Protein AF-A0A0C3PM93-F1 (afdb_monomer)

Sequence (799 aa):
MSTSVNEPFLLSTYTVPKRFTRPGFPVANVYATHQYASTSSADGFVTVAAQGDGVNILDLSTLHPVVSHTLGPSTVFSCLPVSRIDKARACTTYAVLEAAQGVRPEDRGKTARMWRDSLAGETNTTTAQVTVKTEAFSHRITQLAVPDELPTNVLLFGPNGEITVADDDLTVQYSHTFEDASEVQKFFIFDRSQATFVPRRSSLKDGAVIVSLVKIAGSSVLRIVGIDANGIKTLADLPIAGSLAVLDATCSSTGFISILELSGNWHSLQIESPDYSTFVLTAPSSPFGLRNLTFVSTSGAESSSPFAHEAAVLSLGSSHVLLAGVTSPPSSEVVLLLWDLQYSVLLASRTLPIPATISRSKKQGLWLQLSGSSRSQQALLVLSSIPASMLLNGDLGSHAASDDSTQRSAVFVVPMTVPPSSSVANALGRASAGEKWLASAASAGTQASAVDFGLNASQTKLLKQMKTAMEQKRPEAADDVFFAWVSQHEGNRSKSRLNAKLPFGYQLAKQVLEILFRIPKNAATDIPYSPKVVRYLMKQRCVSASMVDGGLFAALRLRNDWESLLLSLKTVMDIPEADVIGLLHTSISAPRQKQADDNAMQVDATTPDTFVPSLQTVLALCVTYTMSAPALRLAIRQHLPDAAELTVVLQALHEMVNAWCDEDVLLLPDRTKKDPHGALVPVIEEKQKGALPPLDKVLVFLQTLLDSSFLTFLTYLPSHAILRDILSHLEPELSFTDDVELLRGPLEPFVRAHTKTVHEAAHGAQKPDLKVDWRRRRKEAHEQAGMAVGVYQIEELLL

Structure (mmCIF, N/CA/C/O backbone):
data_AF-A0A0C3PM93-F1
#
_entry.id   AF-A0A0C3PM93-F1
#
loop_
_atom_site.group_PDB
_atom_site.id
_atom_site.type_symbol
_atom_site.label_atom_id
_atom_site.label_alt_id
_atom_site.label_comp_id
_atom_site.label_asym_id
_atom_site.label_entity_id
_atom_site.label_seq_id
_atom_site.pdbx_PDB_ins_code
_atom_site.Cartn_x
_atom_site.Cartn_y
_atom_site.Cartn_z
_atom_site.occupancy
_atom_site.B_iso_or_equiv
_atom_site.auth_seq_id
_atom_site.auth_comp_id
_atom_site.auth_asym_id
_atom_site.auth_atom_id
_atom_site.pdbx_PDB_model_num
ATOM 1 N N . MET A 1 1 ? -5.266 -15.588 4.041 1.00 54.84 1 MET A N 1
ATOM 2 C CA . MET A 1 1 ? -3.847 -15.775 3.663 1.00 54.84 1 MET A CA 1
ATOM 3 C C . MET A 1 1 ? -3.074 -14.601 4.235 1.00 54.84 1 MET A C 1
ATOM 5 O O . MET A 1 1 ? -3.576 -13.490 4.142 1.00 54.84 1 MET A O 1
ATOM 9 N N . SER A 1 2 ? -1.936 -14.822 4.891 1.00 73.94 2 SER A N 1
ATOM 10 C CA . SER A 1 2 ? -1.165 -13.739 5.515 1.00 73.94 2 SER A CA 1
ATOM 11 C C . SER A 1 2 ? -0.395 -12.936 4.467 1.00 73.94 2 SER A C 1
ATOM 13 O O . SER A 1 2 ? 0.339 -13.514 3.671 1.00 73.94 2 SER A O 1
ATOM 15 N N . THR A 1 3 ? -0.543 -11.614 4.489 1.00 84.19 3 THR A N 1
ATOM 16 C CA . THR A 1 3 ? 0.297 -10.675 3.735 1.00 84.19 3 THR A CA 1
ATOM 17 C C . THR A 1 3 ? 1.582 -10.412 4.509 1.00 84.19 3 THR A C 1
ATOM 19 O O . THR A 1 3 ? 1.515 -10.029 5.681 1.00 84.19 3 THR A O 1
ATOM 22 N N . SER A 1 4 ? 2.744 -10.586 3.884 1.00 89.50 4 SER A N 1
ATOM 23 C CA . SER A 1 4 ? 4.030 -10.299 4.525 1.00 89.50 4 SER A CA 1
ATOM 24 C C . SER A 1 4 ? 5.041 -9.713 3.547 1.00 89.50 4 SER A C 1
ATOM 26 O O . SER A 1 4 ? 5.061 -10.042 2.361 1.00 89.50 4 SER A O 1
ATOM 28 N N . VAL A 1 5 ? 5.897 -8.840 4.076 1.00 90.12 5 VAL A N 1
ATOM 29 C CA . VAL A 1 5 ? 7.125 -8.377 3.425 1.00 90.12 5 VAL A CA 1
ATOM 30 C C . VAL A 1 5 ? 8.272 -8.994 4.218 1.00 90.12 5 VAL A C 1
ATOM 32 O O . VAL A 1 5 ? 8.427 -8.696 5.406 1.00 90.12 5 VAL A O 1
ATOM 35 N N . ASN A 1 6 ? 9.013 -9.906 3.592 1.00 90.50 6 ASN A N 1
ATOM 36 C CA . ASN A 1 6 ? 10.117 -10.616 4.233 1.00 90.50 6 ASN A CA 1
ATOM 37 C C . ASN A 1 6 ? 11.380 -9.750 4.242 1.00 90.50 6 ASN A 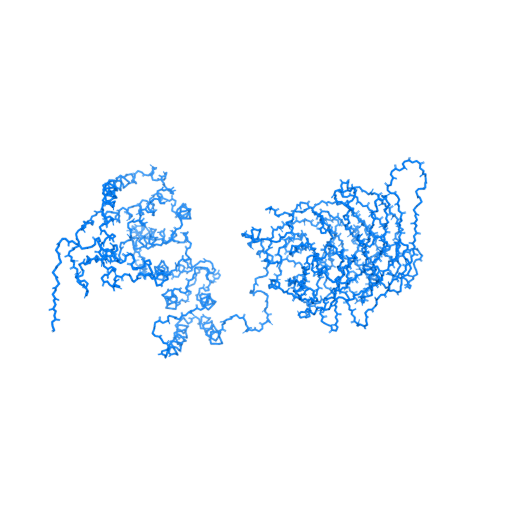C 1
ATOM 39 O O . ASN A 1 6 ? 11.388 -8.634 3.724 1.00 90.50 6 ASN A O 1
ATOM 43 N N . GLU A 1 7 ? 12.442 -10.255 4.869 1.00 89.12 7 GLU A N 1
ATOM 44 C CA . GLU A 1 7 ? 13.717 -9.550 4.949 1.00 89.12 7 GLU A CA 1
ATOM 45 C C . GLU A 1 7 ? 14.371 -9.418 3.566 1.00 89.12 7 GLU A C 1
ATOM 47 O O . GLU A 1 7 ? 14.640 -10.431 2.917 1.00 89.12 7 GLU A O 1
ATOM 52 N N . PRO A 1 8 ? 14.620 -8.182 3.105 1.00 90.44 8 PRO A N 1
ATOM 53 C CA . PRO A 1 8 ? 15.339 -7.939 1.867 1.00 90.44 8 PRO A CA 1
ATOM 54 C C . PRO A 1 8 ? 16.790 -8.394 1.969 1.00 90.44 8 PRO A C 1
ATOM 56 O O . PRO A 1 8 ? 17.459 -8.114 2.962 1.00 90.44 8 PRO A O 1
ATOM 59 N N . PHE A 1 9 ? 17.295 -9.038 0.922 1.00 90.69 9 PHE A N 1
ATOM 60 C CA . PHE A 1 9 ? 18.688 -9.468 0.846 1.00 90.69 9 PHE A CA 1
ATOM 61 C C . PHE A 1 9 ? 19.420 -8.761 -0.295 1.00 90.69 9 PHE A C 1
ATOM 63 O O . PHE A 1 9 ? 18.824 -8.336 -1.287 1.00 90.69 9 PHE A O 1
ATOM 70 N N . LEU A 1 10 ? 20.728 -8.586 -0.125 1.00 90.81 10 LEU A N 1
ATOM 71 C CA . LEU A 1 10 ? 21.581 -7.890 -1.081 1.00 90.81 10 LEU A CA 1
ATOM 72 C C . LEU A 1 10 ? 21.916 -8.813 -2.258 1.00 90.81 10 LEU A C 1
ATOM 74 O O . LEU A 1 10 ? 22.499 -9.873 -2.051 1.00 90.81 10 LEU A O 1
ATOM 78 N N . LEU A 1 11 ? 21.591 -8.385 -3.477 1.00 88.75 11 LEU A N 1
ATOM 79 C CA . LEU A 1 11 ? 21.910 -9.118 -4.703 1.00 88.75 11 LEU A CA 1
ATOM 80 C C . LEU A 1 11 ? 23.291 -8.733 -5.241 1.00 88.75 11 LEU A C 1
ATOM 82 O O . LEU A 1 11 ? 24.116 -9.589 -5.540 1.00 88.75 11 LEU A O 1
ATOM 86 N N . SER A 1 12 ? 23.554 -7.431 -5.362 1.00 89.38 12 SER A N 1
ATOM 87 C CA . SER A 1 12 ? 24.791 -6.920 -5.961 1.00 89.38 12 SER A CA 1
ATOM 88 C C . SER A 1 12 ? 25.084 -5.490 -5.516 1.00 89.38 12 SER A C 1
ATOM 90 O O . SER A 1 12 ? 24.163 -4.712 -5.250 1.00 89.38 12 SER A O 1
ATOM 92 N N . THR A 1 13 ? 26.367 -5.120 -5.486 1.00 89.69 13 THR A N 1
ATOM 93 C CA . THR A 1 13 ? 26.816 -3.747 -5.203 1.00 89.69 13 THR A CA 1
ATOM 94 C C . THR A 1 13 ? 27.760 -3.252 -6.277 1.00 89.69 13 THR A C 1
ATOM 96 O O . THR A 1 13 ? 28.651 -3.991 -6.687 1.00 89.69 13 THR A O 1
ATOM 99 N N . TYR A 1 14 ? 27.616 -1.984 -6.651 1.00 88.06 14 TYR A N 1
ATOM 100 C CA . TYR A 1 14 ? 28.411 -1.341 -7.692 1.00 88.06 14 TYR A CA 1
ATOM 101 C C . TYR A 1 14 ? 29.060 -0.073 -7.152 1.00 88.06 14 TYR A C 1
ATOM 103 O O . TYR A 1 14 ? 28.433 0.702 -6.424 1.00 88.06 14 TYR A O 1
ATOM 111 N N . THR A 1 15 ? 30.328 0.137 -7.488 1.00 84.12 15 THR A N 1
ATOM 112 C CA . THR A 1 15 ? 31.053 1.369 -7.173 1.00 84.12 15 THR A CA 1
ATOM 113 C C . THR A 1 15 ? 30.736 2.429 -8.215 1.00 84.12 15 THR A C 1
ATOM 115 O O . THR A 1 15 ? 30.691 2.142 -9.405 1.00 84.12 15 THR A O 1
ATOM 118 N N . VAL A 1 16 ? 30.524 3.668 -7.773 1.00 74.44 16 VAL A N 1
ATOM 119 C CA . VAL A 1 16 ? 30.207 4.785 -8.667 1.00 74.44 16 VAL A CA 1
ATOM 120 C C . VAL A 1 16 ? 31.494 5.529 -9.030 1.00 74.44 16 VAL A C 1
ATOM 122 O O . VAL A 1 16 ? 32.161 6.069 -8.139 1.00 74.44 16 VAL A O 1
ATOM 125 N N . PRO A 1 17 ? 31.879 5.601 -10.317 1.00 71.62 17 PRO A N 1
ATOM 126 C CA . PRO A 1 17 ? 33.049 6.372 -10.719 1.00 71.62 17 PRO A CA 1
ATOM 127 C C . PRO A 1 17 ? 32.876 7.876 -10.456 1.00 71.62 17 PRO A C 1
ATOM 129 O O . PRO A 1 17 ? 31.881 8.482 -10.853 1.00 71.62 17 PRO A O 1
ATOM 132 N N . LYS A 1 18 ? 33.908 8.520 -9.884 1.00 67.69 18 LYS A N 1
ATOM 133 C CA . LYS A 1 18 ? 33.933 9.966 -9.547 1.00 67.69 18 LYS A CA 1
ATOM 134 C C . LYS A 1 18 ? 33.636 10.897 -10.743 1.00 67.69 18 LYS A C 1
ATOM 136 O O . LYS A 1 18 ? 33.377 12.079 -10.549 1.00 67.69 18 LYS A O 1
ATOM 141 N N . ARG A 1 19 ? 33.695 10.401 -11.987 1.00 65.81 19 ARG A N 1
ATOM 142 C CA . ARG A 1 19 ? 33.457 11.183 -13.215 1.00 65.81 19 ARG A CA 1
ATOM 143 C C . ARG A 1 19 ? 31.976 11.500 -13.457 1.00 65.81 19 ARG A C 1
ATOM 145 O O . ARG A 1 19 ? 31.694 12.487 -14.132 1.00 65.81 19 ARG A O 1
ATOM 152 N N . PHE A 1 20 ? 31.063 10.701 -12.903 1.00 61.06 20 PHE A N 1
ATOM 153 C CA . PHE A 1 20 ? 29.620 10.805 -13.155 1.00 61.06 20 PHE A CA 1
ATOM 154 C C . PHE A 1 20 ? 28.876 11.726 -12.180 1.00 61.06 20 PHE A C 1
ATOM 156 O O . PHE A 1 20 ? 27.672 11.900 -12.289 1.00 61.06 20 PHE A O 1
ATOM 163 N N . THR A 1 21 ? 29.594 12.400 -11.279 1.00 58.34 21 THR A N 1
ATOM 164 C CA . THR A 1 21 ? 29.037 13.396 -10.348 1.00 58.34 21 THR A CA 1
ATOM 165 C C . THR A 1 21 ? 28.945 14.808 -10.949 1.00 58.34 21 THR A C 1
ATOM 167 O O . THR A 1 21 ? 28.715 15.780 -10.229 1.00 58.34 21 THR A O 1
ATOM 170 N N . ARG A 1 22 ? 29.153 14.964 -12.263 1.00 59.72 22 ARG A N 1
ATOM 171 C CA . ARG A 1 22 ? 29.100 16.262 -12.959 1.00 59.72 22 ARG A CA 1
ATOM 172 C C . ARG A 1 22 ? 27.675 16.580 -13.445 1.00 59.72 22 ARG A C 1
ATOM 174 O O . ARG A 1 22 ? 26.955 15.653 -13.809 1.00 59.72 22 ARG A O 1
ATOM 181 N N . PRO A 1 23 ? 27.279 17.864 -13.505 1.00 53.69 23 PRO A N 1
ATOM 182 C CA . PRO A 1 23 ? 25.993 18.263 -14.079 1.00 53.69 23 PRO A CA 1
ATOM 183 C C . PRO A 1 23 ? 25.893 17.833 -15.554 1.00 53.69 23 PRO A C 1
ATOM 185 O O . PRO A 1 23 ? 26.861 17.965 -16.307 1.00 53.69 23 PRO A O 1
ATOM 188 N N . GLY A 1 24 ? 24.733 17.295 -15.949 1.00 55.41 24 GLY A N 1
ATOM 189 C CA . GLY A 1 24 ? 24.456 16.801 -17.308 1.00 55.41 24 GLY A CA 1
ATOM 190 C C . GLY A 1 24 ? 24.474 15.275 -17.489 1.00 55.41 24 GLY A C 1
ATOM 191 O O . GLY A 1 24 ? 24.330 14.812 -18.616 1.00 55.41 24 GLY A O 1
ATOM 192 N N . PHE A 1 25 ? 24.643 14.501 -16.413 1.00 60.91 25 PHE A N 1
ATOM 193 C CA . PHE A 1 25 ? 24.546 13.035 -16.411 1.00 60.91 25 PHE A CA 1
ATOM 194 C C . PHE A 1 25 ? 23.249 12.552 -15.725 1.00 60.91 25 PHE A C 1
ATOM 196 O O . PHE A 1 25 ? 22.659 13.319 -14.961 1.00 60.91 25 PHE A O 1
ATOM 203 N N . PRO A 1 26 ? 22.781 11.315 -15.996 1.00 63.28 26 PRO A N 1
ATOM 204 C CA . PRO A 1 26 ? 21.587 10.757 -15.364 1.00 63.28 26 PRO A CA 1
ATOM 205 C C . PRO A 1 26 ? 21.712 10.699 -13.835 1.00 63.28 26 PRO A C 1
ATOM 207 O O . PRO A 1 26 ? 22.797 10.464 -13.308 1.00 63.28 26 PRO A O 1
ATOM 210 N N . VAL A 1 27 ? 20.585 10.865 -13.135 1.00 67.44 27 VAL A N 1
ATOM 211 C CA . VAL A 1 27 ? 20.516 10.931 -11.660 1.00 67.44 27 VAL A CA 1
ATOM 212 C C . VAL A 1 27 ? 20.871 9.595 -10.991 1.00 67.44 27 VAL A C 1
ATOM 214 O O . VAL A 1 27 ? 21.371 9.582 -9.868 1.00 67.44 27 VAL A O 1
ATOM 217 N N . ALA A 1 28 ? 20.643 8.470 -11.676 1.00 76.81 28 ALA A N 1
ATOM 218 C CA . ALA A 1 28 ? 20.868 7.136 -11.134 1.00 76.81 28 ALA A CA 1
ATOM 219 C C . ALA A 1 28 ? 22.174 6.499 -11.629 1.00 76.81 28 ALA A C 1
ATOM 221 O O . ALA A 1 28 ? 22.502 6.486 -12.821 1.00 76.81 28 ALA A O 1
ATOM 222 N N . ASN A 1 29 ? 22.894 5.897 -10.681 1.00 82.81 29 ASN A N 1
ATOM 223 C CA . ASN A 1 29 ? 24.165 5.215 -10.935 1.00 82.81 29 ASN A CA 1
ATOM 224 C C . ASN A 1 29 ? 24.001 3.738 -11.320 1.00 82.81 29 ASN A C 1
ATOM 226 O O . ASN A 1 29 ? 24.927 3.121 -11.848 1.00 82.81 29 ASN A O 1
ATOM 230 N N . VAL A 1 30 ? 22.845 3.156 -11.011 1.00 88.25 30 VAL A N 1
ATOM 231 C CA . VAL A 1 30 ? 22.501 1.776 -11.338 1.00 88.25 30 VAL A CA 1
ATOM 232 C C . VAL A 1 30 ? 21.027 1.735 -11.694 1.00 88.25 30 VAL A C 1
ATOM 234 O O . VAL A 1 30 ? 20.203 2.303 -10.983 1.00 88.25 30 VAL A O 1
ATOM 237 N N . TYR A 1 31 ? 20.710 1.031 -12.769 1.00 89.44 31 TYR A N 1
ATOM 238 C CA . TYR A 1 31 ? 19.351 0.730 -13.184 1.00 89.44 31 TYR A CA 1
ATOM 239 C C . TYR A 1 31 ? 19.134 -0.775 -13.129 1.00 89.44 31 TYR A C 1
ATOM 241 O O . TYR A 1 31 ? 19.993 -1.520 -13.597 1.00 89.44 31 TYR A O 1
ATOM 249 N N . ALA A 1 32 ? 17.998 -1.227 -12.598 1.00 90.56 32 ALA A N 1
ATOM 250 C CA . ALA A 1 32 ? 17.668 -2.649 -12.567 1.00 90.56 32 ALA A CA 1
ATOM 251 C C . ALA A 1 32 ? 16.223 -2.919 -12.994 1.00 90.56 32 ALA A C 1
ATOM 253 O O . ALA A 1 32 ? 15.284 -2.273 -12.516 1.00 90.56 32 ALA A O 1
ATOM 254 N N . THR A 1 33 ? 16.045 -3.915 -13.857 1.00 90.06 33 THR A N 1
ATOM 255 C CA . THR A 1 33 ? 14.737 -4.438 -14.259 1.00 90.06 33 THR A CA 1
ATOM 256 C C . THR A 1 33 ? 14.619 -5.909 -13.914 1.00 90.06 33 THR A C 1
ATOM 258 O O . THR A 1 33 ? 15.591 -6.664 -13.960 1.00 90.06 33 THR A O 1
ATOM 261 N N . HIS A 1 34 ? 13.403 -6.306 -13.555 1.00 86.38 34 HIS A N 1
ATOM 262 C CA . HIS A 1 34 ? 13.063 -7.687 -13.273 1.00 86.38 34 HIS A CA 1
ATOM 263 C C . HIS A 1 34 ? 12.257 -8.262 -14.434 1.00 86.38 34 HIS A C 1
ATOM 265 O O . HIS A 1 34 ? 11.234 -7.689 -14.811 1.00 86.38 34 HIS A O 1
ATOM 271 N N . GLN A 1 35 ? 12.688 -9.403 -14.964 1.00 77.88 35 GLN A N 1
ATOM 272 C CA . GLN A 1 35 ? 11.955 -10.126 -15.989 1.00 77.88 35 GLN A CA 1
ATOM 273 C C . GLN A 1 35 ? 11.641 -11.541 -15.514 1.00 77.88 35 GLN A C 1
ATOM 275 O O . GLN A 1 35 ? 12.529 -12.335 -15.197 1.00 77.88 35 GLN A O 1
ATOM 280 N N . TYR A 1 36 ? 10.351 -11.866 -15.501 1.00 68.38 36 TYR A N 1
ATOM 281 C CA . TYR A 1 36 ? 9.883 -13.202 -15.171 1.00 68.38 36 TYR A CA 1
ATOM 282 C C . TYR A 1 36 ? 9.965 -14.096 -16.414 1.00 68.38 36 TYR A C 1
ATOM 284 O O . TYR A 1 36 ? 9.171 -13.948 -17.339 1.00 68.38 36 TYR A O 1
ATOM 292 N N . ALA A 1 37 ? 10.925 -15.021 -16.453 1.00 60.41 37 ALA A N 1
ATOM 293 C CA . ALA A 1 37 ? 11.066 -15.958 -17.563 1.00 60.41 37 ALA A CA 1
ATOM 294 C C . ALA A 1 37 ? 10.137 -17.168 -17.363 1.00 60.41 37 ALA A C 1
ATOM 296 O O . ALA A 1 37 ? 10.366 -18.001 -16.492 1.00 60.41 37 ALA A O 1
ATOM 297 N N . SER A 1 38 ? 9.110 -17.306 -18.207 1.00 53.53 38 SER A N 1
ATOM 298 C CA . SER A 1 38 ? 8.089 -18.367 -18.108 1.00 53.53 38 SER A CA 1
ATOM 299 C C . SER A 1 38 ? 8.615 -19.810 -18.264 1.00 53.53 38 SER A C 1
ATOM 301 O O . SER A 1 38 ? 7.832 -20.749 -18.122 1.00 53.53 38 SER A O 1
ATOM 303 N N . THR A 1 39 ? 9.883 -20.024 -18.629 1.00 50.81 39 THR A N 1
ATOM 304 C CA . THR A 1 39 ? 10.334 -21.294 -19.227 1.00 50.81 39 THR A CA 1
ATOM 305 C C . THR A 1 39 ? 11.538 -21.968 -18.566 1.00 50.81 39 THR A C 1
ATOM 307 O O . THR A 1 39 ? 11.848 -23.087 -18.969 1.00 50.81 39 THR A O 1
ATOM 310 N N . SER A 1 40 ? 12.221 -21.377 -17.570 1.00 50.62 40 SER A N 1
ATOM 311 C CA . SER A 1 40 ? 13.451 -22.011 -17.040 1.00 50.62 40 SER A CA 1
ATOM 312 C C . SER A 1 40 ? 13.830 -21.748 -15.578 1.00 50.62 40 SER A C 1
ATOM 314 O O . SER A 1 40 ? 14.399 -22.654 -14.974 1.00 50.62 40 SER A O 1
ATOM 316 N N . SER A 1 41 ? 13.580 -20.570 -14.998 1.00 56.47 41 SER A N 1
ATOM 317 C CA . SER A 1 41 ? 13.882 -20.296 -13.583 1.00 56.47 41 SER A CA 1
ATOM 318 C C . SER A 1 41 ? 12.597 -19.912 -12.857 1.00 56.47 41 SER A C 1
ATOM 320 O O . SER A 1 41 ? 11.811 -19.113 -13.362 1.00 56.47 41 SER A O 1
ATOM 322 N N . ALA A 1 42 ? 12.348 -20.516 -11.692 1.00 59.38 42 ALA A N 1
ATOM 323 C CA . ALA A 1 42 ? 11.121 -20.275 -10.929 1.00 59.38 42 ALA A CA 1
ATOM 324 C C . ALA A 1 42 ? 10.982 -18.802 -10.491 1.00 59.38 42 ALA A C 1
ATOM 326 O O . ALA A 1 42 ? 9.861 -18.306 -10.380 1.00 59.38 42 ALA A O 1
ATOM 327 N N . ASP A 1 43 ? 12.120 -18.118 -10.312 1.00 70.44 43 ASP A N 1
ATOM 328 C CA . ASP A 1 43 ? 12.206 -16.774 -9.733 1.00 70.44 43 ASP A CA 1
ATOM 329 C C . ASP A 1 43 ? 12.552 -15.663 -10.742 1.00 70.44 43 ASP A C 1
ATOM 331 O O . ASP A 1 43 ? 12.418 -14.493 -10.402 1.00 70.44 43 ASP A O 1
ATOM 335 N N . GLY A 1 44 ? 12.914 -15.988 -11.991 1.00 82.31 44 GLY A N 1
ATOM 336 C CA . GLY A 1 44 ? 13.215 -15.002 -13.041 1.00 82.31 44 GLY A CA 1
ATOM 337 C C . GLY A 1 44 ? 14.671 -14.515 -13.087 1.00 82.31 44 GLY A C 1
ATOM 338 O O . GLY A 1 44 ? 15.562 -15.084 -12.453 1.00 82.31 44 GLY A O 1
ATOM 339 N N . PHE A 1 45 ? 14.918 -13.478 -13.894 1.00 87.00 45 PHE A N 1
ATOM 340 C CA . PHE A 1 45 ? 16.236 -12.868 -14.105 1.00 87.00 45 PHE A CA 1
ATOM 341 C C . PHE A 1 45 ? 16.181 -11.354 -13.869 1.00 87.00 45 PHE A C 1
ATOM 343 O O . PHE A 1 45 ? 15.183 -10.689 -14.160 1.00 87.00 45 PHE A O 1
ATOM 350 N N . VAL A 1 46 ? 17.282 -10.793 -13.372 1.00 90.31 46 VAL A N 1
ATOM 351 C CA . VAL A 1 46 ? 17.460 -9.353 -13.161 1.00 90.31 46 VAL A CA 1
ATOM 352 C C . VAL A 1 46 ? 18.486 -8.823 -14.140 1.00 90.31 46 VAL A C 1
ATOM 354 O O . VAL A 1 46 ? 19.610 -9.313 -14.180 1.00 90.31 46 VAL A O 1
ATOM 357 N N . THR A 1 47 ? 18.126 -7.784 -14.887 1.00 92.38 47 THR A N 1
ATOM 358 C CA . THR A 1 47 ? 19.072 -7.066 -15.747 1.00 92.38 47 THR A CA 1
ATOM 359 C C . THR A 1 47 ? 19.487 -5.781 -15.055 1.00 92.38 47 THR A C 1
ATOM 361 O O . THR A 1 47 ? 18.641 -4.944 -14.743 1.00 92.38 47 THR A O 1
ATOM 364 N N . VAL A 1 48 ? 20.783 -5.617 -14.816 1.00 92.94 48 VAL A N 1
ATOM 365 C CA . VAL A 1 48 ? 21.369 -4.464 -14.135 1.00 92.94 48 VAL A CA 1
ATOM 366 C C . VAL A 1 48 ? 22.302 -3.725 -15.082 1.00 92.94 48 VAL A C 1
ATOM 368 O O . VAL A 1 48 ? 23.233 -4.318 -15.612 1.00 92.94 48 VAL A O 1
ATOM 371 N N . ALA A 1 49 ? 22.097 -2.424 -15.260 1.00 92.25 49 ALA A N 1
ATOM 372 C CA . ALA A 1 49 ? 23.028 -1.541 -15.953 1.00 92.25 49 ALA A CA 1
ATOM 373 C C . ALA A 1 49 ? 23.688 -0.619 -14.928 1.00 92.25 49 ALA A C 1
ATOM 375 O O . ALA A 1 49 ? 23.017 0.202 -14.299 1.00 92.25 49 ALA A O 1
ATOM 376 N N . ALA A 1 50 ? 24.998 -0.767 -14.750 1.00 91.19 50 ALA A N 1
ATOM 377 C CA . ALA A 1 50 ? 25.792 0.006 -13.804 1.00 91.19 50 ALA A CA 1
ATOM 378 C C . ALA A 1 50 ? 26.708 0.981 -14.554 1.00 91.19 50 ALA A C 1
ATOM 380 O O . ALA A 1 50 ? 27.463 0.588 -15.450 1.00 91.19 50 ALA A O 1
ATOM 381 N N . GLN A 1 51 ? 26.640 2.267 -14.192 1.00 89.44 51 GLN A N 1
ATOM 382 C CA . GLN A 1 51 ? 27.398 3.322 -14.871 1.00 89.44 51 GLN A CA 1
ATOM 383 C C . GLN A 1 51 ? 28.911 3.067 -14.760 1.00 89.44 51 GLN A C 1
ATOM 385 O O . GLN A 1 51 ? 29.451 2.930 -13.663 1.00 89.44 51 GLN A O 1
ATOM 390 N N . GLY A 1 52 ? 29.608 3.036 -15.899 1.00 84.44 52 GLY A N 1
ATOM 391 C CA . GLY A 1 52 ? 31.051 2.778 -15.977 1.00 84.44 52 GLY A CA 1
ATOM 392 C C . GLY A 1 52 ? 31.512 1.347 -15.674 1.00 84.44 52 GLY A C 1
ATOM 393 O O . GLY A 1 52 ? 32.722 1.129 -15.652 1.00 84.44 52 GLY A O 1
ATOM 394 N N . ASP A 1 53 ? 30.590 0.406 -15.462 1.00 87.94 53 ASP A N 1
ATOM 395 C CA . ASP A 1 53 ? 30.888 -1.026 -15.334 1.00 87.94 53 ASP A CA 1
ATOM 396 C C . ASP A 1 53 ? 30.335 -1.805 -16.531 1.00 87.94 53 ASP A C 1
ATOM 398 O O . ASP A 1 53 ? 31.095 -2.423 -17.269 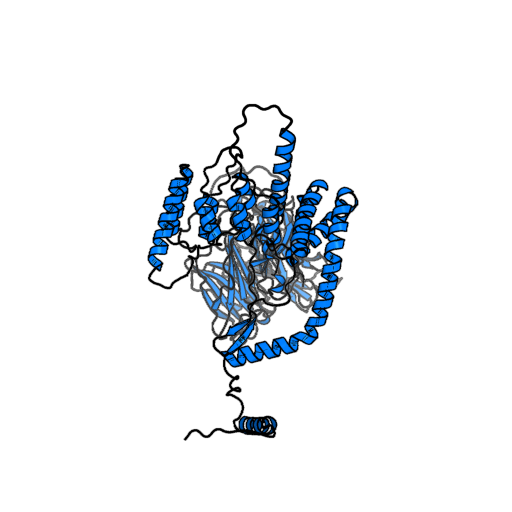1.00 87.94 53 ASP A O 1
ATOM 402 N N . GLY A 1 54 ? 29.028 -1.717 -16.803 1.00 90.25 54 GLY A N 1
ATOM 403 C CA . GLY A 1 54 ? 28.416 -2.452 -17.910 1.00 90.25 54 GLY A CA 1
ATOM 404 C C . GLY A 1 54 ? 26.995 -2.932 -17.641 1.00 90.25 54 GLY A C 1
ATOM 405 O O . GLY A 1 54 ? 26.292 -2.373 -16.797 1.00 90.25 54 GLY A O 1
ATOM 406 N N . VAL A 1 55 ? 26.572 -3.957 -18.386 1.00 91.56 55 VAL A N 1
ATOM 407 C CA . VAL A 1 55 ? 25.261 -4.606 -18.232 1.00 91.56 55 VAL A CA 1
ATOM 408 C C . VAL A 1 55 ? 25.453 -6.036 -17.738 1.00 91.56 55 VAL A C 1
ATOM 410 O O . VAL A 1 55 ? 26.207 -6.801 -18.330 1.00 91.56 55 VAL A O 1
ATOM 413 N N . ASN A 1 56 ? 24.769 -6.395 -16.657 1.00 91.81 56 ASN A N 1
ATOM 414 C CA . ASN A 1 56 ? 24.862 -7.688 -15.991 1.00 91.81 56 ASN A CA 1
ATOM 415 C C . ASN A 1 56 ? 23.475 -8.328 -15.896 1.00 91.81 56 ASN A C 1
ATOM 417 O O . ASN A 1 56 ? 22.510 -7.657 -15.540 1.00 91.81 56 ASN A O 1
ATOM 421 N N . ILE A 1 57 ? 23.382 -9.626 -16.164 1.00 90.50 57 ILE A N 1
ATOM 422 C CA . ILE A 1 57 ? 22.163 -10.420 -16.013 1.00 90.50 57 ILE A CA 1
ATOM 423 C C . ILE A 1 57 ? 22.396 -11.408 -14.881 1.00 90.50 57 ILE A C 1
ATOM 425 O O . ILE A 1 57 ? 23.303 -12.235 -14.950 1.00 90.50 57 ILE A O 1
ATOM 429 N N . LEU A 1 58 ? 21.589 -11.301 -13.835 1.00 89.69 58 LEU A N 1
ATOM 430 C CA . LEU A 1 58 ? 21.683 -12.085 -12.609 1.00 89.69 58 LEU A CA 1
ATOM 431 C C . LEU A 1 58 ? 20.480 -13.025 -12.537 1.00 89.69 58 LEU A C 1
ATOM 433 O O . LEU A 1 58 ? 19.348 -12.605 -12.771 1.00 89.69 58 LEU A O 1
ATOM 437 N N . ASP A 1 59 ? 20.712 -14.287 -12.205 1.00 87.12 59 ASP A N 1
ATOM 438 C CA . ASP A 1 59 ? 19.642 -15.248 -11.941 1.00 87.12 59 ASP A CA 1
ATOM 439 C C . ASP A 1 59 ? 19.251 -15.184 -10.461 1.00 87.12 59 ASP A C 1
ATOM 441 O O . ASP A 1 59 ? 20.102 -15.306 -9.580 1.00 87.12 59 ASP A O 1
ATOM 445 N N . LEU A 1 60 ? 17.963 -14.971 -10.180 1.00 84.88 60 LEU A N 1
ATOM 446 C CA . LEU A 1 60 ? 17.458 -14.842 -8.810 1.00 84.88 60 LEU A CA 1
ATOM 447 C C . LEU A 1 60 ? 17.452 -16.165 -8.049 1.00 84.88 60 LEU A C 1
ATOM 449 O O . LEU A 1 60 ? 17.524 -16.155 -6.823 1.00 84.88 60 LEU A O 1
ATOM 453 N N . SER A 1 61 ? 17.405 -17.291 -8.759 1.00 83.81 61 SER A N 1
ATOM 454 C CA . SER A 1 61 ? 17.405 -18.610 -8.127 1.00 83.81 61 SER A CA 1
ATOM 455 C C . SER A 1 61 ? 18.799 -19.027 -7.650 1.00 83.81 61 SER A C 1
ATOM 457 O O . SER A 1 61 ? 18.937 -19.666 -6.608 1.00 83.81 61 SER A O 1
ATOM 459 N N . THR A 1 62 ? 19.844 -18.633 -8.384 1.00 83.50 62 THR A N 1
ATOM 460 C CA . THR A 1 62 ? 21.245 -18.961 -8.068 1.00 83.50 62 THR A CA 1
ATOM 461 C C . THR A 1 62 ? 22.021 -17.799 -7.452 1.00 83.50 62 THR A C 1
ATOM 463 O O . THR A 1 62 ? 23.102 -18.016 -6.913 1.00 83.50 62 THR A O 1
ATOM 466 N N . LEU A 1 63 ? 21.483 -16.576 -7.510 1.00 84.00 63 LEU A N 1
ATOM 467 C CA . LEU A 1 63 ? 22.132 -15.327 -7.089 1.00 84.00 63 LEU A CA 1
ATOM 468 C C . LEU A 1 63 ? 23.476 -15.068 -7.789 1.00 84.00 63 LEU A C 1
ATOM 470 O O . LEU A 1 63 ? 24.329 -14.338 -7.277 1.00 84.00 63 LEU A O 1
ATOM 474 N N . HIS A 1 64 ? 23.669 -15.654 -8.972 1.00 82.94 64 HIS A N 1
ATOM 475 C CA . HIS A 1 64 ? 24.903 -15.558 -9.739 1.00 82.94 64 HIS A CA 1
ATOM 476 C C . HIS A 1 64 ? 24.692 -14.849 -11.084 1.00 82.94 64 HIS A C 1
ATOM 478 O O . HIS A 1 64 ? 23.615 -14.943 -11.683 1.00 82.94 64 HIS A O 1
ATOM 484 N N . PRO A 1 65 ? 25.715 -14.121 -11.577 1.00 84.50 65 PRO A N 1
ATOM 485 C CA . PRO A 1 65 ? 25.687 -13.544 -12.912 1.00 84.50 65 PRO A CA 1
ATOM 486 C C . PRO A 1 65 ? 25.738 -14.647 -13.963 1.00 84.50 65 PRO A C 1
ATOM 488 O O . PRO A 1 65 ? 26.633 -15.489 -13.960 1.00 84.50 65 PRO A O 1
ATOM 491 N N . VAL A 1 66 ? 24.770 -14.609 -14.871 1.00 84.75 66 VAL A N 1
ATOM 492 C CA . VAL A 1 66 ? 24.662 -15.511 -16.018 1.00 84.75 66 VAL A CA 1
ATOM 493 C C . VAL A 1 66 ? 25.357 -14.904 -17.232 1.00 84.75 66 VAL A C 1
ATOM 495 O O . VAL A 1 66 ? 26.084 -15.593 -17.941 1.00 84.75 66 VAL A O 1
ATOM 498 N N . VAL A 1 67 ? 25.169 -13.600 -17.444 1.00 86.12 67 VAL A N 1
ATOM 499 C CA . VAL A 1 67 ? 25.807 -12.832 -18.519 1.00 86.12 67 VAL A CA 1
ATOM 500 C C . VAL A 1 67 ? 26.344 -11.533 -17.933 1.00 86.12 67 VAL A C 1
ATOM 502 O O . VAL A 1 67 ? 25.684 -10.891 -17.117 1.00 86.12 67 VAL A O 1
ATOM 505 N N . SER A 1 68 ? 27.546 -11.136 -18.338 1.00 88.56 68 SER A N 1
ATOM 506 C CA . SER A 1 68 ? 28.146 -9.861 -17.953 1.00 88.56 68 SER A CA 1
ATOM 507 C C . SER A 1 68 ? 28.846 -9.248 -19.158 1.00 88.56 68 SER A C 1
ATOM 509 O O . SER A 1 68 ? 29.780 -9.822 -19.719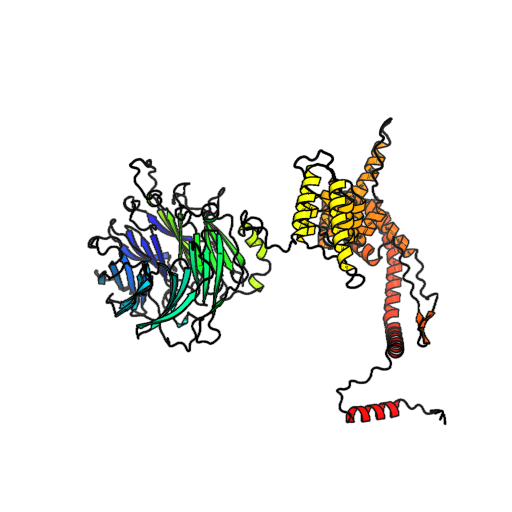 1.00 88.56 68 SER A O 1
ATOM 511 N N . HIS A 1 69 ? 28.380 -8.072 -19.561 1.00 89.06 69 HIS A N 1
ATOM 512 C CA . HIS A 1 69 ? 28.996 -7.253 -20.591 1.00 89.06 69 HIS A CA 1
ATOM 513 C C . HIS A 1 69 ? 29.663 -6.063 -19.929 1.00 89.06 69 HIS A C 1
ATOM 515 O O . HIS A 1 69 ? 29.019 -5.044 -19.673 1.00 89.06 69 HIS A O 1
ATOM 521 N N . THR A 1 70 ? 30.963 -6.182 -19.679 1.00 88.12 70 THR A N 1
ATOM 522 C CA . THR A 1 70 ? 31.754 -5.070 -19.163 1.00 88.12 70 THR A CA 1
ATOM 523 C C . THR A 1 70 ? 31.963 -4.033 -20.264 1.00 88.12 70 THR A C 1
ATOM 525 O O . THR A 1 70 ? 32.424 -4.319 -21.371 1.00 88.12 70 THR A O 1
ATOM 528 N N . LEU A 1 71 ? 31.571 -2.799 -19.975 1.00 84.44 71 LEU A N 1
ATOM 529 C CA . LEU A 1 71 ? 31.747 -1.644 -20.840 1.00 84.44 71 LEU A CA 1
ATOM 530 C C . LEU A 1 71 ? 32.750 -0.702 -20.176 1.00 84.44 71 LEU A C 1
ATOM 532 O O . LEU A 1 71 ? 32.844 -0.616 -18.957 1.00 84.44 71 LEU A O 1
ATOM 536 N N . GLY A 1 72 ? 33.532 0.021 -20.979 1.00 81.62 72 GLY A N 1
ATOM 537 C CA . GLY A 1 72 ? 34.570 0.898 -20.436 1.00 81.62 72 GLY A CA 1
ATOM 538 C C . GLY A 1 72 ? 34.014 1.956 -19.463 1.00 81.62 72 GLY A C 1
ATOM 539 O O . GLY A 1 72 ? 32.845 2.343 -19.571 1.00 81.62 72 GLY A O 1
ATOM 540 N N . PRO A 1 73 ? 34.866 2.537 -18.595 1.00 82.56 73 PRO A N 1
ATOM 541 C CA . PRO A 1 73 ? 34.473 3.453 -17.514 1.00 82.56 73 PRO A CA 1
ATOM 542 C C . PRO A 1 73 ? 33.900 4.798 -17.987 1.00 82.56 73 PRO A C 1
ATOM 544 O O . PRO A 1 73 ? 33.563 5.656 -17.178 1.00 82.56 73 PRO A O 1
ATOM 547 N N . SER A 1 74 ? 33.837 5.029 -19.298 1.00 84.56 74 SER A N 1
ATOM 548 C CA . SER A 1 74 ? 33.200 6.192 -19.919 1.00 84.56 74 SER A CA 1
ATOM 549 C C . SER A 1 74 ? 31.746 5.948 -20.319 1.00 84.56 74 SER A C 1
ATOM 551 O O . SER A 1 74 ? 31.128 6.854 -20.872 1.00 84.56 74 SER A O 1
ATOM 553 N N . THR A 1 75 ? 31.236 4.733 -20.122 1.00 88.19 75 THR A N 1
ATOM 554 C CA . THR A 1 75 ? 29.902 4.343 -20.576 1.00 88.19 75 THR A CA 1
ATOM 555 C C . THR A 1 75 ? 28.843 4.800 -19.589 1.00 88.19 75 THR A C 1
ATOM 557 O O . THR A 1 75 ? 28.956 4.532 -18.393 1.00 88.19 75 THR A O 1
ATOM 560 N N . VAL A 1 76 ? 27.825 5.475 -20.112 1.00 89.12 76 VAL A N 1
ATOM 561 C CA . VAL A 1 76 ? 26.677 5.978 -19.375 1.00 89.12 76 VAL A CA 1
ATOM 562 C C . VAL A 1 76 ? 25.391 5.522 -20.040 1.00 89.12 76 VAL A C 1
ATOM 564 O O . VAL A 1 76 ? 25.239 5.672 -21.252 1.00 89.12 76 VAL A O 1
ATOM 567 N N . PHE A 1 77 ? 24.456 5.023 -19.244 1.00 90.94 77 PHE A N 1
ATOM 568 C CA . PHE A 1 77 ? 23.126 4.601 -19.661 1.00 90.94 77 PHE A CA 1
ATOM 569 C C . PHE A 1 77 ? 22.077 5.682 -19.391 1.00 90.94 77 PHE A C 1
ATOM 571 O O . PHE A 1 77 ? 22.118 6.329 -18.342 1.00 90.94 77 PHE A O 1
ATOM 578 N N . SER A 1 78 ? 21.137 5.847 -20.324 1.00 88.06 78 SER A N 1
ATOM 579 C CA . SER A 1 78 ? 20.038 6.826 -20.231 1.00 88.06 78 SER A CA 1
ATOM 580 C C . SER A 1 78 ? 18.858 6.299 -19.404 1.00 88.06 78 SER A C 1
ATOM 582 O O . SER A 1 78 ? 18.246 7.051 -18.650 1.00 88.06 78 SER A O 1
ATOM 584 N N . CYS A 1 79 ? 18.551 5.002 -19.510 1.00 89.56 79 CYS A N 1
ATOM 585 C CA . CYS A 1 79 ? 17.363 4.399 -18.911 1.00 89.56 79 CYS A CA 1
ATOM 586 C C . CYS A 1 79 ? 17.590 2.955 -18.445 1.00 89.56 79 CYS A C 1
ATOM 588 O O . CYS A 1 79 ? 18.675 2.388 -18.589 1.00 89.56 79 CYS A O 1
ATOM 590 N N . LEU A 1 80 ? 16.519 2.359 -17.921 1.00 90.44 80 LEU A N 1
ATOM 591 C CA . LEU A 1 80 ? 16.450 0.961 -17.515 1.00 90.44 80 LEU A CA 1
ATOM 592 C C . LEU A 1 80 ? 16.808 -0.000 -18.665 1.00 90.44 80 LEU A C 1
ATOM 594 O O . LEU A 1 80 ? 16.221 0.130 -19.744 1.00 90.44 80 LEU A O 1
ATOM 598 N N . PRO A 1 81 ? 17.738 -0.956 -18.458 1.00 92.62 81 PRO A N 1
ATOM 599 C CA . PRO A 1 81 ? 18.021 -1.994 -19.442 1.00 92.62 81 PRO A CA 1
ATOM 600 C C . PRO A 1 81 ? 16.896 -3.027 -19.440 1.00 92.62 81 PRO A C 1
ATOM 602 O O . PRO A 1 81 ? 16.211 -3.202 -18.433 1.00 92.62 81 PRO A O 1
ATOM 605 N N . VAL A 1 82 ? 16.723 -3.752 -20.536 1.00 91.62 82 VAL A N 1
ATOM 606 C CA . VAL A 1 82 ? 15.745 -4.841 -20.620 1.00 91.62 82 VAL A CA 1
ATOM 607 C C . VAL A 1 82 ? 16.395 -6.021 -21.312 1.00 91.62 82 VAL A C 1
ATOM 609 O O . VAL A 1 82 ? 17.068 -5.842 -22.322 1.00 91.62 82 VAL A O 1
ATOM 612 N N . SER A 1 83 ? 16.185 -7.219 -20.784 1.00 89.69 83 SER A N 1
ATOM 613 C CA . SER A 1 83 ? 16.583 -8.450 -21.461 1.00 89.69 83 SER A CA 1
ATOM 614 C C . SER A 1 83 ? 15.354 -9.189 -21.977 1.00 89.69 83 SER A C 1
ATOM 616 O O . SER A 1 83 ? 14.219 -8.826 -21.674 1.00 89.69 83 SER A O 1
ATOM 618 N N . ARG A 1 84 ? 15.572 -10.203 -22.803 1.00 86.75 84 ARG A N 1
ATOM 619 C CA . ARG A 1 84 ? 14.598 -11.224 -23.186 1.00 86.75 84 ARG A CA 1
ATOM 620 C C . ARG A 1 84 ? 15.333 -12.544 -23.253 1.00 86.75 84 ARG A C 1
ATOM 622 O O . ARG A 1 84 ? 16.410 -12.620 -23.839 1.00 86.75 84 ARG A O 1
ATOM 629 N N . ILE A 1 85 ? 14.747 -13.580 -22.669 1.00 82.75 85 ILE A N 1
ATOM 630 C CA . ILE A 1 85 ? 15.267 -14.941 -22.768 1.00 82.75 85 ILE A CA 1
ATOM 631 C C . ILE A 1 85 ? 14.265 -15.757 -23.562 1.00 82.75 85 ILE A C 1
ATOM 633 O O . ILE A 1 85 ? 13.134 -15.972 -23.128 1.00 82.75 85 ILE A O 1
ATOM 637 N N . ASP A 1 86 ? 14.685 -16.182 -24.745 1.00 77.81 86 ASP A N 1
ATOM 638 C CA . ASP A 1 86 ? 13.864 -17.004 -25.619 1.00 77.81 86 ASP A CA 1
ATOM 639 C C . ASP A 1 86 ? 13.853 -18.473 -25.154 1.00 77.81 86 ASP A C 1
ATOM 641 O O . ASP A 1 86 ? 14.727 -18.939 -24.416 1.00 77.81 86 ASP A O 1
ATOM 645 N N . LYS A 1 87 ? 12.871 -19.246 -25.626 1.00 71.12 87 LYS A N 1
ATOM 646 C CA . LYS A 1 87 ? 12.749 -20.698 -25.420 1.00 71.12 87 LYS A CA 1
ATOM 647 C C . LYS A 1 87 ? 13.990 -21.458 -25.881 1.00 71.12 87 LYS A C 1
ATOM 649 O O . LYS A 1 87 ? 14.330 -22.475 -25.282 1.00 71.12 87 LYS A O 1
ATOM 654 N N . ALA A 1 88 ? 14.686 -20.944 -26.896 1.00 68.88 88 ALA A N 1
ATOM 655 C CA . ALA A 1 88 ? 15.966 -21.465 -27.367 1.00 68.88 88 ALA A CA 1
ATOM 656 C C . ALA A 1 88 ? 17.143 -21.179 -26.411 1.00 68.88 88 ALA A C 1
ATOM 658 O O . ALA A 1 88 ? 18.286 -21.467 -26.752 1.00 68.88 88 ALA A O 1
ATOM 659 N N . ARG A 1 89 ? 16.884 -20.602 -25.226 1.00 74.38 89 ARG A N 1
ATOM 660 C CA . ARG A 1 89 ? 17.893 -20.132 -24.267 1.00 74.38 89 ARG A CA 1
ATOM 661 C C . ARG A 1 89 ? 18.842 -19.082 -24.854 1.00 74.38 89 ARG A C 1
ATOM 663 O O . ARG A 1 89 ? 19.932 -18.891 -24.334 1.00 74.38 89 ARG A O 1
ATOM 670 N N . ALA A 1 90 ? 18.437 -18.372 -25.902 1.00 82.62 90 ALA A N 1
ATOM 671 C CA . ALA A 1 90 ? 19.142 -17.174 -26.335 1.00 82.62 90 ALA A CA 1
ATOM 672 C C . ALA A 1 90 ? 18.717 -15.997 -25.447 1.00 82.62 90 ALA A C 1
ATOM 674 O O . ALA A 1 90 ? 17.522 -15.772 -25.245 1.00 82.62 90 ALA A O 1
ATOM 675 N N . CYS A 1 91 ? 19.683 -15.261 -24.907 1.00 87.44 91 CYS A N 1
ATOM 676 C CA . CYS A 1 91 ? 19.454 -14.041 -24.154 1.00 87.44 91 CYS A CA 1
ATOM 677 C C . CYS A 1 91 ? 19.755 -12.842 -25.044 1.00 87.44 91 CYS A C 1
ATOM 679 O O . CYS A 1 91 ? 20.871 -12.707 -25.534 1.00 87.44 91 CYS A O 1
ATOM 681 N N . THR A 1 92 ? 18.767 -11.980 -25.262 1.00 89.81 92 THR A N 1
ATOM 682 C CA . THR A 1 92 ? 18.967 -10.708 -25.958 1.00 89.81 92 THR A CA 1
ATOM 683 C C . THR A 1 92 ? 18.792 -9.568 -24.969 1.00 89.81 92 THR A C 1
ATOM 685 O O . THR A 1 92 ? 17.740 -9.448 -24.348 1.00 89.81 92 THR A O 1
ATOM 688 N N . THR A 1 93 ? 19.819 -8.742 -24.815 1.00 92.19 93 THR A N 1
ATOM 689 C CA . THR A 1 93 ? 19.866 -7.626 -23.867 1.00 92.19 93 THR A CA 1
ATOM 690 C C . THR A 1 93 ? 19.877 -6.311 -24.620 1.00 92.19 93 THR A C 1
ATOM 692 O O . THR A 1 93 ? 20.659 -6.147 -25.552 1.00 92.19 93 THR A O 1
ATOM 695 N N . TYR A 1 94 ? 19.062 -5.356 -24.185 1.00 93.38 94 TYR A N 1
ATOM 696 C CA . TYR A 1 94 ? 18.934 -4.021 -24.756 1.00 93.38 94 TYR A CA 1
ATOM 697 C C . TYR A 1 94 ? 19.265 -2.961 -23.705 1.00 93.38 94 TYR A C 1
ATOM 699 O O . TYR A 1 94 ? 18.764 -3.001 -22.578 1.00 93.38 94 TYR A O 1
ATOM 707 N N . ALA A 1 95 ? 20.081 -1.976 -24.076 1.00 93.81 95 ALA A N 1
ATOM 708 C CA . ALA A 1 95 ? 20.354 -0.812 -23.239 1.00 93.81 95 ALA A CA 1
ATOM 709 C C . ALA A 1 95 ? 20.515 0.456 -24.082 1.00 93.81 95 ALA A C 1
ATOM 711 O O . ALA A 1 95 ? 21.060 0.419 -25.185 1.00 93.81 95 ALA A O 1
ATOM 712 N N . VAL A 1 96 ? 20.082 1.597 -23.542 1.00 93.25 96 VAL A N 1
ATOM 713 C CA . VAL A 1 96 ? 20.248 2.907 -24.190 1.00 93.25 96 VAL A CA 1
ATOM 714 C C . VAL A 1 96 ? 21.474 3.609 -23.635 1.00 93.25 96 VAL A C 1
ATOM 716 O O . VAL A 1 96 ? 21.612 3.773 -22.422 1.00 93.25 96 VAL A O 1
ATOM 719 N N . LEU A 1 97 ? 22.340 4.067 -24.532 1.00 91.81 97 LEU A N 1
ATOM 720 C CA . LEU A 1 97 ? 23.579 4.754 -24.208 1.00 91.81 97 LEU A CA 1
ATOM 721 C C . LEU A 1 97 ? 23.366 6.273 -24.236 1.00 91.81 97 LEU A C 1
ATOM 723 O O . LEU A 1 97 ? 23.039 6.866 -25.263 1.00 91.81 97 LEU A O 1
ATOM 727 N N . GLU A 1 98 ? 23.597 6.914 -23.096 1.00 88.62 98 GLU A N 1
ATOM 728 C CA . GLU A 1 98 ? 23.717 8.369 -22.987 1.00 88.62 98 GLU A CA 1
ATOM 729 C C . GLU A 1 98 ? 25.102 8.821 -23.474 1.00 88.62 98 GLU A C 1
ATOM 731 O O . GLU A 1 98 ? 25.223 9.793 -24.211 1.00 88.62 98 GLU A O 1
ATOM 736 N N . ALA A 1 99 ? 26.156 8.090 -23.102 1.00 87.25 99 ALA A N 1
ATOM 737 C CA . ALA A 1 99 ? 27.519 8.336 -23.562 1.00 87.25 99 ALA A CA 1
ATOM 738 C C . ALA A 1 99 ? 28.299 7.019 -23.629 1.00 87.25 99 ALA A C 1
ATOM 740 O O . ALA A 1 99 ? 28.233 6.216 -22.710 1.00 87.25 99 ALA A O 1
ATOM 741 N N . ALA A 1 100 ? 29.067 6.786 -24.689 1.00 87.69 100 ALA A N 1
ATOM 742 C CA . ALA A 1 100 ? 29.995 5.659 -24.785 1.00 87.69 100 ALA A CA 1
ATOM 743 C C . ALA A 1 100 ? 31.077 5.961 -25.829 1.00 87.69 100 ALA A C 1
ATOM 745 O O . ALA A 1 100 ? 30.969 6.927 -26.588 1.00 87.69 100 ALA A O 1
ATOM 746 N N . GLN A 1 101 ? 32.121 5.131 -25.896 1.00 81.75 101 GLN A N 1
ATOM 747 C CA . GLN A 1 101 ? 33.084 5.209 -26.998 1.00 81.75 101 GLN A CA 1
ATOM 748 C C . GLN A 1 101 ? 32.361 4.906 -28.320 1.00 81.75 101 GLN A C 1
ATOM 750 O O . GLN A 1 101 ? 31.795 3.829 -28.476 1.00 81.75 101 GLN A O 1
ATOM 755 N N . GLY A 1 102 ? 32.356 5.870 -29.244 1.00 80.31 102 GLY A N 1
ATOM 756 C CA . GLY A 1 102 ? 31.682 5.758 -30.544 1.00 80.31 102 GLY A CA 1
ATOM 757 C C . GLY A 1 102 ? 30.291 6.397 -30.625 1.00 80.31 102 GLY A C 1
ATOM 758 O O . GLY A 1 102 ? 29.781 6.541 -31.730 1.00 80.31 102 GLY A O 1
ATOM 759 N N . VAL A 1 103 ? 29.703 6.843 -29.507 1.00 85.12 103 VAL A N 1
ATOM 760 C CA . VAL A 1 103 ? 28.439 7.605 -29.520 1.00 85.12 103 VAL A CA 1
ATOM 761 C C . VAL A 1 103 ? 28.749 9.077 -29.764 1.00 85.12 103 VAL A C 1
ATOM 763 O O . VAL A 1 103 ? 29.509 9.698 -29.014 1.00 85.12 103 VAL A O 1
ATOM 766 N N . ARG A 1 104 ? 28.172 9.644 -30.825 1.00 87.44 104 ARG A N 1
ATOM 767 C CA . ARG A 1 104 ? 28.329 11.065 -31.140 1.00 87.44 104 ARG A CA 1
ATOM 768 C C . ARG A 1 104 ? 27.546 11.920 -30.139 1.00 87.44 104 ARG A C 1
ATOM 770 O O . ARG A 1 104 ? 26.546 11.466 -29.589 1.00 87.44 104 ARG A O 1
ATOM 777 N N . PRO A 1 105 ? 27.957 13.176 -29.895 1.00 82.62 105 PRO A N 1
ATOM 778 C CA . PRO A 1 105 ? 27.237 14.060 -28.978 1.00 82.62 105 PRO A CA 1
ATOM 779 C C . PRO A 1 105 ? 25.789 14.357 -29.414 1.00 82.62 105 PRO A C 1
ATOM 781 O O . PRO A 1 105 ? 24.965 14.661 -28.558 1.00 82.62 105 PRO A O 1
ATOM 784 N N . GLU A 1 106 ? 25.481 14.250 -30.708 1.00 86.75 106 GLU A N 1
ATOM 785 C CA . GLU A 1 106 ? 24.133 14.400 -31.282 1.00 86.75 106 GLU A CA 1
ATOM 786 C C . GLU A 1 106 ? 23.210 13.193 -31.015 1.00 86.75 106 GLU A C 1
ATOM 788 O O . GLU A 1 106 ? 21.992 13.357 -30.917 1.00 86.75 106 GLU A O 1
ATOM 793 N N . ASP A 1 107 ? 23.795 12.012 -30.790 1.00 88.81 107 ASP A N 1
ATOM 794 C CA . ASP A 1 107 ? 23.083 10.741 -30.593 1.00 88.81 107 ASP A CA 1
ATOM 795 C C . ASP A 1 107 ? 22.942 10.354 -29.108 1.00 88.81 107 ASP A C 1
ATOM 797 O O . ASP A 1 107 ? 22.586 9.217 -28.770 1.00 88.81 107 ASP A O 1
ATOM 801 N N . ARG A 1 108 ? 23.234 11.294 -28.198 1.00 87.94 108 ARG A N 1
ATOM 802 C CA . ARG A 1 108 ? 23.146 11.086 -26.746 1.00 87.94 108 ARG A CA 1
ATOM 803 C C . ARG A 1 108 ? 21.730 10.715 -26.333 1.00 87.94 108 ARG A C 1
ATOM 805 O O . ARG A 1 108 ? 20.778 11.446 -26.605 1.00 87.94 108 ARG A O 1
ATOM 812 N N . GLY A 1 109 ? 21.596 9.555 -25.694 1.00 86.56 109 GLY A N 1
ATOM 813 C CA . GLY A 1 109 ? 20.308 9.025 -25.254 1.00 86.56 109 GLY A CA 1
ATOM 814 C C . GLY A 1 109 ? 19.395 8.594 -26.407 1.00 86.56 109 GLY A C 1
ATOM 815 O O . GLY A 1 109 ? 18.260 8.209 -26.155 1.00 86.56 109 GLY A O 1
ATOM 816 N N . LYS A 1 110 ? 19.871 8.645 -27.658 1.00 92.25 110 LYS A N 1
ATOM 817 C CA . LYS A 1 110 ? 19.177 8.139 -28.852 1.00 92.25 110 LYS A CA 1
ATOM 818 C C . LYS A 1 110 ? 19.742 6.810 -29.338 1.00 92.25 110 LYS A C 1
ATOM 820 O O . LYS A 1 110 ? 19.138 6.165 -30.182 1.00 92.25 110 LYS A O 1
ATOM 825 N N . THR A 1 111 ? 20.916 6.422 -28.849 1.00 92.75 111 THR A N 1
ATOM 826 C CA . THR A 1 111 ? 21.614 5.218 -29.299 1.00 92.75 111 THR A CA 1
ATOM 827 C C . THR A 1 111 ? 21.210 4.024 -28.442 1.00 92.75 111 THR A C 1
ATOM 829 O O . THR A 1 111 ? 21.540 3.992 -27.255 1.00 92.75 111 THR A O 1
ATOM 832 N N . ALA A 1 112 ? 20.539 3.029 -29.023 1.00 93.12 112 ALA A N 1
ATOM 833 C CA . ALA A 1 112 ? 20.305 1.749 -28.360 1.00 93.12 112 ALA A CA 1
ATOM 834 C C . ALA A 1 112 ? 21.346 0.724 -28.811 1.00 93.12 112 ALA A C 1
ATOM 836 O O . ALA A 1 112 ? 21.738 0.665 -29.978 1.00 93.12 112 ALA A O 1
ATOM 837 N N . ARG A 1 113 ? 21.797 -0.094 -27.865 1.00 93.62 113 ARG A N 1
ATOM 838 C CA . ARG A 1 113 ? 22.727 -1.190 -28.102 1.00 93.62 113 ARG A CA 1
ATOM 839 C C . ARG A 1 113 ? 22.092 -2.497 -27.670 1.00 93.62 113 ARG A C 1
ATOM 841 O O . ARG A 1 113 ? 21.434 -2.559 -26.632 1.00 93.62 113 ARG A O 1
ATOM 848 N N . MET A 1 114 ? 22.320 -3.519 -28.479 1.00 92.69 114 MET A N 1
ATOM 849 C CA . MET A 1 114 ? 21.837 -4.867 -28.263 1.00 92.69 114 MET A CA 1
ATOM 850 C C . MET A 1 114 ? 23.004 -5.845 -28.208 1.00 92.69 114 MET A C 1
ATOM 852 O O . MET A 1 114 ? 23.939 -5.745 -29.009 1.00 92.69 114 MET A O 1
ATOM 856 N N . TRP A 1 115 ? 22.902 -6.807 -27.300 1.00 92.25 115 TRP A N 1
ATOM 857 C CA . TRP A 1 115 ? 23.743 -7.996 -27.225 1.00 92.25 115 TRP A CA 1
ATOM 858 C C . TRP A 1 115 ? 22.853 -9.228 -27.332 1.00 92.25 115 TRP A C 1
ATOM 860 O O . TRP A 1 115 ? 21.793 -9.253 -26.713 1.00 92.25 115 TRP A O 1
ATOM 870 N N . ARG A 1 116 ? 23.261 -10.232 -28.107 1.00 89.75 116 ARG A N 1
ATOM 871 C CA . ARG A 1 116 ? 22.572 -11.526 -28.178 1.00 89.75 116 ARG A CA 1
ATOM 872 C C . ARG A 1 116 ? 23.574 -12.637 -27.889 1.00 89.75 116 ARG A C 1
ATOM 874 O O . ARG A 1 116 ? 24.560 -12.786 -28.611 1.00 89.75 116 ARG A O 1
ATOM 881 N N . ASP A 1 117 ? 23.285 -13.395 -26.839 1.00 87.38 117 ASP A N 1
ATOM 882 C CA . ASP A 1 117 ? 24.102 -14.482 -26.307 1.00 87.38 117 ASP A CA 1
ATOM 883 C C . ASP A 1 117 ? 23.322 -15.795 -26.296 1.00 87.38 117 ASP A C 1
ATOM 885 O O . ASP A 1 117 ? 22.104 -15.813 -26.125 1.00 87.38 117 ASP A O 1
ATOM 889 N N . SER A 1 118 ? 24.023 -16.919 -26.427 1.00 80.44 118 SER A N 1
ATOM 890 C CA . SER A 1 118 ? 23.442 -18.247 -26.215 1.00 80.44 118 SER A CA 1
ATOM 891 C C . SER A 1 118 ? 23.743 -18.719 -24.792 1.00 80.44 118 SER A C 1
ATOM 893 O O . SER A 1 118 ? 24.907 -18.842 -24.419 1.00 80.44 118 SER A O 1
ATOM 895 N N . LEU A 1 119 ? 22.707 -19.006 -23.999 1.00 72.69 119 LEU A N 1
ATOM 896 C CA . LEU A 1 119 ? 22.819 -19.551 -22.637 1.00 72.69 119 LEU A CA 1
ATOM 897 C C . LEU A 1 119 ? 22.918 -21.090 -22.623 1.00 72.69 119 LEU A C 1
ATOM 899 O O . LEU A 1 119 ? 22.870 -21.711 -21.558 1.00 72.69 119 LEU A O 1
ATOM 903 N N . ALA A 1 120 ? 22.994 -21.743 -23.788 1.00 59.28 120 ALA A N 1
ATOM 904 C CA . ALA A 1 120 ? 23.237 -23.178 -23.863 1.00 59.28 120 ALA A CA 1
ATOM 905 C C . ALA A 1 120 ? 24.681 -23.460 -23.422 1.00 59.28 120 ALA A C 1
ATOM 907 O O . ALA A 1 120 ? 25.627 -22.980 -24.039 1.00 59.28 120 ALA A O 1
ATOM 908 N N . GLY A 1 121 ? 24.840 -24.215 -22.331 1.00 51.50 121 GLY A N 1
ATOM 909 C CA . GLY A 1 121 ? 26.126 -24.581 -21.736 1.00 51.50 121 GLY A CA 1
ATOM 910 C C . GLY A 1 121 ? 26.967 -25.513 -22.609 1.00 51.50 121 GLY A C 1
ATOM 911 O O . GLY A 1 121 ? 27.241 -26.643 -22.217 1.00 51.50 121 GLY A O 1
ATOM 912 N N . GLU A 1 122 ? 27.401 -25.049 -23.777 1.00 41.09 122 GLU A N 1
ATOM 913 C CA . GLU A 1 122 ? 28.453 -25.697 -24.549 1.00 41.09 122 GLU A CA 1
ATOM 914 C C . GLU A 1 122 ? 29.808 -25.266 -23.989 1.00 41.09 122 GLU A C 1
ATOM 916 O O . GLU A 1 122 ? 30.480 -24.341 -24.445 1.00 41.09 122 GLU A O 1
ATOM 921 N N . THR A 1 123 ? 30.224 -25.985 -22.952 1.00 43.78 123 THR A N 1
ATOM 922 C CA . THR A 1 123 ? 31.635 -26.152 -22.631 1.00 43.78 123 THR A CA 1
ATOM 923 C C . THR A 1 123 ? 32.333 -26.720 -23.871 1.00 43.78 123 THR A C 1
ATOM 925 O O . THR A 1 123 ? 32.172 -27.909 -24.141 1.00 43.78 123 THR A O 1
ATOM 928 N N . ASN A 1 124 ? 33.049 -25.878 -24.635 1.00 38.44 124 ASN A N 1
ATOM 929 C CA . ASN A 1 124 ? 34.296 -26.182 -25.379 1.00 38.44 124 ASN A CA 1
ATOM 930 C C . ASN A 1 124 ? 34.486 -25.481 -26.741 1.00 38.44 124 ASN A C 1
ATOM 932 O O . ASN A 1 124 ? 35.247 -25.983 -27.567 1.00 38.44 124 ASN A O 1
ATOM 936 N N . THR A 1 125 ? 33.938 -24.287 -26.984 1.00 37.59 125 THR A N 1
ATOM 937 C CA . THR A 1 125 ? 34.457 -23.450 -28.087 1.00 37.59 125 THR A CA 1
ATOM 938 C C . THR A 1 125 ? 34.699 -22.010 -27.662 1.00 37.59 125 THR A C 1
ATOM 940 O O . THR A 1 125 ? 33.801 -21.300 -27.227 1.00 37.59 125 THR A O 1
ATOM 943 N N . THR A 1 126 ? 35.948 -21.587 -27.821 1.00 38.50 126 THR A N 1
ATOM 944 C CA . THR A 1 126 ? 36.601 -20.358 -27.349 1.00 38.50 126 THR A CA 1
ATOM 945 C C . THR A 1 126 ? 36.091 -19.043 -27.953 1.00 38.50 126 THR A C 1
ATOM 947 O O . THR A 1 126 ? 36.769 -18.027 -27.859 1.00 38.50 126 THR A O 1
ATOM 950 N N . THR A 1 127 ? 34.903 -19.023 -28.548 1.00 43.78 127 THR A N 1
ATOM 951 C CA . THR A 1 127 ? 34.263 -17.820 -29.090 1.00 43.78 127 THR A CA 1
ATOM 952 C C . THR A 1 127 ? 32.759 -18.059 -29.160 1.00 43.78 127 THR A C 1
ATOM 954 O O . THR A 1 127 ? 32.235 -18.401 -30.220 1.00 43.78 127 THR A O 1
ATOM 957 N N . ALA A 1 128 ? 32.051 -17.890 -28.041 1.00 48.84 128 ALA A N 1
ATOM 958 C CA . ALA A 1 128 ? 30.624 -17.603 -28.116 1.00 48.84 128 ALA A CA 1
ATOM 959 C C . ALA A 1 128 ? 30.488 -16.298 -28.920 1.00 48.84 128 ALA A C 1
ATOM 961 O O . ALA A 1 128 ? 30.994 -15.256 -28.499 1.00 48.84 128 ALA A O 1
ATOM 962 N N . GLN A 1 129 ? 29.940 -16.372 -30.134 1.00 55.03 129 GLN A N 1
ATOM 963 C CA . GLN A 1 129 ? 29.771 -15.207 -31.000 1.00 55.03 129 GLN A CA 1
ATOM 964 C C . GLN A 1 129 ? 28.701 -14.294 -30.398 1.00 55.03 129 GLN A C 1
ATOM 966 O O . GLN A 1 129 ? 27.519 -14.439 -30.688 1.00 55.03 129 GLN A O 1
ATOM 971 N N . VAL A 1 130 ? 29.124 -13.357 -29.550 1.00 70.25 130 VAL A N 1
ATOM 972 C CA . VAL A 1 130 ? 28.271 -12.268 -29.073 1.00 70.25 130 VAL A CA 1
ATOM 973 C C . VAL A 1 130 ? 27.990 -11.362 -30.266 1.00 70.25 130 VAL A C 1
ATOM 975 O O . VAL A 1 130 ? 28.875 -10.633 -30.726 1.00 70.25 130 VAL A O 1
ATOM 978 N N . THR A 1 131 ? 26.774 -11.406 -30.805 1.00 80.06 131 THR A N 1
ATOM 979 C CA . THR A 1 131 ? 26.380 -10.445 -31.838 1.00 80.06 131 THR A CA 1
ATOM 980 C C . THR A 1 131 ? 26.000 -9.143 -31.155 1.00 80.06 131 THR A C 1
ATOM 982 O O . THR A 1 131 ? 25.083 -9.113 -30.334 1.00 80.06 131 THR A O 1
ATOM 985 N N . VAL A 1 132 ? 26.722 -8.072 -31.485 1.00 86.06 132 VAL A N 1
ATOM 986 C CA . VAL A 1 132 ? 26.491 -6.738 -30.930 1.00 86.06 132 VAL A CA 1
ATOM 987 C C . VAL A 1 132 ? 26.044 -5.804 -32.038 1.00 86.06 132 VAL A C 1
ATOM 989 O O . VAL A 1 132 ? 26.754 -5.643 -33.031 1.00 86.06 132 VAL A O 1
ATOM 992 N N . LYS A 1 133 ? 24.899 -5.152 -31.846 1.00 87.94 133 LYS A N 1
ATOM 993 C CA . LYS A 1 133 ? 24.370 -4.152 -32.776 1.00 87.94 133 LYS A CA 1
ATOM 994 C C . LYS A 1 133 ? 24.099 -2.848 -32.039 1.00 87.94 133 LYS A C 1
ATOM 996 O O . LYS A 1 133 ? 23.663 -2.860 -30.891 1.00 87.94 133 LYS A O 1
ATOM 1001 N N . THR A 1 134 ? 24.380 -1.731 -32.697 1.00 89.38 134 THR A N 1
ATOM 1002 C CA . THR A 1 134 ? 24.186 -0.385 -32.153 1.00 89.38 134 THR A CA 1
ATOM 1003 C C . THR A 1 134 ? 23.476 0.443 -33.210 1.00 89.38 134 THR A C 1
ATOM 1005 O O . THR A 1 134 ? 23.986 0.542 -34.321 1.00 89.38 134 THR A O 1
ATOM 1008 N N . GLU A 1 135 ? 22.334 1.028 -32.864 1.00 91.19 135 GLU A N 1
ATOM 1009 C CA . GLU A 1 135 ? 21.523 1.844 -33.773 1.00 91.19 135 GLU A CA 1
ATOM 1010 C C . GLU A 1 135 ? 21.090 3.140 -33.085 1.00 91.19 135 GLU A C 1
ATOM 1012 O O . GLU A 1 135 ? 20.855 3.168 -31.872 1.00 91.19 135 GLU A O 1
ATOM 1017 N N . ALA A 1 136 ? 20.997 4.220 -33.861 1.00 91.25 136 ALA A N 1
ATOM 1018 C CA . ALA A 1 136 ? 20.561 5.532 -33.391 1.00 91.25 136 ALA A CA 1
ATOM 1019 C C . ALA A 1 136 ? 19.133 5.832 -33.865 1.00 91.25 136 ALA A C 1
ATOM 1021 O O . ALA A 1 136 ? 18.802 5.654 -35.036 1.00 91.25 136 ALA A O 1
ATOM 1022 N N . PHE A 1 137 ? 18.292 6.312 -32.951 1.00 91.69 137 PHE A N 1
ATOM 1023 C CA . PHE A 1 137 ? 16.888 6.627 -33.207 1.00 91.69 137 PHE A CA 1
ATOM 1024 C C . PHE A 1 137 ? 16.664 8.132 -33.414 1.00 91.69 137 PHE A C 1
ATOM 1026 O O . PHE A 1 137 ? 17.508 8.968 -33.094 1.00 91.69 137 PHE A O 1
ATOM 1033 N N . SER A 1 138 ? 15.499 8.498 -33.951 1.00 88.44 138 SER A N 1
ATOM 1034 C CA . SER A 1 138 ? 15.138 9.894 -34.246 1.00 88.44 138 SER A CA 1
ATOM 1035 C C . SER A 1 138 ? 15.045 10.777 -32.991 1.00 88.44 138 SER A C 1
ATOM 1037 O O . SER A 1 138 ? 15.416 11.958 -33.016 1.00 88.44 138 SER A O 1
ATOM 1039 N N . HIS A 1 139 ? 14.610 10.194 -31.876 1.00 91.00 139 HIS A N 1
ATOM 1040 C CA . HIS A 1 139 ? 14.297 10.869 -30.621 1.00 91.00 139 HIS A CA 1
ATOM 1041 C C . HIS A 1 139 ? 15.065 10.256 -29.441 1.00 91.00 139 HIS A C 1
ATOM 1043 O O . HIS A 1 139 ? 15.660 9.182 -29.549 1.00 91.00 139 HIS A O 1
ATOM 1049 N N . ARG A 1 140 ? 15.099 10.977 -28.314 1.00 91.06 140 ARG A N 1
ATOM 1050 C CA . ARG A 1 140 ? 15.750 10.514 -27.080 1.00 91.06 140 ARG A CA 1
ATOM 1051 C C . ARG A 1 140 ? 14.872 9.469 -26.406 1.00 91.06 140 ARG A C 1
ATOM 1053 O O . ARG A 1 140 ? 13.685 9.707 -26.248 1.00 91.06 140 ARG A O 1
ATOM 1060 N N . ILE A 1 141 ? 15.465 8.374 -25.948 1.00 91.88 141 ILE A N 1
ATOM 1061 C CA . ILE A 1 141 ? 14.755 7.268 -25.311 1.00 91.88 141 ILE A CA 1
ATOM 1062 C C . ILE A 1 141 ? 14.855 7.404 -23.786 1.00 91.88 141 ILE A C 1
ATOM 1064 O O . ILE A 1 141 ? 15.952 7.473 -23.219 1.00 91.88 141 ILE A O 1
ATOM 1068 N N . THR A 1 142 ? 13.702 7.436 -23.121 1.00 89.31 142 THR A N 1
ATOM 1069 C CA . THR A 1 142 ? 13.555 7.492 -21.658 1.00 89.31 142 THR A CA 1
ATOM 1070 C C . THR A 1 142 ? 13.234 6.136 -21.045 1.00 89.31 142 THR A C 1
ATOM 1072 O O . THR A 1 142 ? 13.571 5.901 -19.886 1.00 89.31 142 THR A O 1
ATOM 1075 N N . GLN A 1 143 ? 12.606 5.231 -21.799 1.00 91.19 143 GLN A N 1
ATOM 1076 C CA . GLN A 1 143 ? 12.243 3.896 -21.331 1.00 91.19 143 GLN A CA 1
ATOM 1077 C C . GLN A 1 143 ? 12.287 2.883 -22.480 1.00 91.19 143 GLN A C 1
ATOM 1079 O O . GLN A 1 143 ? 11.963 3.204 -23.625 1.00 91.19 143 GLN A O 1
ATOM 1084 N N . LEU A 1 144 ? 12.675 1.651 -22.149 1.00 92.44 144 LEU A N 1
ATOM 1085 C CA . LEU A 1 144 ? 12.614 0.480 -23.020 1.00 92.44 144 LEU A CA 1
ATOM 1086 C C . LEU A 1 144 ? 11.625 -0.532 -22.446 1.00 92.44 144 LEU A C 1
ATOM 1088 O O . LEU A 1 144 ? 11.533 -0.685 -21.226 1.00 92.44 144 LEU A O 1
ATOM 1092 N N . ALA A 1 145 ? 10.927 -1.258 -23.315 1.00 90.94 145 ALA A N 1
ATOM 1093 C CA . ALA A 1 145 ? 10.189 -2.448 -22.920 1.00 90.94 145 ALA A CA 1
ATOM 1094 C C . ALA A 1 145 ? 10.164 -3.498 -24.020 1.00 90.94 145 ALA A C 1
ATOM 1096 O O . ALA A 1 145 ? 10.218 -3.201 -25.211 1.00 90.94 145 ALA A O 1
ATOM 1097 N N . VAL A 1 146 ? 10.061 -4.745 -23.581 1.00 89.81 146 VAL A N 1
ATOM 1098 C CA . VAL A 1 146 ? 10.117 -5.920 -24.435 1.00 89.81 146 VAL A CA 1
ATOM 1099 C C . VAL A 1 146 ? 8.960 -6.836 -24.012 1.00 89.81 146 VAL A C 1
ATOM 1101 O O . VAL A 1 146 ? 9.149 -7.664 -23.123 1.00 89.81 146 VAL A O 1
ATOM 1104 N N . PRO A 1 147 ? 7.741 -6.621 -24.548 1.00 88.38 147 PRO A N 1
ATOM 1105 C CA . PRO A 1 147 ? 6.560 -7.411 -24.189 1.00 88.38 147 PRO A CA 1
ATOM 1106 C C . PRO A 1 147 ? 6.711 -8.881 -24.599 1.00 88.38 147 PRO A C 1
ATOM 1108 O O . PRO A 1 147 ? 7.363 -9.183 -25.605 1.00 88.38 147 PRO A O 1
ATOM 1111 N N . ASP A 1 148 ? 6.066 -9.784 -23.859 1.00 84.81 148 ASP A N 1
ATOM 1112 C CA . ASP A 1 148 ? 6.121 -11.229 -24.119 1.00 84.81 148 ASP A CA 1
ATOM 1113 C C . ASP A 1 148 ? 5.247 -11.608 -25.329 1.00 84.81 148 ASP A C 1
ATOM 1115 O O . ASP A 1 148 ? 5.576 -12.525 -26.082 1.00 84.81 148 ASP A O 1
ATOM 1119 N N . GLU A 1 149 ? 4.141 -10.888 -25.547 1.00 84.94 149 GLU A N 1
ATOM 1120 C CA . GLU A 1 149 ? 3.225 -11.120 -26.678 1.00 84.94 149 GLU A CA 1
ATOM 1121 C C . GLU A 1 149 ? 3.714 -10.555 -28.015 1.00 84.94 149 GLU A C 1
ATOM 1123 O O . GLU A 1 149 ? 3.183 -10.910 -29.067 1.00 84.94 149 GLU A O 1
ATOM 1128 N N . LEU A 1 150 ? 4.741 -9.704 -27.990 1.00 85.19 150 LEU A N 1
ATOM 1129 C CA . LEU A 1 150 ? 5.392 -9.167 -29.183 1.00 85.19 150 LEU A CA 1
ATOM 1130 C C . LEU A 1 150 ? 6.850 -9.644 -29.228 1.00 85.19 150 LEU A C 1
ATOM 1132 O O . LEU A 1 150 ? 7.763 -8.833 -29.069 1.00 85.19 150 LEU A O 1
ATOM 1136 N N . PRO A 1 151 ? 7.094 -10.952 -29.435 1.00 81.75 151 PRO A N 1
ATOM 1137 C CA . PRO A 1 151 ? 8.399 -11.578 -29.232 1.00 81.75 151 PRO A CA 1
ATOM 1138 C C . PRO A 1 151 ? 9.467 -11.145 -30.235 1.00 81.75 151 PRO A C 1
ATOM 1140 O O . PRO A 1 151 ? 10.619 -11.489 -30.029 1.00 81.75 151 PRO A O 1
ATOM 1143 N N . THR A 1 152 ? 9.097 -10.431 -31.298 1.00 86.00 152 THR A N 1
ATOM 1144 C CA . THR A 1 152 ? 10.016 -9.908 -32.318 1.00 86.00 152 THR A CA 1
ATOM 1145 C C . THR A 1 152 ? 10.219 -8.403 -32.228 1.00 86.00 152 THR A C 1
ATOM 1147 O O . THR A 1 152 ? 10.915 -7.843 -33.070 1.00 86.00 152 THR A O 1
ATOM 1150 N N . ASN A 1 153 ? 9.546 -7.728 -31.286 1.00 90.50 153 ASN A N 1
ATOM 1151 C CA . ASN A 1 153 ? 9.502 -6.274 -31.249 1.00 90.50 153 ASN A CA 1
ATOM 1152 C C . ASN A 1 153 ? 10.030 -5.734 -29.917 1.00 90.50 153 ASN A C 1
ATOM 1154 O O . ASN A 1 153 ? 9.826 -6.318 -28.848 1.00 90.50 153 ASN A O 1
ATOM 1158 N N . VAL A 1 154 ? 10.663 -4.569 -30.001 1.00 92.06 154 VAL A N 1
ATOM 1159 C CA . VAL A 1 154 ? 11.178 -3.766 -28.895 1.00 92.06 154 VAL A CA 1
ATOM 1160 C C . VAL A 1 154 ? 10.482 -2.413 -28.928 1.00 92.06 154 VAL A C 1
ATOM 1162 O O . VAL A 1 154 ? 10.389 -1.768 -29.973 1.00 92.06 154 VAL A O 1
ATOM 1165 N N . LEU A 1 155 ? 9.982 -1.981 -27.775 1.00 93.62 155 LEU A N 1
ATOM 1166 C CA . LEU A 1 155 ? 9.292 -0.709 -27.618 1.00 93.62 155 LEU A CA 1
ATOM 1167 C C . LEU A 1 155 ? 10.240 0.327 -27.018 1.00 93.62 155 LEU A C 1
ATOM 1169 O O . LEU A 1 155 ? 10.831 0.107 -25.958 1.00 93.62 155 LEU A O 1
ATOM 1173 N N . LEU A 1 156 ? 10.355 1.461 -27.700 1.00 93.88 156 LEU A N 1
ATOM 1174 C CA . LEU A 1 156 ? 11.176 2.606 -27.325 1.00 93.88 156 LEU A CA 1
ATOM 1175 C C . LEU A 1 156 ? 10.261 3.805 -27.069 1.00 93.88 156 LEU A C 1
ATOM 1177 O O . LEU A 1 156 ? 9.400 4.110 -27.896 1.00 93.88 156 LEU A O 1
ATOM 1181 N N . PHE A 1 157 ? 10.458 4.477 -25.937 1.00 93.38 157 PHE A N 1
ATOM 1182 C CA . PHE A 1 157 ? 9.623 5.600 -25.511 1.00 93.38 157 PHE A CA 1
ATOM 1183 C C . PHE A 1 157 ? 10.435 6.880 -25.358 1.00 93.38 157 PHE A C 1
ATOM 1185 O O . PHE A 1 157 ? 11.510 6.856 -24.757 1.00 93.38 157 PHE A O 1
ATOM 1192 N N . GLY A 1 158 ? 9.898 7.991 -25.858 1.00 91.50 158 GLY A N 1
ATOM 1193 C CA . GLY A 1 158 ? 10.475 9.324 -25.742 1.00 91.50 158 GLY A CA 1
ATOM 1194 C C . GLY A 1 158 ? 9.876 10.179 -24.622 1.00 91.50 158 GLY A C 1
ATOM 1195 O O . GLY A 1 158 ? 8.777 9.902 -24.137 1.00 91.50 158 GLY A O 1
ATOM 1196 N N . PRO A 1 159 ? 10.564 11.265 -24.219 1.00 88.94 159 PRO A N 1
ATOM 1197 C CA . PRO A 1 159 ? 10.100 12.168 -23.161 1.00 88.94 159 PRO A CA 1
ATOM 1198 C C . PRO A 1 159 ? 8.823 12.930 -23.545 1.00 88.94 159 PRO A C 1
ATOM 1200 O O . PRO A 1 159 ? 8.025 13.272 -22.676 1.00 88.94 159 PRO A O 1
ATOM 1203 N N . ASN A 1 160 ? 8.610 13.155 -24.845 1.00 88.88 160 ASN A N 1
ATOM 1204 C CA . ASN A 1 160 ? 7.468 13.908 -25.370 1.00 88.88 160 ASN A CA 1
ATOM 1205 C C . ASN A 1 160 ? 6.285 13.006 -25.772 1.00 88.88 160 ASN A C 1
ATOM 1207 O O . ASN A 1 160 ? 5.346 13.458 -26.423 1.00 88.88 160 ASN A O 1
ATOM 1211 N N . GLY A 1 161 ? 6.348 11.711 -25.437 1.00 87.00 161 GLY A N 1
ATOM 1212 C CA . GLY A 1 161 ? 5.332 10.729 -25.820 1.00 87.00 161 GLY A CA 1
ATOM 1213 C C . GLY A 1 161 ? 5.570 10.067 -27.173 1.00 87.00 161 GLY A C 1
ATOM 1214 O O . GLY A 1 161 ? 4.682 9.400 -27.685 1.00 87.00 161 GLY A O 1
ATOM 1215 N N . GLU A 1 162 ? 6.755 10.206 -27.759 1.00 91.56 162 GLU A N 1
ATOM 1216 C CA . GLU A 1 162 ? 7.116 9.445 -28.957 1.00 91.56 162 GLU A CA 1
ATOM 1217 C C . GLU A 1 162 ? 7.174 7.947 -28.620 1.00 91.56 162 GLU A C 1
ATOM 1219 O O . GLU A 1 162 ? 7.761 7.550 -27.615 1.00 91.56 162 GLU A O 1
ATOM 1224 N N . ILE A 1 163 ? 6.559 7.110 -29.451 1.00 93.19 163 ILE A N 1
ATOM 1225 C CA . ILE A 1 163 ? 6.564 5.652 -29.314 1.00 93.19 163 ILE A CA 1
ATOM 1226 C C . ILE A 1 163 ? 7.144 5.083 -30.599 1.00 93.19 163 ILE A C 1
ATOM 1228 O O . ILE A 1 163 ? 6.620 5.323 -31.684 1.00 93.19 163 ILE A O 1
ATOM 1232 N N . THR A 1 164 ? 8.222 4.316 -30.493 1.00 93.88 164 THR A N 1
ATOM 1233 C CA . THR A 1 164 ? 8.829 3.630 -31.634 1.00 93.88 164 THR A CA 1
ATOM 1234 C C . THR A 1 164 ? 8.871 2.133 -31.386 1.00 93.88 164 THR A C 1
ATOM 1236 O O . THR A 1 164 ? 9.334 1.672 -30.347 1.00 93.88 164 THR A O 1
ATOM 1239 N N . VAL A 1 165 ? 8.359 1.379 -32.354 1.00 93.25 165 VAL A N 1
ATOM 1240 C CA . VAL A 1 165 ? 8.387 -0.081 -32.386 1.00 93.25 165 VAL A CA 1
ATOM 1241 C C . VAL A 1 165 ? 9.513 -0.474 -33.325 1.00 93.25 165 VAL A C 1
ATOM 1243 O O . VAL A 1 165 ? 9.439 -0.216 -34.529 1.00 93.25 165 VAL A O 1
ATOM 1246 N N . ALA A 1 166 ? 10.559 -1.063 -32.766 1.00 92.94 166 ALA A N 1
ATOM 1247 C CA . ALA A 1 166 ? 11.652 -1.652 -33.521 1.00 92.94 166 ALA A CA 1
ATOM 1248 C C . ALA A 1 166 ? 11.535 -3.178 -33.517 1.00 92.94 166 ALA A C 1
ATOM 1250 O O . ALA A 1 166 ? 10.868 -3.739 -32.649 1.00 92.94 166 ALA A O 1
ATOM 1251 N N . ASP A 1 167 ? 12.162 -3.847 -34.475 1.00 90.50 167 ASP A N 1
ATOM 1252 C CA . ASP A 1 167 ? 12.311 -5.299 -34.452 1.00 90.50 167 ASP A CA 1
ATOM 1253 C C . ASP A 1 167 ? 13.437 -5.752 -33.500 1.00 90.50 167 ASP A C 1
ATOM 1255 O O . ASP A 1 167 ? 14.150 -4.944 -32.891 1.00 90.50 167 ASP A O 1
ATOM 1259 N N . ASP A 1 168 ? 13.620 -7.066 -33.392 1.00 85.25 168 ASP A N 1
ATOM 1260 C CA . ASP A 1 168 ? 14.691 -7.691 -32.617 1.00 85.25 168 ASP A CA 1
ATOM 1261 C C . ASP A 1 168 ? 16.092 -7.298 -33.076 1.00 85.25 168 ASP A C 1
ATOM 1263 O O . ASP A 1 168 ? 17.026 -7.501 -32.306 1.00 85.25 168 ASP A O 1
ATOM 1267 N N . ASP A 1 169 ? 16.234 -6.744 -34.283 1.00 86.81 169 ASP A N 1
ATOM 1268 C CA . ASP A 1 169 ? 17.466 -6.232 -34.864 1.00 86.81 169 ASP A CA 1
ATOM 1269 C C . ASP A 1 169 ? 17.562 -4.691 -34.775 1.00 86.81 169 ASP A C 1
ATOM 1271 O O . ASP A 1 169 ? 18.423 -4.091 -35.415 1.00 86.81 169 ASP A O 1
ATOM 1275 N N . LEU A 1 170 ? 16.733 -4.028 -33.959 1.00 89.12 170 LEU A N 1
ATOM 1276 C CA . LEU A 1 170 ? 16.662 -2.566 -33.798 1.00 89.12 170 LEU A CA 1
ATOM 1277 C C . LEU A 1 170 ? 16.282 -1.781 -35.070 1.00 89.12 170 LEU A C 1
ATOM 1279 O O . LEU A 1 170 ? 16.488 -0.569 -35.131 1.00 89.12 170 LEU A O 1
ATOM 1283 N N . THR A 1 171 ? 15.704 -2.425 -36.083 1.00 91.00 171 THR A N 1
ATOM 1284 C CA . THR A 1 171 ? 15.163 -1.734 -37.257 1.00 91.00 171 THR A CA 1
ATOM 1285 C C . THR A 1 171 ? 13.764 -1.196 -36.961 1.00 91.00 171 THR A C 1
ATOM 1287 O O . THR A 1 171 ? 12.918 -1.883 -36.392 1.00 91.00 171 THR A O 1
ATOM 1290 N N . VAL A 1 172 ? 13.515 0.071 -37.297 1.00 91.81 172 VAL A N 1
ATOM 1291 C CA . VAL A 1 172 ? 12.242 0.739 -36.993 1.00 91.81 172 VAL A CA 1
ATOM 1292 C C . VAL A 1 172 ? 11.134 0.201 -37.898 1.00 91.81 172 VAL A C 1
ATOM 1294 O O . VAL A 1 172 ? 11.199 0.364 -39.114 1.00 91.81 172 VAL A O 1
ATOM 1297 N N . GLN A 1 173 ? 10.091 -0.378 -37.300 1.00 90.62 173 GLN A N 1
ATOM 1298 C CA . GLN A 1 173 ? 8.880 -0.806 -38.007 1.00 90.62 173 GLN A CA 1
ATOM 1299 C C . GLN A 1 173 ? 7.825 0.304 -38.016 1.00 90.62 173 GLN A C 1
ATOM 1301 O O . GLN A 1 173 ? 7.296 0.666 -39.065 1.00 90.62 173 GLN A O 1
ATOM 1306 N N . TYR A 1 174 ? 7.544 0.871 -36.840 1.00 89.44 174 TYR A N 1
ATOM 1307 C CA . TYR A 1 174 ? 6.533 1.908 -36.652 1.00 89.44 174 TYR A CA 1
ATOM 1308 C C . TYR A 1 174 ? 7.067 2.999 -35.734 1.00 89.44 174 TYR A C 1
ATOM 1310 O O . TYR A 1 174 ? 7.773 2.722 -34.767 1.00 89.44 174 TYR A O 1
ATOM 1318 N N . SER A 1 175 ? 6.687 4.243 -36.000 1.00 90.19 175 SER A N 1
ATOM 1319 C CA . SER A 1 175 ? 6.935 5.362 -35.098 1.00 90.19 175 SER A CA 1
ATOM 1320 C C . SER A 1 175 ? 5.677 6.212 -35.024 1.00 90.19 175 SER A C 1
ATOM 1322 O O . SER A 1 175 ? 5.033 6.470 -36.042 1.00 90.19 175 SER A O 1
ATOM 1324 N N . HIS A 1 176 ? 5.297 6.594 -33.814 1.00 89.50 176 HIS A N 1
ATOM 1325 C CA . HIS A 1 176 ? 4.148 7.435 -33.542 1.00 89.50 176 HIS A CA 1
ATOM 1326 C C . HIS A 1 176 ? 4.576 8.576 -32.628 1.00 89.50 176 HIS A C 1
ATOM 1328 O O . HIS A 1 176 ? 5.165 8.352 -31.572 1.00 89.50 176 HIS A O 1
ATOM 1334 N N . THR A 1 177 ? 4.261 9.797 -33.036 1.00 87.06 177 THR A N 1
ATOM 1335 C CA . THR A 1 177 ? 4.502 11.012 -32.263 1.00 87.06 177 THR A CA 1
ATOM 1336 C C . THR A 1 177 ? 3.159 11.687 -32.059 1.00 87.06 177 THR A C 1
ATOM 1338 O O . THR A 1 177 ? 2.400 11.846 -33.014 1.00 87.06 177 THR A O 1
ATOM 1341 N N . PHE A 1 178 ? 2.850 12.063 -30.823 1.00 81.75 178 PHE A N 1
ATOM 1342 C CA . PHE A 1 178 ? 1.637 12.818 -30.535 1.00 81.75 178 PHE A CA 1
ATOM 1343 C C . PHE A 1 178 ? 1.821 14.284 -30.950 1.00 81.75 178 PHE A C 1
ATOM 1345 O O . PHE A 1 178 ? 2.888 14.856 -30.747 1.00 81.75 178 PHE A O 1
ATOM 1352 N N . GLU A 1 179 ? 0.784 14.887 -31.538 1.00 74.69 179 GLU A N 1
ATOM 1353 C CA . GLU A 1 179 ? 0.815 16.290 -31.989 1.00 74.69 179 GLU A CA 1
ATOM 1354 C C . GLU A 1 179 ? 0.760 17.290 -30.820 1.00 74.69 179 GLU A C 1
ATOM 1356 O O . GLU A 1 179 ? 1.179 18.440 -30.958 1.00 74.69 179 GLU A O 1
ATOM 1361 N N . ASP A 1 180 ? 0.282 16.850 -29.653 1.00 79.19 180 ASP A N 1
ATOM 1362 C CA . ASP A 1 180 ? 0.194 17.675 -28.452 1.00 79.19 180 ASP A CA 1
ATOM 1363 C C . ASP A 1 180 ? 1.580 17.883 -27.824 1.00 79.19 180 ASP A C 1
ATOM 1365 O O . ASP A 1 180 ? 2.335 16.929 -27.628 1.00 79.19 180 ASP A O 1
ATOM 1369 N N . ALA A 1 181 ? 1.892 19.120 -27.419 1.00 71.81 181 ALA A N 1
ATOM 1370 C CA . ALA A 1 181 ? 3.059 19.421 -26.589 1.00 71.81 181 ALA A CA 1
ATOM 1371 C C . ALA A 1 181 ? 2.874 18.791 -25.198 1.00 71.81 181 ALA A C 1
ATOM 1373 O O . ALA A 1 181 ? 2.327 19.402 -24.276 1.00 71.81 181 ALA A O 1
ATOM 1374 N N . SER A 1 182 ? 3.268 17.527 -25.092 1.00 83.56 182 SER A N 1
ATOM 1375 C CA . SER A 1 182 ? 2.960 16.649 -23.975 1.00 83.56 182 SER A CA 1
ATOM 1376 C C . SER A 1 182 ? 4.252 16.223 -23.284 1.00 83.56 182 SER A C 1
ATOM 1378 O O . SER A 1 182 ? 5.192 15.789 -23.943 1.00 83.56 182 SER A O 1
ATOM 1380 N N . GLU A 1 183 ? 4.329 16.385 -21.964 1.00 88.44 183 GLU A N 1
ATOM 1381 C CA . GLU A 1 183 ? 5.467 15.923 -21.162 1.00 88.44 183 GLU A CA 1
ATOM 1382 C C . GLU A 1 183 ? 5.069 14.614 -20.484 1.00 88.44 183 GLU A C 1
ATOM 1384 O O . GLU A 1 183 ? 4.142 14.589 -19.666 1.00 88.44 183 GLU A O 1
ATOM 1389 N N . VAL A 1 184 ? 5.727 13.506 -20.828 1.00 88.00 184 VAL A N 1
ATOM 1390 C CA . VAL A 1 184 ? 5.394 12.215 -20.222 1.00 88.00 184 VAL A CA 1
ATOM 1391 C C . VAL A 1 184 ? 6.101 12.060 -18.888 1.00 88.00 184 VAL A C 1
ATOM 1393 O O . VAL A 1 184 ? 7.323 12.125 -18.798 1.00 88.00 184 VAL A O 1
ATOM 1396 N N . GLN A 1 185 ? 5.313 11.793 -17.849 1.00 88.75 185 GLN A N 1
ATOM 1397 C CA . GLN A 1 185 ? 5.815 11.551 -16.503 1.00 88.75 185 GLN A CA 1
ATOM 1398 C C . GLN A 1 185 ? 6.232 10.089 -16.315 1.00 88.75 185 GLN A C 1
ATOM 1400 O O . GLN A 1 185 ? 7.267 9.821 -15.710 1.00 88.75 185 GLN A O 1
ATOM 1405 N N . LYS A 1 186 ? 5.437 9.129 -16.818 1.00 90.62 186 LYS A N 1
ATOM 1406 C CA . LYS A 1 186 ? 5.741 7.692 -16.695 1.00 90.62 186 LYS A CA 1
ATOM 1407 C C . LYS A 1 186 ? 4.992 6.836 -17.718 1.00 90.62 186 LYS A C 1
ATOM 1409 O O . LYS A 1 186 ? 3.843 7.141 -18.041 1.00 90.62 186 LYS A O 1
ATOM 1414 N N . PHE A 1 187 ? 5.612 5.739 -18.164 1.00 91.75 187 PHE A N 1
ATOM 1415 C CA . PHE A 1 187 ? 4.974 4.711 -18.992 1.00 91.75 187 PHE A CA 1
ATOM 1416 C C . PHE A 1 187 ? 4.829 3.386 -18.236 1.00 91.75 187 PHE A C 1
ATOM 1418 O O . PHE A 1 187 ? 5.744 2.927 -17.547 1.00 91.75 187 PHE A O 1
ATOM 1425 N N . PHE A 1 188 ? 3.686 2.737 -18.433 1.00 93.25 188 PHE A N 1
ATOM 1426 C CA . PHE A 1 188 ? 3.380 1.397 -17.949 1.00 93.25 188 PHE A CA 1
ATOM 1427 C C . PHE A 1 188 ? 3.043 0.515 -19.143 1.00 93.25 188 PHE A C 1
ATOM 1429 O O . PHE A 1 188 ? 2.230 0.902 -19.981 1.00 93.25 188 PHE A O 1
ATOM 1436 N N . ILE A 1 189 ? 3.670 -0.655 -19.230 1.00 91.50 189 ILE A N 1
ATOM 1437 C CA . ILE A 1 189 ? 3.496 -1.581 -20.349 1.00 91.50 189 ILE A CA 1
ATOM 1438 C C . ILE A 1 189 ? 2.985 -2.909 -19.809 1.00 91.50 189 ILE A C 1
ATOM 1440 O O . ILE A 1 189 ? 3.536 -3.449 -18.851 1.00 91.50 189 ILE A O 1
ATOM 1444 N N . PHE A 1 190 ? 1.936 -3.422 -20.439 1.00 91.12 190 PHE A N 1
ATOM 1445 C CA . PHE A 1 190 ? 1.315 -4.694 -20.105 1.00 91.12 190 PHE A CA 1
ATOM 1446 C C . PHE A 1 190 ? 1.127 -5.517 -21.372 1.00 91.12 190 PHE A C 1
ATOM 1448 O O . PHE A 1 190 ? 0.733 -4.976 -22.406 1.00 91.12 190 PHE A O 1
ATOM 1455 N N . ASP A 1 191 ? 1.327 -6.829 -21.286 1.00 89.56 191 ASP A N 1
ATOM 1456 C CA . ASP A 1 191 ? 0.835 -7.719 -22.335 1.00 89.56 191 ASP A CA 1
ATOM 1457 C C . ASP A 1 191 ? -0.693 -7.645 -22.390 1.00 89.56 191 ASP A C 1
ATOM 1459 O O . ASP A 1 191 ? -1.374 -7.500 -21.361 1.00 89.56 191 ASP A O 1
ATOM 1463 N N . ARG A 1 192 ? -1.260 -7.780 -23.587 1.00 88.12 192 ARG A N 1
ATOM 1464 C CA . ARG A 1 192 ? -2.705 -7.692 -23.790 1.00 88.12 192 ARG A CA 1
ATOM 1465 C C . ARG A 1 192 ? -3.466 -8.733 -22.964 1.00 88.12 192 ARG A C 1
ATOM 1467 O O . ARG A 1 192 ? -4.544 -8.408 -22.461 1.00 88.12 192 ARG A O 1
ATOM 1474 N N . SER A 1 193 ? -2.926 -9.937 -22.782 1.00 86.38 193 SER A N 1
ATOM 1475 C CA . SER A 1 193 ? -3.497 -11.002 -21.944 1.00 86.38 193 SER A CA 1
ATOM 1476 C C . SER A 1 193 ? -3.537 -10.650 -20.458 1.00 86.38 193 SER A C 1
ATOM 1478 O O . SER A 1 193 ? -4.433 -11.120 -19.752 1.00 86.38 193 SER A O 1
ATOM 1480 N N . GLN A 1 194 ? -2.604 -9.819 -19.985 1.00 86.12 194 GLN A N 1
ATOM 1481 C CA . GLN A 1 194 ? -2.527 -9.390 -18.589 1.00 86.12 194 GLN A CA 1
ATOM 1482 C C . GLN A 1 194 ? -3.433 -8.185 -18.309 1.00 86.12 194 GLN A C 1
ATOM 1484 O O . GLN A 1 194 ? -3.966 -8.076 -17.209 1.00 86.12 194 GLN A O 1
ATOM 1489 N N . ALA A 1 195 ? -3.637 -7.304 -19.293 1.00 88.25 195 ALA A N 1
ATOM 1490 C CA . ALA A 1 195 ? -4.446 -6.092 -19.164 1.00 88.25 195 ALA A CA 1
ATOM 1491 C C . ALA A 1 195 ? -5.962 -6.394 -19.101 1.00 88.25 195 ALA A C 1
ATOM 1493 O O . ALA A 1 195 ? -6.671 -6.341 -20.113 1.00 88.25 195 ALA A O 1
ATOM 1494 N N . THR A 1 196 ? -6.491 -6.696 -17.909 1.00 87.12 196 THR A N 1
ATOM 1495 C CA . THR A 1 196 ? -7.911 -7.071 -17.736 1.00 87.12 196 THR A CA 1
ATOM 1496 C C . THR A 1 196 ? -8.871 -5.896 -17.896 1.00 87.12 196 THR A C 1
ATOM 1498 O O . THR A 1 196 ? -10.029 -6.108 -18.248 1.00 87.12 196 THR A O 1
ATOM 1501 N N . PHE A 1 197 ? -8.404 -4.666 -17.664 1.00 87.50 197 PHE A N 1
ATOM 1502 C CA . PHE A 1 197 ? -9.201 -3.445 -17.836 1.00 87.50 197 PHE A CA 1
ATOM 1503 C C . PHE A 1 197 ? -9.487 -3.116 -19.308 1.00 87.50 197 PHE A C 1
ATOM 1505 O O . PHE A 1 197 ? -10.394 -2.337 -19.594 1.00 87.50 197 PHE A O 1
ATOM 1512 N N . VAL A 1 198 ? -8.747 -3.712 -20.255 1.00 85.75 198 VAL A N 1
ATOM 1513 C CA . VAL A 1 198 ? -9.005 -3.553 -21.691 1.00 85.75 198 VAL A CA 1
ATOM 1514 C C . VAL A 1 198 ? -9.977 -4.642 -22.170 1.00 85.75 198 VAL A C 1
ATOM 1516 O O . VAL A 1 198 ? -9.624 -5.831 -22.178 1.00 85.75 198 VAL A O 1
ATOM 1519 N N . PRO A 1 199 ? -11.182 -4.279 -22.649 1.00 82.62 199 PRO A N 1
ATOM 1520 C CA . PRO A 1 199 ? -12.188 -5.229 -23.123 1.00 82.62 199 PRO A CA 1
ATOM 1521 C C . PRO A 1 199 ? -11.667 -6.166 -24.210 1.00 82.62 199 PRO A C 1
ATOM 1523 O O . PRO A 1 199 ? -11.114 -5.704 -25.200 1.00 82.62 199 PRO A O 1
ATOM 1526 N N . ARG A 1 200 ? -11.894 -7.483 -24.104 1.00 76.69 200 ARG A N 1
ATOM 1527 C CA . ARG A 1 200 ? -11.488 -8.466 -25.144 1.00 76.69 200 ARG A CA 1
ATOM 1528 C C . ARG A 1 200 ? -12.131 -8.241 -26.516 1.00 76.69 200 ARG A C 1
ATOM 1530 O O . ARG A 1 200 ? -11.658 -8.782 -27.505 1.00 76.69 200 ARG A O 1
ATOM 1537 N N . ARG A 1 201 ? -13.217 -7.465 -26.567 1.00 66.88 201 ARG A N 1
ATOM 1538 C CA . ARG A 1 201 ? -13.888 -7.053 -27.808 1.00 66.88 201 ARG A CA 1
ATOM 1539 C C . ARG A 1 201 ? -13.237 -5.832 -28.467 1.00 66.88 201 ARG A C 1
ATOM 1541 O O . ARG A 1 201 ? -13.621 -5.495 -29.583 1.00 66.88 201 ARG A O 1
ATOM 1548 N N . SER A 1 202 ? -12.286 -5.170 -27.800 1.00 66.62 202 SER A N 1
ATOM 1549 C CA . SER A 1 202 ? -11.474 -4.127 -28.428 1.00 66.62 202 SER A CA 1
ATOM 1550 C C . SER A 1 202 ? -10.638 -4.734 -29.562 1.00 66.62 202 SER A C 1
ATOM 1552 O O . SER A 1 202 ? -10.380 -5.935 -29.584 1.00 66.62 202 SER A O 1
ATOM 1554 N N . SER A 1 203 ? -10.233 -3.920 -30.539 1.00 58.19 203 SER A N 1
ATOM 1555 C CA . SER A 1 203 ? -9.617 -4.386 -31.793 1.00 58.19 203 SER A CA 1
ATOM 1556 C C . SER A 1 203 ? -8.269 -5.117 -31.648 1.00 58.19 203 SER A C 1
ATOM 1558 O O . SER A 1 203 ? -7.738 -5.571 -32.652 1.00 58.19 203 SER A O 1
ATOM 1560 N N . LEU A 1 204 ? -7.720 -5.237 -30.436 1.00 70.38 204 LEU A N 1
ATOM 1561 C CA . LEU A 1 204 ? -6.412 -5.836 -30.156 1.00 70.38 204 LEU A CA 1
ATOM 1562 C C . LEU A 1 204 ? -6.612 -7.255 -29.615 1.00 70.38 204 LEU A C 1
ATOM 1564 O O . LEU A 1 204 ? -6.997 -7.424 -28.451 1.00 70.38 204 LEU A O 1
ATOM 1568 N N . LYS A 1 205 ? -6.385 -8.260 -30.470 1.00 73.19 205 LYS A N 1
ATOM 1569 C CA . LYS A 1 205 ? -6.450 -9.680 -30.085 1.00 73.19 205 LYS A CA 1
ATOM 1570 C C . LYS A 1 205 ? -5.193 -10.116 -29.333 1.00 73.19 205 LYS A C 1
ATOM 1572 O O . LYS A 1 205 ? -5.336 -10.675 -28.253 1.00 73.19 205 LYS A O 1
ATOM 1577 N N . ASP A 1 206 ? -4.028 -9.756 -29.864 1.00 82.25 206 ASP A N 1
ATOM 1578 C CA . ASP A 1 206 ? -2.700 -10.043 -29.316 1.00 82.25 206 ASP A CA 1
ATOM 1579 C C . ASP A 1 206 ? -1.852 -8.763 -29.383 1.00 82.25 206 ASP A C 1
ATOM 1581 O O . ASP A 1 206 ? -2.020 -7.968 -30.316 1.00 82.25 206 ASP A O 1
ATOM 1585 N N . GLY A 1 207 ? -0.973 -8.542 -28.401 1.00 88.69 207 GLY A N 1
ATOM 1586 C CA . GLY A 1 207 ? -0.029 -7.423 -28.420 1.00 88.69 207 GLY A CA 1
ATOM 1587 C C . GLY A 1 207 ? 0.249 -6.804 -27.051 1.00 88.69 207 GLY A C 1
ATOM 1588 O O . GLY A 1 207 ? 0.241 -7.478 -26.024 1.00 88.69 207 GLY A O 1
ATOM 1589 N N . ALA A 1 208 ? 0.496 -5.495 -27.024 1.00 91.25 208 ALA A N 1
ATOM 1590 C CA . ALA A 1 208 ? 0.817 -4.760 -25.802 1.00 91.25 208 ALA A CA 1
ATOM 1591 C C . ALA A 1 208 ? -0.132 -3.578 -25.582 1.00 91.25 208 ALA A C 1
ATOM 1593 O O . ALA A 1 208 ? -0.579 -2.919 -26.521 1.00 91.25 208 ALA A O 1
ATOM 1594 N N . VAL A 1 209 ? -0.428 -3.293 -24.318 1.00 92.94 209 VAL A N 1
ATOM 1595 C CA . VAL A 1 209 ? -1.171 -2.112 -23.880 1.00 92.94 209 VAL A CA 1
ATOM 1596 C C . VAL A 1 209 ? -0.215 -1.215 -23.113 1.00 92.94 209 VAL A C 1
ATOM 1598 O O . VAL A 1 209 ? 0.406 -1.636 -22.137 1.00 92.94 209 VAL A O 1
ATOM 1601 N N . ILE A 1 210 ? -0.124 0.032 -23.548 1.00 93.50 210 ILE A N 1
ATOM 1602 C CA . ILE A 1 210 ? 0.656 1.078 -22.907 1.00 93.50 210 ILE A CA 1
ATOM 1603 C C . ILE A 1 210 ? -0.306 2.033 -22.221 1.00 93.50 210 ILE A C 1
ATOM 1605 O O . ILE A 1 210 ? -1.264 2.518 -22.823 1.00 93.50 210 ILE A O 1
ATOM 1609 N N . VAL A 1 211 ? -0.021 2.326 -20.962 1.00 94.12 211 VAL A N 1
ATOM 1610 C CA . VAL A 1 211 ? -0.674 3.383 -20.202 1.00 94.12 211 VAL A CA 1
ATOM 1611 C C . VAL A 1 211 ? 0.392 4.420 -19.879 1.00 94.12 211 VAL A C 1
ATOM 1613 O O . VAL A 1 211 ? 1.365 4.119 -19.192 1.00 94.12 211 VAL A O 1
ATOM 1616 N N . SER A 1 212 ? 0.235 5.634 -20.389 1.00 93.81 212 SER A N 1
ATOM 1617 C CA . SER A 1 212 ? 1.155 6.748 -20.156 1.00 93.81 212 SER A CA 1
ATOM 1618 C C . SER A 1 212 ? 0.480 7.829 -19.325 1.00 93.81 212 SER A C 1
ATOM 1620 O O . SER A 1 212 ? -0.628 8.260 -19.650 1.00 93.81 212 SER A O 1
ATOM 1622 N N . LEU A 1 213 ? 1.159 8.286 -18.275 1.00 93.50 213 LEU A N 1
ATOM 1623 C CA . LEU A 1 213 ? 0.762 9.464 -17.512 1.00 93.50 213 LEU A CA 1
ATOM 1624 C C . LEU A 1 213 ? 1.446 10.688 -18.117 1.00 93.50 213 LEU A C 1
ATOM 1626 O O . LEU A 1 213 ? 2.672 10.794 -18.080 1.00 93.50 213 LEU A O 1
ATOM 1630 N N . VAL A 1 214 ? 0.657 11.588 -18.690 1.00 92.19 214 VAL A N 1
ATOM 1631 C CA . VAL A 1 214 ? 1.141 12.697 -19.513 1.00 92.19 214 VAL A CA 1
ATOM 1632 C C . VAL A 1 214 ? 0.632 14.017 -18.957 1.00 92.19 214 VAL A C 1
ATOM 1634 O O . VAL A 1 214 ? -0.509 14.116 -18.512 1.00 92.19 214 VAL A O 1
ATOM 1637 N N . LYS A 1 215 ? 1.464 15.053 -18.987 1.00 90.06 215 LYS A N 1
ATOM 1638 C CA . LYS A 1 215 ? 1.078 16.415 -18.633 1.00 90.06 215 LYS A CA 1
ATOM 1639 C C . LYS A 1 215 ? 0.847 17.220 -19.909 1.00 90.06 215 LYS A C 1
ATOM 1641 O O . LYS A 1 215 ? 1.776 17.444 -20.681 1.00 90.06 215 LYS A O 1
ATOM 1646 N N . ILE A 1 216 ? -0.392 17.660 -20.118 1.00 88.81 216 ILE A N 1
ATOM 1647 C CA . ILE A 1 216 ? -0.822 18.446 -21.281 1.00 88.81 216 ILE A CA 1
ATOM 1648 C C . ILE A 1 216 ? -1.339 19.791 -20.773 1.00 88.81 216 ILE A C 1
ATOM 1650 O O . ILE A 1 216 ? -2.282 19.841 -19.980 1.00 88.81 216 ILE A O 1
ATOM 1654 N N . ALA A 1 217 ? -0.697 20.886 -21.192 1.00 83.50 217 ALA A N 1
ATOM 1655 C CA . ALA A 1 217 ? -1.064 22.258 -20.814 1.00 83.50 217 ALA A CA 1
ATOM 1656 C C . ALA A 1 217 ? -1.263 22.475 -19.292 1.00 83.50 217 ALA A C 1
ATOM 1658 O O . ALA A 1 217 ? -2.106 23.260 -18.865 1.00 83.50 217 ALA A O 1
ATOM 1659 N N . GLY A 1 218 ? -0.498 21.760 -18.457 1.00 82.12 218 GLY A N 1
ATOM 1660 C CA . GLY A 1 218 ? -0.586 21.835 -16.992 1.00 82.12 218 GLY A CA 1
ATOM 1661 C C . GLY A 1 218 ? -1.586 20.874 -16.337 1.00 82.12 218 GLY A C 1
ATOM 1662 O O . GLY A 1 218 ? -1.552 20.729 -15.119 1.00 82.12 218 GLY A O 1
ATOM 1663 N N . SER A 1 219 ? -2.417 20.180 -17.116 1.00 88.06 219 SER A N 1
ATOM 1664 C CA . SER A 1 219 ? -3.322 19.128 -16.635 1.00 88.06 219 SER A CA 1
ATOM 1665 C C . SER A 1 219 ? -2.705 17.738 -16.799 1.00 88.06 219 SER A C 1
ATOM 1667 O O . SER A 1 219 ? -2.014 17.478 -17.786 1.00 88.06 219 SER A O 1
ATOM 1669 N N . SER A 1 220 ? -2.933 16.844 -15.836 1.00 91.69 220 SER A N 1
ATOM 1670 C CA . SER A 1 220 ? -2.507 15.445 -15.934 1.00 91.69 220 SER A CA 1
ATOM 1671 C C . SER A 1 220 ? -3.571 14.629 -16.672 1.00 91.69 220 SER A C 1
ATOM 1673 O O . SER A 1 220 ? -4.743 14.638 -16.302 1.00 91.69 220 SER A O 1
ATOM 1675 N N . VAL A 1 221 ? -3.163 13.911 -17.712 1.00 92.50 221 VAL A N 1
ATOM 1676 C CA . VAL A 1 221 ? -4.012 13.057 -18.545 1.00 92.50 221 VAL A CA 1
ATOM 1677 C C . VAL A 1 221 ? -3.405 11.664 -18.587 1.00 92.50 221 VAL A C 1
ATOM 1679 O O . VAL A 1 221 ? -2.199 11.489 -18.762 1.00 92.50 221 VAL A O 1
ATOM 1682 N N . LEU A 1 222 ? -4.250 10.655 -18.424 1.00 93.50 222 LEU A N 1
ATOM 1683 C CA . LEU A 1 222 ? -3.882 9.269 -18.624 1.00 93.50 222 LEU A CA 1
ATOM 1684 C C . LEU A 1 222 ? -4.231 8.856 -20.053 1.00 93.50 222 LEU A C 1
ATOM 1686 O O . LEU A 1 222 ? -5.400 8.837 -20.427 1.00 93.50 222 LEU A O 1
ATOM 1690 N N . ARG A 1 223 ? -3.226 8.490 -20.839 1.00 92.62 223 ARG A N 1
ATOM 1691 C CA . ARG A 1 223 ? -3.389 8.062 -22.230 1.00 92.62 223 ARG A CA 1
ATOM 1692 C C . ARG A 1 223 ? -3.152 6.561 -22.350 1.00 92.62 223 ARG A C 1
ATOM 1694 O O . ARG A 1 223 ? -2.168 6.041 -21.829 1.00 92.62 223 ARG A O 1
ATOM 1701 N N . ILE A 1 224 ? -4.070 5.867 -23.014 1.00 93.12 224 ILE A N 1
ATOM 1702 C CA . ILE A 1 224 ? -4.052 4.417 -23.216 1.00 93.12 224 ILE A CA 1
ATOM 1703 C C . ILE A 1 224 ? -3.860 4.145 -24.704 1.00 93.12 224 ILE A C 1
ATOM 1705 O O . ILE A 1 224 ? -4.656 4.581 -25.537 1.00 93.12 224 ILE A O 1
ATOM 1709 N N . VAL A 1 225 ? -2.822 3.387 -25.038 1.00 92.31 225 VAL A N 1
ATOM 1710 C CA . VAL A 1 225 ? -2.428 3.060 -26.410 1.00 92.31 225 VAL A CA 1
ATOM 1711 C C . VAL A 1 225 ? -2.281 1.552 -26.530 1.00 92.31 225 VAL A C 1
ATOM 1713 O O . VAL A 1 225 ? -1.675 0.908 -25.680 1.00 92.31 225 VAL A O 1
ATOM 1716 N N . GLY A 1 226 ? -2.845 0.972 -27.580 1.00 91.81 226 GLY A N 1
ATOM 1717 C CA . GLY A 1 226 ? -2.637 -0.425 -27.926 1.00 91.81 226 GLY A CA 1
ATOM 1718 C C . GLY A 1 226 ? -1.661 -0.571 -29.080 1.00 91.81 226 GLY A C 1
ATOM 1719 O O . GLY A 1 226 ? -1.700 0.212 -30.028 1.00 91.81 226 GLY A O 1
ATOM 1720 N N . ILE A 1 227 ? -0.816 -1.590 -29.003 1.00 90.88 227 ILE A N 1
ATOM 1721 C CA . ILE A 1 227 ? 0.096 -1.995 -30.067 1.00 90.8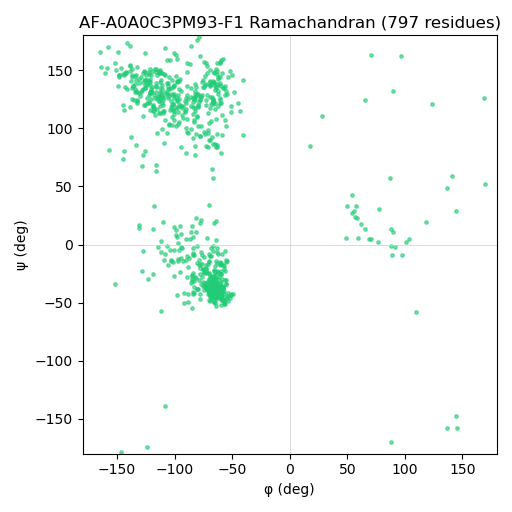8 227 ILE A CA 1
ATOM 1722 C C . ILE A 1 227 ? -0.241 -3.428 -30.446 1.00 90.88 227 ILE A C 1
ATOM 1724 O O . ILE A 1 227 ? -0.244 -4.306 -29.584 1.00 90.88 227 ILE A O 1
ATOM 1728 N N . ASP A 1 228 ? -0.497 -3.656 -31.728 1.00 88.12 228 ASP A N 1
ATOM 1729 C CA . ASP A 1 228 ? -0.588 -4.983 -32.332 1.00 88.12 228 ASP A CA 1
ATOM 1730 C C . ASP A 1 228 ? 0.397 -5.110 -33.503 1.00 88.12 228 ASP A C 1
ATOM 1732 O O . ASP A 1 228 ? 1.203 -4.219 -33.774 1.00 88.12 228 ASP A O 1
ATOM 1736 N N . ALA A 1 229 ? 0.324 -6.231 -34.221 1.00 81.94 229 ALA A N 1
ATOM 1737 C CA . ALA A 1 229 ? 1.097 -6.448 -35.441 1.00 81.94 229 ALA A CA 1
ATOM 1738 C C . ALA A 1 229 ? 0.755 -5.467 -36.586 1.00 81.94 229 ALA A C 1
ATOM 1740 O O . ALA A 1 229 ? 1.513 -5.381 -37.547 1.00 81.94 229 ALA A O 1
ATOM 1741 N N . ASN A 1 230 ? -0.375 -4.753 -36.516 1.00 81.38 230 ASN A N 1
ATOM 1742 C CA . ASN A 1 230 ? -0.823 -3.814 -37.548 1.00 81.38 230 ASN A CA 1
ATOM 1743 C C . ASN A 1 230 ? -0.401 -2.364 -37.254 1.00 81.38 230 ASN A C 1
ATOM 1745 O O . ASN A 1 230 ? -0.528 -1.510 -38.134 1.00 81.38 230 ASN A O 1
ATOM 1749 N N . GLY A 1 231 ? 0.093 -2.079 -36.045 1.00 86.12 231 GLY A N 1
ATOM 1750 C CA . GLY A 1 231 ? 0.664 -0.792 -35.668 1.00 86.12 231 GLY A CA 1
ATOM 1751 C C . GLY A 1 231 ? 0.219 -0.293 -34.293 1.00 86.12 231 GLY A C 1
ATOM 1752 O O . GLY A 1 231 ? -0.182 -1.047 -33.408 1.00 86.12 231 GLY A O 1
ATOM 1753 N N . ILE A 1 232 ? 0.326 1.025 -34.111 1.00 90.38 232 ILE A N 1
ATOM 1754 C CA . ILE A 1 232 ? 0.019 1.728 -32.861 1.00 90.38 232 ILE A CA 1
ATOM 1755 C C . ILE A 1 232 ? -1.360 2.387 -32.988 1.00 90.38 232 ILE A C 1
ATOM 1757 O O . ILE A 1 232 ? -1.612 3.126 -33.940 1.00 90.38 232 ILE A O 1
ATOM 1761 N N . LYS A 1 233 ? -2.247 2.157 -32.015 1.00 90.31 233 LYS A N 1
ATOM 1762 C CA . LYS A 1 233 ? -3.593 2.742 -31.970 1.00 90.31 233 LYS A CA 1
ATOM 1763 C C . LYS A 1 233 ? -3.907 3.330 -30.598 1.00 90.31 233 LYS A C 1
ATOM 1765 O O . LYS A 1 233 ? -3.922 2.616 -29.597 1.00 90.31 233 LYS A O 1
ATOM 1770 N N . THR A 1 234 ? -4.261 4.610 -30.556 1.00 89.94 234 THR A N 1
ATOM 1771 C CA . THR A 1 234 ? -4.776 5.256 -29.340 1.00 89.94 234 THR A CA 1
ATOM 1772 C C . THR A 1 234 ? -6.162 4.711 -28.998 1.00 89.94 234 THR A C 1
ATOM 1774 O O . THR A 1 234 ? -7.053 4.674 -29.850 1.00 89.94 234 THR A O 1
ATOM 1777 N N . LEU A 1 235 ? -6.337 4.253 -27.759 1.00 88.75 235 LEU A N 1
ATOM 1778 C CA . LEU A 1 235 ? -7.586 3.677 -27.260 1.00 88.75 235 LEU A CA 1
ATOM 1779 C C . LEU A 1 235 ? -8.420 4.697 -26.486 1.00 88.75 235 LEU A C 1
ATOM 1781 O O . LEU A 1 235 ? -9.634 4.736 -26.677 1.00 88.75 235 LEU A O 1
ATOM 1785 N N . ALA A 1 236 ? -7.792 5.496 -25.618 1.00 90.00 236 ALA A N 1
ATOM 1786 C CA . ALA A 1 236 ? -8.473 6.527 -24.838 1.00 90.00 236 ALA A CA 1
ATOM 1787 C C . ALA A 1 236 ? -7.506 7.542 -24.223 1.00 90.00 236 ALA A C 1
ATOM 1789 O O . ALA A 1 236 ? -6.390 7.183 -23.855 1.00 90.00 236 ALA A O 1
ATOM 1790 N N . ASP A 1 237 ? -8.017 8.755 -24.012 1.00 91.25 237 ASP A N 1
ATOM 1791 C CA . ASP A 1 237 ? -7.408 9.803 -23.196 1.00 91.25 237 ASP A CA 1
ATOM 1792 C C . ASP A 1 237 ? -8.365 10.141 -22.048 1.00 91.25 237 ASP A C 1
ATOM 1794 O O . ASP A 1 237 ? -9.513 10.524 -22.275 1.00 91.25 237 ASP A O 1
ATOM 1798 N N . LEU A 1 238 ? -7.908 9.967 -20.809 1.00 91.50 238 LEU A N 1
ATOM 1799 C CA . LEU A 1 238 ? -8.701 10.141 -19.596 1.00 91.50 238 LEU A CA 1
ATOM 1800 C C . LEU A 1 238 ? -8.118 11.289 -18.761 1.00 91.50 238 LEU A C 1
ATOM 1802 O O . LEU A 1 238 ? -7.018 11.147 -18.219 1.00 91.50 238 LEU A O 1
ATOM 1806 N N . PRO A 1 239 ? -8.814 12.430 -18.636 1.00 90.88 239 PRO A N 1
ATOM 1807 C CA . PRO A 1 239 ? -8.333 13.534 -17.817 1.00 90.88 239 PRO A CA 1
ATOM 1808 C C . PRO A 1 239 ? -8.377 13.163 -16.331 1.00 90.88 239 PRO A C 1
ATOM 1810 O O . PRO A 1 239 ? -9.355 12.592 -15.847 1.00 90.88 239 PRO A O 1
ATOM 1813 N N . ILE A 1 240 ? -7.325 13.521 -15.595 1.00 89.94 240 ILE A N 1
ATOM 1814 C CA . ILE A 1 240 ? -7.263 13.375 -14.141 1.00 89.94 240 ILE A CA 1
ATOM 1815 C C . ILE A 1 240 ? -7.661 14.714 -13.515 1.00 89.94 240 ILE A C 1
ATOM 1817 O O . ILE A 1 240 ? -7.219 15.778 -13.949 1.00 89.94 240 ILE A O 1
ATOM 1821 N N . ALA A 1 241 ? -8.529 14.677 -12.505 1.00 82.50 241 ALA A N 1
ATOM 1822 C CA . ALA A 1 241 ? -8.986 15.886 -11.834 1.00 82.50 241 ALA A CA 1
ATOM 1823 C C . ALA A 1 241 ? -7.841 16.541 -11.038 1.00 82.50 241 ALA A C 1
ATOM 1825 O O . ALA A 1 241 ? -7.301 15.940 -10.111 1.00 82.50 241 ALA A O 1
ATOM 1826 N N . GLY A 1 242 ? -7.525 17.796 -11.370 1.00 75.81 242 GLY A N 1
ATOM 1827 C CA . GLY A 1 242 ? -6.515 18.607 -10.683 1.00 75.81 242 GLY A CA 1
ATOM 1828 C C . GLY A 1 242 ? -5.134 18.601 -11.351 1.00 75.81 242 GLY A C 1
ATOM 1829 O O . GLY A 1 242 ? -4.811 17.758 -12.183 1.00 75.81 242 GLY A O 1
ATOM 1830 N N . SER A 1 243 ? -4.310 19.586 -10.989 1.00 78.44 243 SER A N 1
ATOM 1831 C CA . SER A 1 243 ? -2.892 19.630 -11.363 1.00 78.44 243 SER A CA 1
ATOM 1832 C C . SER A 1 243 ? -2.092 18.894 -10.292 1.00 78.44 243 SER A C 1
ATOM 1834 O O . SER A 1 243 ? -1.771 19.484 -9.260 1.00 78.44 243 SER A O 1
ATOM 1836 N N . LEU A 1 244 ? -1.775 17.623 -10.537 1.00 83.06 244 LEU A N 1
ATOM 1837 C CA . LEU A 1 244 ? -1.036 16.794 -9.586 1.00 83.06 244 LEU A CA 1
ATOM 1838 C C . LEU A 1 244 ? 0.472 17.028 -9.742 1.00 83.06 244 LEU A C 1
ATOM 1840 O O . LEU A 1 244 ? 1.042 16.885 -10.829 1.00 83.06 244 LEU A O 1
ATOM 1844 N N . ALA A 1 245 ? 1.139 17.369 -8.642 1.00 87.44 245 ALA A N 1
ATOM 1845 C CA . ALA A 1 245 ? 2.597 17.418 -8.581 1.00 87.44 245 ALA A CA 1
ATOM 1846 C C . ALA A 1 245 ? 3.130 15.999 -8.330 1.00 87.44 245 ALA A C 1
ATOM 1848 O O . ALA A 1 245 ? 3.456 15.638 -7.199 1.00 87.44 245 ALA A O 1
ATOM 1849 N N . VAL A 1 246 ? 3.133 15.177 -9.381 1.00 89.12 246 VAL A N 1
ATOM 1850 C CA . VAL A 1 246 ? 3.454 13.744 -9.305 1.00 89.12 246 VAL A CA 1
ATOM 1851 C C . VAL A 1 246 ? 4.906 13.540 -8.888 1.00 89.12 246 VAL A C 1
ATOM 1853 O O . VAL A 1 246 ? 5.821 14.007 -9.563 1.00 89.12 246 VAL A O 1
ATOM 1856 N N . LEU A 1 247 ? 5.094 12.830 -7.779 1.00 89.12 247 LEU A N 1
ATOM 1857 C CA . LEU A 1 247 ? 6.391 12.352 -7.328 1.00 89.12 247 LEU A CA 1
ATOM 1858 C C . LEU A 1 247 ? 6.734 11.021 -8.001 1.00 89.12 247 LEU A C 1
ATOM 1860 O O . LEU A 1 247 ? 7.781 10.883 -8.625 1.00 89.12 247 LEU A O 1
ATOM 1864 N N . ASP A 1 248 ? 5.835 10.049 -7.873 1.00 91.25 248 ASP A N 1
ATOM 1865 C CA . ASP A 1 248 ? 5.943 8.764 -8.548 1.00 91.25 248 ASP A CA 1
ATOM 1866 C C . ASP A 1 248 ? 4.546 8.177 -8.788 1.00 91.25 248 ASP A C 1
ATOM 1868 O O . ASP A 1 248 ? 3.579 8.510 -8.098 1.00 91.25 248 ASP A O 1
ATOM 1872 N N . ALA A 1 249 ? 4.424 7.307 -9.784 1.00 93.44 249 ALA A N 1
ATOM 1873 C CA . ALA A 1 249 ? 3.168 6.660 -10.132 1.00 93.44 249 ALA A CA 1
ATOM 1874 C C . ALA A 1 249 ? 3.373 5.184 -10.475 1.00 93.44 249 ALA A C 1
ATOM 1876 O O . ALA A 1 249 ? 4.431 4.764 -10.943 1.00 93.44 249 ALA A O 1
ATOM 1877 N N . THR A 1 250 ? 2.349 4.368 -10.279 1.00 94.19 250 THR A N 1
ATOM 1878 C CA . THR A 1 250 ? 2.352 2.975 -10.721 1.00 94.19 250 THR A CA 1
ATOM 1879 C C . THR A 1 250 ? 0.975 2.573 -11.222 1.00 94.19 250 THR A C 1
ATOM 1881 O O . THR A 1 250 ? -0.036 3.094 -10.758 1.00 94.19 250 THR A O 1
ATOM 1884 N N . CYS A 1 251 ? 0.935 1.669 -12.195 1.00 93.62 251 CYS A N 1
ATOM 1885 C CA . CYS A 1 251 ? -0.292 1.122 -12.753 1.00 93.62 251 CYS A CA 1
ATOM 1886 C C . CYS A 1 251 ? -0.227 -0.400 -12.666 1.00 93.62 251 CYS A C 1
ATOM 1888 O O . CYS A 1 251 ? 0.841 -0.993 -12.835 1.00 93.62 251 CYS A O 1
ATOM 1890 N N . SER A 1 252 ? -1.350 -1.032 -12.362 1.00 92.56 252 SER A N 1
ATOM 1891 C CA . SER A 1 252 ? -1.490 -2.477 -12.293 1.00 92.56 252 SER A CA 1
ATOM 1892 C C . SER A 1 252 ? -2.092 -3.031 -13.585 1.00 92.56 252 SER A C 1
ATOM 1894 O O . SER A 1 252 ? -2.791 -2.334 -14.323 1.00 92.56 252 SER A O 1
ATOM 1896 N N . SER A 1 253 ? -1.888 -4.323 -13.837 1.00 89.56 253 SER A N 1
ATOM 1897 C CA . SER A 1 253 ? -2.497 -5.013 -14.980 1.00 89.56 253 SER A CA 1
ATOM 1898 C C . SER A 1 253 ? -4.028 -5.092 -14.885 1.00 89.56 253 SER A C 1
ATOM 1900 O O . SER A 1 253 ? -4.706 -5.258 -15.900 1.00 89.56 253 SER A O 1
ATOM 1902 N N . THR A 1 254 ? -4.594 -4.902 -13.687 1.00 89.94 254 THR A N 1
ATOM 1903 C CA . THR A 1 254 ? -6.042 -4.781 -13.474 1.00 89.94 254 THR A CA 1
ATOM 1904 C C . THR A 1 254 ? -6.594 -3.373 -13.692 1.00 89.94 254 THR A C 1
ATOM 1906 O O . THR A 1 254 ? -7.806 -3.192 -13.624 1.00 89.94 254 THR A O 1
ATOM 1909 N N . GLY A 1 255 ? -5.737 -2.391 -13.990 1.00 90.00 255 GLY A N 1
ATOM 1910 C CA . GLY A 1 255 ? -6.131 -1.010 -14.265 1.00 90.00 255 GLY A CA 1
ATOM 1911 C C . GLY A 1 255 ? -6.176 -0.117 -13.027 1.00 90.00 255 GLY A C 1
ATOM 1912 O O . GLY A 1 255 ? -6.682 0.999 -13.118 1.00 90.00 255 GLY A O 1
ATOM 1913 N N . PHE A 1 256 ? -5.659 -0.568 -11.879 1.00 92.50 256 PHE A N 1
ATOM 1914 C CA . PHE A 1 256 ? -5.485 0.300 -10.714 1.00 92.50 256 PHE A CA 1
ATOM 1915 C C . PHE A 1 256 ? -4.249 1.168 -10.897 1.00 92.50 256 PHE A C 1
ATOM 1917 O O . PHE A 1 256 ? -3.142 0.670 -11.088 1.00 92.50 256 PHE A O 1
ATOM 1924 N N . ILE A 1 257 ? -4.439 2.473 -10.791 1.00 93.94 257 ILE A N 1
ATOM 1925 C CA . ILE A 1 257 ? -3.389 3.475 -10.839 1.00 93.94 257 ILE A CA 1
ATOM 1926 C C . ILE A 1 257 ? -3.240 4.088 -9.458 1.00 93.94 257 ILE A C 1
ATOM 1928 O O . ILE A 1 257 ? -4.202 4.420 -8.766 1.00 93.94 257 ILE A O 1
ATOM 1932 N N . SER A 1 258 ? -1.991 4.252 -9.075 1.00 94.31 258 SER A N 1
ATOM 1933 C CA . SER A 1 258 ? -1.575 4.835 -7.822 1.00 94.31 258 SER A CA 1
ATOM 1934 C C . SER A 1 258 ? -0.653 6.000 -8.135 1.00 94.31 258 SER A C 1
ATOM 1936 O O . SER A 1 258 ? 0.351 5.817 -8.822 1.00 94.31 258 SER A O 1
ATOM 1938 N N . ILE A 1 259 ? -1.016 7.196 -7.676 1.00 94.12 259 ILE A N 1
ATOM 1939 C CA . ILE A 1 259 ? -0.257 8.427 -7.919 1.00 94.12 259 ILE A CA 1
ATOM 1940 C C . ILE A 1 259 ? 0.120 9.014 -6.567 1.00 94.12 259 ILE A C 1
ATOM 1942 O O . ILE A 1 259 ? -0.754 9.398 -5.789 1.00 94.12 259 ILE A O 1
ATOM 1946 N N . LEU A 1 260 ? 1.419 9.066 -6.292 1.00 92.81 260 LEU A N 1
ATOM 1947 C CA . LEU A 1 260 ? 1.976 9.704 -5.111 1.00 92.81 260 LEU A CA 1
ATOM 1948 C C . LEU A 1 260 ? 2.408 11.124 -5.477 1.00 92.81 260 LEU A C 1
ATOM 1950 O O . LEU A 1 260 ? 3.178 11.316 -6.417 1.00 92.81 260 LEU A O 1
ATOM 1954 N N . GLU A 1 261 ? 1.922 12.118 -4.745 1.00 91.12 261 GLU A N 1
ATOM 1955 C CA . GLU A 1 261 ? 2.309 13.515 -4.927 1.00 91.12 261 GLU A CA 1
ATOM 1956 C C . GLU A 1 261 ? 3.522 13.906 -4.077 1.00 91.12 261 GLU A C 1
ATOM 1958 O O . GLU A 1 261 ? 3.747 13.374 -2.987 1.00 91.12 261 GLU A O 1
ATOM 1963 N N . LEU A 1 262 ? 4.235 14.946 -4.518 1.00 86.44 262 LEU A N 1
ATOM 1964 C CA . LEU A 1 262 ? 5.275 15.626 -3.735 1.00 86.44 262 LEU A CA 1
ATOM 1965 C C . LEU A 1 262 ? 4.741 16.214 -2.417 1.00 86.44 262 LEU A C 1
ATOM 1967 O O . LEU A 1 262 ? 5.492 16.366 -1.461 1.00 86.44 262 LEU A O 1
ATOM 1971 N N . SER A 1 263 ? 3.441 16.519 -2.351 1.00 84.75 263 SER A N 1
ATOM 1972 C CA . SER A 1 263 ? 2.754 16.999 -1.145 1.00 84.75 263 SER A CA 1
ATOM 1973 C C . SER A 1 263 ? 2.604 15.920 -0.059 1.00 84.75 263 SER A C 1
ATOM 1975 O O . SER A 1 263 ? 2.265 16.236 1.081 1.00 84.75 263 SER A O 1
ATOM 1977 N N . GLY A 1 264 ? 2.827 14.648 -0.408 1.00 87.00 264 GLY A N 1
ATOM 1978 C CA . GLY A 1 264 ? 2.516 13.497 0.434 1.00 87.00 264 GLY A CA 1
ATOM 1979 C C . GLY A 1 264 ? 1.095 12.960 0.263 1.00 87.00 264 GLY A C 1
ATOM 1980 O O . GLY A 1 264 ? 0.768 11.964 0.906 1.00 87.00 264 GLY A O 1
ATOM 1981 N N . ASN A 1 265 ? 0.255 13.564 -0.583 1.00 90.75 265 ASN A N 1
ATOM 1982 C CA . ASN A 1 265 ? -1.054 13.003 -0.911 1.00 90.75 265 ASN A CA 1
ATOM 1983 C C . ASN A 1 265 ? -0.912 11.781 -1.817 1.00 90.75 265 ASN A C 1
ATOM 1985 O O . ASN A 1 265 ? -0.140 11.780 -2.778 1.00 90.75 265 ASN A O 1
ATOM 1989 N N . TRP A 1 266 ? -1.698 10.749 -1.529 1.00 92.50 266 TRP A N 1
ATOM 1990 C CA . TRP A 1 266 ? -1.721 9.523 -2.304 1.00 92.50 266 TRP A CA 1
ATOM 1991 C C . TRP A 1 266 ? -3.100 9.299 -2.915 1.00 92.50 266 TRP A C 1
ATOM 1993 O O . TRP A 1 266 ? -4.089 9.134 -2.201 1.00 92.50 266 TRP A O 1
ATOM 2003 N N . HIS A 1 267 ? -3.159 9.291 -4.245 1.00 92.56 267 HIS A N 1
ATOM 2004 C CA . HIS A 1 267 ? -4.378 9.084 -5.017 1.00 92.56 267 HIS A CA 1
ATOM 2005 C C . HIS A 1 267 ? -4.457 7.644 -5.524 1.00 92.56 267 HIS A C 1
ATOM 2007 O O . HIS A 1 267 ? -3.478 7.100 -6.044 1.00 92.56 267 HIS A O 1
ATOM 2013 N N . SER A 1 268 ? -5.646 7.050 -5.415 1.00 93.88 268 SER A N 1
ATOM 2014 C CA . SER A 1 268 ? -5.994 5.788 -6.062 1.00 93.88 268 SER A CA 1
ATOM 2015 C C . SER A 1 268 ? -7.042 6.051 -7.133 1.00 93.88 268 SER A C 1
ATOM 2017 O O . SER A 1 268 ? -8.040 6.728 -6.889 1.00 93.88 268 SER A O 1
ATOM 2019 N N . LEU A 1 269 ? -6.793 5.535 -8.328 1.00 93.50 269 LEU A N 1
ATOM 2020 C CA . LEU A 1 269 ? -7.658 5.641 -9.492 1.00 93.50 269 LEU A CA 1
ATOM 2021 C C . LEU A 1 269 ? -7.782 4.250 -10.115 1.00 93.50 269 LEU A C 1
ATOM 2023 O O . LEU A 1 269 ? -6.881 3.426 -9.993 1.00 93.50 269 LEU A O 1
ATOM 2027 N N . GLN A 1 270 ? -8.883 3.977 -10.791 1.00 93.12 270 GLN A N 1
ATOM 2028 C CA . GLN A 1 270 ? -9.128 2.712 -11.462 1.00 93.12 270 GLN A CA 1
ATOM 2029 C C . GLN A 1 270 ? -9.677 2.993 -12.856 1.00 93.12 270 GLN A C 1
ATOM 2031 O O . GLN A 1 270 ? -10.584 3.807 -13.027 1.00 93.12 270 GLN A O 1
ATOM 2036 N N . ILE A 1 271 ? -9.091 2.339 -13.852 1.00 92.50 271 ILE A N 1
ATOM 2037 C CA . ILE A 1 271 ? -9.579 2.356 -15.225 1.00 92.50 271 ILE A CA 1
ATOM 2038 C C . ILE A 1 271 ? -10.663 1.289 -15.337 1.00 92.50 271 ILE A C 1
ATOM 2040 O O . ILE A 1 271 ? -10.392 0.097 -15.182 1.00 92.50 271 ILE A O 1
ATOM 2044 N N . GLU A 1 272 ? -11.880 1.708 -15.652 1.00 89.19 272 GLU A N 1
ATOM 2045 C CA . GLU A 1 272 ? -13.000 0.812 -15.913 1.00 89.19 272 GLU A CA 1
ATOM 2046 C C . GLU A 1 272 ? -13.512 1.003 -17.340 1.00 89.19 272 GLU A C 1
ATOM 2048 O O . GLU A 1 272 ? -13.439 2.089 -17.913 1.00 89.19 272 GLU A O 1
ATOM 2053 N N . SER A 1 273 ? -14.040 -0.067 -17.932 1.00 86.31 273 SER A N 1
ATOM 2054 C CA . SER A 1 273 ? -14.710 -0.009 -19.231 1.00 86.31 273 SER A CA 1
ATOM 2055 C C . SER A 1 273 ? -16.113 -0.608 -19.106 1.00 86.31 273 SER A C 1
ATOM 2057 O O . SER A 1 273 ? -16.299 -1.787 -19.417 1.00 86.31 273 SER A O 1
ATOM 2059 N N . PRO A 1 274 ? -17.094 0.165 -18.597 1.00 79.19 274 PRO A N 1
ATOM 2060 C CA . PRO A 1 274 ? -18.422 -0.354 -18.261 1.00 79.19 274 PRO A CA 1
ATOM 2061 C C . PRO A 1 274 ? -19.174 -0.891 -19.487 1.00 79.19 274 PRO A C 1
ATOM 2063 O O . PRO A 1 274 ? -19.787 -1.953 -19.415 1.00 79.19 274 PRO A O 1
ATOM 2066 N N . ASP A 1 275 ? -19.049 -0.216 -20.633 1.00 79.25 275 ASP A N 1
ATOM 2067 C CA . ASP A 1 275 ? -19.747 -0.578 -21.876 1.00 79.25 275 ASP A CA 1
ATOM 2068 C C . ASP A 1 275 ? -18.876 -1.395 -22.846 1.00 79.25 275 ASP A C 1
ATOM 2070 O O . ASP A 1 275 ? -19.256 -1.636 -23.992 1.00 79.25 275 ASP A O 1
ATOM 2074 N N . TYR A 1 276 ? -17.671 -1.800 -22.426 1.00 77.62 276 TYR A N 1
ATOM 2075 C CA . TYR A 1 276 ? -16.653 -2.451 -23.264 1.00 77.62 276 TYR A CA 1
ATOM 2076 C C . TYR A 1 276 ? -16.171 -1.643 -24.488 1.00 77.62 276 TYR A C 1
ATOM 2078 O O . TYR A 1 276 ? -15.400 -2.164 -25.300 1.00 77.62 276 TYR A O 1
ATOM 2086 N N . SER A 1 277 ? -16.612 -0.392 -24.635 1.00 75.12 277 SER A N 1
ATOM 2087 C CA . SER A 1 277 ? -16.254 0.511 -25.737 1.00 75.12 277 SER A CA 1
ATOM 2088 C C . SER A 1 277 ? -15.629 1.822 -25.273 1.00 75.12 277 SER A C 1
ATOM 2090 O O . SER A 1 277 ? -14.828 2.406 -25.995 1.00 75.12 277 SER A O 1
ATOM 2092 N N . THR A 1 278 ? -15.993 2.294 -24.084 1.00 84.25 278 THR A N 1
ATOM 2093 C CA . THR A 1 278 ? -15.496 3.533 -23.481 1.00 84.25 278 THR A CA 1
ATOM 2094 C C . THR A 1 278 ? -14.664 3.204 -22.253 1.00 84.25 278 THR A C 1
ATOM 2096 O O . THR A 1 278 ? -14.899 2.194 -21.588 1.00 84.25 278 THR A O 1
ATOM 2099 N N . PHE A 1 279 ? -13.676 4.044 -21.965 1.00 89.25 279 PHE A N 1
ATOM 2100 C CA . PHE A 1 279 ? -12.903 3.972 -20.733 1.00 89.25 279 PHE A CA 1
ATOM 2101 C C . PHE A 1 279 ? -13.339 5.112 -19.817 1.00 89.25 279 PHE A C 1
ATOM 2103 O O . PHE A 1 279 ? -13.564 6.232 -20.275 1.00 89.25 279 PHE A O 1
ATOM 2110 N N . VAL A 1 280 ? -13.470 4.818 -18.530 1.00 90.38 280 VAL A N 1
ATOM 2111 C CA . VAL A 1 280 ? -13.819 5.772 -17.479 1.00 90.38 280 VAL A CA 1
ATOM 2112 C C . VAL A 1 280 ? -12.805 5.621 -16.354 1.00 90.38 280 VAL A C 1
ATOM 2114 O O . VAL A 1 280 ? -12.324 4.524 -16.074 1.00 90.38 280 VAL A O 1
ATOM 2117 N N . LEU A 1 281 ? -12.465 6.741 -15.725 1.00 91.62 281 LEU A N 1
ATOM 2118 C CA . LEU A 1 281 ? -11.578 6.783 -14.574 1.00 91.62 281 LEU A CA 1
ATOM 2119 C C . LEU A 1 281 ? -12.417 6.962 -13.304 1.00 91.62 281 LEU A C 1
ATOM 2121 O O . LEU A 1 281 ? -13.085 7.982 -13.141 1.00 91.62 281 LEU A O 1
ATOM 2125 N N . THR A 1 282 ? -12.384 5.982 -12.407 1.00 90.75 282 THR A N 1
ATOM 2126 C CA . THR A 1 282 ? -13.097 6.007 -11.123 1.00 90.75 282 THR A CA 1
ATOM 2127 C C . THR A 1 282 ? -12.104 6.094 -9.969 1.00 90.75 282 THR A C 1
ATOM 2129 O O . THR A 1 282 ? -11.052 5.466 -10.011 1.00 90.75 282 THR A O 1
ATOM 2132 N N . ALA A 1 283 ? -12.419 6.848 -8.917 1.00 89.25 283 ALA A N 1
ATOM 2133 C CA . ALA A 1 283 ? -11.602 6.898 -7.703 1.00 89.25 283 ALA A CA 1
ATOM 2134 C C . ALA A 1 283 ? -12.191 5.937 -6.650 1.00 89.25 283 ALA A C 1
ATOM 2136 O O . ALA A 1 283 ? -13.226 6.264 -6.066 1.00 89.25 283 ALA A O 1
ATOM 2137 N N . PRO A 1 284 ? -11.595 4.750 -6.414 1.00 83.88 284 PRO A N 1
ATOM 2138 C CA . PRO A 1 284 ? -12.137 3.766 -5.472 1.00 83.88 284 PRO A CA 1
ATOM 2139 C C . PRO A 1 284 ? -12.070 4.228 -4.009 1.00 83.88 284 PRO A C 1
ATOM 2141 O O . PRO A 1 284 ? -12.885 3.798 -3.195 1.00 83.88 284 PRO A O 1
ATOM 2144 N N . SER A 1 285 ? -11.121 5.103 -3.667 1.00 86.25 285 SER A N 1
ATOM 2145 C CA . SER A 1 285 ? -10.936 5.643 -2.319 1.00 86.25 285 SER A CA 1
ATOM 2146 C C . SER A 1 285 ? -10.605 7.136 -2.360 1.00 86.25 285 SER A C 1
ATOM 2148 O O . SER A 1 285 ? -10.089 7.658 -3.351 1.00 86.25 285 SER A O 1
ATOM 2150 N N . SER A 1 286 ? -10.928 7.848 -1.275 1.00 86.94 286 SER A N 1
ATOM 2151 C CA . SER A 1 286 ? -10.512 9.242 -1.110 1.00 86.94 286 SER A CA 1
ATOM 2152 C C . SER A 1 286 ? -8.997 9.312 -0.896 1.00 86.94 286 SER A C 1
ATOM 2154 O O . SER A 1 286 ? -8.467 8.483 -0.147 1.00 86.94 286 SER A O 1
ATOM 2156 N N . PRO A 1 287 ? -8.305 10.307 -1.477 1.00 88.31 287 PRO A N 1
ATOM 2157 C CA . PRO A 1 287 ? -6.873 10.454 -1.281 1.00 88.31 287 PRO A CA 1
ATOM 2158 C C . PRO A 1 287 ? -6.548 10.666 0.198 1.00 88.31 287 PRO A C 1
ATOM 2160 O O . PRO A 1 287 ? -7.296 11.324 0.925 1.00 88.31 287 PRO A O 1
ATOM 2163 N N . PHE A 1 288 ? -5.426 10.108 0.643 1.00 90.25 288 PHE A N 1
ATOM 2164 C CA . PHE A 1 288 ? -4.941 10.262 2.013 1.00 90.25 288 PHE A CA 1
ATOM 2165 C C . PHE A 1 288 ? -3.507 10.788 2.026 1.00 90.25 288 PHE A C 1
ATOM 2167 O O . PHE A 1 288 ? -2.725 10.520 1.117 1.00 90.25 288 PHE A O 1
ATOM 2174 N N . GLY A 1 289 ? -3.169 11.557 3.060 1.00 90.38 289 GLY A N 1
ATOM 2175 C CA . GLY A 1 289 ? -1.839 12.133 3.229 1.00 90.38 289 GLY A CA 1
ATOM 2176 C C . GLY A 1 289 ? -0.911 11.202 4.002 1.00 90.38 289 GLY A C 1
ATOM 2177 O O . GLY A 1 289 ? -1.299 10.639 5.028 1.00 90.38 289 GLY A O 1
ATOM 2178 N N . LEU A 1 290 ? 0.328 11.073 3.540 1.00 90.12 290 LEU A N 1
ATOM 2179 C CA . LEU A 1 290 ? 1.404 10.398 4.257 1.00 90.12 290 LEU A CA 1
ATOM 2180 C C . LEU A 1 290 ? 2.115 11.360 5.221 1.00 90.12 290 LEU A C 1
ATOM 2182 O O . LEU A 1 290 ? 2.114 12.572 5.034 1.00 90.12 290 LEU A O 1
ATOM 2186 N N . ARG A 1 291 ? 2.747 10.819 6.265 1.00 88.31 291 ARG A N 1
ATOM 2187 C CA . ARG A 1 291 ? 3.639 11.533 7.194 1.00 88.31 291 ARG A CA 1
ATOM 2188 C C . ARG A 1 291 ? 4.858 10.682 7.539 1.00 88.31 291 ARG A C 1
ATOM 2190 O O . ARG A 1 291 ? 4.896 9.490 7.249 1.00 88.31 291 ARG A O 1
ATOM 2197 N N . ASN A 1 292 ? 5.834 11.287 8.216 1.00 85.38 292 ASN A N 1
ATOM 2198 C CA . ASN A 1 292 ? 7.075 10.640 8.673 1.00 85.38 292 ASN A CA 1
ATOM 2199 C C . ASN A 1 292 ? 8.015 10.152 7.555 1.00 85.38 292 ASN A C 1
ATOM 2201 O O . ASN A 1 292 ? 8.964 9.421 7.840 1.00 85.38 292 ASN A O 1
ATOM 2205 N N . LEU A 1 293 ? 7.788 10.588 6.314 1.00 86.44 293 LEU A N 1
ATOM 2206 C CA . LEU A 1 293 ? 8.674 10.367 5.173 1.00 86.44 293 LEU A CA 1
ATOM 2207 C C . LEU A 1 293 ? 9.366 11.677 4.792 1.00 86.44 293 LEU A C 1
ATOM 2209 O O . LEU A 1 293 ? 8.798 12.765 4.926 1.00 86.44 293 LEU A O 1
ATOM 2213 N N . THR A 1 294 ? 10.603 11.577 4.327 1.00 84.69 294 THR A N 1
ATOM 2214 C CA . THR A 1 294 ? 11.498 12.728 4.138 1.00 84.69 294 THR A CA 1
ATOM 2215 C C . THR A 1 294 ? 11.061 13.662 3.028 1.00 84.69 294 THR A C 1
ATOM 2217 O O . THR A 1 294 ? 11.145 14.877 3.208 1.00 84.69 294 THR A O 1
ATOM 2220 N N . PHE A 1 295 ? 10.510 13.116 1.944 1.00 81.94 295 PHE A N 1
ATOM 2221 C CA . PHE A 1 295 ? 9.954 13.905 0.844 1.00 81.94 295 PHE A CA 1
ATOM 2222 C C . PHE A 1 295 ? 8.728 14.737 1.263 1.00 81.94 295 PHE A C 1
ATOM 2224 O O . PHE A 1 295 ? 8.460 15.765 0.655 1.00 81.94 295 PHE A O 1
ATOM 2231 N N . VAL A 1 296 ? 8.015 14.343 2.329 1.00 79.69 296 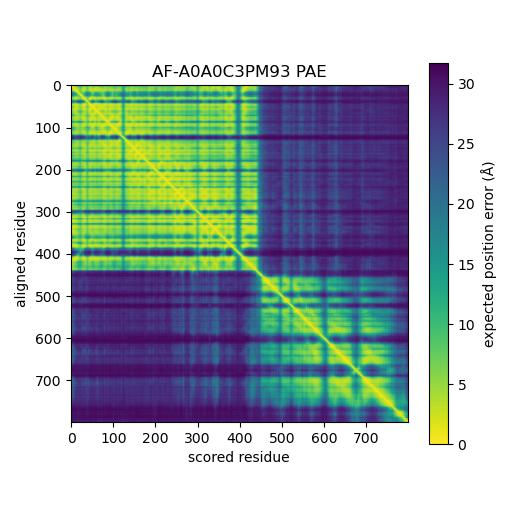VAL A N 1
ATOM 2232 C CA . VAL A 1 296 ? 6.832 15.065 2.845 1.00 79.69 296 VAL A CA 1
ATOM 2233 C C . VAL A 1 296 ? 7.226 16.202 3.798 1.00 79.69 296 VAL A C 1
ATOM 2235 O O . VAL A 1 296 ? 6.500 17.178 3.962 1.00 79.69 296 VAL A O 1
ATOM 2238 N N . SER A 1 297 ? 8.386 16.099 4.458 1.00 59.66 297 SER A N 1
ATOM 2239 C CA . SER A 1 297 ? 8.808 17.047 5.501 1.00 59.66 297 SER A CA 1
ATOM 2240 C C . SER A 1 297 ? 9.310 18.395 4.964 1.00 59.66 297 SER A C 1
ATOM 2242 O O . SER A 1 297 ? 9.547 19.311 5.756 1.00 59.66 297 SER A O 1
ATOM 2244 N N . THR A 1 298 ? 9.502 18.536 3.652 1.00 56.03 298 THR A N 1
ATOM 2245 C CA . THR A 1 298 ? 9.887 19.801 3.019 1.00 56.03 298 THR A CA 1
ATOM 2246 C C . THR A 1 298 ? 8.643 20.643 2.761 1.00 56.03 298 THR A C 1
ATOM 2248 O O . THR A 1 298 ? 7.995 20.530 1.727 1.00 56.03 298 THR A O 1
ATOM 2251 N N . SER A 1 299 ? 8.297 21.502 3.719 1.00 41.81 299 SER A N 1
ATOM 2252 C CA . SER A 1 299 ? 7.289 22.548 3.546 1.00 41.81 299 SER A CA 1
ATOM 2253 C C . SER A 1 299 ? 7.765 23.571 2.503 1.00 41.81 299 SER A C 1
ATOM 2255 O O . SER A 1 299 ? 8.394 24.569 2.852 1.00 41.81 299 SER A O 1
ATOM 2257 N N . GLY A 1 300 ? 7.514 23.309 1.222 1.00 43.84 300 GLY A N 1
ATOM 2258 C CA . GLY A 1 300 ? 7.827 24.226 0.128 1.00 43.84 300 GLY A CA 1
ATOM 2259 C C . GLY A 1 300 ? 7.681 23.552 -1.231 1.00 43.84 300 GLY A C 1
ATOM 2260 O O . GLY A 1 300 ? 8.281 22.512 -1.472 1.00 43.84 300 GLY A O 1
ATOM 2261 N N . ALA A 1 301 ? 6.887 24.155 -2.115 1.00 41.00 301 ALA A N 1
ATOM 2262 C CA . ALA A 1 301 ? 6.583 23.700 -3.475 1.00 41.00 301 ALA A CA 1
ATOM 2263 C C . ALA A 1 301 ? 7.772 23.815 -4.459 1.00 41.00 301 ALA A C 1
ATOM 2265 O O . ALA A 1 301 ? 7.582 24.108 -5.637 1.00 41.00 301 ALA A O 1
ATOM 2266 N N . GLU A 1 302 ? 9.004 23.621 -3.988 1.00 46.31 302 GLU A N 1
ATOM 2267 C CA . GLU A 1 302 ? 10.195 23.650 -4.832 1.00 46.31 302 GLU A CA 1
ATOM 2268 C C . GLU A 1 302 ? 10.523 22.223 -5.281 1.00 46.31 302 GLU A C 1
ATOM 2270 O O . GLU A 1 302 ? 10.940 21.373 -4.493 1.00 46.31 302 GLU A O 1
ATOM 2275 N N . SER A 1 303 ? 10.345 21.957 -6.576 1.00 50.25 303 SER A N 1
ATOM 2276 C CA . SER A 1 303 ? 10.607 20.671 -7.239 1.00 50.25 303 SER A CA 1
ATOM 2277 C C . SER A 1 303 ? 12.083 20.238 -7.233 1.00 50.25 303 SER A C 1
ATOM 2279 O O . SER A 1 303 ? 12.425 19.230 -7.842 1.00 50.25 303 SER A O 1
ATOM 2281 N N . SER A 1 304 ? 12.968 20.997 -6.583 1.00 54.78 304 SER A N 1
ATOM 2282 C CA . SER A 1 304 ? 14.421 20.800 -6.551 1.00 54.78 304 SER A CA 1
ATOM 2283 C C . SER A 1 304 ? 14.946 20.342 -5.187 1.00 54.78 304 SER A C 1
ATOM 2285 O O . SER A 1 304 ? 16.135 20.499 -4.899 1.00 54.78 304 SER A O 1
ATOM 2287 N N . SER A 1 305 ? 14.092 19.797 -4.314 1.00 67.81 305 SER A N 1
ATOM 2288 C CA . SER A 1 305 ? 14.575 19.252 -3.045 1.00 67.81 305 SER A CA 1
ATOM 2289 C C . SER A 1 305 ? 15.411 17.977 -3.290 1.00 67.81 305 SER A C 1
ATOM 2291 O O . SER A 1 305 ? 15.005 17.113 -4.071 1.00 67.81 305 SER A O 1
ATOM 2293 N N . PRO A 1 306 ? 16.567 17.799 -2.613 1.00 65.88 306 PRO A N 1
ATOM 2294 C CA . PRO A 1 306 ? 17.372 16.571 -2.706 1.00 65.88 306 PRO A CA 1
ATOM 2295 C C . PRO A 1 306 ? 16.585 15.306 -2.355 1.00 65.88 306 PRO A C 1
ATOM 2297 O O . PRO A 1 306 ? 16.987 14.207 -2.726 1.00 65.88 306 PRO A O 1
ATOM 2300 N N . PHE A 1 307 ? 15.499 15.463 -1.596 1.00 77.50 307 PHE A N 1
ATOM 2301 C CA . PHE A 1 307 ? 14.720 14.377 -1.022 1.00 77.50 307 PHE A CA 1
ATOM 2302 C C . PHE A 1 307 ? 13.520 13.978 -1.880 1.00 77.50 307 PHE A C 1
ATOM 2304 O O . PHE A 1 307 ? 12.827 13.034 -1.516 1.00 77.50 307 PHE A O 1
ATOM 2311 N N . ALA A 1 308 ? 13.275 14.656 -3.010 1.00 79.19 308 ALA A N 1
ATOM 2312 C CA . ALA A 1 308 ? 12.187 14.297 -3.913 1.00 79.19 308 ALA A CA 1
ATOM 2313 C C . ALA A 1 308 ? 12.308 12.825 -4.337 1.00 79.19 308 ALA A C 1
ATOM 2315 O O . ALA A 1 308 ? 11.366 12.067 -4.199 1.00 79.19 308 ALA A O 1
ATOM 2316 N N . HIS A 1 309 ? 13.497 12.360 -4.711 1.00 83.12 309 HIS A N 1
ATOM 2317 C CA . HIS A 1 309 ? 13.704 10.988 -5.191 1.00 83.12 309 HIS A CA 1
ATOM 2318 C C . HIS A 1 309 ? 13.842 9.916 -4.090 1.00 83.12 309 HIS A C 1
ATOM 2320 O O . HIS A 1 309 ? 14.211 8.776 -4.383 1.00 83.12 309 HIS A O 1
ATOM 2326 N N . GLU A 1 310 ? 13.543 10.252 -2.830 1.00 89.06 310 GLU A N 1
ATOM 2327 C CA . GLU A 1 310 ? 13.647 9.322 -1.699 1.00 89.06 310 GLU A CA 1
ATOM 2328 C C . GLU A 1 310 ? 12.399 8.439 -1.505 1.00 89.06 310 GLU A C 1
ATOM 2330 O O . GLU A 1 310 ? 12.228 7.831 -0.444 1.00 89.06 310 GLU A O 1
ATOM 2335 N N . ALA A 1 311 ? 11.525 8.351 -2.511 1.00 91.31 311 ALA A N 1
ATOM 2336 C CA . ALA A 1 311 ? 10.394 7.434 -2.519 1.00 91.31 311 ALA A CA 1
ATOM 2337 C C . ALA A 1 311 ? 10.142 6.836 -3.906 1.00 91.31 311 ALA A C 1
ATOM 2339 O O . ALA A 1 311 ? 10.357 7.489 -4.924 1.00 91.31 311 ALA A O 1
ATOM 2340 N N . ALA A 1 312 ? 9.658 5.596 -3.923 1.00 92.94 312 ALA A N 1
ATOM 2341 C CA . ALA A 1 312 ? 9.257 4.882 -5.128 1.00 92.94 312 ALA A CA 1
ATOM 2342 C C . ALA A 1 312 ? 8.048 3.985 -4.839 1.00 92.94 312 ALA A C 1
ATOM 2344 O O . ALA A 1 312 ? 7.933 3.427 -3.743 1.00 92.94 312 ALA A O 1
ATOM 2345 N N . VAL A 1 313 ? 7.169 3.815 -5.828 1.00 94.75 313 VAL A N 1
ATOM 2346 C CA . VAL A 1 313 ? 5.971 2.968 -5.736 1.00 94.75 313 VAL A CA 1
ATOM 2347 C C . VAL A 1 313 ? 5.957 1.863 -6.793 1.00 94.75 313 VAL A C 1
ATOM 2349 O O . VAL A 1 313 ? 6.344 2.062 -7.944 1.00 94.75 313 VAL A O 1
ATOM 2352 N N . LEU A 1 314 ? 5.461 0.685 -6.407 1.00 93.50 314 LEU A N 1
ATOM 2353 C CA . LEU A 1 314 ? 5.330 -0.486 -7.275 1.00 93.50 314 LEU A CA 1
ATOM 2354 C C . LEU A 1 314 ? 3.981 -1.180 -7.074 1.00 93.50 314 LEU A C 1
ATOM 2356 O O . LEU A 1 314 ? 3.639 -1.572 -5.958 1.00 93.50 314 LEU A O 1
ATOM 2360 N N . SER A 1 315 ? 3.229 -1.361 -8.159 1.00 92.31 315 SER A N 1
ATOM 2361 C CA . SER A 1 315 ? 1.985 -2.129 -8.173 1.00 92.31 315 SER A CA 1
ATOM 2362 C C . SER A 1 315 ? 2.274 -3.631 -8.123 1.00 92.31 315 SER A C 1
ATOM 2364 O O . SER A 1 315 ? 3.211 -4.132 -8.744 1.00 92.31 315 SER A O 1
ATOM 2366 N N . LEU A 1 316 ? 1.450 -4.369 -7.379 1.00 88.00 316 LEU A N 1
ATOM 2367 C CA . LEU A 1 316 ? 1.636 -5.805 -7.131 1.00 88.00 316 LEU A CA 1
ATOM 2368 C C . LEU A 1 316 ? 0.473 -6.638 -7.679 1.00 88.00 316 LEU A C 1
ATOM 2370 O O . LEU A 1 316 ? 0.087 -7.653 -7.106 1.00 88.00 316 LEU A O 1
ATOM 2374 N N . GLY A 1 317 ? -0.112 -6.181 -8.787 1.00 80.88 317 GLY A N 1
ATOM 2375 C CA . GLY A 1 317 ? -1.178 -6.873 -9.517 1.00 80.88 317 GLY A CA 1
ATOM 2376 C C . GLY A 1 317 ? -2.549 -6.204 -9.404 1.00 80.88 317 GLY A C 1
ATOM 2377 O O . GLY A 1 317 ? -3.110 -5.827 -10.428 1.00 80.88 317 GLY A O 1
ATOM 2378 N N . SER A 1 318 ? -3.080 -6.024 -8.191 1.00 83.94 318 SER A N 1
ATOM 2379 C CA . SER A 1 318 ? -4.394 -5.394 -7.943 1.00 83.94 318 SER A CA 1
ATOM 2380 C C . SER A 1 318 ? -4.259 -3.985 -7.331 1.00 83.94 318 SER A C 1
ATOM 2382 O O . SER A 1 318 ? -3.372 -3.230 -7.719 1.00 83.94 318 SER A O 1
ATOM 2384 N N . SER A 1 319 ? -5.106 -3.628 -6.357 1.00 90.12 319 SER A N 1
ATOM 2385 C CA . SER A 1 319 ? -5.001 -2.420 -5.519 1.00 90.12 319 SER A CA 1
ATOM 2386 C C . SER A 1 319 ? -3.818 -2.417 -4.536 1.00 90.12 319 SER A C 1
ATOM 2388 O O . SER A 1 319 ? -3.626 -1.436 -3.813 1.00 90.12 319 SER A O 1
ATOM 2390 N N . HIS A 1 320 ? -3.041 -3.504 -4.474 1.00 92.38 320 HIS A N 1
ATOM 2391 C CA . HIS A 1 320 ? -1.873 -3.609 -3.606 1.00 92.38 320 HIS A CA 1
ATOM 2392 C C . HIS A 1 320 ? -0.687 -2.842 -4.189 1.00 92.38 320 HIS A C 1
ATOM 2394 O O . HIS A 1 320 ? -0.276 -3.085 -5.328 1.00 92.38 320 HIS A O 1
ATOM 2400 N N . VAL A 1 321 ? -0.100 -1.961 -3.382 1.00 93.94 321 VAL A N 1
ATOM 2401 C CA . VAL A 1 321 ? 1.058 -1.154 -3.770 1.00 93.94 321 VAL A CA 1
ATOM 2402 C C . VAL A 1 321 ? 2.135 -1.230 -2.697 1.00 93.94 321 VAL A C 1
ATOM 2404 O O . VAL A 1 321 ? 1.868 -1.040 -1.510 1.00 93.94 321 VAL A O 1
ATOM 2407 N N . LEU A 1 322 ? 3.365 -1.506 -3.124 1.00 94.62 322 LEU A N 1
ATOM 2408 C CA . LEU A 1 322 ? 4.556 -1.381 -2.295 1.00 94.62 322 LEU A CA 1
ATOM 2409 C C . LEU A 1 322 ? 5.117 0.027 -2.443 1.00 94.62 322 LEU A C 1
ATOM 2411 O O . LEU A 1 322 ? 5.472 0.445 -3.542 1.00 94.62 322 LEU A O 1
ATOM 2415 N N . LEU A 1 323 ? 5.224 0.729 -1.325 1.00 95.19 323 LEU A N 1
ATOM 2416 C CA . LEU A 1 323 ? 5.931 1.994 -1.212 1.00 95.19 323 LEU A CA 1
ATOM 2417 C C . LEU A 1 323 ? 7.273 1.741 -0.534 1.00 95.19 323 LEU A C 1
ATOM 2419 O O . LEU A 1 323 ? 7.314 1.231 0.585 1.00 95.19 323 LEU A O 1
ATOM 2423 N N . ALA A 1 324 ? 8.357 2.132 -1.193 1.00 94.31 324 ALA A N 1
ATOM 2424 C CA . ALA A 1 324 ? 9.650 2.308 -0.555 1.00 94.31 324 ALA A CA 1
ATOM 2425 C C . ALA A 1 324 ? 9.852 3.797 -0.295 1.00 94.31 324 ALA A C 1
ATOM 2427 O O . ALA A 1 324 ? 9.671 4.607 -1.198 1.00 94.31 324 ALA A O 1
ATOM 2428 N N . GLY A 1 325 ? 10.218 4.162 0.927 1.00 92.31 325 GLY A N 1
ATOM 2429 C CA . GLY A 1 325 ? 10.490 5.548 1.291 1.00 92.31 325 GLY A CA 1
ATOM 2430 C C . GLY A 1 325 ? 11.541 5.641 2.381 1.00 92.31 325 GLY A C 1
ATOM 2431 O O . GLY A 1 325 ? 11.844 4.648 3.039 1.00 92.31 325 GLY A O 1
ATOM 2432 N N . VAL A 1 326 ? 12.097 6.828 2.596 1.00 90.69 326 VAL A N 1
ATOM 2433 C CA . VAL A 1 326 ? 13.043 7.067 3.693 1.00 90.69 326 VAL A CA 1
ATOM 2434 C C . VAL A 1 326 ? 12.355 7.815 4.831 1.00 90.69 326 VAL A C 1
ATOM 2436 O O . VAL A 1 326 ? 11.624 8.782 4.607 1.00 90.69 326 VAL A O 1
ATOM 2439 N N . THR A 1 327 ? 12.578 7.378 6.071 1.00 89.19 327 THR A N 1
ATOM 2440 C CA . THR A 1 327 ? 11.985 8.019 7.251 1.00 89.19 327 THR A CA 1
ATOM 2441 C C . THR A 1 327 ? 12.631 9.354 7.585 1.00 89.19 327 THR A C 1
ATOM 2443 O O . THR A 1 327 ? 13.846 9.554 7.446 1.00 89.19 327 THR A O 1
ATOM 2446 N N . SER A 1 328 ? 11.800 10.275 8.074 1.00 82.81 328 SER A N 1
ATOM 2447 C CA . SER A 1 328 ? 12.248 11.546 8.646 1.00 82.81 328 SER A CA 1
ATOM 2448 C C . SER A 1 328 ? 13.058 11.317 9.932 1.00 82.81 328 SER A C 1
ATOM 2450 O O . SER A 1 328 ? 12.788 10.359 10.658 1.00 82.81 328 SER A O 1
ATOM 2452 N N . PRO A 1 329 ? 14.052 12.177 10.237 1.00 73.25 329 PRO A N 1
ATOM 2453 C CA . PRO A 1 329 ? 14.868 12.064 11.453 1.00 73.25 329 PRO A CA 1
ATOM 2454 C C . PRO A 1 329 ? 13.991 11.992 12.722 1.00 73.25 329 PRO A C 1
ATOM 2456 O O . PRO A 1 329 ? 12.955 12.660 12.764 1.00 73.25 329 PRO A O 1
ATOM 2459 N N . PRO A 1 330 ? 14.376 11.205 13.757 1.00 66.44 330 PRO A N 1
ATOM 2460 C CA . PRO A 1 330 ? 15.761 10.958 14.188 1.00 66.44 330 PRO A CA 1
ATOM 2461 C C . PRO A 1 330 ? 16.459 9.696 13.648 1.00 66.44 330 PRO A C 1
ATOM 2463 O O . PRO A 1 330 ? 17.685 9.710 13.574 1.00 66.44 330 PRO A O 1
ATOM 2466 N N . SER A 1 331 ? 15.744 8.641 13.236 1.00 75.25 331 SER A N 1
ATOM 2467 C CA . SER A 1 331 ? 16.348 7.467 12.581 1.00 75.25 331 SER A CA 1
ATOM 2468 C C . SER A 1 331 ? 16.085 7.511 11.075 1.00 75.25 331 SER A C 1
ATOM 2470 O O . SER A 1 331 ? 14.947 7.559 10.615 1.00 75.25 331 SER A O 1
ATOM 2472 N N . SER A 1 332 ? 17.165 7.570 10.299 1.00 84.31 332 SER A N 1
ATOM 2473 C CA . SER A 1 332 ? 17.129 7.545 8.836 1.00 84.31 332 SER A CA 1
ATOM 2474 C C . SER A 1 332 ? 17.169 6.099 8.357 1.00 84.31 332 SER A C 1
ATOM 2476 O O . SER A 1 332 ? 18.246 5.517 8.259 1.00 84.31 332 SER A O 1
ATOM 2478 N N . GLU A 1 333 ? 16.007 5.518 8.086 1.00 90.88 333 GLU A N 1
ATOM 2479 C CA . GLU A 1 333 ? 15.854 4.128 7.654 1.00 90.88 333 GLU A CA 1
ATOM 2480 C C . GLU A 1 333 ? 15.049 4.076 6.355 1.00 90.88 333 GLU A C 1
ATOM 2482 O O . GLU A 1 333 ? 14.184 4.920 6.109 1.00 90.88 333 GLU A O 1
ATOM 2487 N N . VAL A 1 334 ? 15.333 3.080 5.517 1.00 91.56 334 VAL A N 1
ATOM 2488 C CA . VAL A 1 334 ? 14.485 2.766 4.366 1.00 91.56 334 VAL A CA 1
ATOM 2489 C C . VAL A 1 334 ? 13.321 1.928 4.869 1.00 91.56 334 VAL A C 1
ATOM 2491 O O . VAL A 1 334 ? 13.513 0.915 5.538 1.00 91.56 334 VAL A O 1
ATOM 2494 N N . VAL A 1 335 ? 12.101 2.334 4.555 1.00 93.62 335 VAL A N 1
ATOM 2495 C CA . VAL A 1 335 ? 10.884 1.628 4.941 1.00 93.62 335 VAL A CA 1
ATOM 2496 C C . VAL A 1 335 ? 10.153 1.123 3.716 1.00 93.62 335 VAL A C 1
ATOM 2498 O O . VAL A 1 335 ? 10.011 1.827 2.721 1.00 93.62 335 VAL A O 1
ATOM 2501 N N . LEU A 1 336 ? 9.699 -0.119 3.809 1.00 94.69 336 LEU A N 1
ATOM 2502 C CA . LEU A 1 336 ? 8.900 -0.815 2.818 1.00 94.69 336 LEU A CA 1
ATOM 2503 C C . LEU A 1 336 ? 7.500 -0.983 3.397 1.00 94.69 336 LEU A C 1
ATOM 2505 O O . LEU A 1 336 ? 7.320 -1.665 4.407 1.00 94.69 336 LEU A O 1
ATOM 2509 N N . LEU A 1 337 ? 6.521 -0.334 2.781 1.00 94.31 337 LEU A N 1
ATOM 2510 C CA . LEU A 1 337 ? 5.138 -0.288 3.235 1.00 94.31 337 LEU A CA 1
ATOM 2511 C C . LEU A 1 337 ? 4.240 -0.907 2.164 1.00 94.31 337 LEU A C 1
ATOM 2513 O O . LEU A 1 337 ? 4.132 -0.378 1.060 1.00 94.31 337 LEU A O 1
ATOM 2517 N N . LEU A 1 338 ? 3.598 -2.026 2.489 1.00 94.12 338 LEU A N 1
ATOM 2518 C CA . LEU A 1 338 ? 2.629 -2.687 1.621 1.00 94.12 338 LEU A CA 1
ATOM 2519 C C . LEU A 1 338 ? 1.225 -2.182 1.956 1.00 94.12 338 LEU A C 1
ATOM 2521 O O . LEU A 1 338 ? 0.678 -2.523 3.007 1.00 94.12 338 LEU A O 1
ATOM 2525 N N . TRP A 1 339 ? 0.648 -1.391 1.058 1.00 93.75 339 TRP A N 1
ATOM 2526 C CA . TRP A 1 339 ? -0.677 -0.794 1.197 1.00 93.75 339 TRP A CA 1
ATOM 2527 C C . TRP A 1 339 ? -1.706 -1.499 0.319 1.00 93.75 339 TRP A C 1
ATOM 2529 O O . TRP A 1 339 ? -1.405 -1.888 -0.807 1.00 93.75 339 TRP A O 1
ATOM 2539 N N . ASP A 1 340 ? -2.935 -1.606 0.816 1.00 93.44 340 ASP A N 1
ATOM 2540 C CA . ASP A 1 340 ? -4.118 -1.835 -0.012 1.00 93.44 340 ASP A CA 1
ATOM 2541 C C . ASP A 1 340 ? -4.838 -0.501 -0.204 1.00 93.44 340 ASP A C 1
ATOM 2543 O O . ASP A 1 340 ? -5.443 0.029 0.731 1.00 93.44 340 ASP A O 1
ATOM 2547 N N . LEU A 1 341 ? -4.749 0.060 -1.410 1.00 90.94 341 LEU A N 1
ATOM 2548 C CA . LEU A 1 341 ? -5.287 1.388 -1.704 1.00 90.94 341 LEU A CA 1
ATOM 2549 C C . LEU A 1 341 ? -6.808 1.411 -1.861 1.00 90.94 341 LEU A C 1
ATOM 2551 O O . LEU A 1 341 ? -7.404 2.480 -1.753 1.00 90.94 341 LEU A O 1
ATOM 2555 N N . GLN A 1 342 ? -7.451 0.257 -2.066 1.00 90.00 342 GLN A N 1
ATOM 2556 C CA . GLN A 1 342 ? -8.912 0.197 -2.133 1.00 90.00 342 GLN A CA 1
ATOM 2557 C C . GLN A 1 342 ? -9.541 0.480 -0.764 1.00 90.00 342 GLN A C 1
ATOM 2559 O O . GLN A 1 342 ? -10.571 1.144 -0.682 1.00 90.00 342 GLN A O 1
ATOM 2564 N N . TYR A 1 343 ? -8.908 -0.002 0.308 1.00 89.25 343 TYR A N 1
ATOM 2565 C CA . TYR A 1 343 ? -9.352 0.228 1.686 1.00 89.25 343 TYR A CA 1
ATOM 2566 C C . TYR A 1 343 ? -8.507 1.273 2.427 1.00 89.25 343 TYR A C 1
ATOM 2568 O O . TYR A 1 343 ? -8.829 1.614 3.563 1.00 89.25 343 TYR A O 1
ATOM 2576 N N . SER A 1 344 ? -7.437 1.777 1.805 1.00 90.25 344 SER A N 1
ATOM 2577 C CA . SER A 1 344 ? -6.453 2.689 2.406 1.00 90.25 344 SER A CA 1
ATOM 2578 C C . SER A 1 344 ? -5.859 2.146 3.714 1.00 90.25 344 SER A C 1
ATOM 2580 O O . SER A 1 344 ? -5.707 2.870 4.698 1.00 90.25 344 SER A O 1
ATOM 2582 N N . VAL A 1 345 ? -5.529 0.848 3.738 1.00 91.44 345 VAL A N 1
ATOM 2583 C CA . VAL A 1 345 ? -4.997 0.149 4.921 1.00 91.44 345 VAL A CA 1
ATOM 2584 C C . VAL A 1 345 ? -3.579 -0.352 4.667 1.00 91.44 345 VAL A C 1
ATOM 2586 O O . VAL A 1 345 ? -3.274 -0.901 3.608 1.00 91.44 345 VAL A O 1
ATOM 2589 N N . LEU A 1 346 ? -2.715 -0.204 5.673 1.00 92.88 346 LEU A N 1
ATOM 2590 C CA . LEU A 1 346 ? -1.378 -0.785 5.675 1.00 92.88 346 LEU A CA 1
ATOM 2591 C C . LEU A 1 346 ? -1.453 -2.267 6.064 1.00 92.88 346 LEU A C 1
ATOM 2593 O O . LEU A 1 346 ? -1.855 -2.606 7.177 1.00 92.88 346 LEU A O 1
ATOM 2597 N N . LEU A 1 347 ? -1.031 -3.149 5.161 1.00 91.19 347 LEU A N 1
ATOM 2598 C CA . LEU A 1 347 ? -1.066 -4.598 5.364 1.00 91.19 347 LEU A CA 1
ATOM 2599 C C . LEU A 1 347 ? 0.199 -5.122 6.049 1.00 91.19 347 LEU A C 1
ATOM 2601 O O . LEU A 1 347 ? 0.123 -5.968 6.940 1.00 91.19 347 LEU A O 1
ATOM 2605 N N . ALA A 1 348 ? 1.365 -4.627 5.632 1.00 91.31 348 ALA A N 1
ATOM 2606 C CA . ALA A 1 348 ? 2.655 -5.022 6.182 1.00 91.31 348 ALA A CA 1
ATOM 2607 C C . ALA A 1 348 ? 3.667 -3.875 6.084 1.00 91.31 348 ALA A C 1
ATOM 2609 O O . ALA A 1 348 ? 3.618 -3.060 5.164 1.00 91.31 348 ALA A O 1
ATOM 2610 N N . SER A 1 349 ? 4.609 -3.835 7.023 1.00 92.69 349 SER A N 1
ATOM 2611 C CA . SER A 1 349 ? 5.705 -2.868 7.030 1.00 92.69 349 SER A CA 1
ATOM 2612 C C . SER A 1 349 ? 7.016 -3.537 7.403 1.00 92.69 349 SER A C 1
ATOM 2614 O O . SER A 1 349 ? 7.050 -4.339 8.338 1.00 92.69 349 SER A O 1
ATOM 2616 N N . ARG A 1 350 ? 8.101 -3.148 6.739 1.00 93.25 350 ARG A N 1
ATOM 2617 C CA . ARG A 1 350 ? 9.466 -3.556 7.075 1.00 93.25 350 ARG A CA 1
ATOM 2618 C C . ARG A 1 350 ? 10.371 -2.333 7.065 1.00 93.25 350 ARG A C 1
ATOM 2620 O O . ARG A 1 350 ? 10.214 -1.466 6.212 1.00 93.25 350 ARG A O 1
ATOM 2627 N N . THR A 1 351 ? 11.307 -2.262 8.003 1.00 91.56 351 THR A N 1
ATOM 2628 C CA . THR A 1 351 ? 12.333 -1.217 8.025 1.00 91.56 351 THR A CA 1
ATOM 2629 C C . THR A 1 351 ? 13.705 -1.835 7.777 1.00 91.56 351 THR A C 1
ATOM 2631 O O . THR A 1 351 ? 13.949 -2.999 8.104 1.00 91.56 351 THR A O 1
ATOM 2634 N N . LEU A 1 352 ? 14.569 -1.068 7.125 1.00 90.12 352 LEU A N 1
ATOM 2635 C CA . LEU A 1 352 ? 15.917 -1.431 6.727 1.00 90.12 352 LEU A CA 1
ATOM 2636 C C . LEU A 1 352 ? 16.866 -0.294 7.121 1.00 90.12 352 LEU A C 1
ATOM 2638 O O . LEU A 1 352 ? 16.612 0.862 6.761 1.00 90.12 352 LEU A O 1
ATOM 2642 N N . PRO A 1 353 ? 17.991 -0.586 7.789 1.00 88.38 353 PRO A N 1
ATOM 2643 C CA . PRO A 1 353 ? 19.026 0.416 7.971 1.00 88.38 353 PRO A CA 1
ATOM 2644 C C . PRO A 1 353 ? 19.638 0.777 6.613 1.00 88.38 353 PRO A C 1
ATOM 2646 O O . PRO A 1 353 ? 19.885 -0.094 5.777 1.00 88.38 353 PRO A O 1
ATOM 2649 N N . ILE A 1 354 ? 19.911 2.064 6.392 1.00 84.75 354 ILE A N 1
ATOM 2650 C CA . ILE A 1 354 ? 20.660 2.500 5.209 1.00 84.75 354 ILE A CA 1
ATOM 2651 C C . ILE A 1 354 ? 22.094 1.958 5.344 1.00 84.75 354 ILE A C 1
ATOM 2653 O O . ILE A 1 354 ? 22.745 2.242 6.355 1.00 84.75 354 ILE A O 1
ATOM 2657 N N . PRO A 1 355 ? 22.615 1.188 4.368 1.00 82.56 355 PRO A N 1
ATOM 2658 C CA . PRO A 1 355 ? 23.988 0.700 4.422 1.00 82.56 355 PRO A CA 1
ATOM 2659 C C . PRO A 1 355 ? 24.979 1.863 4.536 1.00 82.56 355 PRO A C 1
ATOM 2661 O O . PRO A 1 355 ? 24.894 2.824 3.775 1.00 82.56 355 PRO A O 1
ATOM 2664 N N . ALA A 1 356 ? 25.968 1.753 5.429 1.00 74.56 356 ALA A N 1
ATOM 2665 C CA . ALA A 1 356 ? 26.973 2.803 5.654 1.00 74.56 356 ALA A CA 1
ATOM 2666 C C . ALA A 1 356 ? 27.807 3.151 4.401 1.00 74.56 356 ALA A C 1
ATOM 2668 O O . ALA A 1 356 ? 28.464 4.186 4.351 1.00 74.56 356 ALA A O 1
ATOM 2669 N N . THR A 1 357 ? 27.782 2.287 3.385 1.00 69.19 357 THR A N 1
ATOM 2670 C CA . THR A 1 357 ? 28.421 2.492 2.080 1.00 69.19 357 THR A CA 1
ATOM 2671 C C . THR A 1 357 ? 27.680 3.483 1.176 1.00 69.19 357 THR A C 1
ATOM 2673 O O . THR A 1 357 ? 28.225 3.868 0.139 1.00 69.19 357 THR A O 1
ATOM 2676 N N . ILE A 1 358 ? 26.459 3.887 1.539 1.00 75.44 358 ILE A N 1
ATOM 2677 C CA . ILE A 1 358 ? 25.644 4.853 0.802 1.00 75.44 358 ILE A CA 1
ATOM 2678 C C . ILE A 1 358 ? 25.594 6.157 1.604 1.00 75.44 358 ILE A C 1
ATOM 2680 O O . ILE A 1 358 ? 24.940 6.250 2.643 1.00 75.44 358 ILE A O 1
ATOM 2684 N N . SER A 1 359 ? 26.301 7.179 1.125 1.00 68.44 359 SER A N 1
ATOM 2685 C CA . SER A 1 359 ? 26.400 8.472 1.805 1.00 68.44 359 SER A CA 1
ATOM 2686 C C . SER A 1 359 ? 25.072 9.233 1.726 1.00 68.44 359 SER A C 1
ATOM 2688 O O . SER A 1 359 ? 24.665 9.662 0.647 1.00 68.44 359 SER A O 1
ATOM 2690 N N . ARG A 1 360 ? 24.409 9.431 2.873 1.00 72.75 360 ARG A N 1
ATOM 2691 C CA . ARG A 1 360 ? 23.248 10.322 3.027 1.00 72.75 360 ARG A CA 1
ATOM 2692 C C . ARG A 1 360 ? 23.615 11.483 3.942 1.00 72.75 360 ARG A C 1
ATOM 2694 O O . ARG A 1 360 ? 24.094 11.279 5.055 1.00 72.75 360 ARG A O 1
ATOM 2701 N N . SER A 1 361 ? 23.370 12.712 3.498 1.00 70.06 361 SER A N 1
ATOM 2702 C CA . SER A 1 361 ? 23.600 13.916 4.305 1.00 70.06 361 SER A CA 1
ATOM 2703 C C . SER A 1 361 ? 22.490 14.937 4.076 1.00 70.06 361 SER A C 1
ATOM 2705 O O . SER A 1 361 ? 21.676 14.787 3.172 1.00 70.06 361 SER A O 1
ATOM 2707 N N . LYS A 1 362 ? 22.471 16.040 4.835 1.00 64.94 362 LYS A N 1
ATOM 2708 C CA . LYS A 1 362 ? 21.496 17.129 4.616 1.00 64.94 362 LYS A CA 1
ATOM 2709 C C . LYS A 1 362 ? 21.534 17.719 3.194 1.00 64.94 362 LYS A C 1
ATOM 2711 O O . LYS A 1 362 ? 20.590 18.395 2.807 1.00 64.94 362 LYS A O 1
ATOM 2716 N N . LYS A 1 363 ? 22.626 17.505 2.449 1.00 64.75 363 LYS A N 1
ATOM 2717 C CA . LYS A 1 363 ? 22.844 18.011 1.084 1.00 64.75 363 LYS A CA 1
ATOM 2718 C C . LYS A 1 363 ? 22.869 16.906 0.015 1.00 64.75 363 LYS A C 1
ATOM 2720 O O . LYS A 1 363 ? 22.970 17.228 -1.162 1.00 64.75 363 LYS A O 1
ATOM 2725 N N . GLN A 1 364 ? 22.827 15.632 0.409 1.00 71.94 364 GLN A N 1
ATOM 2726 C CA . GLN A 1 364 ? 22.873 14.472 -0.489 1.00 71.94 364 GLN A CA 1
ATOM 2727 C C . GLN A 1 364 ? 21.692 13.557 -0.171 1.00 71.94 364 GLN A C 1
ATOM 2729 O O . GLN A 1 364 ? 21.656 12.954 0.905 1.00 71.94 364 GLN A O 1
ATOM 2734 N N . GLY A 1 365 ? 20.736 13.492 -1.097 1.00 77.44 365 GLY A N 1
ATOM 2735 C CA . GLY A 1 365 ? 19.584 12.601 -1.011 1.00 77.44 365 GLY A CA 1
ATOM 2736 C C . GLY A 1 365 ? 19.880 11.205 -1.553 1.00 77.44 365 GLY A C 1
ATOM 2737 O O . GLY A 1 365 ? 20.926 10.950 -2.161 1.00 77.44 365 GLY A O 1
ATOM 2738 N N . LEU A 1 366 ? 18.935 10.300 -1.331 1.00 85.31 366 LEU A N 1
ATOM 2739 C CA . LEU A 1 366 ? 18.928 8.969 -1.928 1.00 85.31 366 LEU A CA 1
ATOM 2740 C C . LEU A 1 366 ? 17.996 8.930 -3.140 1.00 85.31 366 LEU A C 1
ATOM 2742 O O . LEU A 1 366 ? 16.947 9.565 -3.156 1.00 85.31 366 LEU A O 1
ATOM 2746 N N . TRP A 1 367 ? 18.378 8.149 -4.141 1.00 87.88 367 TRP A N 1
ATOM 2747 C CA . TRP A 1 367 ? 17.501 7.744 -5.226 1.00 87.88 367 TRP A CA 1
ATOM 2748 C C . TRP A 1 367 ? 17.045 6.314 -4.969 1.00 87.88 367 TRP A C 1
ATOM 2750 O O . TRP A 1 367 ? 17.876 5.401 -4.862 1.00 87.88 367 TRP A O 1
ATOM 2760 N N . LEU A 1 368 ? 15.731 6.145 -4.844 1.00 91.00 368 LEU A N 1
ATOM 2761 C CA . LEU A 1 368 ? 15.081 4.854 -4.685 1.00 91.00 368 LEU A CA 1
ATOM 2762 C C . LEU A 1 368 ? 14.392 4.474 -5.992 1.00 91.00 368 LEU A C 1
ATOM 2764 O O . LEU A 1 368 ? 13.690 5.282 -6.593 1.00 91.00 368 LEU A O 1
ATOM 2768 N N . GLN A 1 369 ? 14.544 3.218 -6.397 1.00 91.62 369 GLN A N 1
ATOM 2769 C CA . GLN A 1 369 ? 13.777 2.653 -7.499 1.00 91.62 369 GLN A CA 1
ATOM 2770 C C . GLN A 1 369 ? 13.230 1.290 -7.099 1.00 91.62 369 GLN A C 1
ATOM 2772 O O . GLN A 1 369 ? 13.972 0.437 -6.608 1.00 91.62 369 GLN A O 1
ATOM 2777 N N . LEU A 1 370 ? 11.938 1.086 -7.349 1.00 92.19 370 LEU A N 1
ATOM 2778 C CA . LEU A 1 370 ? 11.306 -0.221 -7.265 1.00 92.19 370 LEU A CA 1
ATOM 2779 C C . LEU A 1 370 ? 11.029 -0.763 -8.666 1.00 92.19 370 LEU A C 1
ATOM 2781 O O . LEU A 1 370 ? 10.502 -0.056 -9.526 1.00 92.19 370 LEU A O 1
ATOM 2785 N N . SER A 1 371 ? 11.360 -2.028 -8.890 1.00 89.00 371 SER A N 1
ATOM 2786 C CA . SER A 1 371 ? 10.956 -2.763 -10.089 1.00 89.00 371 SER A CA 1
ATOM 2787 C C . SER A 1 371 ? 10.495 -4.164 -9.709 1.00 89.00 371 SER A C 1
ATOM 2789 O O . SER A 1 371 ? 10.967 -4.753 -8.745 1.00 89.00 371 SER A O 1
ATOM 2791 N N . GLY A 1 372 ? 9.519 -4.705 -10.425 1.00 83.81 372 GLY A N 1
ATOM 2792 C CA . GLY A 1 372 ? 8.975 -6.028 -10.138 1.00 83.81 372 GLY A CA 1
ATOM 2793 C C . GLY A 1 372 ? 8.156 -6.534 -11.309 1.00 83.81 372 GLY A C 1
ATOM 2794 O O . GLY A 1 372 ? 7.821 -5.770 -12.212 1.00 83.81 372 GLY A O 1
ATOM 2795 N N . SER A 1 373 ? 7.851 -7.829 -11.295 1.00 77.00 373 SER A N 1
ATOM 2796 C CA . SER A 1 373 ? 6.936 -8.429 -12.262 1.00 77.00 373 SER A CA 1
ATOM 2797 C C . SER A 1 373 ? 5.618 -8.734 -11.563 1.00 77.00 373 SER A C 1
ATOM 2799 O O . SER A 1 373 ? 5.617 -9.240 -10.445 1.00 77.00 373 SER A O 1
ATOM 2801 N N . SER A 1 374 ? 4.483 -8.492 -12.221 1.00 67.88 374 SER A N 1
ATOM 2802 C CA . SER A 1 374 ? 3.160 -8.803 -11.658 1.00 67.88 374 SER A CA 1
ATOM 2803 C C . SER A 1 374 ? 2.962 -10.295 -11.351 1.00 67.88 374 SER A C 1
ATOM 2805 O O . SER A 1 374 ? 2.022 -10.651 -10.646 1.00 67.88 374 SER A O 1
ATOM 2807 N N . ARG A 1 375 ? 3.829 -11.171 -11.880 1.00 71.12 375 ARG A N 1
ATOM 2808 C CA . ARG A 1 375 ? 3.814 -12.621 -11.639 1.00 71.12 375 ARG A CA 1
ATOM 2809 C C . ARG A 1 375 ? 4.784 -13.072 -10.541 1.00 71.12 375 ARG A C 1
ATOM 2811 O O . ARG A 1 375 ? 4.681 -14.214 -10.101 1.00 71.12 375 ARG A O 1
ATOM 2818 N N . SER A 1 376 ? 5.710 -12.219 -10.096 1.00 76.38 376 SER A N 1
ATOM 2819 C CA . SER A 1 376 ? 6.716 -12.587 -9.097 1.00 76.38 376 SER A CA 1
ATOM 2820 C C . SER A 1 376 ? 6.305 -12.191 -7.685 1.00 76.38 376 SER A C 1
ATOM 2822 O O . SER A 1 376 ? 5.812 -11.097 -7.435 1.00 76.38 376 SER A O 1
ATOM 2824 N N . GLN A 1 377 ? 6.609 -13.061 -6.723 1.00 84.50 377 GLN A N 1
ATOM 2825 C CA . GLN A 1 377 ? 6.535 -12.770 -5.284 1.00 84.50 377 GLN A CA 1
ATOM 2826 C C . GLN A 1 377 ? 7.773 -12.007 -4.781 1.00 84.50 377 GLN A C 1
ATOM 2828 O O . GLN A 1 377 ? 8.134 -12.063 -3.609 1.00 84.50 377 GLN A O 1
ATOM 2833 N N . GLN A 1 378 ? 8.471 -11.327 -5.684 1.00 88.00 378 GLN A N 1
ATOM 2834 C CA . GLN A 1 378 ? 9.715 -10.626 -5.411 1.00 88.00 378 GLN A CA 1
ATOM 2835 C C . GLN A 1 378 ? 9.675 -9.264 -6.099 1.00 88.00 378 GLN A C 1
ATOM 2837 O O . GLN A 1 378 ? 9.254 -9.158 -7.257 1.00 88.00 378 GLN A O 1
ATOM 2842 N N . ALA A 1 379 ? 10.118 -8.241 -5.375 1.00 91.19 379 ALA A N 1
ATOM 2843 C CA . ALA A 1 379 ? 10.368 -6.901 -5.884 1.00 91.19 379 ALA A CA 1
ATOM 2844 C C . ALA A 1 379 ? 11.858 -6.573 -5.740 1.00 91.19 379 ALA A C 1
ATOM 2846 O O . ALA A 1 379 ? 12.526 -7.059 -4.833 1.00 91.19 379 ALA A O 1
ATOM 2847 N N . LEU A 1 380 ? 12.388 -5.735 -6.618 1.00 91.56 380 LEU A N 1
ATOM 2848 C CA . LEU A 1 380 ? 13.744 -5.215 -6.546 1.00 91.56 380 LEU A CA 1
ATOM 2849 C C . LEU A 1 380 ? 13.718 -3.808 -5.971 1.00 91.56 380 LEU A C 1
ATOM 2851 O O . LEU A 1 380 ? 12.896 -2.988 -6.376 1.00 91.56 380 LEU A O 1
ATOM 2855 N N . LEU A 1 381 ? 14.650 -3.527 -5.069 1.00 93.50 381 LEU A N 1
ATOM 2856 C CA . LEU A 1 381 ? 14.905 -2.203 -4.521 1.00 93.50 381 LEU A CA 1
ATOM 2857 C C . LEU A 1 381 ? 16.326 -1.782 -4.892 1.00 93.50 381 LEU A C 1
ATOM 2859 O O . LEU A 1 381 ? 17.298 -2.371 -4.421 1.00 93.50 381 LEU A O 1
ATOM 2863 N N . VAL A 1 382 ? 16.450 -0.740 -5.708 1.00 91.75 382 VAL A N 1
ATOM 2864 C CA . VAL A 1 382 ? 17.739 -0.124 -6.035 1.00 91.75 382 VAL A CA 1
ATOM 2865 C C . VAL A 1 382 ? 17.929 1.112 -5.169 1.00 91.75 382 VAL A C 1
ATOM 2867 O O . VAL A 1 382 ? 17.069 1.991 -5.136 1.00 91.75 382 VAL A O 1
ATOM 2870 N N . LEU A 1 383 ? 19.067 1.175 -4.479 1.00 90.12 383 LEU A N 1
ATOM 2871 C CA . LEU A 1 383 ? 19.499 2.329 -3.698 1.00 90.12 383 LEU A CA 1
ATOM 2872 C C . LEU A 1 383 ? 20.745 2.933 -4.343 1.00 90.12 383 LEU A C 1
ATOM 2874 O O . LEU A 1 383 ? 21.763 2.250 -4.487 1.00 90.12 383 LEU A O 1
ATOM 2878 N N . SER A 1 384 ? 20.690 4.219 -4.689 1.00 87.25 384 SER A N 1
ATOM 2879 C CA . SER A 1 384 ? 21.868 4.971 -5.137 1.00 87.25 384 SER A CA 1
ATOM 2880 C C . SER A 1 384 ? 21.927 6.365 -4.508 1.00 87.25 384 SER A C 1
ATOM 2882 O O . SER A 1 384 ? 20.903 6.935 -4.139 1.00 87.25 384 SER A O 1
ATOM 2884 N N . SER A 1 385 ? 23.131 6.909 -4.325 1.00 81.44 385 SER A N 1
ATOM 2885 C CA . SER A 1 385 ? 23.330 8.254 -3.768 1.00 81.44 385 SER A CA 1
ATOM 2886 C C . SER A 1 385 ? 23.249 9.325 -4.854 1.00 81.44 385 SER A C 1
ATOM 2888 O O . SER A 1 385 ? 23.918 9.196 -5.882 1.00 81.44 385 SER A O 1
ATOM 2890 N N . ILE A 1 386 ? 22.525 10.415 -4.588 1.00 73.50 386 ILE A N 1
ATOM 2891 C CA . ILE A 1 386 ? 22.443 11.569 -5.491 1.00 73.50 386 ILE A CA 1
ATOM 2892 C C . ILE A 1 386 ? 23.521 12.594 -5.098 1.00 73.50 386 ILE A C 1
ATOM 2894 O O . ILE A 1 386 ? 23.513 13.099 -3.968 1.00 73.50 386 ILE A O 1
ATOM 2898 N N . PRO A 1 387 ? 24.470 12.930 -5.992 1.00 65.25 387 PRO A N 1
ATOM 2899 C CA . PRO A 1 387 ? 25.484 13.936 -5.705 1.00 65.25 387 PRO A CA 1
ATOM 2900 C C . PRO A 1 387 ? 24.877 15.349 -5.637 1.00 65.25 387 PRO A C 1
ATOM 2902 O O . PRO A 1 387 ? 24.082 15.753 -6.482 1.00 65.25 387 PRO A O 1
ATOM 2905 N N . ALA A 1 388 ? 25.317 16.137 -4.650 1.00 55.38 388 ALA A N 1
ATOM 2906 C CA . ALA A 1 388 ? 24.819 17.494 -4.381 1.00 55.38 388 ALA A CA 1
ATOM 2907 C C . ALA A 1 388 ? 24.993 18.482 -5.558 1.00 55.38 388 ALA A C 1
ATOM 2909 O O . ALA A 1 388 ? 24.272 19.471 -5.651 1.00 55.38 388 ALA A O 1
ATOM 2910 N N . SER A 1 389 ? 25.937 18.214 -6.464 1.00 50.19 389 SER A N 1
ATOM 2911 C CA . SER A 1 389 ? 26.236 19.017 -7.659 1.00 50.19 389 SER A CA 1
ATOM 2912 C C . SER A 1 389 ? 25.159 18.957 -8.748 1.00 50.19 389 SER A C 1
ATOM 2914 O O . SER A 1 389 ? 25.192 19.789 -9.649 1.00 50.19 389 SER A O 1
ATOM 2916 N N . MET A 1 390 ? 24.223 18.002 -8.692 1.00 52.72 390 MET A N 1
ATOM 2917 C CA . MET A 1 390 ? 23.122 17.898 -9.662 1.00 52.72 390 MET A CA 1
ATOM 2918 C C . MET A 1 390 ? 21.885 18.732 -9.294 1.00 52.72 390 MET A C 1
ATOM 2920 O O . MET A 1 390 ? 21.004 18.894 -10.129 1.00 52.72 390 MET A O 1
ATOM 2924 N N . LEU A 1 391 ? 21.807 19.268 -8.071 1.00 50.88 391 LEU A N 1
ATOM 2925 C CA . LEU A 1 391 ? 20.617 19.974 -7.569 1.00 50.88 391 LEU A CA 1
ATOM 2926 C C . LEU A 1 391 ? 20.696 21.501 -7.707 1.00 50.88 391 LEU A C 1
ATOM 2928 O O . LEU A 1 391 ? 19.684 22.182 -7.569 1.00 50.88 391 LEU A O 1
ATOM 2932 N N . LEU A 1 392 ? 21.884 22.050 -7.975 1.00 45.56 392 LEU A N 1
ATOM 2933 C CA . LEU A 1 392 ? 22.094 23.487 -8.143 1.00 45.56 392 LEU A CA 1
ATOM 2934 C C . LEU A 1 392 ? 22.286 23.812 -9.628 1.00 45.56 392 LEU A C 1
ATOM 2936 O O . LEU A 1 392 ? 23.355 23.591 -10.196 1.00 45.56 392 LEU A O 1
ATOM 2940 N N . ASN A 1 393 ? 21.247 24.370 -10.248 1.00 40.16 393 ASN A N 1
ATOM 2941 C CA . ASN A 1 393 ? 21.383 25.086 -11.511 1.00 40.16 393 ASN A CA 1
ATOM 2942 C C . ASN A 1 393 ? 22.139 26.399 -11.245 1.00 40.16 393 ASN A C 1
ATOM 2944 O O . ASN A 1 393 ? 21.556 27.340 -10.714 1.00 40.16 393 ASN A O 1
ATOM 2948 N N . GLY A 1 394 ? 23.416 26.470 -11.626 1.00 35.41 394 GLY A N 1
ATOM 2949 C CA . GLY A 1 394 ? 24.137 27.740 -11.782 1.00 35.41 394 GLY A CA 1
ATOM 2950 C C . GLY A 1 394 ? 25.420 27.892 -10.960 1.00 35.41 394 GLY A C 1
ATOM 2951 O O . GLY A 1 394 ? 25.407 27.831 -9.735 1.00 35.41 394 GLY A O 1
ATOM 2952 N N . ASP A 1 395 ? 26.518 28.113 -11.691 1.00 35.28 395 ASP A N 1
ATOM 2953 C CA . ASP A 1 395 ? 27.708 28.912 -11.362 1.00 35.28 395 ASP A CA 1
ATOM 2954 C C . ASP A 1 395 ? 27.959 29.263 -9.889 1.00 35.28 395 ASP A C 1
ATOM 2956 O O . ASP A 1 395 ? 27.720 30.388 -9.470 1.00 35.28 395 ASP A O 1
ATOM 2960 N N . LEU A 1 396 ? 28.592 28.364 -9.134 1.00 37.53 396 LEU A N 1
ATOM 2961 C CA . LEU A 1 396 ? 29.512 28.760 -8.065 1.00 37.53 396 LEU A CA 1
ATOM 2962 C C . LEU A 1 396 ? 30.662 27.749 -8.015 1.00 37.53 396 LEU A C 1
ATOM 2964 O O . LEU A 1 396 ? 30.474 26.551 -7.797 1.00 37.53 396 LEU A O 1
ATOM 2968 N N . GLY A 1 397 ? 31.856 28.256 -8.311 1.00 35.06 397 GLY A N 1
ATOM 2969 C CA . GLY A 1 397 ? 33.076 27.485 -8.474 1.00 35.06 397 GLY A CA 1
ATOM 2970 C C . GLY A 1 397 ? 33.510 26.704 -7.234 1.00 35.06 397 GLY A C 1
ATOM 2971 O O . GLY A 1 397 ? 33.179 27.035 -6.100 1.00 35.06 397 GLY A O 1
ATOM 2972 N N . SER A 1 398 ? 34.285 25.656 -7.526 1.00 43.81 398 SER A N 1
ATOM 2973 C CA . SER A 1 398 ? 35.380 25.089 -6.731 1.00 43.81 398 SER A CA 1
ATOM 2974 C C . SER A 1 398 ? 35.314 25.260 -5.209 1.00 43.81 398 SER A C 1
ATOM 2976 O O . SER A 1 398 ? 35.565 26.344 -4.696 1.00 43.81 398 SER A O 1
ATOM 2978 N N . HIS A 1 399 ? 35.098 24.127 -4.532 1.00 40.69 399 HIS A N 1
ATOM 2979 C CA . HIS A 1 399 ? 35.611 23.702 -3.214 1.00 40.69 399 HIS A CA 1
ATOM 2980 C C . HIS A 1 399 ? 34.524 22.964 -2.412 1.00 40.69 399 HIS A C 1
ATOM 2982 O O . HIS A 1 399 ? 34.169 23.347 -1.301 1.00 40.69 399 HIS A O 1
ATOM 2988 N N . ALA A 1 400 ? 33.999 21.861 -2.958 1.00 38.62 400 ALA A N 1
ATOM 2989 C CA . ALA A 1 400 ? 33.383 20.836 -2.120 1.00 38.62 400 ALA A CA 1
ATOM 2990 C C . ALA A 1 400 ? 34.512 19.947 -1.583 1.00 38.62 400 ALA A C 1
ATOM 2992 O O . ALA A 1 400 ? 35.246 19.331 -2.355 1.00 38.62 400 ALA A O 1
ATOM 2993 N N . ALA A 1 401 ? 34.688 19.992 -0.266 1.00 35.66 401 ALA A N 1
ATOM 2994 C CA . ALA A 1 401 ? 35.730 19.313 0.482 1.00 35.66 401 ALA A CA 1
ATOM 2995 C C . ALA A 1 401 ? 35.821 17.809 0.167 1.00 35.66 401 ALA A C 1
ATOM 2997 O O . ALA A 1 401 ? 34.841 17.141 -0.158 1.00 35.66 401 ALA A O 1
ATOM 2998 N N . SER A 1 402 ? 37.047 17.319 0.285 1.00 37.75 402 SER A N 1
ATOM 2999 C CA . SER A 1 402 ? 37.514 15.947 0.145 1.00 37.75 402 SER A CA 1
ATOM 3000 C C . SER A 1 402 ? 36.862 14.974 1.140 1.00 37.75 402 SER A C 1
ATOM 3002 O O . SER A 1 402 ? 37.498 14.593 2.119 1.00 37.75 402 SER A O 1
ATOM 3004 N N . ASP A 1 403 ? 35.631 14.534 0.887 1.00 42.72 403 ASP A N 1
ATOM 3005 C CA . ASP A 1 403 ? 35.144 13.282 1.476 1.00 42.72 403 ASP A CA 1
ATOM 3006 C C . ASP A 1 403 ? 35.485 12.130 0.527 1.00 42.72 403 ASP A C 1
ATOM 3008 O O . ASP A 1 403 ? 34.846 11.906 -0.501 1.00 42.72 403 ASP A O 1
ATOM 3012 N N . ASP A 1 404 ? 36.555 11.416 0.867 1.00 43.94 404 ASP A N 1
ATOM 3013 C CA . ASP A 1 404 ? 37.205 10.375 0.065 1.00 43.94 404 ASP A CA 1
ATOM 3014 C C . ASP A 1 404 ? 36.453 9.024 0.073 1.00 43.94 404 ASP A C 1
ATOM 3016 O O . ASP A 1 404 ? 37.021 7.969 -0.207 1.00 43.94 404 ASP A O 1
ATOM 3020 N N . SER A 1 405 ? 35.154 9.031 0.397 1.00 56.75 405 SER A N 1
ATOM 3021 C CA . SER A 1 405 ? 34.343 7.811 0.414 1.00 56.75 405 SER A CA 1
ATOM 3022 C C . SER A 1 405 ? 33.904 7.435 -1.004 1.00 56.75 405 SER A C 1
ATOM 3024 O O . SER A 1 405 ? 33.235 8.189 -1.712 1.00 56.75 405 SER A O 1
ATOM 3026 N N . THR A 1 406 ? 34.304 6.247 -1.460 1.00 64.31 406 THR A N 1
ATOM 3027 C CA . THR A 1 406 ? 33.806 5.666 -2.712 1.00 64.31 406 THR A CA 1
ATOM 3028 C C . THR A 1 406 ? 32.306 5.407 -2.575 1.00 64.31 406 THR A C 1
ATOM 3030 O O . THR A 1 406 ? 31.916 4.482 -1.860 1.00 64.31 406 THR A O 1
ATOM 3033 N N . GLN A 1 407 ? 31.473 6.204 -3.247 1.00 74.12 407 GLN A N 1
ATOM 3034 C CA . GLN A 1 407 ? 30.025 5.998 -3.267 1.00 74.12 407 GLN A CA 1
ATOM 3035 C C . GLN A 1 407 ? 29.691 4.639 -3.892 1.00 74.12 407 GLN A C 1
ATOM 3037 O O . GLN A 1 407 ? 30.281 4.241 -4.905 1.00 74.12 407 GLN A O 1
ATOM 3042 N N . ARG A 1 408 ? 28.747 3.918 -3.282 1.00 83.50 408 ARG A N 1
ATOM 3043 C CA . ARG A 1 408 ? 28.245 2.640 -3.790 1.00 83.50 408 ARG A CA 1
ATOM 3044 C C . ARG A 1 408 ? 26.742 2.697 -4.001 1.00 83.50 408 ARG A C 1
ATOM 3046 O O . ARG A 1 408 ? 26.028 3.383 -3.279 1.00 83.50 408 ARG A O 1
ATOM 3053 N N . SER A 1 409 ? 26.286 1.941 -4.988 1.00 88.56 409 SER A N 1
ATOM 3054 C CA . SER A 1 409 ? 24.873 1.638 -5.201 1.00 88.56 409 SER A CA 1
ATOM 3055 C C . SER A 1 409 ? 24.634 0.163 -4.914 1.00 88.56 409 SER A C 1
ATOM 3057 O O . SER A 1 409 ? 25.523 -0.668 -5.124 1.00 88.56 409 SER A O 1
ATOM 3059 N N . ALA A 1 410 ? 23.450 -0.162 -4.415 1.00 90.56 410 ALA A N 1
ATOM 3060 C CA . ALA A 1 410 ? 23.092 -1.510 -3.999 1.00 90.56 410 ALA A CA 1
ATOM 3061 C C . ALA A 1 410 ? 21.747 -1.912 -4.602 1.00 90.56 410 ALA A C 1
ATOM 3063 O O . ALA A 1 410 ? 20.815 -1.109 -4.645 1.00 90.56 410 ALA A O 1
ATOM 3064 N N . VAL A 1 411 ? 21.662 -3.161 -5.051 1.00 91.88 411 VAL A N 1
ATOM 3065 C CA . VAL A 1 411 ? 20.429 -3.780 -5.542 1.00 91.88 411 VAL A CA 1
ATOM 3066 C C . VAL A 1 411 ? 20.010 -4.834 -4.527 1.00 91.88 411 VAL A C 1
ATOM 3068 O O . VAL A 1 411 ? 20.770 -5.762 -4.248 1.00 91.88 411 VAL A O 1
ATOM 3071 N N . PHE A 1 412 ? 18.817 -4.680 -3.968 1.00 92.44 412 PHE A N 1
ATOM 3072 C CA . PHE A 1 412 ? 18.209 -5.602 -3.017 1.00 92.44 412 PHE A CA 1
ATOM 3073 C C . PHE A 1 412 ? 17.040 -6.334 -3.661 1.00 92.44 412 PHE A C 1
ATOM 3075 O O . PHE A 1 412 ? 16.307 -5.761 -4.466 1.00 92.44 412 PHE A O 1
ATOM 3082 N N . VAL A 1 413 ? 16.836 -7.580 -3.251 1.00 92.19 413 VAL A N 1
ATOM 3083 C CA . VAL A 1 413 ? 15.633 -8.355 -3.557 1.00 92.19 413 VAL A CA 1
ATOM 3084 C C . VAL A 1 413 ? 14.765 -8.363 -2.308 1.00 92.19 413 VAL A C 1
ATOM 3086 O O . VAL A 1 413 ? 15.244 -8.653 -1.215 1.00 92.19 413 VAL A O 1
ATOM 3089 N N . VAL A 1 414 ? 13.491 -8.025 -2.471 1.00 92.81 414 VAL A N 1
ATOM 3090 C CA . VAL A 1 414 ? 12.460 -7.952 -1.436 1.00 92.81 414 VAL A CA 1
ATOM 3091 C C . VAL A 1 414 ? 11.461 -9.085 -1.686 1.00 92.81 414 VAL A C 1
ATOM 3093 O O . VAL A 1 414 ? 10.585 -8.944 -2.544 1.00 92.81 414 VAL A O 1
ATOM 3096 N N . PRO A 1 415 ? 11.554 -10.213 -0.961 1.00 90.88 415 PRO A N 1
ATOM 3097 C CA . PRO A 1 415 ? 10.564 -11.277 -1.060 1.00 90.88 415 PRO A CA 1
ATOM 3098 C C . PRO A 1 415 ? 9.272 -10.861 -0.356 1.00 90.88 415 PRO A C 1
ATOM 3100 O O . PRO A 1 415 ? 9.294 -10.319 0.754 1.00 90.88 415 PRO A O 1
ATOM 3103 N N . MET A 1 416 ? 8.129 -11.135 -0.971 1.00 90.50 416 MET A N 1
ATOM 3104 C CA . MET A 1 416 ? 6.833 -10.726 -0.450 1.00 90.50 416 MET A CA 1
ATOM 3105 C C . MET A 1 416 ? 5.713 -11.694 -0.804 1.00 90.50 416 MET A C 1
ATOM 3107 O O . MET A 1 416 ? 5.670 -12.272 -1.882 1.00 90.50 416 MET A O 1
ATOM 3111 N N . THR A 1 417 ? 4.760 -11.842 0.108 1.00 89.88 417 THR A N 1
ATOM 3112 C CA . THR A 1 417 ? 3.556 -12.646 -0.106 1.00 89.88 417 THR A CA 1
ATOM 3113 C C . THR A 1 417 ? 2.354 -11.720 -0.144 1.00 89.88 417 THR A C 1
ATOM 3115 O O . THR A 1 417 ? 2.009 -11.089 0.858 1.00 89.88 417 THR A O 1
ATOM 3118 N N . VAL A 1 418 ? 1.726 -11.628 -1.315 1.00 87.06 418 VAL A N 1
ATOM 3119 C CA . VAL A 1 418 ? 0.611 -10.718 -1.590 1.00 87.06 418 VAL A CA 1
ATOM 3120 C C . VAL A 1 418 ? -0.527 -11.530 -2.208 1.00 87.06 418 VAL A C 1
ATOM 3122 O O . VAL A 1 418 ? -0.278 -12.330 -3.112 1.00 87.06 418 VAL A O 1
ATOM 3125 N N . PRO A 1 419 ? -1.768 -11.389 -1.720 1.00 85.25 419 PRO A N 1
ATOM 3126 C CA . PRO A 1 419 ? -2.914 -12.060 -2.308 1.00 85.25 419 PRO A CA 1
ATOM 3127 C C . PRO A 1 419 ? -3.234 -11.464 -3.689 1.00 85.25 419 PRO A C 1
ATOM 3129 O O . PRO A 1 419 ? -3.027 -10.270 -3.906 1.00 85.25 419 PRO A O 1
ATOM 3132 N N . PRO A 1 420 ? -3.793 -12.264 -4.614 1.00 81.56 420 PRO A N 1
ATOM 3133 C CA . PRO A 1 420 ? -4.064 -11.819 -5.984 1.00 81.56 420 PRO A CA 1
ATOM 3134 C C . PRO A 1 420 ? -5.133 -10.718 -6.067 1.00 81.56 420 PRO A C 1
ATOM 3136 O O . PRO A 1 420 ? -5.178 -9.977 -7.044 1.00 81.56 420 PRO A O 1
ATOM 3139 N N . SER A 1 421 ? -5.997 -10.604 -5.054 1.00 85.19 421 SER A N 1
ATOM 3140 C CA . SER A 1 421 ? -7.031 -9.575 -4.958 1.00 85.19 421 SER A CA 1
ATOM 3141 C C . SER A 1 421 ? -7.138 -9.033 -3.535 1.00 85.19 421 SER A C 1
ATOM 3143 O O . SER A 1 421 ? -6.900 -9.750 -2.556 1.00 85.19 421 SER A O 1
ATOM 3145 N N . SER A 1 422 ? -7.517 -7.764 -3.421 1.00 86.44 422 SER A N 1
ATOM 3146 C CA . SER A 1 422 ? -7.903 -7.131 -2.160 1.00 86.44 422 SER A CA 1
ATOM 3147 C C . SER A 1 422 ? -9.136 -7.819 -1.579 1.00 86.44 422 SER A C 1
ATOM 3149 O O . SER A 1 422 ? -10.021 -8.290 -2.297 1.00 86.44 422 SER A O 1
ATOM 3151 N N . SER A 1 423 ? -9.196 -7.921 -0.254 1.00 87.81 423 SER A N 1
ATOM 3152 C CA . SER A 1 423 ? -10.383 -8.423 0.437 1.00 87.81 423 SER A CA 1
ATOM 3153 C C . SER A 1 423 ? -10.525 -7.753 1.795 1.00 87.81 423 SER A C 1
ATOM 3155 O O . SER A 1 423 ? -9.533 -7.536 2.494 1.00 87.81 423 SER A O 1
ATOM 3157 N N . VAL A 1 424 ? -11.770 -7.490 2.202 1.00 86.94 424 VAL A N 1
ATOM 3158 C CA . VAL A 1 424 ? -12.081 -6.899 3.515 1.00 86.94 424 VAL A CA 1
ATOM 3159 C C . VAL A 1 424 ? -11.481 -7.729 4.654 1.00 86.94 424 VAL A C 1
ATOM 3161 O O . VAL A 1 424 ? -11.010 -7.172 5.640 1.00 86.94 424 VAL A O 1
ATOM 3164 N N . ALA A 1 425 ? -11.425 -9.056 4.499 1.00 85.06 425 ALA A N 1
ATOM 3165 C CA . ALA A 1 425 ? -10.854 -9.960 5.494 1.00 85.06 425 ALA A CA 1
ATOM 3166 C C . ALA A 1 425 ? -9.368 -9.682 5.784 1.00 85.06 425 ALA A C 1
ATOM 3168 O O . ALA A 1 425 ? -8.934 -9.847 6.920 1.00 85.06 425 ALA A O 1
ATOM 3169 N N . ASN A 1 426 ? -8.597 -9.235 4.786 1.00 82.75 426 ASN A N 1
ATOM 3170 C CA . ASN A 1 426 ? -7.185 -8.889 4.973 1.00 82.75 426 ASN A CA 1
ATOM 3171 C C . ASN A 1 426 ? -7.004 -7.483 5.572 1.00 82.75 426 ASN A C 1
ATOM 3173 O O . ASN A 1 426 ? -6.020 -7.241 6.268 1.00 82.75 426 ASN A O 1
ATOM 3177 N N . ALA A 1 427 ? -7.947 -6.571 5.316 1.00 85.12 427 ALA A N 1
ATOM 3178 C CA . ALA A 1 427 ? -7.914 -5.198 5.819 1.00 85.12 427 ALA A CA 1
ATOM 3179 C C . ALA A 1 427 ? -8.434 -5.070 7.267 1.00 85.12 427 ALA A C 1
ATOM 3181 O O . ALA A 1 427 ? -8.021 -4.171 8.007 1.00 85.12 427 ALA A O 1
ATOM 3182 N N . LEU A 1 428 ? -9.336 -5.960 7.695 1.00 86.00 428 LEU A N 1
ATOM 3183 C CA . LEU A 1 428 ? -9.985 -5.880 9.002 1.00 86.00 428 LEU A CA 1
ATOM 3184 C C . LEU A 1 428 ? -8.965 -5.997 10.149 1.00 86.00 428 LEU A C 1
ATOM 3186 O O . LEU A 1 428 ? -8.137 -6.904 10.186 1.00 86.00 428 LEU A O 1
ATOM 3190 N N . GLY A 1 429 ? -9.025 -5.060 11.100 1.00 82.25 429 GLY A N 1
ATOM 3191 C CA . GLY A 1 429 ? -8.129 -5.021 12.264 1.00 82.25 429 GLY A CA 1
ATOM 3192 C C . GLY A 1 429 ? -6.712 -4.499 11.985 1.00 82.25 429 GLY A C 1
ATOM 3193 O O . GLY A 1 429 ? -5.899 -4.452 12.904 1.00 82.25 429 GLY A O 1
ATOM 3194 N N . ARG A 1 430 ? -6.403 -4.075 10.749 1.00 83.56 430 ARG A N 1
ATOM 3195 C CA . ARG A 1 430 ? -5.078 -3.551 10.359 1.00 83.56 430 ARG A CA 1
ATOM 3196 C C . ARG A 1 430 ? -4.996 -2.023 10.284 1.00 83.56 430 ARG A C 1
ATOM 3198 O O . ARG A 1 430 ? -3.908 -1.483 10.112 1.00 83.56 430 ARG A O 1
ATOM 3205 N N . ALA A 1 431 ? -6.109 -1.315 10.478 1.00 81.25 431 ALA A N 1
ATOM 3206 C CA . ALA A 1 431 ? -6.161 0.147 10.377 1.00 81.25 431 ALA A CA 1
ATOM 3207 C C . ALA A 1 431 ? -5.192 0.865 11.342 1.00 81.25 431 ALA A C 1
ATOM 3209 O O . ALA A 1 431 ? -4.547 1.838 10.954 1.00 81.25 431 ALA A O 1
ATOM 3210 N N . SER A 1 432 ? -5.016 0.352 12.565 1.00 83.81 432 SER A N 1
ATOM 3211 C CA . SER A 1 432 ? -4.100 0.931 13.561 1.00 83.81 432 SER A CA 1
ATOM 3212 C C . SER A 1 432 ? -2.623 0.842 13.158 1.00 83.81 432 SER A C 1
ATOM 3214 O O . SER A 1 432 ? -1.831 1.703 13.533 1.00 83.81 432 SER A O 1
ATOM 3216 N N . ALA A 1 433 ? -2.234 -0.144 12.338 1.00 84.56 433 ALA A N 1
ATOM 3217 C CA . ALA A 1 433 ? -0.855 -0.277 11.861 1.00 84.56 433 ALA A CA 1
ATOM 3218 C C . ALA A 1 433 ? -0.450 0.881 10.927 1.00 84.56 433 ALA A C 1
ATOM 3220 O O . ALA A 1 433 ? 0.713 1.286 10.900 1.00 84.56 433 ALA A O 1
ATOM 3221 N N . GLY A 1 434 ? -1.415 1.435 10.184 1.00 83.50 434 GLY A N 1
ATOM 3222 C CA . GLY A 1 434 ? -1.209 2.563 9.276 1.00 83.50 434 GLY A CA 1
ATOM 3223 C C . GLY A 1 434 ? -1.149 3.924 9.971 1.00 83.50 434 GLY A C 1
ATOM 3224 O O . GLY A 1 434 ? -0.623 4.869 9.389 1.00 83.50 434 GLY A O 1
ATOM 3225 N N . GLU A 1 435 ? -1.624 4.043 11.216 1.00 85.44 435 GLU A N 1
ATOM 3226 C CA . GLU A 1 435 ? -1.792 5.336 11.891 1.00 85.44 435 GLU A CA 1
ATOM 3227 C C . GLU A 1 435 ? -0.480 6.125 11.969 1.00 85.44 435 GLU A C 1
ATOM 3229 O O . GLU A 1 435 ? -0.463 7.322 11.692 1.00 85.44 435 GLU A O 1
ATOM 3234 N N . LYS A 1 436 ? 0.655 5.463 12.232 1.00 87.56 436 LYS A N 1
ATOM 3235 C CA . LYS A 1 436 ? 1.981 6.108 12.246 1.00 87.56 436 LYS A CA 1
ATOM 3236 C C . LYS A 1 436 ? 2.306 6.829 10.931 1.00 87.56 436 LYS A C 1
ATOM 3238 O O . LYS A 1 436 ? 3.016 7.830 10.953 1.00 87.56 436 LYS A O 1
ATOM 3243 N N . TRP A 1 437 ? 1.793 6.352 9.805 1.00 88.00 437 TRP A N 1
ATOM 3244 C CA . TRP A 1 437 ? 2.133 6.832 8.465 1.00 88.00 437 TRP A CA 1
ATOM 3245 C C . TRP A 1 437 ? 1.087 7.767 7.867 1.00 88.00 437 TRP A C 1
ATOM 3247 O O . TRP A 1 437 ? 1.404 8.469 6.916 1.00 88.00 437 TRP A O 1
ATOM 3257 N N . LEU A 1 438 ? -0.124 7.817 8.425 1.00 89.12 438 LEU A N 1
ATOM 3258 C CA . LEU A 1 438 ? -1.209 8.671 7.941 1.00 89.12 438 LEU A CA 1
ATOM 3259 C C . LEU A 1 438 ? -1.170 10.049 8.601 1.00 89.12 438 LEU A C 1
ATOM 3261 O O . LEU A 1 438 ? -1.129 10.157 9.827 1.00 89.12 438 LEU A O 1
ATOM 3265 N N . ALA A 1 439 ? -1.207 11.115 7.807 1.00 83.44 439 ALA A N 1
ATOM 3266 C CA . ALA A 1 439 ? -1.396 12.465 8.317 1.00 83.44 439 ALA A CA 1
ATOM 3267 C C . ALA A 1 439 ? -2.772 12.571 8.996 1.00 83.44 439 ALA A C 1
ATOM 3269 O O . ALA A 1 439 ? -3.789 12.160 8.438 1.00 83.44 439 ALA A O 1
ATOM 3270 N N . SER A 1 440 ? -2.820 13.133 10.210 1.00 65.88 440 SER A N 1
ATOM 3271 C CA . SER A 1 440 ? -4.104 13.445 10.841 1.00 65.88 440 SER A CA 1
ATOM 3272 C C . SER A 1 440 ? -4.800 14.504 9.993 1.00 65.88 440 SER A C 1
ATOM 3274 O O . SER A 1 440 ? -4.167 15.497 9.618 1.00 65.88 440 SER A O 1
ATOM 3276 N N . ALA A 1 441 ? -6.097 14.337 9.731 1.00 52.50 441 ALA A N 1
ATOM 3277 C CA . ALA A 1 441 ? -6.913 15.315 9.008 1.00 52.50 441 ALA A CA 1
ATOM 3278 C C . ALA A 1 441 ? -6.881 16.727 9.642 1.00 52.50 441 ALA A C 1
ATOM 3280 O O . ALA A 1 441 ? -7.269 17.697 9.006 1.00 52.50 441 ALA A O 1
ATOM 3281 N N . ALA A 1 442 ? -6.377 16.863 10.877 1.00 38.88 442 ALA A N 1
ATOM 3282 C CA . ALA A 1 442 ? -6.137 18.144 11.544 1.00 38.88 442 ALA A CA 1
ATOM 3283 C C . ALA A 1 442 ? -4.826 18.854 11.130 1.00 38.88 442 ALA A C 1
ATOM 3285 O O . ALA A 1 442 ? -4.658 20.035 11.419 1.00 38.88 442 ALA A O 1
ATOM 3286 N N . SER A 1 443 ? -3.884 18.150 10.493 1.00 35.06 443 SER A N 1
ATOM 3287 C CA . SER A 1 443 ? -2.536 18.653 10.154 1.00 35.06 443 SER A CA 1
ATOM 3288 C C . SER A 1 443 ? -2.301 18.907 8.661 1.00 35.06 443 SER A C 1
ATOM 3290 O O . SER A 1 443 ? -1.349 19.599 8.310 1.00 35.06 443 SER A O 1
ATOM 3292 N N . ALA A 1 444 ? -3.177 18.412 7.786 1.00 33.62 444 ALA A N 1
ATOM 3293 C CA . ALA A 1 444 ? -3.158 18.716 6.359 1.00 33.62 444 ALA A CA 1
ATOM 3294 C C . ALA A 1 444 ? -4.118 19.885 6.071 1.00 33.62 444 ALA A C 1
ATOM 3296 O O . ALA A 1 444 ? -5.278 19.668 5.737 1.00 33.62 444 ALA A O 1
ATOM 3297 N N . GLY A 1 445 ? -3.651 21.128 6.257 1.00 30.95 445 GLY A N 1
ATOM 3298 C CA . GLY A 1 445 ? -4.389 22.317 5.803 1.00 30.95 445 GLY A CA 1
ATOM 3299 C C . GLY A 1 445 ? -4.472 23.507 6.761 1.00 30.95 445 GLY A C 1
ATOM 3300 O O . GLY A 1 445 ? -5.542 24.091 6.913 1.00 30.95 445 GLY A O 1
ATOM 3301 N N . THR A 1 446 ? -3.365 23.964 7.351 1.00 34.06 446 THR A N 1
ATOM 3302 C CA . THR A 1 446 ? -3.302 25.367 7.798 1.00 34.06 446 THR A CA 1
ATOM 3303 C C . THR A 1 446 ? -3.161 26.231 6.541 1.00 34.06 446 THR A C 1
ATOM 3305 O O . THR A 1 446 ? -2.050 26.385 6.052 1.00 34.06 446 THR A O 1
ATOM 3308 N N . GLN A 1 447 ? -4.294 26.735 6.026 1.00 33.75 447 GLN A N 1
ATOM 3309 C CA . GLN A 1 447 ? -4.528 27.538 4.797 1.00 33.75 447 GLN A CA 1
ATOM 3310 C C . GLN A 1 447 ? -5.452 26.898 3.738 1.00 33.75 447 GLN A C 1
ATOM 3312 O O . GLN A 1 447 ? -5.514 27.377 2.610 1.00 33.75 447 GLN A O 1
ATOM 3317 N N . ALA A 1 448 ? -6.271 25.909 4.106 1.00 28.59 448 ALA A N 1
ATOM 3318 C CA . ALA A 1 448 ? -7.549 25.708 3.424 1.00 28.59 448 ALA A CA 1
ATOM 3319 C C . ALA A 1 448 ? -8.648 26.377 4.262 1.00 28.59 448 ALA A C 1
ATOM 3321 O O . ALA A 1 448 ? -8.770 26.145 5.465 1.00 28.59 448 ALA A O 1
ATOM 3322 N N . SER A 1 449 ? -9.375 27.295 3.636 1.00 29.08 449 SER A N 1
ATOM 3323 C CA . SER A 1 449 ? -10.479 28.075 4.189 1.00 29.08 449 SER A CA 1
ATOM 3324 C C . SER A 1 449 ? -11.407 27.249 5.085 1.00 29.08 449 SER A C 1
ATOM 3326 O O . SER A 1 449 ? -11.726 26.107 4.779 1.00 29.08 449 SER A O 1
ATOM 3328 N N . ALA A 1 450 ? -11.873 27.861 6.176 1.00 32.88 450 ALA A N 1
ATOM 3329 C CA . ALA A 1 450 ? -12.799 27.308 7.165 1.00 32.88 450 ALA A CA 1
ATOM 3330 C C . ALA A 1 450 ? -14.221 27.056 6.611 1.00 32.88 450 ALA A C 1
ATOM 3332 O O . ALA A 1 450 ? -15.203 27.594 7.123 1.00 32.88 450 ALA A O 1
ATOM 3333 N N . VAL A 1 451 ? -14.322 26.254 5.556 1.00 36.94 451 VAL A N 1
ATOM 3334 C CA . VAL A 1 451 ? -15.554 25.797 4.919 1.00 36.94 451 VAL A CA 1
ATOM 3335 C C . VAL A 1 451 ? -15.295 24.359 4.466 1.00 36.94 451 VAL A C 1
ATOM 3337 O O . VAL A 1 451 ? -14.873 24.176 3.340 1.00 36.94 451 VAL A O 1
ATOM 3340 N N . ASP A 1 452 ? -15.393 23.380 5.378 1.00 37.09 452 ASP A N 1
ATOM 3341 C CA . ASP A 1 452 ? -15.764 21.970 5.078 1.00 37.09 452 ASP A CA 1
ATOM 3342 C C . ASP A 1 452 ? -15.555 21.007 6.263 1.00 37.09 452 ASP A C 1
ATOM 3344 O O . ASP A 1 452 ? -14.982 19.931 6.155 1.00 37.09 452 ASP A O 1
ATOM 3348 N N . PHE A 1 453 ? -16.101 21.357 7.429 1.00 42.19 453 PHE A N 1
ATOM 3349 C CA . PHE A 1 453 ? -16.414 20.363 8.462 1.00 42.19 453 PHE A CA 1
ATOM 3350 C C . PHE A 1 453 ? -17.688 20.772 9.187 1.00 42.19 453 PHE A C 1
ATOM 3352 O O . PHE A 1 453 ? -17.602 21.285 10.292 1.00 42.19 453 PHE A O 1
ATOM 3359 N N . GLY A 1 454 ? -18.852 20.629 8.538 1.00 47.97 454 GLY A N 1
ATOM 3360 C CA . GLY A 1 454 ? -20.192 20.532 9.157 1.00 47.97 454 GLY A CA 1
ATOM 3361 C C . GLY A 1 454 ? -20.626 21.558 10.225 1.00 47.97 454 GLY A C 1
ATOM 3362 O O . GLY A 1 454 ? -21.690 21.390 10.818 1.00 47.97 454 GLY A O 1
ATOM 3363 N N . LEU A 1 455 ? -19.835 22.594 10.500 1.00 56.19 455 LEU A N 1
ATOM 3364 C CA . LEU A 1 455 ? -20.021 23.570 11.563 1.00 56.19 455 LEU A CA 1
ATOM 3365 C C . LEU A 1 455 ? -20.677 24.804 10.958 1.00 56.19 455 LEU A C 1
ATOM 3367 O O . LEU A 1 455 ? -20.115 25.482 10.098 1.00 56.19 455 LEU A O 1
ATOM 3371 N N . ASN A 1 456 ? -21.881 25.112 11.428 1.00 66.50 456 ASN A N 1
ATOM 3372 C CA . ASN A 1 456 ? -22.622 26.278 10.969 1.00 66.50 456 ASN A CA 1
ATOM 3373 C C . ASN A 1 456 ? -21.866 27.570 11.325 1.00 66.50 456 ASN A C 1
ATOM 3375 O O . ASN A 1 456 ? -21.221 27.667 12.371 1.00 66.50 456 ASN A O 1
ATOM 3379 N N . ALA A 1 457 ? -22.009 28.618 10.509 1.00 68.69 457 ALA A N 1
ATOM 3380 C CA . ALA A 1 457 ? -21.384 29.923 10.758 1.00 68.69 457 ALA A CA 1
ATOM 3381 C C . ALA A 1 457 ? -21.763 30.550 12.123 1.00 68.69 457 ALA A C 1
ATOM 3383 O O . ALA A 1 457 ? -21.046 31.408 12.637 1.00 68.69 457 ALA A O 1
ATOM 3384 N N . SER A 1 458 ? -22.881 30.130 12.732 1.00 72.19 458 SER A N 1
ATOM 3385 C CA . SER A 1 458 ? -23.259 30.498 14.103 1.00 72.19 458 SER A CA 1
ATOM 3386 C C . SER A 1 458 ? -22.443 29.755 15.171 1.00 72.19 458 SER A C 1
ATOM 3388 O O . SER A 1 458 ? -22.074 30.353 16.178 1.00 72.19 458 SER A O 1
ATOM 3390 N N . GLN A 1 459 ? -22.094 28.487 14.934 1.00 71.81 459 GLN A N 1
ATOM 3391 C CA . GLN A 1 459 ? -21.304 27.647 15.843 1.00 71.81 459 GLN A CA 1
ATOM 3392 C C . GLN A 1 459 ? -19.838 28.093 15.891 1.00 71.81 459 GLN A C 1
ATOM 3394 O O . GLN A 1 459 ? -19.242 28.164 16.962 1.00 71.81 459 GLN A O 1
ATOM 3399 N N . THR A 1 460 ? -19.263 28.492 14.754 1.00 73.62 460 THR A N 1
ATOM 3400 C CA . THR A 1 460 ? -17.892 29.029 14.713 1.00 73.62 460 THR A CA 1
ATOM 3401 C C . THR A 1 460 ? -17.775 30.400 15.389 1.00 73.62 460 THR A C 1
ATOM 3403 O O . THR A 1 460 ? -16.739 30.701 15.984 1.00 73.62 460 THR A O 1
ATOM 3406 N N . LYS A 1 461 ? -18.833 31.227 15.364 1.00 78.69 461 LYS A N 1
ATOM 3407 C CA . LYS A 1 461 ? -18.908 32.483 16.136 1.00 78.69 461 LYS A CA 1
ATOM 3408 C C . LYS A 1 461 ? -19.010 32.222 17.640 1.00 78.69 461 LYS A C 1
ATOM 3410 O O . LYS A 1 461 ? -18.267 32.845 18.397 1.00 78.69 461 LYS A O 1
ATOM 3415 N N . LEU A 1 462 ? -19.855 31.272 18.046 1.00 80.62 462 LEU A N 1
ATOM 3416 C CA . LEU A 1 462 ? -19.998 30.845 19.440 1.00 80.62 462 LEU A CA 1
ATOM 3417 C C . LEU A 1 462 ? -18.655 30.382 20.021 1.00 80.62 462 LEU A C 1
ATOM 3419 O O . LEU A 1 462 ? -18.215 30.889 21.048 1.00 80.62 462 LEU A O 1
ATOM 3423 N N . LEU A 1 463 ? -17.963 29.477 19.326 1.00 78.31 463 LEU A N 1
ATOM 3424 C CA . LEU A 1 463 ? -16.684 28.927 19.778 1.00 78.31 463 LEU A CA 1
ATOM 3425 C C . LEU A 1 463 ? -15.595 29.999 19.919 1.00 78.31 463 LEU A C 1
ATOM 3427 O O . LEU A 1 463 ? -14.810 29.956 20.865 1.00 78.31 463 LEU A O 1
ATOM 3431 N N . LYS A 1 464 ? -15.563 30.996 19.021 1.00 79.88 464 LYS A N 1
ATOM 3432 C CA . LYS A 1 464 ? -14.644 32.140 19.135 1.00 79.88 464 LYS A CA 1
ATOM 3433 C C . LYS A 1 464 ? -14.954 32.996 20.365 1.00 79.88 464 LYS A C 1
ATOM 3435 O O . LYS A 1 464 ? -14.026 33.331 21.095 1.00 79.88 464 LYS A O 1
ATOM 3440 N N . GLN A 1 465 ? -16.230 33.298 20.615 1.00 79.06 465 GLN A N 1
ATOM 3441 C CA . GLN A 1 465 ? -16.667 34.102 21.763 1.00 79.06 465 GLN A CA 1
ATOM 3442 C C . GLN A 1 465 ? -16.432 33.385 23.101 1.00 79.06 465 GLN A C 1
ATOM 3444 O O . GLN A 1 465 ? -15.896 33.986 24.034 1.00 79.06 465 GLN A O 1
ATOM 3449 N N . MET A 1 466 ? -16.738 32.086 23.174 1.00 77.25 466 MET A N 1
ATOM 3450 C CA . MET A 1 466 ? -16.447 31.255 24.346 1.00 77.25 466 MET A CA 1
ATOM 3451 C C . MET A 1 466 ? -14.942 31.159 24.606 1.00 77.25 466 MET A C 1
ATOM 3453 O O . MET A 1 466 ? -14.505 31.319 25.743 1.00 77.25 466 MET A O 1
ATOM 3457 N N . LYS A 1 467 ? -14.126 30.972 23.558 1.00 78.06 467 LYS A N 1
ATOM 3458 C CA . LYS A 1 467 ? -12.662 30.950 23.682 1.00 78.06 467 LYS A CA 1
ATOM 3459 C C . LYS A 1 467 ? -12.122 32.265 24.252 1.00 78.06 467 LYS A C 1
ATOM 3461 O O . LYS A 1 467 ? -11.319 32.222 25.178 1.00 78.06 467 LYS A O 1
ATOM 3466 N N . THR A 1 468 ? -12.606 33.414 23.774 1.00 79.69 468 THR A N 1
ATOM 3467 C CA . THR A 1 468 ? -12.209 34.723 24.318 1.00 79.69 468 THR A CA 1
ATOM 3468 C C . THR A 1 468 ? -12.669 34.944 25.761 1.00 79.69 468 THR A C 1
ATOM 3470 O O . THR A 1 468 ? -11.909 35.493 26.553 1.00 79.69 468 THR A O 1
ATOM 3473 N N . ALA A 1 469 ? -13.869 34.492 26.140 1.00 75.31 469 ALA A N 1
ATOM 3474 C CA . ALA A 1 469 ? -14.375 34.626 27.511 1.00 75.31 469 ALA A CA 1
ATOM 3475 C C . ALA A 1 469 ? -13.589 33.756 28.511 1.00 75.31 469 ALA A C 1
ATOM 3477 O O . ALA A 1 469 ? -13.236 34.213 29.603 1.00 75.31 469 ALA A O 1
ATOM 3478 N N . MET A 1 470 ? -13.234 32.531 28.106 1.00 70.44 470 MET A N 1
ATOM 3479 C CA . MET A 1 470 ? -12.404 31.623 28.902 1.00 70.44 470 MET A CA 1
ATOM 3480 C C . MET A 1 470 ? -10.950 32.107 29.012 1.00 70.44 470 MET A C 1
ATOM 3482 O O . MET A 1 470 ? -10.351 32.002 30.080 1.00 70.44 470 MET A O 1
ATOM 3486 N N . GLU A 1 471 ? -10.388 32.707 27.955 1.00 73.19 471 GLU A N 1
ATOM 3487 C CA . GLU A 1 471 ? -9.062 33.353 27.994 1.00 73.19 471 GLU A CA 1
ATOM 3488 C C . GLU A 1 471 ? -9.034 34.575 28.928 1.00 73.19 471 GLU A C 1
ATOM 3490 O O . GLU A 1 471 ? -8.014 34.853 29.556 1.00 73.19 471 GLU A O 1
ATOM 3495 N N . GLN A 1 472 ? -10.174 35.247 29.105 1.00 75.19 472 GLN A N 1
ATOM 3496 C CA . GLN A 1 472 ? -10.357 36.350 30.053 1.00 75.19 472 GLN A CA 1
ATOM 3497 C C . GLN A 1 472 ? -10.689 35.894 31.489 1.00 75.19 472 GLN A C 1
ATOM 3499 O O . GLN A 1 472 ? -10.979 36.739 32.335 1.00 75.19 472 GLN A O 1
ATOM 3504 N N . LYS A 1 473 ? -10.644 34.582 31.785 1.00 71.56 473 LYS A N 1
ATOM 3505 C CA . LYS A 1 473 ? -10.991 33.980 33.091 1.00 71.56 473 LYS A CA 1
ATOM 3506 C C . LYS A 1 473 ? -12.405 34.325 33.596 1.00 71.56 473 LYS A C 1
ATOM 3508 O O . LYS A 1 473 ? -12.632 34.351 34.803 1.00 71.56 473 LYS A O 1
ATOM 3513 N N . ARG A 1 474 ? -13.366 34.577 32.699 1.00 73.81 474 ARG A N 1
ATOM 3514 C CA . ARG A 1 474 ? -14.772 34.863 33.048 1.00 73.81 474 ARG A CA 1
ATOM 3515 C C . ARG A 1 474 ? -15.672 33.681 32.658 1.00 73.81 474 ARG A C 1
ATOM 3517 O O . ARG A 1 474 ? -16.209 33.689 31.550 1.00 73.81 474 ARG A O 1
ATOM 3524 N N . PRO A 1 475 ? -15.844 32.668 33.531 1.00 72.19 475 PRO A N 1
ATOM 3525 C CA . PRO A 1 475 ? -16.639 31.478 33.213 1.00 72.19 475 PRO A CA 1
ATOM 3526 C C . PRO A 1 475 ? -18.136 31.792 33.068 1.00 72.19 475 PRO A C 1
ATOM 3528 O O . PRO A 1 475 ? -18.788 31.234 32.196 1.00 72.19 475 PRO A O 1
ATOM 3531 N N . GLU A 1 476 ? -18.668 32.749 33.834 1.00 74.00 476 GLU A N 1
ATOM 3532 C CA . GLU A 1 476 ? -20.085 33.146 33.767 1.00 74.00 476 GLU A CA 1
ATOM 3533 C C . GLU A 1 476 ? -20.451 33.777 32.415 1.00 74.00 476 GLU A C 1
ATOM 3535 O O . GLU A 1 476 ? -21.477 33.455 31.828 1.00 74.00 476 GLU A O 1
ATOM 3540 N N . ALA A 1 477 ? -19.554 34.586 31.841 1.00 73.31 477 ALA A N 1
ATOM 3541 C CA . ALA A 1 477 ? -19.758 35.159 30.511 1.00 73.31 477 ALA A CA 1
ATOM 3542 C C . ALA A 1 477 ? -19.741 34.090 29.401 1.00 73.31 477 ALA A C 1
ATOM 3544 O O . ALA A 1 477 ? -20.381 34.266 28.366 1.00 73.31 477 ALA A O 1
ATOM 3545 N N . ALA A 1 478 ? -19.016 32.982 29.595 1.00 71.81 478 ALA A N 1
ATOM 3546 C CA . ALA A 1 478 ? -19.046 31.850 28.670 1.00 71.81 478 ALA A CA 1
ATOM 3547 C C . ALA A 1 478 ? -20.371 31.069 28.772 1.00 71.81 478 ALA A C 1
ATOM 3549 O O . ALA A 1 478 ? -20.882 30.615 27.745 1.00 71.81 478 ALA A O 1
ATOM 3550 N N . ASP A 1 479 ? -20.947 30.975 29.975 1.00 77.62 479 ASP A N 1
ATOM 3551 C CA . ASP A 1 479 ? -22.260 30.362 30.215 1.00 77.62 479 ASP A CA 1
ATOM 3552 C C . ASP A 1 479 ? -23.373 31.157 29.556 1.00 77.62 479 ASP A C 1
ATOM 3554 O O . ASP A 1 479 ? -24.176 30.589 28.816 1.00 77.62 479 ASP A O 1
ATOM 3558 N N . ASP A 1 480 ? -23.389 32.471 29.767 1.00 79.12 480 ASP A N 1
ATOM 3559 C CA . ASP A 1 480 ? -24.405 33.355 29.199 1.00 79.12 480 ASP A CA 1
ATOM 3560 C C . ASP A 1 480 ? -24.383 33.306 27.666 1.00 79.12 480 ASP A C 1
ATOM 3562 O O . ASP A 1 480 ? -25.429 33.198 27.025 1.00 79.12 480 ASP A O 1
ATOM 3566 N N . VAL A 1 481 ? -23.187 33.296 27.067 1.00 79.06 481 VAL A N 1
ATOM 3567 C CA . VAL A 1 481 ? -22.998 33.166 25.613 1.00 79.06 481 VAL A CA 1
ATOM 3568 C C . VAL A 1 481 ? -23.504 31.810 25.097 1.00 79.06 481 VAL A C 1
ATOM 3570 O O . VAL A 1 481 ? -24.161 31.754 24.053 1.00 79.06 481 VAL A O 1
ATOM 3573 N N . PHE A 1 482 ? -23.252 30.719 25.826 1.00 79.25 482 PHE A N 1
ATOM 3574 C CA . PHE A 1 482 ? -23.726 29.383 25.459 1.00 79.25 482 PHE A CA 1
ATOM 3575 C C . PHE A 1 482 ? -25.251 29.249 25.592 1.00 79.25 482 PHE A C 1
ATOM 3577 O O . PHE A 1 482 ? -25.916 28.810 24.651 1.00 79.25 482 PHE A O 1
ATOM 3584 N N . PHE A 1 483 ? -25.837 29.664 26.717 1.00 80.81 483 PHE A N 1
ATOM 3585 C CA . PHE A 1 483 ? -27.279 29.556 26.953 1.00 80.81 483 PHE A CA 1
ATOM 3586 C C . PHE A 1 483 ? -28.102 30.530 26.100 1.00 80.81 483 PHE A C 1
ATOM 3588 O O . PHE A 1 483 ? -29.206 30.171 25.677 1.00 80.81 483 PHE A O 1
ATOM 3595 N N . ALA A 1 484 ? -27.571 31.710 25.759 1.00 80.12 484 ALA A N 1
ATOM 3596 C CA . ALA A 1 484 ? -28.192 32.605 24.782 1.00 80.12 484 ALA A CA 1
ATOM 3597 C C . ALA A 1 484 ? -28.294 31.940 23.400 1.00 80.12 484 ALA A C 1
ATOM 3599 O O . ALA A 1 484 ? -29.342 31.997 22.754 1.00 80.12 484 ALA A O 1
ATOM 3600 N N . TRP A 1 485 ? -27.237 31.241 22.973 1.00 80.44 485 TRP A N 1
ATOM 3601 C CA . TRP A 1 485 ? -27.236 30.495 21.716 1.00 80.44 485 TRP A CA 1
ATOM 3602 C C . TRP A 1 485 ? -28.206 29.303 21.738 1.00 80.44 485 TRP A C 1
ATOM 3604 O O . TRP A 1 485 ? -28.965 29.114 20.785 1.00 80.44 485 TRP A O 1
ATOM 3614 N N . VAL A 1 486 ? -28.244 28.532 22.833 1.00 79.88 486 VAL A N 1
ATOM 3615 C CA . VAL A 1 486 ? -29.200 27.418 23.005 1.00 79.88 486 VAL A CA 1
ATOM 3616 C C . VAL A 1 486 ? -30.645 27.925 22.943 1.00 79.88 486 VAL A C 1
ATOM 3618 O O . VAL A 1 486 ? -31.444 27.388 22.177 1.00 79.88 486 VAL A O 1
ATOM 3621 N N . SER A 1 487 ? -30.961 29.013 23.652 1.00 75.50 487 SER A N 1
ATOM 3622 C CA . SER A 1 487 ? -32.302 29.620 23.664 1.00 75.50 487 SER A CA 1
ATOM 3623 C C . SER A 1 487 ? -32.721 30.132 22.279 1.00 75.50 487 SER A C 1
ATOM 3625 O O . SER A 1 487 ? -33.864 29.947 21.857 1.00 75.50 487 SER A O 1
ATOM 3627 N N . GLN A 1 488 ? -31.788 30.722 21.523 1.00 74.94 488 GLN A N 1
ATOM 3628 C CA . GLN A 1 488 ? -32.024 31.183 20.151 1.00 74.94 488 GLN A CA 1
ATOM 3629 C C . GLN A 1 488 ? -32.355 30.023 19.192 1.00 74.94 488 GLN A C 1
ATOM 3631 O O . GLN A 1 488 ? -33.172 30.175 18.280 1.00 74.94 488 GLN A O 1
ATOM 3636 N N . HIS A 1 489 ? -31.750 28.852 19.401 1.00 67.19 489 HIS A N 1
ATOM 3637 C CA . HIS A 1 489 ? -31.985 27.663 18.582 1.00 67.19 489 HIS A CA 1
ATOM 3638 C C . HIS A 1 489 ? -33.210 26.839 19.020 1.00 67.19 489 HIS A C 1
ATOM 3640 O O . HIS A 1 489 ? -33.870 26.246 18.162 1.00 67.19 489 HIS A O 1
ATOM 3646 N N . GLU A 1 490 ? -33.572 26.843 20.305 1.00 64.88 490 GLU A N 1
ATOM 3647 C CA . GLU A 1 490 ? -34.827 26.261 20.807 1.00 64.88 490 GLU A CA 1
ATOM 3648 C C . GLU A 1 490 ? -36.051 27.083 20.371 1.00 64.88 490 GLU A C 1
ATOM 3650 O O . GLU A 1 490 ? -37.042 26.517 19.896 1.00 64.88 490 GLU A O 1
ATOM 3655 N N . GLY A 1 491 ? -35.955 28.419 20.404 1.00 56.88 491 GLY A N 1
ATOM 3656 C CA . GLY A 1 491 ? -37.020 29.324 19.958 1.00 56.88 491 GLY A CA 1
ATOM 3657 C C . GLY A 1 491 ? -37.427 29.122 18.491 1.00 56.88 491 GLY A C 1
ATOM 3658 O O . GLY A 1 491 ? -38.619 29.126 18.176 1.00 56.88 491 GLY A O 1
ATOM 3659 N N . ASN A 1 492 ? -36.466 28.838 17.604 1.00 55.09 492 ASN A N 1
ATOM 3660 C CA . ASN A 1 492 ? -36.710 28.590 16.175 1.00 55.09 492 ASN A CA 1
ATOM 3661 C C . ASN A 1 492 ? -37.386 27.235 15.864 1.00 55.09 492 ASN A C 1
ATOM 3663 O O . ASN A 1 492 ? -37.943 27.075 14.778 1.00 55.09 492 ASN A O 1
ATOM 3667 N N . ARG A 1 493 ? -37.376 26.258 16.787 1.00 50.56 493 ARG A N 1
ATOM 3668 C CA . ARG A 1 493 ? -37.993 24.926 16.597 1.00 50.56 493 ARG A CA 1
ATOM 3669 C C . ARG A 1 493 ? -39.432 24.814 17.102 1.00 50.56 493 ARG A C 1
ATOM 3671 O O . ARG A 1 493 ? -40.131 23.889 16.697 1.00 50.56 493 ARG A O 1
ATOM 3678 N N . SER A 1 494 ? -39.908 25.766 17.904 1.00 48.53 494 SER A N 1
ATOM 3679 C CA . SER A 1 494 ? -41.262 25.767 18.492 1.00 48.53 494 SER A CA 1
ATOM 3680 C C . SER A 1 494 ? -42.425 25.745 17.476 1.00 48.53 494 SER A C 1
ATOM 3682 O O . SER A 1 494 ? -43.568 25.517 17.860 1.00 48.53 494 SER A O 1
ATOM 3684 N N . LYS A 1 495 ? -42.152 25.897 16.170 1.00 49.59 495 LYS A N 1
ATOM 3685 C CA . LYS A 1 495 ? -43.136 25.746 15.080 1.00 49.59 495 LYS A CA 1
ATOM 3686 C C . LYS A 1 495 ? -43.148 24.362 14.406 1.00 49.59 495 LYS A C 1
ATOM 3688 O O . LYS A 1 495 ? -43.998 24.120 13.557 1.00 49.59 495 LYS A O 1
ATOM 3693 N N . SER A 1 496 ? -42.245 23.442 14.761 1.00 45.50 496 SER A N 1
ATOM 3694 C CA . SER A 1 496 ? -42.114 22.129 14.112 1.00 45.50 496 SER A CA 1
ATOM 3695 C C . SER A 1 496 ? -41.886 21.000 15.128 1.00 45.50 496 SER A C 1
ATOM 3697 O O . SER A 1 496 ? -40.748 20.653 15.432 1.00 45.50 496 SER A O 1
ATOM 3699 N N . ARG A 1 497 ? -43.001 20.380 15.545 1.00 39.31 497 ARG A N 1
ATOM 3700 C CA . ARG A 1 497 ? -43.157 19.119 16.309 1.00 39.31 497 ARG A CA 1
ATOM 3701 C C . ARG A 1 497 ? -42.624 19.102 17.755 1.00 39.31 497 ARG A C 1
ATOM 3703 O O . ARG A 1 497 ? -41.450 19.324 18.028 1.00 39.31 497 ARG A O 1
ATOM 3710 N N . LEU A 1 498 ? -43.527 18.751 18.677 1.00 41.09 498 LEU A N 1
ATOM 3711 C CA . LEU A 1 498 ? -43.256 18.492 20.093 1.00 41.09 498 LEU A CA 1
ATOM 3712 C C . LEU A 1 498 ? -42.219 17.359 20.268 1.00 41.09 498 LEU A C 1
ATOM 3714 O O . LEU A 1 498 ? -42.343 16.303 19.652 1.00 41.09 498 LEU A O 1
ATOM 3718 N N . ASN A 1 499 ? -41.243 17.583 21.157 1.00 38.56 499 ASN A N 1
ATOM 3719 C CA . ASN A 1 499 ? -40.292 16.611 21.732 1.00 38.56 499 ASN A CA 1
ATOM 3720 C C . ASN A 1 499 ? -39.080 16.122 20.903 1.00 38.56 499 ASN A C 1
ATOM 3722 O O . ASN A 1 499 ? -38.575 15.028 21.156 1.00 38.56 499 ASN A O 1
ATOM 3726 N N . ALA A 1 500 ? -38.510 16.927 20.000 1.00 37.31 500 ALA A N 1
ATOM 3727 C CA . ALA A 1 500 ? -37.211 16.606 19.384 1.00 37.31 500 ALA A CA 1
ATOM 3728 C C . ALA A 1 500 ? -36.035 17.349 20.062 1.00 37.31 500 ALA A C 1
ATOM 37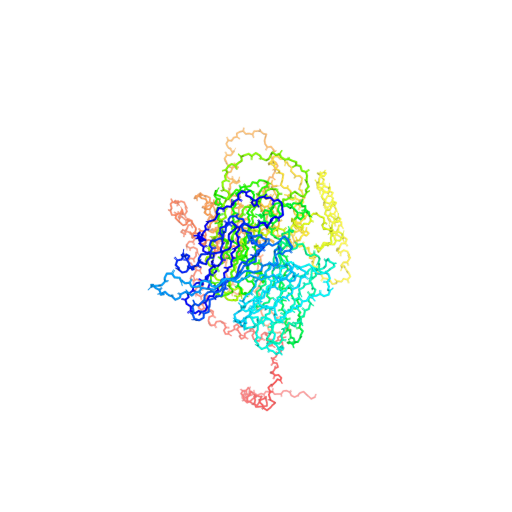30 O O . ALA A 1 500 ? -35.798 18.528 19.785 1.00 37.31 500 ALA A O 1
ATOM 3731 N N . LYS A 1 501 ? -35.275 16.640 20.918 1.00 52.28 501 LYS A N 1
ATOM 3732 C CA . LYS A 1 501 ? -34.004 17.100 21.527 1.00 52.28 501 LYS A CA 1
ATOM 3733 C C . LYS A 1 501 ? -33.041 17.646 20.453 1.00 52.28 501 LYS A C 1
ATOM 3735 O O . LYS A 1 501 ? -33.048 17.173 19.312 1.00 52.28 501 LYS A O 1
ATOM 3740 N N . LEU A 1 502 ? -32.235 18.664 20.776 1.00 54.59 502 LEU A N 1
ATOM 3741 C CA . LEU A 1 502 ? -31.233 19.197 19.842 1.00 54.59 502 LEU A CA 1
ATOM 3742 C C . LEU A 1 502 ? -30.141 18.146 19.576 1.00 54.59 502 LEU A C 1
ATOM 3744 O O . LEU A 1 502 ? -29.498 17.712 20.530 1.00 54.59 502 LEU A O 1
ATOM 3748 N N . PRO A 1 503 ? -29.876 17.756 18.315 1.00 54.41 503 PRO A N 1
ATOM 3749 C CA . PRO A 1 503 ? -28.687 16.980 18.001 1.00 54.41 503 PRO A CA 1
ATOM 3750 C C . PRO A 1 503 ? -27.477 17.921 18.048 1.00 54.41 503 PRO A C 1
ATOM 3752 O O . PRO A 1 503 ? -27.201 18.651 17.094 1.00 54.41 503 PRO A O 1
ATOM 3755 N N . PHE A 1 504 ? -26.768 17.947 19.176 1.00 63.44 504 PHE A N 1
ATOM 3756 C CA . PHE A 1 504 ? -25.433 18.537 19.219 1.00 63.44 504 PHE A CA 1
ATOM 3757 C C . PHE A 1 504 ? -24.503 17.674 18.356 1.00 63.44 504 PHE A C 1
ATOM 3759 O O . PHE A 1 504 ? -24.390 16.469 18.570 1.00 63.44 504 PHE A O 1
ATOM 3766 N N . GLY A 1 505 ? -23.860 18.276 17.352 1.00 65.94 505 GLY A N 1
ATOM 3767 C CA . GLY A 1 505 ? -22.873 17.577 16.530 1.00 65.94 505 GLY A CA 1
ATOM 3768 C C . GLY A 1 505 ? -21.638 17.200 17.353 1.00 65.94 505 GLY A C 1
ATOM 3769 O O . GLY A 1 505 ? -21.168 18.004 18.159 1.00 65.94 505 GLY A O 1
ATOM 3770 N N . TYR A 1 506 ? -21.089 16.004 17.118 1.00 67.56 506 TYR A N 1
ATOM 3771 C CA . TYR A 1 506 ? -19.921 15.452 17.826 1.00 67.56 506 TYR A CA 1
ATOM 3772 C C . TYR A 1 506 ? -18.740 16.437 17.903 1.00 67.56 506 TYR A C 1
ATOM 3774 O O . TYR A 1 506 ? -18.137 16.617 18.957 1.00 67.56 506 TYR A O 1
ATOM 3782 N N . GLN A 1 507 ? -18.449 17.141 16.805 1.00 67.88 507 GLN A N 1
ATOM 3783 C CA . GLN A 1 507 ? -17.349 18.109 16.731 1.00 67.88 507 GLN A CA 1
ATOM 3784 C C . GLN A 1 507 ? -17.594 19.375 17.559 1.00 67.88 507 GLN A C 1
ATOM 3786 O O . GLN A 1 507 ? -16.654 19.911 18.141 1.00 67.88 507 GLN A O 1
ATOM 3791 N N . LEU A 1 508 ? -18.846 19.836 17.652 1.00 73.75 508 LEU A N 1
ATOM 3792 C CA . LEU A 1 508 ? -19.200 20.984 18.485 1.00 73.75 508 LEU A CA 1
ATOM 3793 C C . LEU A 1 508 ? -19.048 20.628 19.965 1.00 73.75 508 LEU A C 1
ATOM 3795 O O . LEU A 1 508 ? -18.432 21.384 20.708 1.00 73.75 508 LEU A O 1
ATOM 3799 N N . ALA A 1 509 ? -19.564 19.466 20.378 1.00 73.19 509 ALA A N 1
ATOM 3800 C CA . ALA A 1 509 ? -19.407 18.977 21.745 1.00 73.19 509 ALA A CA 1
ATOM 3801 C C . ALA A 1 509 ? -17.922 18.799 22.096 1.00 73.19 509 ALA A C 1
ATOM 3803 O O . ALA A 1 509 ? -17.481 19.319 23.117 1.00 73.19 509 ALA A O 1
ATOM 3804 N N . LYS A 1 510 ? -17.131 18.178 21.208 1.00 77.62 510 LYS A N 1
ATOM 3805 C CA . LYS A 1 510 ? -15.682 18.018 21.384 1.00 77.62 510 LYS A CA 1
ATOM 3806 C C . LYS A 1 510 ? -14.966 19.362 21.563 1.00 77.62 510 LYS A C 1
ATOM 3808 O O . LYS A 1 510 ? -14.257 19.539 22.543 1.00 77.62 510 LYS A O 1
ATOM 3813 N N . GLN A 1 511 ? -15.199 20.334 20.680 1.00 70.44 511 GLN A N 1
ATOM 3814 C CA . GLN A 1 511 ? -14.534 21.641 20.759 1.00 70.44 511 GLN A CA 1
ATOM 3815 C C . GLN A 1 511 ? -14.974 22.462 21.980 1.00 70.44 511 GLN A C 1
ATOM 3817 O O . GLN A 1 511 ? -14.155 23.160 22.573 1.00 70.44 511 GLN A O 1
ATOM 3822 N N . VAL A 1 512 ? -16.242 22.371 22.396 1.00 75.00 512 VAL A N 1
ATOM 3823 C CA . VAL A 1 512 ? -16.715 23.008 23.638 1.00 75.00 512 VAL A CA 1
ATOM 3824 C C . VAL A 1 512 ? -16.052 22.361 24.858 1.00 75.00 512 VAL A C 1
ATOM 3826 O O . VAL A 1 512 ? -15.566 23.077 25.730 1.00 75.00 512 VAL A O 1
ATOM 3829 N N . LEU A 1 513 ? -15.968 21.027 24.903 1.00 71.50 513 LEU A N 1
ATOM 3830 C CA . LEU A 1 513 ? -15.310 20.298 25.990 1.00 71.50 513 LEU A CA 1
ATOM 3831 C C . LEU A 1 513 ? -13.801 20.572 26.027 1.00 71.50 513 LEU A C 1
ATOM 3833 O O . LEU A 1 513 ? -13.275 20.808 27.104 1.00 71.50 513 LEU A O 1
ATOM 3837 N N . GLU A 1 514 ? -13.110 20.648 24.888 1.00 74.44 514 GLU A N 1
ATOM 3838 C CA . GLU A 1 514 ? -11.692 21.043 24.820 1.00 74.44 514 GLU A CA 1
ATOM 3839 C C . GLU A 1 514 ? -11.455 22.478 25.317 1.00 74.44 514 GLU A C 1
ATOM 3841 O O . GLU A 1 514 ? -10.451 22.755 25.976 1.00 74.44 514 GLU A O 1
ATOM 3846 N N . ILE A 1 515 ? -12.370 23.410 25.024 1.00 69.94 515 ILE A N 1
ATOM 3847 C CA . ILE A 1 515 ? -12.288 24.795 25.512 1.00 69.94 515 ILE A CA 1
ATOM 3848 C C . ILE A 1 515 ? -12.498 24.853 27.032 1.00 69.94 515 ILE A C 1
ATOM 3850 O O . ILE A 1 515 ? -11.803 25.615 27.706 1.00 69.94 515 ILE A O 1
ATOM 3854 N N . LEU A 1 516 ? -13.422 24.052 27.573 1.00 65.88 516 LEU A N 1
ATOM 3855 C CA . LEU A 1 516 ? -13.757 24.028 29.001 1.00 65.88 516 LEU A CA 1
ATOM 3856 C C . LEU A 1 516 ? -12.750 23.226 29.845 1.00 65.88 516 LEU A C 1
ATOM 3858 O O . LEU A 1 516 ? -12.411 23.644 30.953 1.00 65.88 516 LEU A O 1
ATOM 3862 N N . PHE A 1 517 ? -12.239 22.109 29.323 1.00 66.25 517 PHE A N 1
ATOM 3863 C CA . PHE A 1 517 ? -11.310 21.202 30.006 1.00 66.25 517 PHE A CA 1
ATOM 3864 C C . PHE A 1 517 ? -9.834 21.466 29.700 1.00 66.25 517 PHE A C 1
ATOM 3866 O O . PHE A 1 517 ? -9.006 20.614 30.014 1.00 66.25 517 PHE A O 1
ATOM 3873 N N . ARG A 1 518 ? -9.469 22.633 29.138 1.00 61.50 518 ARG A N 1
ATOM 3874 C CA . ARG A 1 518 ? -8.060 22.996 28.884 1.00 61.50 518 ARG A CA 1
ATOM 3875 C C . ARG A 1 518 ? -7.176 22.625 30.080 1.00 61.50 518 ARG A C 1
ATOM 3877 O O . ARG A 1 518 ? -7.316 23.193 31.164 1.00 61.50 518 ARG A O 1
ATOM 3884 N N . ILE A 1 519 ? -6.266 21.681 29.850 1.00 50.50 519 ILE A N 1
ATOM 3885 C CA . ILE A 1 519 ? -5.279 21.203 30.817 1.00 50.50 519 ILE A CA 1
ATOM 3886 C C . ILE A 1 519 ? -4.122 22.215 30.817 1.00 50.50 519 ILE A C 1
ATOM 3888 O O . ILE A 1 519 ? -3.419 22.323 29.807 1.00 50.50 519 ILE A O 1
ATOM 3892 N N . PRO A 1 520 ? -3.895 23.010 31.881 1.00 44.84 520 PRO A N 1
ATOM 3893 C CA . PRO A 1 520 ? -2.669 23.784 31.976 1.00 44.84 520 PRO A CA 1
ATOM 3894 C C . PRO A 1 520 ? -1.492 22.853 32.273 1.00 44.84 520 PRO A C 1
ATOM 3896 O O . PRO A 1 520 ? -1.610 21.877 33.006 1.00 44.84 520 PRO A O 1
ATOM 3899 N N . LYS A 1 521 ? -0.317 23.209 31.754 1.00 42.84 521 LYS A N 1
ATOM 3900 C CA . LYS A 1 521 ? 0.948 22.494 31.987 1.00 42.84 521 LYS A CA 1
ATOM 3901 C C . LYS A 1 521 ? 1.408 22.488 33.462 1.00 42.84 521 LYS A C 1
ATOM 3903 O O . LYS A 1 521 ? 2.374 21.804 33.767 1.00 42.84 521 LYS A O 1
ATOM 3908 N N . ASN A 1 522 ? 0.726 23.212 34.360 1.00 39.06 522 ASN A N 1
ATOM 3909 C CA . ASN A 1 522 ? 1.056 23.322 35.784 1.00 39.06 522 ASN A CA 1
ATOM 3910 C C . ASN A 1 522 ? -0.164 22.962 36.651 1.00 39.06 522 ASN A C 1
ATOM 3912 O O . ASN A 1 522 ? -1.195 23.626 36.578 1.00 39.06 522 ASN A O 1
ATOM 3916 N N . ALA A 1 523 ? -0.017 21.939 37.494 1.00 42.44 523 ALA A N 1
ATOM 3917 C CA . ALA A 1 523 ? -1.074 21.291 38.278 1.00 42.44 523 ALA A CA 1
ATOM 3918 C C . ALA A 1 523 ? -1.544 22.050 39.545 1.00 42.44 523 ALA A C 1
ATOM 3920 O O . ALA A 1 523 ? -2.126 21.434 40.430 1.00 42.44 523 ALA A O 1
ATOM 3921 N N . ALA A 1 524 ? -1.275 23.355 39.677 1.00 42.47 524 ALA A N 1
ATOM 3922 C CA . ALA A 1 524 ? -1.349 24.050 40.973 1.00 42.47 524 ALA A CA 1
ATOM 3923 C C . ALA A 1 524 ? -2.147 25.370 40.992 1.00 42.47 524 ALA A C 1
ATOM 3925 O O . ALA A 1 524 ? -1.986 26.156 41.920 1.00 42.47 524 ALA A O 1
ATOM 3926 N N . THR A 1 525 ? -2.986 25.665 39.995 1.00 44.56 525 THR A N 1
ATOM 3927 C CA . THR A 1 525 ? -3.840 26.867 40.037 1.00 44.56 525 THR A CA 1
ATOM 3928 C C . THR A 1 525 ? -5.304 26.515 39.826 1.00 44.56 525 THR A C 1
ATOM 3930 O O . THR A 1 525 ? -5.628 25.745 38.926 1.00 44.56 525 THR A O 1
ATOM 3933 N N . ASP A 1 526 ? -6.182 27.085 40.658 1.00 50.47 526 ASP A N 1
ATOM 3934 C CA . ASP A 1 526 ? -7.635 27.012 40.504 1.00 50.47 526 ASP A CA 1
ATOM 3935 C C . ASP A 1 526 ? -8.024 27.550 39.130 1.00 50.47 526 ASP A C 1
ATOM 3937 O O . ASP A 1 526 ? -7.931 28.747 38.833 1.00 50.47 526 ASP A O 1
ATOM 3941 N N . ILE A 1 527 ? -8.413 26.636 38.250 1.00 56.34 527 ILE A N 1
ATOM 3942 C CA . ILE A 1 527 ? -8.819 26.987 36.900 1.00 56.34 527 ILE A CA 1
ATOM 3943 C C . ILE A 1 527 ? -10.333 27.247 36.932 1.00 56.34 527 ILE A C 1
ATOM 3945 O O . ILE A 1 527 ? -11.092 26.355 37.329 1.00 56.34 527 ILE A O 1
ATOM 3949 N N . PRO A 1 528 ? -10.802 28.418 36.462 1.00 57.88 528 PRO A N 1
ATOM 3950 C CA . PRO A 1 528 ? -12.226 28.705 36.372 1.00 57.88 528 PRO A CA 1
ATOM 3951 C C . PRO A 1 528 ? -12.898 27.691 35.439 1.00 57.88 528 PRO A C 1
ATOM 3953 O O . PRO A 1 528 ? -12.483 27.501 34.294 1.00 57.88 528 PRO A O 1
ATOM 3956 N N . TYR A 1 529 ? -13.913 27.011 35.958 1.00 65.38 529 TYR A N 1
ATOM 3957 C CA . TYR A 1 529 ? -14.673 25.964 35.286 1.00 65.38 529 TYR A CA 1
ATOM 3958 C C . TYR A 1 529 ? -16.149 26.339 35.309 1.00 65.38 529 TYR A C 1
ATOM 3960 O O . TYR A 1 529 ? -16.642 26.827 36.325 1.00 65.38 529 TYR A O 1
ATOM 3968 N N . SER A 1 530 ? -16.849 26.103 34.200 1.00 67.62 530 SER A N 1
ATOM 3969 C CA . SER A 1 530 ? -18.306 26.177 34.179 1.00 67.62 530 SER A CA 1
ATOM 3970 C C . SER A 1 530 ? -18.911 24.782 34.368 1.00 67.62 530 SER A C 1
ATOM 3972 O O . SER A 1 530 ? -18.943 23.992 33.417 1.00 67.62 530 SER A O 1
ATOM 3974 N N . PRO A 1 531 ? -19.461 24.472 35.553 1.00 68.44 531 PRO A N 1
ATOM 3975 C CA . PRO A 1 531 ? -20.197 23.229 35.759 1.00 68.44 531 PRO A CA 1
ATOM 3976 C C . PRO A 1 531 ? -21.542 23.227 35.019 1.00 68.44 531 PRO A C 1
ATOM 3978 O O . PRO A 1 531 ? -22.061 22.165 34.680 1.00 68.44 531 PRO A O 1
ATOM 3981 N N . LYS A 1 532 ? -22.130 24.399 34.736 1.00 74.50 532 LYS A N 1
ATOM 3982 C CA . LYS A 1 532 ? -23.489 24.503 34.179 1.00 74.50 532 LYS A CA 1
ATOM 3983 C C . LYS A 1 532 ? -23.560 23.996 32.740 1.00 74.50 532 LYS A C 1
ATOM 3985 O O . LYS A 1 532 ? -24.467 23.230 32.412 1.00 74.50 532 LYS A O 1
ATOM 3990 N N . VAL A 1 533 ? -22.593 24.372 31.902 1.00 74.56 533 VAL A N 1
ATOM 3991 C CA . VAL A 1 533 ? -22.544 23.951 30.491 1.00 74.56 533 VAL A CA 1
ATOM 3992 C C . VAL A 1 533 ? -22.246 22.456 30.381 1.00 74.56 533 VAL A C 1
ATOM 3994 O O . VAL A 1 533 ? -22.913 21.747 29.627 1.00 74.56 533 VAL A O 1
ATOM 3997 N N . VAL A 1 534 ? -21.315 21.941 31.188 1.00 73.31 534 VAL A N 1
ATOM 3998 C CA . VAL A 1 534 ? -20.970 20.511 31.188 1.00 73.31 534 VAL A CA 1
ATOM 3999 C C . VAL A 1 534 ? -22.142 19.652 31.664 1.00 73.31 534 VAL A C 1
ATOM 4001 O O . VAL A 1 534 ? -22.500 18.683 30.993 1.00 73.31 534 VAL A O 1
ATOM 4004 N N . ARG A 1 535 ? -22.823 20.040 32.751 1.00 76.81 535 ARG A N 1
ATOM 4005 C CA . ARG A 1 535 ? -24.031 19.341 33.226 1.00 76.81 535 ARG A CA 1
ATOM 4006 C C . ARG A 1 535 ? -25.151 19.364 32.194 1.00 76.81 535 ARG A C 1
ATOM 4008 O O . ARG A 1 535 ? -25.868 18.375 32.055 1.00 76.81 535 ARG A O 1
ATOM 4015 N N . TYR A 1 536 ? -25.305 20.466 31.461 1.00 75.38 536 TYR A N 1
ATOM 4016 C CA . TYR A 1 536 ? -26.283 20.558 30.381 1.00 75.38 536 TYR A CA 1
ATOM 4017 C C . TYR A 1 536 ? -25.964 19.576 29.243 1.00 75.38 536 TYR A C 1
ATOM 4019 O O . TYR A 1 536 ? -26.836 18.812 28.829 1.00 75.38 536 TYR A O 1
ATOM 4027 N N . LEU A 1 537 ? -24.704 19.520 28.800 1.00 72.62 537 LEU A N 1
ATOM 4028 C CA . LEU A 1 537 ? -24.253 18.588 27.760 1.00 72.62 537 LEU A CA 1
ATOM 4029 C C . LEU A 1 537 ? -24.378 17.115 28.190 1.00 72.62 537 LEU A C 1
ATOM 4031 O O . LEU A 1 537 ? -24.798 16.275 27.391 1.00 72.62 537 LEU A O 1
ATOM 4035 N N . MET A 1 538 ? -24.087 16.803 29.457 1.00 75.56 538 MET A N 1
ATOM 4036 C CA . MET A 1 538 ? -24.252 15.456 30.021 1.00 75.56 538 MET A CA 1
ATOM 4037 C C . MET A 1 538 ? -25.727 15.045 30.125 1.00 75.56 538 MET A C 1
ATOM 4039 O O . MET A 1 538 ? -26.086 13.943 29.714 1.00 75.56 538 MET A O 1
ATOM 4043 N N . LYS A 1 539 ? -26.623 15.939 30.575 1.00 78.69 539 LYS A N 1
ATOM 4044 C CA . LYS A 1 539 ? -28.078 15.672 30.598 1.00 78.69 539 LYS A CA 1
ATOM 4045 C C . LYS A 1 539 ? -28.644 15.381 29.205 1.00 78.69 539 LYS A C 1
ATOM 4047 O O . LYS A 1 539 ? -29.567 14.578 29.077 1.00 78.69 539 LYS A O 1
ATOM 4052 N N . GLN A 1 540 ? -28.082 15.998 28.165 1.00 71.94 540 GLN A N 1
ATOM 4053 C CA . GLN A 1 540 ? -28.477 15.758 26.774 1.00 71.94 540 GLN A CA 1
ATOM 4054 C C . GLN A 1 540 ? -27.859 14.482 26.165 1.00 71.94 540 GLN A C 1
ATOM 4056 O O . GLN A 1 540 ? -28.203 14.136 25.037 1.00 71.94 540 GLN A O 1
ATOM 4061 N N . ARG A 1 541 ? -27.018 13.739 26.911 1.00 68.69 541 ARG A N 1
ATOM 4062 C CA . ARG A 1 541 ? -26.279 12.540 26.456 1.00 68.69 541 ARG A CA 1
ATOM 4063 C C . ARG A 1 541 ? -25.369 12.802 25.247 1.00 68.69 541 ARG A C 1
ATOM 4065 O O . ARG A 1 541 ? -25.198 11.939 24.394 1.00 68.69 541 ARG A O 1
ATOM 4072 N N . CYS A 1 542 ? -24.795 14.001 25.153 1.00 63.47 542 CYS A N 1
ATOM 4073 C CA . CYS A 1 542 ? -23.961 14.408 24.015 1.00 63.47 542 CYS A CA 1
ATOM 4074 C C . CYS A 1 542 ? -22.451 14.288 24.277 1.00 63.47 542 CYS A C 1
ATOM 4076 O O . CYS A 1 542 ? -21.666 14.779 23.472 1.00 63.47 542 CYS A O 1
ATOM 4078 N N . VAL A 1 543 ? -22.043 13.686 25.398 1.00 71.75 543 VAL A N 1
ATOM 4079 C CA . VAL A 1 543 ? -20.642 13.588 25.836 1.00 71.75 543 VAL A CA 1
ATOM 4080 C C . VAL A 1 543 ? -20.197 12.126 25.796 1.00 71.75 543 VAL A C 1
ATOM 4082 O O . VAL A 1 543 ? -20.847 11.285 26.411 1.00 71.75 543 VAL A O 1
ATOM 4085 N N . SER A 1 544 ? -19.086 11.831 25.115 1.00 72.75 544 SER A N 1
ATOM 4086 C CA . SER A 1 544 ? -18.365 10.550 25.207 1.00 72.75 544 SER A CA 1
ATOM 4087 C C . SER A 1 544 ? -16.994 10.768 25.856 1.00 72.75 544 SER A C 1
ATOM 4089 O O . SER A 1 544 ? -16.413 11.848 25.720 1.00 72.75 544 SER A O 1
ATOM 4091 N N . ALA A 1 545 ? -16.443 9.772 26.565 1.00 65.94 545 ALA A N 1
ATOM 4092 C CA . ALA A 1 545 ? -15.136 9.944 27.217 1.00 65.94 545 ALA A CA 1
ATOM 4093 C C . ALA A 1 545 ? -13.987 10.130 26.210 1.00 65.94 545 ALA A C 1
ATOM 4095 O O . ALA A 1 545 ? -12.989 10.764 26.536 1.00 65.94 545 ALA A O 1
ATOM 4096 N N . SER A 1 546 ? -14.165 9.661 24.970 1.00 67.06 546 SER A N 1
ATOM 4097 C CA . SER A 1 546 ? -13.239 9.844 23.845 1.00 67.06 546 SER A CA 1
ATOM 4098 C C . SER A 1 546 ? -13.145 11.283 23.317 1.00 67.06 546 SER A C 1
ATOM 4100 O O . SER A 1 546 ? -12.282 11.577 22.491 1.00 67.06 546 SER A O 1
ATOM 4102 N N . MET A 1 547 ? -14.019 12.194 23.762 1.00 68.88 547 MET A N 1
ATOM 4103 C CA . MET A 1 547 ? -13.979 13.603 23.353 1.00 68.88 547 MET A CA 1
ATOM 4104 C C . MET A 1 547 ? -12.901 14.418 24.075 1.00 68.88 547 MET A C 1
ATOM 4106 O O . MET A 1 547 ? -12.593 15.514 23.615 1.00 68.88 547 MET A O 1
ATOM 4110 N N . VAL A 1 548 ? -12.355 13.927 25.192 1.00 69.31 548 VAL A N 1
ATOM 4111 C CA . VAL A 1 548 ? -11.386 14.664 26.016 1.00 69.31 548 VAL A CA 1
ATOM 4112 C C . VAL A 1 548 ? -10.066 13.901 26.068 1.00 69.31 548 VAL A C 1
ATOM 4114 O O . VAL A 1 548 ? -10.008 12.779 26.574 1.00 69.31 548 VAL A O 1
ATOM 4117 N N . ASP A 1 549 ? -8.995 14.531 25.585 1.00 58.22 549 ASP A N 1
ATOM 4118 C CA . ASP A 1 549 ? -7.643 13.978 25.654 1.00 58.22 549 ASP A CA 1
ATOM 4119 C C . ASP A 1 549 ? -7.200 13.875 27.127 1.00 58.22 549 ASP A C 1
ATOM 4121 O O . ASP A 1 549 ? -7.099 14.883 27.827 1.00 58.22 549 ASP A O 1
ATOM 4125 N N . GLY A 1 550 ? -6.963 12.651 27.609 1.00 60.38 550 GLY A N 1
ATOM 4126 C CA . GLY A 1 550 ? -6.601 12.367 29.008 1.00 60.38 550 GLY A CA 1
ATOM 4127 C C . GLY A 1 550 ? -7.739 11.843 29.894 1.00 60.38 550 GLY A C 1
ATOM 4128 O O . GLY A 1 550 ? -7.501 11.582 31.069 1.00 60.38 550 GLY A O 1
ATOM 4129 N N . GLY A 1 551 ? -8.940 11.641 29.340 1.00 70.50 551 GLY A N 1
ATOM 4130 C CA . GLY A 1 551 ? -10.066 11.010 30.032 1.00 70.50 551 GLY A CA 1
ATOM 4131 C C . GLY A 1 551 ? -10.959 12.000 30.787 1.00 70.50 551 GLY A C 1
ATOM 4132 O O . GLY A 1 551 ? -10.505 12.847 31.560 1.00 70.50 551 GLY A O 1
ATOM 4133 N N . LEU A 1 552 ? -12.274 11.872 30.583 1.00 74.25 552 LEU A N 1
ATOM 4134 C CA . LEU A 1 552 ? -13.292 12.736 31.195 1.00 74.25 552 LEU A CA 1
ATOM 4135 C C . LEU A 1 552 ? -13.249 12.696 32.735 1.00 74.25 552 LEU A C 1
ATOM 4137 O O . LEU A 1 552 ? -13.444 13.719 33.388 1.00 74.25 552 LEU A O 1
ATOM 4141 N N . PHE A 1 553 ? -12.972 11.528 33.319 1.00 72.38 553 PHE A N 1
ATOM 4142 C CA . PHE A 1 553 ? -12.975 11.325 34.769 1.00 72.38 553 PHE A CA 1
ATOM 4143 C C . PHE A 1 553 ? -11.748 11.943 35.440 1.00 72.38 553 PHE A C 1
ATOM 4145 O O . PHE A 1 553 ? -11.888 12.584 36.480 1.00 72.38 553 PHE A O 1
ATOM 4152 N N . ALA A 1 554 ? -10.567 11.846 34.823 1.00 70.19 554 ALA A N 1
ATOM 4153 C CA . ALA A 1 554 ? -9.365 12.524 35.304 1.00 70.19 554 ALA A CA 1
ATOM 4154 C C . ALA A 1 554 ? -9.537 14.054 35.288 1.00 70.19 554 ALA A C 1
ATOM 4156 O O . ALA A 1 554 ? -9.210 14.727 36.268 1.00 70.19 554 ALA A O 1
ATOM 4157 N N . ALA A 1 555 ? -10.126 14.598 34.216 1.00 67.44 555 ALA A N 1
ATOM 4158 C CA . ALA A 1 555 ? -10.395 16.029 34.088 1.00 67.44 555 ALA A CA 1
ATOM 4159 C C . ALA A 1 555 ? -11.410 16.542 35.127 1.00 67.44 555 ALA A C 1
ATOM 4161 O O . ALA A 1 555 ? -11.202 17.606 35.708 1.00 67.44 555 ALA A O 1
ATOM 4162 N N . LEU A 1 556 ? -12.480 15.787 35.397 1.00 72.62 556 LEU A N 1
ATOM 4163 C CA . LEU A 1 556 ? -13.478 16.135 36.417 1.00 72.62 556 LEU A CA 1
ATOM 4164 C C . LEU A 1 556 ? -12.941 15.967 37.846 1.00 72.62 556 LEU A C 1
ATOM 4166 O O . LEU A 1 556 ? -13.222 16.801 38.707 1.00 72.62 556 LEU A O 1
ATOM 4170 N N . ARG A 1 557 ? -12.116 14.940 38.093 1.00 71.50 557 ARG A N 1
ATOM 4171 C CA . ARG A 1 557 ? -11.462 14.699 39.389 1.00 71.50 557 ARG A CA 1
ATOM 4172 C C . ARG A 1 557 ? -10.506 15.826 39.764 1.00 71.50 557 ARG A C 1
ATOM 4174 O O . ARG A 1 557 ? -10.519 16.265 40.905 1.00 71.50 557 ARG A O 1
ATOM 4181 N N . LEU A 1 558 ? -9.739 16.350 38.806 1.00 68.81 558 LEU A N 1
ATOM 4182 C CA . LEU A 1 558 ? -8.876 17.519 39.024 1.00 68.81 558 LEU A CA 1
ATOM 4183 C C . LEU A 1 558 ? -9.651 18.783 39.436 1.00 68.81 558 LEU A C 1
ATOM 4185 O O . LEU A 1 558 ? -9.042 19.733 39.917 1.00 68.81 558 LEU A O 1
ATOM 4189 N N . ARG A 1 559 ? -10.975 18.822 39.231 1.00 65.88 559 ARG A N 1
ATOM 4190 C CA . ARG A 1 559 ? -11.837 19.979 39.519 1.00 65.88 559 ARG A CA 1
ATOM 4191 C C . ARG A 1 559 ? -12.818 19.753 40.673 1.00 65.88 559 ARG A C 1
ATOM 4193 O O . ARG A 1 559 ? -13.615 20.645 40.939 1.00 65.88 559 ARG A O 1
ATOM 4200 N N . ASN A 1 560 ? -12.770 18.599 41.346 1.00 65.81 560 ASN A N 1
ATOM 4201 C CA . ASN A 1 560 ? -13.642 18.239 42.474 1.00 65.81 560 ASN A CA 1
ATOM 4202 C C . ASN A 1 560 ? -15.170 18.345 42.201 1.00 65.81 560 ASN A C 1
ATOM 4204 O O . ASN A 1 560 ? -15.946 18.530 43.137 1.00 65.81 560 ASN A O 1
ATOM 4208 N N . ASP A 1 561 ? -15.642 18.203 40.950 1.00 73.94 561 ASP A N 1
ATOM 4209 C CA . ASP A 1 561 ? -17.083 18.259 40.609 1.00 73.94 561 ASP A CA 1
ATOM 4210 C C . ASP A 1 561 ? -17.745 16.866 40.676 1.00 73.94 561 ASP A C 1
ATOM 4212 O O . ASP A 1 561 ? -17.970 16.196 39.662 1.00 73.94 561 ASP A O 1
ATOM 4216 N N . TRP A 1 562 ? -18.053 16.423 41.899 1.00 73.12 562 TRP A N 1
ATOM 4217 C CA . TRP A 1 562 ? -18.626 15.100 42.188 1.00 73.12 562 TRP A CA 1
ATOM 4218 C C . TRP A 1 562 ? -20.034 14.887 41.618 1.00 73.12 562 TRP A C 1
ATOM 4220 O O . TRP A 1 562 ? -20.375 13.778 41.210 1.00 73.12 562 TRP A O 1
ATOM 4230 N N . GLU A 1 563 ? -20.857 15.932 41.520 1.00 74.44 563 GLU A N 1
ATOM 4231 C CA . GLU A 1 563 ? -22.212 15.810 40.964 1.00 74.44 563 GLU A CA 1
ATOM 4232 C C . GLU A 1 563 ? -22.181 15.518 39.456 1.00 74.44 563 GLU A C 1
ATOM 4234 O O . GLU A 1 563 ? -22.973 14.712 38.960 1.00 74.44 563 GLU A O 1
ATOM 4239 N N . SER A 1 564 ? -21.244 16.129 38.722 1.00 76.75 564 SER A N 1
ATOM 4240 C CA . SER A 1 564 ? -21.043 15.849 37.295 1.00 76.75 564 SER A CA 1
ATOM 4241 C C . SER A 1 564 ? -20.441 14.458 37.057 1.00 76.75 564 SER A C 1
ATOM 4243 O O . SER A 1 564 ? -20.767 13.831 36.051 1.00 76.75 564 SER A O 1
ATOM 4245 N N . LEU A 1 565 ? -19.638 13.933 37.994 1.00 75.38 565 LEU A N 1
ATOM 4246 C CA . LEU A 1 565 ? -19.151 12.543 37.971 1.00 75.38 565 LEU A CA 1
ATOM 4247 C C . LEU A 1 565 ? -20.282 11.520 38.187 1.00 75.38 565 LEU A C 1
ATOM 4249 O O . LEU A 1 565 ? -20.373 10.523 37.477 1.00 75.38 565 LEU A O 1
ATOM 4253 N N . LEU A 1 566 ? -21.195 11.766 39.129 1.00 77.25 566 LEU A N 1
ATOM 4254 C CA . LEU A 1 566 ? -22.354 10.882 39.328 1.00 77.25 566 LEU A CA 1
ATOM 4255 C C . LEU A 1 566 ? -23.314 10.934 38.132 1.00 77.25 566 LEU A C 1
ATOM 4257 O O . LEU A 1 566 ? -23.913 9.925 37.753 1.00 77.25 566 LEU A O 1
ATOM 4261 N N . LEU A 1 567 ? -23.467 12.114 37.524 1.00 76.12 567 LEU A N 1
ATOM 4262 C CA . LEU A 1 567 ? -24.276 12.284 36.324 1.00 76.12 567 LEU A CA 1
ATOM 4263 C C . LEU A 1 567 ? -23.643 11.590 35.110 1.00 76.12 567 LEU A C 1
ATOM 4265 O O . LEU A 1 567 ? -24.380 11.011 34.307 1.00 76.12 567 LEU A O 1
ATOM 4269 N N . SER A 1 568 ? -22.313 11.610 34.973 1.00 75.06 568 SER A N 1
ATOM 4270 C CA . SER A 1 568 ? -21.625 10.942 33.864 1.00 75.06 568 SER A CA 1
ATOM 4271 C C . SER A 1 568 ? -21.809 9.425 33.927 1.00 75.06 568 SER A C 1
ATOM 4273 O O . SER A 1 568 ? -22.180 8.843 32.912 1.00 75.06 568 SER A O 1
ATOM 4275 N N . LEU A 1 569 ? -21.721 8.805 35.111 1.00 73.62 569 LEU A N 1
ATOM 4276 C CA . LEU A 1 569 ? -22.002 7.370 35.294 1.00 73.62 569 LEU A CA 1
ATOM 4277 C C . LEU A 1 569 ? -23.431 6.973 34.875 1.00 73.62 569 LEU A C 1
ATOM 4279 O O . LEU A 1 569 ? -23.653 5.862 34.404 1.00 73.62 569 LEU A O 1
ATOM 4283 N N . LYS A 1 570 ? -24.408 7.884 34.993 1.00 78.06 570 LYS A N 1
ATOM 4284 C CA . LYS A 1 570 ? -25.800 7.642 34.562 1.00 78.06 570 LYS A CA 1
ATOM 4285 C C . LYS A 1 570 ? -26.051 7.887 33.072 1.00 78.06 570 LYS A C 1
ATOM 4287 O O . LYS A 1 570 ? -27.048 7.402 32.538 1.00 78.06 570 LYS A O 1
ATOM 4292 N N . THR A 1 571 ? -25.242 8.721 32.418 1.00 75.31 571 THR A N 1
ATOM 4293 C CA . THR A 1 571 ? -25.569 9.282 31.091 1.00 75.31 571 THR A CA 1
ATOM 4294 C C . THR A 1 571 ? -24.582 8.913 29.988 1.00 75.31 571 THR A C 1
ATOM 4296 O O . THR A 1 571 ? -24.989 8.892 28.826 1.00 75.31 571 THR A O 1
ATOM 4299 N N . VAL A 1 572 ? -23.327 8.609 30.326 1.00 75.62 572 VAL A N 1
ATOM 4300 C CA . VAL A 1 572 ? -22.226 8.368 29.383 1.00 75.62 572 VAL A CA 1
ATOM 4301 C C . VAL A 1 572 ? -21.946 6.871 29.292 1.00 75.62 572 VAL A C 1
ATOM 4303 O O . VAL A 1 572 ? -21.506 6.271 30.262 1.00 75.62 572 VAL A O 1
ATOM 4306 N N . MET A 1 573 ? -22.162 6.259 28.125 1.00 69.69 573 MET A N 1
ATOM 4307 C CA . MET A 1 573 ? -21.999 4.803 27.944 1.00 69.69 573 MET A CA 1
ATOM 4308 C C . MET A 1 573 ? -20.558 4.344 27.665 1.00 69.69 573 MET A C 1
ATOM 4310 O O . MET A 1 573 ? -20.298 3.150 27.718 1.00 69.69 573 MET A O 1
ATOM 4314 N N . ASP A 1 574 ? -19.629 5.277 27.433 1.00 75.25 574 ASP A N 1
ATOM 4315 C CA . ASP A 1 574 ? -18.249 4.978 27.023 1.00 75.25 574 ASP A CA 1
ATOM 4316 C C . ASP A 1 574 ? -17.231 5.429 28.086 1.00 75.25 574 ASP A C 1
ATOM 4318 O O . ASP A 1 574 ? -16.459 6.351 27.836 1.00 75.25 574 ASP A O 1
ATOM 4322 N N . ILE A 1 575 ? -17.248 4.861 29.293 1.00 77.38 575 ILE A N 1
ATOM 4323 C CA . ILE A 1 575 ? -16.292 5.175 30.370 1.00 77.38 575 ILE A CA 1
ATOM 4324 C C . ILE A 1 575 ? -15.380 3.959 30.583 1.00 77.38 575 ILE A C 1
ATOM 4326 O O . ILE A 1 575 ? -15.899 2.857 30.771 1.00 77.38 575 ILE A O 1
ATOM 4330 N N . PRO A 1 576 ? -14.042 4.127 30.581 1.00 81.38 576 PRO A N 1
ATOM 4331 C CA . PRO A 1 576 ? -13.128 3.017 30.826 1.00 81.38 576 PRO A CA 1
ATOM 4332 C C . PRO A 1 576 ? -13.265 2.493 32.260 1.00 81.38 576 PRO A C 1
ATOM 4334 O O . PRO A 1 576 ? -13.342 3.260 33.222 1.00 81.38 576 PRO A O 1
ATOM 4337 N N . GLU A 1 577 ? -13.238 1.171 32.417 1.00 81.56 577 GLU A N 1
ATOM 4338 C CA . GLU A 1 577 ? -13.462 0.501 33.701 1.00 81.56 577 GLU A CA 1
ATOM 4339 C C . GLU A 1 577 ? -12.403 0.856 34.758 1.00 81.56 577 GLU A C 1
ATOM 4341 O O . GLU A 1 577 ? -12.713 0.914 35.949 1.00 81.56 577 GLU A O 1
ATOM 4346 N N . ALA A 1 578 ? -11.176 1.163 34.325 1.00 80.06 578 ALA A N 1
ATOM 4347 C CA . ALA A 1 578 ? -10.093 1.636 35.188 1.00 80.06 578 ALA A CA 1
ATOM 4348 C C . ALA A 1 578 ? -10.456 2.940 35.923 1.00 80.06 578 ALA A C 1
ATOM 4350 O O . ALA A 1 578 ? -10.248 3.051 37.131 1.00 80.06 578 ALA A O 1
ATOM 4351 N N . ASP A 1 579 ? -11.087 3.893 35.230 1.00 77.81 579 ASP A N 1
ATOM 4352 C CA . ASP A 1 579 ? -11.463 5.185 35.813 1.00 77.81 579 ASP A CA 1
ATOM 4353 C C . ASP A 1 579 ? -12.619 5.045 36.813 1.00 77.81 579 ASP A C 1
ATOM 4355 O O . ASP A 1 579 ? -12.648 5.732 37.837 1.00 77.81 579 ASP A O 1
ATOM 4359 N N . VAL A 1 580 ? -13.557 4.129 36.550 1.00 79.94 580 VAL A N 1
ATOM 4360 C CA . VAL A 1 580 ? -14.692 3.842 37.443 1.00 79.94 580 VAL A CA 1
ATOM 4361 C C . VAL A 1 580 ? -14.211 3.210 38.752 1.00 79.94 580 VAL A C 1
ATOM 4363 O O . VAL A 1 580 ? -14.608 3.653 39.831 1.00 79.94 580 VAL A O 1
ATOM 4366 N N . ILE A 1 581 ? -13.314 2.221 38.684 1.00 80.31 581 ILE A N 1
ATOM 4367 C CA . ILE A 1 581 ? -12.716 1.618 39.887 1.00 80.31 581 ILE A CA 1
ATOM 4368 C C . ILE A 1 581 ? -11.800 2.622 40.598 1.00 80.31 581 ILE A C 1
ATOM 4370 O O . ILE A 1 581 ? -11.778 2.675 41.828 1.00 80.31 581 ILE A O 1
ATOM 4374 N N . GLY A 1 582 ? -11.124 3.495 39.847 1.00 77.56 582 GLY A N 1
ATOM 4375 C CA . GLY A 1 582 ? -10.389 4.628 40.399 1.00 77.56 582 GLY A CA 1
ATOM 4376 C C . GLY A 1 582 ? -11.266 5.572 41.233 1.00 77.56 582 GLY A C 1
ATOM 4377 O O . GLY A 1 582 ? -10.815 6.045 42.279 1.00 77.56 582 GLY A O 1
ATOM 4378 N N . LEU A 1 583 ? -12.522 5.819 40.832 1.00 75.12 583 LEU A N 1
ATOM 4379 C CA . LEU A 1 583 ? -13.474 6.566 41.666 1.00 75.12 583 LEU A CA 1
ATOM 4380 C C . LEU A 1 583 ? -13.865 5.804 42.929 1.00 75.12 583 LEU A C 1
ATOM 4382 O O . LEU A 1 583 ? -13.907 6.408 44.004 1.00 75.12 583 LEU A O 1
ATOM 4386 N N . LEU A 1 584 ? -14.126 4.499 42.821 1.00 75.25 584 LEU A N 1
ATOM 4387 C CA . LEU A 1 584 ? -14.444 3.672 43.985 1.00 75.25 584 LEU A CA 1
ATOM 4388 C C . LEU A 1 584 ? -13.317 3.737 45.017 1.00 75.25 584 LEU A C 1
ATOM 4390 O O . LEU A 1 584 ? -13.585 4.080 46.167 1.00 75.25 584 LEU A O 1
ATOM 4394 N N . HIS A 1 585 ? -12.062 3.568 44.595 1.00 78.62 585 HIS A N 1
ATOM 4395 C CA . HIS A 1 585 ? -10.900 3.747 45.467 1.00 78.62 585 HIS A CA 1
ATOM 4396 C C . HIS A 1 585 ? -10.915 5.124 46.152 1.00 78.62 585 HIS A C 1
ATOM 4398 O O . HIS A 1 585 ? -10.813 5.203 47.371 1.00 78.62 585 HIS A O 1
ATOM 4404 N N . THR A 1 586 ? -11.135 6.228 45.422 1.00 73.12 586 THR A N 1
ATOM 4405 C CA . THR A 1 586 ? -11.193 7.560 46.063 1.00 73.12 586 THR A CA 1
ATOM 4406 C C . THR A 1 586 ? -12.312 7.716 47.087 1.00 73.12 586 THR A C 1
ATOM 4408 O O . THR A 1 586 ? -12.101 8.357 48.116 1.00 73.12 586 THR A O 1
ATOM 4411 N N . SER A 1 587 ? -13.479 7.117 46.839 1.00 71.25 587 SER A N 1
ATOM 4412 C CA . SER A 1 587 ? -14.600 7.147 47.783 1.00 71.25 587 SER A CA 1
ATOM 4413 C C . SER A 1 587 ? -14.347 6.301 49.036 1.00 71.25 587 SER A C 1
ATOM 4415 O O . SER A 1 587 ? -14.905 6.605 50.086 1.00 71.25 587 SER A O 1
ATOM 4417 N N . ILE A 1 588 ? -13.474 5.288 48.950 1.00 71.00 588 ILE A N 1
ATOM 4418 C CA . ILE A 1 588 ? -13.058 4.424 50.067 1.00 71.00 588 ILE A CA 1
ATOM 4419 C C . ILE A 1 588 ? -11.924 5.077 50.875 1.00 71.00 588 ILE A C 1
ATOM 4421 O O . ILE A 1 588 ? -11.947 5.049 52.105 1.00 71.00 588 ILE A O 1
ATOM 4425 N N . SER A 1 589 ? -10.949 5.714 50.216 1.00 66.06 589 SER A N 1
ATOM 4426 C CA . SER A 1 589 ? -9.822 6.366 50.902 1.00 66.06 589 SER A CA 1
ATOM 4427 C C . SER A 1 589 ? -10.223 7.660 51.628 1.00 66.06 589 SER A C 1
ATOM 4429 O O . SER A 1 589 ? -9.671 7.963 52.685 1.00 66.06 589 SER A O 1
ATOM 4431 N N . ALA A 1 590 ? -11.198 8.416 51.106 1.00 62.53 590 ALA A N 1
ATOM 4432 C CA . ALA A 1 590 ? -11.656 9.684 51.689 1.00 62.53 590 ALA A CA 1
ATOM 4433 C C . ALA A 1 590 ? -12.173 9.584 53.149 1.00 62.53 590 ALA A C 1
ATOM 4435 O O . ALA A 1 590 ? -11.747 10.393 53.978 1.00 62.53 590 ALA A O 1
ATOM 4436 N N . PRO A 1 591 ? -13.042 8.621 53.522 1.00 59.56 591 PRO A N 1
ATOM 4437 C CA . PRO A 1 591 ? -13.467 8.450 54.913 1.00 59.56 591 PRO A CA 1
ATOM 4438 C C . PRO A 1 591 ? -12.337 7.947 55.827 1.00 59.56 591 PRO A C 1
ATOM 4440 O O . PRO A 1 591 ? -12.271 8.348 56.986 1.00 59.56 591 PRO A O 1
ATOM 4443 N N . ARG A 1 592 ? -11.399 7.142 55.307 1.00 56.81 592 ARG A N 1
ATOM 4444 C CA . ARG A 1 592 ? -10.249 6.616 56.068 1.00 56.81 592 ARG A CA 1
ATOM 4445 C C . ARG A 1 592 ? -9.259 7.719 56.456 1.00 56.81 592 ARG A C 1
ATOM 4447 O O . ARG A 1 592 ? -8.700 7.692 57.547 1.00 56.81 592 ARG A O 1
ATOM 4454 N N . GLN A 1 593 ? -9.085 8.713 55.585 1.00 54.56 593 GLN A N 1
ATOM 4455 C CA . GLN A 1 593 ? -8.212 9.862 55.830 1.00 54.56 593 GLN A CA 1
ATOM 4456 C C . GLN A 1 593 ? -8.813 10.846 56.849 1.00 54.56 593 GLN A C 1
ATOM 4458 O O . GLN A 1 593 ? -8.076 11.374 57.673 1.00 54.56 593 GLN A O 1
ATOM 4463 N N . LYS A 1 594 ? -10.148 10.996 56.891 1.00 53.25 594 LYS A N 1
ATOM 4464 C CA . LYS A 1 594 ? -10.842 11.740 57.963 1.00 53.25 594 LYS A CA 1
ATOM 4465 C C . LYS A 1 594 ? -10.735 11.066 59.338 1.00 53.25 594 LYS A C 1
ATOM 4467 O O . LYS A 1 594 ? -10.672 11.764 60.338 1.00 53.25 594 LYS A O 1
ATOM 4472 N N . GLN A 1 595 ? -10.698 9.733 59.398 1.00 48.47 595 GLN A N 1
ATOM 4473 C CA . GLN A 1 595 ? -10.594 8.982 60.659 1.00 48.47 595 GLN A CA 1
ATOM 4474 C C . GLN A 1 595 ? -9.172 8.949 61.246 1.00 48.47 595 GLN A C 1
ATOM 4476 O O . GLN A 1 595 ? -9.012 8.777 62.451 1.00 48.47 595 GLN A O 1
ATOM 4481 N N . ALA A 1 596 ? -8.137 9.104 60.414 1.00 44.38 596 ALA A N 1
ATOM 4482 C CA . ALA A 1 596 ? -6.749 9.177 60.873 1.00 44.38 596 A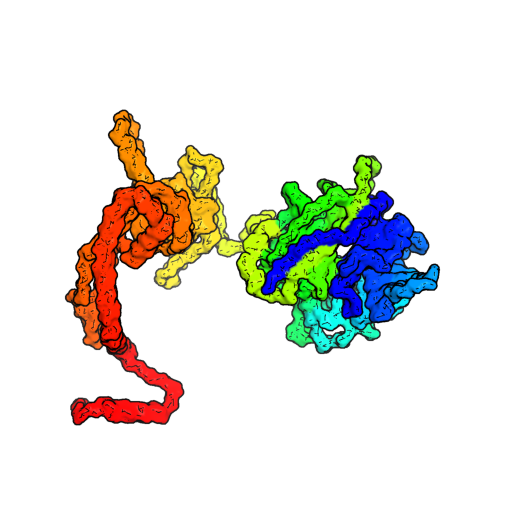LA A CA 1
ATOM 4483 C C . ALA A 1 596 ? -6.395 10.542 61.504 1.00 44.38 596 ALA A C 1
ATOM 4485 O O . ALA A 1 596 ? -5.541 10.589 62.390 1.00 44.38 596 ALA A O 1
ATOM 4486 N N . ASP A 1 597 ? -7.072 11.621 61.091 1.00 45.44 597 ASP A N 1
ATOM 4487 C CA . ASP A 1 597 ? -6.849 12.994 61.581 1.00 45.44 597 ASP A CA 1
ATOM 4488 C C . ASP A 1 597 ? -7.588 13.328 62.894 1.00 45.44 597 ASP A C 1
ATOM 4490 O O . ASP A 1 597 ? -7.306 14.351 63.512 1.00 45.44 597 ASP A O 1
ATOM 4494 N N . ASP A 1 598 ? -8.463 12.450 63.396 1.00 44.28 598 ASP A N 1
ATOM 4495 C CA . ASP A 1 598 ? -9.244 12.683 64.630 1.00 44.28 598 ASP A CA 1
ATOM 4496 C C . ASP A 1 598 ? -8.386 12.651 65.922 1.00 44.28 598 ASP A C 1
ATOM 4498 O O . ASP A 1 598 ? -8.848 12.999 67.007 1.00 44.28 598 ASP A O 1
ATOM 4502 N N . ASN A 1 599 ? -7.107 12.265 65.817 1.00 44.81 599 ASN A N 1
ATOM 4503 C CA . ASN A 1 599 ? -6.124 12.322 66.909 1.00 44.81 599 ASN A CA 1
ATOM 4504 C C . ASN A 1 599 ? -5.226 13.574 66.873 1.00 44.81 599 ASN A C 1
ATOM 4506 O O . ASN A 1 599 ? -4.344 13.717 67.726 1.00 44.81 599 ASN A O 1
ATOM 4510 N N . ALA A 1 600 ? -5.415 14.487 65.915 1.00 43.34 600 ALA A N 1
ATOM 4511 C CA . ALA A 1 600 ? -4.688 15.749 65.868 1.00 43.34 600 ALA A CA 1
ATOM 4512 C C . ALA A 1 600 ? -5.541 16.867 66.486 1.00 43.34 600 ALA A C 1
ATOM 4514 O O . ALA A 1 600 ? -6.575 17.258 65.954 1.00 43.34 600 ALA A O 1
ATOM 4515 N N . MET A 1 601 ? -5.093 17.413 67.620 1.00 47.12 601 MET A N 1
ATOM 4516 C CA . MET A 1 601 ? -5.640 18.644 68.204 1.00 47.12 601 MET A CA 1
ATOM 4517 C C . MET A 1 601 ? -5.395 19.820 67.244 1.00 47.12 601 MET A C 1
ATOM 4519 O O . MET A 1 601 ? -4.408 20.542 67.382 1.00 47.12 601 MET A O 1
ATOM 4523 N N . GLN A 1 602 ? -6.266 20.001 66.253 1.00 39.31 602 GLN A N 1
ATOM 4524 C CA . GLN A 1 602 ? -6.202 21.101 65.295 1.00 39.31 602 GLN A CA 1
ATOM 4525 C C . GLN A 1 602 ? -7.420 22.008 65.446 1.00 39.31 602 GLN A C 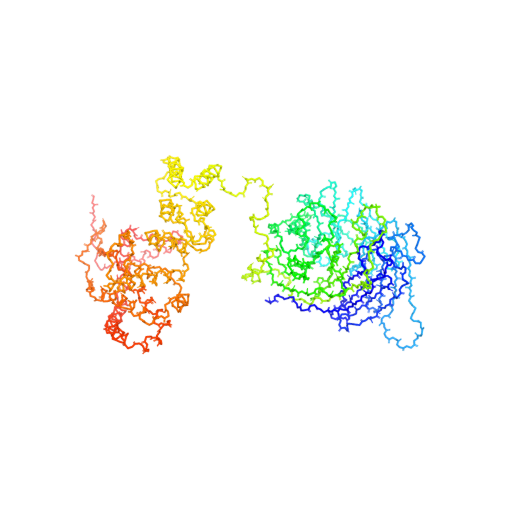1
ATOM 4527 O O . GLN A 1 602 ? -8.503 21.783 64.914 1.00 39.31 602 GLN A O 1
ATOM 4532 N N . VAL A 1 603 ? -7.193 23.065 66.220 1.00 42.34 603 VAL A N 1
ATOM 4533 C CA . VAL A 1 603 ? -7.980 24.294 66.223 1.00 42.34 603 VAL A CA 1
ATOM 4534 C C . VAL A 1 603 ? -7.631 25.022 64.912 1.00 42.34 603 VAL A C 1
ATOM 4536 O O . VAL A 1 603 ? -6.450 25.171 64.616 1.00 42.34 603 VAL A O 1
ATOM 4539 N N . ASP A 1 604 ? -8.635 25.425 64.128 1.00 38.78 604 ASP A N 1
ATOM 4540 C CA . ASP A 1 604 ? -8.544 26.193 62.862 1.00 38.78 604 ASP A CA 1
ATOM 4541 C C . ASP A 1 604 ? -8.353 25.427 61.529 1.00 38.78 604 ASP A C 1
ATOM 4543 O O . ASP A 1 604 ? -7.468 25.743 60.735 1.00 38.78 604 ASP A O 1
ATOM 4547 N N . ALA A 1 605 ? -9.259 24.502 61.184 1.00 35.06 605 ALA A N 1
ATOM 4548 C CA . ALA A 1 605 ? -9.435 24.067 59.789 1.00 35.06 605 ALA A CA 1
ATOM 4549 C C . ALA A 1 605 ? -10.900 24.157 59.327 1.00 35.06 605 ALA A C 1
ATOM 4551 O O . ALA A 1 605 ? -11.604 23.161 59.185 1.00 35.06 605 ALA A O 1
ATOM 4552 N N . THR A 1 606 ? -11.361 25.372 59.022 1.00 40.91 606 THR A N 1
ATOM 4553 C CA . THR A 1 606 ? -12.517 25.579 58.138 1.00 40.91 606 THR A CA 1
ATOM 4554 C C . THR A 1 606 ? -12.111 25.225 56.703 1.00 40.91 606 THR A C 1
ATOM 4556 O O . THR A 1 606 ? -11.707 26.098 55.934 1.00 40.91 606 THR A O 1
ATOM 4559 N N . THR A 1 607 ? -12.173 23.944 56.334 1.00 40.78 607 THR A N 1
ATOM 4560 C CA . THR A 1 607 ? -12.169 23.539 54.919 1.00 40.78 607 THR A CA 1
ATOM 4561 C C . THR A 1 607 ? -13.621 23.376 54.458 1.00 40.78 607 THR A C 1
ATOM 4563 O O . THR A 1 607 ? -14.423 22.804 55.195 1.00 40.78 607 THR A O 1
ATOM 4566 N N . PRO A 1 608 ? -14.011 23.939 53.299 1.00 40.31 608 PRO A N 1
ATOM 4567 C CA . PRO A 1 608 ? -15.393 23.900 52.837 1.00 40.31 608 PRO A CA 1
ATOM 4568 C C . PRO A 1 608 ? -15.819 22.453 52.583 1.00 40.31 608 PRO A C 1
ATOM 4570 O O . PRO A 1 608 ? -15.050 21.674 52.015 1.00 40.31 608 PRO A O 1
ATOM 4573 N N . ASP A 1 609 ? -17.044 22.127 53.000 1.00 41.91 609 ASP A N 1
ATOM 4574 C CA . ASP A 1 609 ? -17.736 20.853 52.800 1.00 41.91 609 ASP A CA 1
ATOM 4575 C C . ASP A 1 609 ? -17.512 20.293 51.387 1.00 41.91 609 ASP A C 1
ATOM 4577 O O . ASP A 1 609 ? -18.212 20.615 50.426 1.00 41.91 609 ASP A O 1
ATOM 4581 N N . THR A 1 610 ? -16.511 19.427 51.244 1.00 48.31 610 THR A N 1
ATOM 4582 C CA . THR A 1 610 ? -16.305 18.647 50.029 1.00 48.31 610 THR A CA 1
ATOM 4583 C C . THR A 1 610 ? -17.333 17.527 50.057 1.00 48.31 610 THR A C 1
ATOM 4585 O O . THR A 1 610 ? -17.206 16.561 50.808 1.00 48.31 610 THR A O 1
ATOM 4588 N N . PHE A 1 611 ? -18.399 17.695 49.274 1.00 53.50 611 PHE A N 1
ATOM 4589 C CA . PHE A 1 611 ? -19.467 16.717 49.081 1.00 53.50 611 PHE A CA 1
ATOM 4590 C C . PHE A 1 611 ? -18.897 15.443 48.438 1.00 53.50 611 PHE A C 1
ATOM 4592 O O . PHE A 1 611 ? -18.879 15.300 47.217 1.00 53.50 611 PHE A O 1
ATOM 4599 N N . VAL A 1 612 ? -18.372 14.529 49.255 1.00 58.72 612 VAL A N 1
ATOM 4600 C CA . VAL A 1 612 ? -17.974 13.189 48.812 1.00 58.72 612 VAL A CA 1
ATOM 4601 C C . VAL A 1 612 ? -19.219 12.299 48.879 1.00 58.72 612 VAL A C 1
ATOM 4603 O O . VAL A 1 612 ? -19.799 12.162 49.959 1.00 58.72 612 VAL A O 1
ATOM 4606 N N . PRO A 1 613 ? -19.676 11.715 47.757 1.00 61.81 613 PRO A N 1
ATOM 4607 C CA . PRO A 1 613 ? -20.842 10.840 47.764 1.00 61.81 613 PRO A CA 1
ATOM 4608 C C . PRO A 1 613 ? -20.582 9.565 48.570 1.00 61.81 613 PRO A C 1
ATOM 4610 O O . PRO A 1 613 ? -19.463 9.053 48.599 1.00 61.81 613 PRO A O 1
ATOM 4613 N N . SER A 1 614 ? -21.629 9.038 49.212 1.00 66.31 614 SER A N 1
ATOM 4614 C CA . SER A 1 614 ? -21.528 7.804 49.994 1.00 66.31 614 SER A CA 1
ATOM 4615 C C . SER A 1 614 ? -21.138 6.615 49.111 1.00 66.31 614 SER A C 1
ATOM 4617 O O . SER A 1 614 ? -21.607 6.491 47.974 1.00 66.31 614 SER A O 1
ATOM 4619 N N . LEU A 1 615 ? -20.310 5.717 49.656 1.00 68.12 615 LEU A N 1
ATOM 4620 C CA . LEU A 1 615 ? -19.834 4.507 48.976 1.00 68.12 615 LEU A CA 1
ATOM 4621 C C . LEU A 1 615 ? -20.989 3.692 48.378 1.00 68.12 615 LEU A C 1
ATOM 4623 O O . LEU A 1 615 ? -20.907 3.283 47.227 1.00 68.12 615 LEU A O 1
ATOM 4627 N N . GLN A 1 616 ? -22.089 3.531 49.120 1.00 71.44 616 GLN A N 1
ATOM 4628 C CA . GLN A 1 616 ? -23.285 2.814 48.664 1.00 71.44 616 GLN A CA 1
ATOM 4629 C C . GLN A 1 616 ? -23.903 3.441 47.400 1.00 71.44 616 GLN A C 1
ATOM 4631 O O . GLN A 1 616 ? -24.305 2.724 46.486 1.00 71.44 616 GLN A O 1
ATOM 4636 N N . THR A 1 617 ? -23.922 4.775 47.292 1.00 71.19 617 THR A N 1
ATOM 4637 C CA . THR A 1 617 ? -24.471 5.471 46.113 1.00 71.19 617 THR A CA 1
ATOM 4638 C C . THR A 1 617 ? -23.568 5.302 44.895 1.00 71.19 617 THR A C 1
ATOM 4640 O O . THR A 1 617 ? -24.055 5.066 43.791 1.00 71.19 617 THR A O 1
ATOM 4643 N N . VAL A 1 618 ? -22.248 5.414 45.078 1.00 71.12 618 VAL A N 1
ATOM 4644 C CA . VAL A 1 618 ? -21.275 5.230 43.989 1.00 71.12 618 VAL A CA 1
ATOM 4645 C C . VAL A 1 618 ? -21.281 3.778 43.524 1.00 71.12 618 VAL A C 1
ATOM 4647 O O . VAL A 1 618 ? -21.361 3.524 42.327 1.00 71.12 618 VAL A O 1
ATOM 4650 N N . LEU A 1 619 ? -21.289 2.830 44.459 1.00 76.25 619 LEU A N 1
ATOM 4651 C CA . LEU A 1 619 ? -21.296 1.404 44.167 1.00 76.25 619 LEU A CA 1
ATOM 4652 C C . LEU A 1 619 ? -22.583 0.981 43.448 1.00 76.25 619 LEU A C 1
ATOM 4654 O O . LEU A 1 619 ? -22.502 0.283 42.442 1.00 76.25 619 LEU A O 1
ATOM 4658 N N . ALA A 1 620 ? -23.754 1.483 43.852 1.00 74.69 620 ALA A N 1
ATOM 4659 C CA . ALA A 1 620 ? -25.000 1.247 43.118 1.00 74.69 620 ALA A CA 1
ATOM 4660 C C . ALA A 1 620 ? -24.940 1.769 41.666 1.00 74.69 620 ALA A C 1
ATOM 4662 O O . ALA A 1 620 ? -25.465 1.140 40.742 1.00 74.69 620 ALA A O 1
ATOM 4663 N N . LEU A 1 621 ? -24.261 2.897 41.429 1.00 71.19 621 LEU A N 1
ATOM 4664 C CA . LEU A 1 621 ? -24.059 3.437 40.081 1.00 71.19 621 LEU A CA 1
ATOM 4665 C C . LEU A 1 621 ? -23.025 2.647 39.272 1.00 71.19 621 LEU A C 1
ATOM 4667 O O . LEU A 1 621 ? -23.228 2.442 38.079 1.00 71.19 621 LEU A O 1
ATOM 4671 N N . CYS A 1 622 ? -21.969 2.143 39.907 1.00 74.00 622 CYS A N 1
ATOM 4672 C CA . CYS A 1 622 ? -20.996 1.256 39.269 1.00 74.00 622 CYS A CA 1
ATOM 4673 C C . CYS A 1 622 ? -21.623 -0.088 38.877 1.00 74.00 622 CYS A C 1
ATOM 4675 O O . CYS A 1 622 ? -21.393 -0.564 37.773 1.00 74.00 622 CYS A O 1
ATOM 4677 N N . VAL A 1 623 ? -22.465 -0.666 39.740 1.00 76.31 623 VAL A N 1
ATOM 4678 C CA . VAL A 1 623 ? -23.157 -1.941 39.481 1.00 76.31 623 VAL A CA 1
ATOM 4679 C C . VAL A 1 623 ? -24.205 -1.801 38.374 1.00 76.31 623 VAL A C 1
ATOM 4681 O O . VAL A 1 623 ? -24.425 -2.721 37.589 1.00 76.31 623 VAL A O 1
ATOM 4684 N N . THR A 1 624 ? -24.872 -0.649 38.271 1.00 76.19 624 THR A N 1
ATOM 4685 C CA . THR A 1 624 ? -25.841 -0.419 37.186 1.00 76.19 624 THR A CA 1
ATOM 4686 C C . THR A 1 624 ? -25.183 -0.171 35.833 1.00 76.19 624 THR A C 1
ATOM 4688 O O . THR A 1 624 ? -25.834 -0.423 34.807 1.00 76.19 624 THR A O 1
ATOM 4691 N N . TYR A 1 625 ? -23.923 0.273 35.832 1.00 75.38 625 TYR A N 1
ATOM 4692 C CA . TYR A 1 625 ? -23.133 0.546 34.641 1.00 75.38 625 TYR A CA 1
ATOM 4693 C C . TYR A 1 625 ? -22.766 -0.736 33.884 1.00 75.38 625 TYR A C 1
ATOM 4695 O O . TYR A 1 625 ? -22.450 -1.767 34.471 1.00 75.38 625 TYR A O 1
ATOM 4703 N N . THR A 1 626 ? -22.816 -0.694 32.554 1.00 71.00 626 THR A N 1
ATOM 4704 C CA . THR A 1 626 ? -22.485 -1.850 31.712 1.00 71.00 626 THR A CA 1
ATOM 4705 C C . THR A 1 626 ? -20.971 -1.987 31.588 1.00 71.00 626 THR A C 1
ATOM 4707 O O . THR A 1 626 ? -20.356 -1.257 30.816 1.00 71.00 626 THR A O 1
ATOM 4710 N N . MET A 1 627 ? -20.373 -2.914 32.340 1.00 75.88 627 MET A N 1
ATOM 4711 C CA . MET A 1 627 ? -18.924 -3.155 32.353 1.00 75.88 627 MET A CA 1
ATOM 4712 C C . MET A 1 627 ? -18.574 -4.517 31.751 1.00 75.88 627 MET A C 1
ATOM 4714 O O . MET A 1 627 ? -19.320 -5.486 31.897 1.00 75.88 627 MET A O 1
ATOM 4718 N N . SER A 1 628 ? -17.413 -4.610 31.099 1.00 81.62 628 SER A N 1
ATOM 4719 C CA . SER A 1 628 ? -16.888 -5.881 30.597 1.00 81.62 628 SER A CA 1
ATOM 4720 C C . SER A 1 628 ? -16.177 -6.657 31.712 1.00 81.62 628 SER A C 1
ATOM 4722 O O . SER A 1 628 ? -15.227 -6.153 32.313 1.00 81.62 628 SER A O 1
ATOM 4724 N N . ALA A 1 629 ? -16.588 -7.905 31.976 1.00 79.50 629 ALA A N 1
ATOM 4725 C CA . ALA A 1 629 ? -16.026 -8.723 33.059 1.00 79.50 629 ALA A CA 1
ATOM 4726 C C . ALA A 1 629 ? -14.483 -8.874 33.004 1.00 79.50 629 ALA A C 1
ATOM 4728 O O . ALA A 1 629 ? -13.837 -8.699 34.039 1.00 79.50 629 ALA A O 1
ATOM 4729 N N . PRO A 1 630 ? -13.835 -9.130 31.844 1.00 81.12 630 PRO A N 1
ATOM 4730 C CA . PRO A 1 630 ? -12.371 -9.170 31.760 1.00 81.12 630 PRO A CA 1
ATOM 4731 C C . PRO A 1 630 ? -11.681 -7.836 32.081 1.00 81.12 630 PRO A C 1
ATOM 4733 O O . PRO A 1 630 ? -10.661 -7.833 32.771 1.00 81.12 630 PRO A O 1
ATOM 4736 N N . ALA A 1 631 ? -12.227 -6.713 31.601 1.00 81.75 631 ALA A N 1
ATOM 4737 C CA . ALA A 1 631 ? -11.654 -5.384 31.825 1.00 81.75 631 ALA A CA 1
ATOM 4738 C C . ALA A 1 631 ? -11.806 -4.951 33.290 1.00 81.75 631 ALA A C 1
ATOM 4740 O O . ALA A 1 631 ? -10.854 -4.456 33.892 1.00 81.75 631 ALA A O 1
ATOM 4741 N N . LEU A 1 632 ? -12.962 -5.243 33.892 1.00 83.06 632 LEU A N 1
ATOM 4742 C CA . LEU A 1 632 ? -13.240 -5.001 35.304 1.00 83.06 632 LEU A CA 1
ATOM 4743 C C . LEU A 1 632 ? -12.280 -5.776 36.220 1.00 83.06 632 LEU A C 1
ATOM 4745 O O . LEU A 1 632 ? -11.712 -5.189 37.136 1.00 83.06 632 LEU A O 1
ATOM 4749 N N . ARG A 1 633 ? -12.017 -7.063 35.948 1.00 83.38 633 ARG A N 1
ATOM 4750 C CA . ARG A 1 633 ? -11.044 -7.858 36.729 1.00 83.38 633 ARG A CA 1
ATOM 4751 C C . ARG A 1 633 ? -9.643 -7.245 36.700 1.00 83.38 633 ARG A C 1
ATOM 4753 O O . ARG A 1 633 ? -8.944 -7.250 37.713 1.00 83.38 633 ARG A O 1
ATOM 4760 N N . LEU A 1 634 ? -9.219 -6.745 35.540 1.00 84.56 634 LEU A N 1
ATOM 4761 C CA . LEU A 1 634 ? -7.913 -6.109 35.375 1.00 84.56 634 LEU A CA 1
ATOM 4762 C C . LEU A 1 634 ? -7.861 -4.760 36.108 1.00 84.56 634 LEU A C 1
ATOM 4764 O O . LEU A 1 634 ? -6.891 -4.504 36.818 1.00 84.56 634 LEU A O 1
ATOM 4768 N N . ALA A 1 635 ? -8.926 -3.959 36.022 1.00 81.81 635 ALA A N 1
ATOM 4769 C CA . ALA A 1 635 ? -9.061 -2.698 36.747 1.00 81.81 635 ALA A CA 1
ATOM 4770 C C . ALA A 1 635 ? -9.069 -2.889 38.276 1.00 81.81 635 ALA A C 1
ATOM 4772 O O . ALA A 1 635 ? -8.352 -2.177 38.975 1.00 81.81 635 ALA A O 1
ATOM 4773 N N . ILE A 1 636 ? -9.805 -3.880 38.801 1.00 83.38 636 ILE A N 1
ATOM 4774 C CA . ILE A 1 636 ? -9.824 -4.215 40.238 1.00 83.38 636 ILE A CA 1
ATOM 4775 C C . ILE A 1 636 ? -8.417 -4.575 40.719 1.00 83.38 636 ILE A C 1
ATOM 4777 O O . ILE A 1 636 ? -7.951 -4.025 41.710 1.00 83.38 636 ILE A O 1
ATOM 4781 N N . ARG A 1 637 ? -7.693 -5.431 39.988 1.00 81.88 637 ARG A N 1
ATOM 4782 C CA . ARG A 1 637 ? -6.322 -5.821 40.364 1.00 81.88 637 ARG A CA 1
ATOM 4783 C C . ARG A 1 637 ? -5.329 -4.660 40.333 1.00 81.88 637 ARG A C 1
ATOM 4785 O O . ARG A 1 637 ? -4.363 -4.677 41.088 1.00 81.88 637 ARG A O 1
ATOM 4792 N N . GLN A 1 638 ? -5.535 -3.686 39.448 1.00 82.31 638 GLN A N 1
ATOM 4793 C CA . GLN A 1 638 ? -4.659 -2.521 39.320 1.00 82.31 638 GLN A CA 1
ATOM 4794 C C . GLN A 1 638 ? -4.944 -1.442 40.369 1.00 82.31 638 GLN A C 1
ATOM 4796 O O . GLN A 1 638 ? -4.004 -0.825 40.865 1.00 82.31 638 GLN A O 1
ATOM 4801 N N . HIS A 1 639 ? -6.216 -1.206 40.698 1.00 76.00 639 HIS A N 1
ATOM 4802 C CA . HIS A 1 639 ? -6.637 -0.076 41.530 1.00 76.00 639 HIS A CA 1
ATOM 4803 C C . HIS A 1 639 ? -7.035 -0.448 42.966 1.00 76.00 639 HIS A C 1
ATOM 4805 O O . HIS A 1 639 ? -7.063 0.446 43.804 1.00 76.00 639 HIS A O 1
ATOM 4811 N N . LEU A 1 640 ? -7.317 -1.721 43.269 1.00 75.94 640 LEU A N 1
ATOM 4812 C CA . LEU A 1 640 ? -7.686 -2.213 44.607 1.00 75.94 640 LEU A CA 1
ATOM 4813 C C . LEU A 1 640 ? -6.802 -3.410 45.027 1.00 75.94 640 LEU A C 1
ATOM 4815 O O . LEU A 1 640 ? -7.285 -4.542 45.104 1.00 75.94 640 LEU A O 1
ATOM 4819 N N . PRO A 1 641 ? -5.493 -3.204 45.272 1.00 73.75 641 PRO A N 1
ATOM 4820 C CA . PRO A 1 641 ? -4.602 -4.278 45.707 1.00 73.75 641 PRO A CA 1
ATOM 4821 C C . PRO A 1 641 ? -4.738 -4.622 47.203 1.00 73.75 641 PRO A C 1
ATOM 4823 O O . PRO A 1 641 ? -4.329 -5.711 47.604 1.00 73.75 641 PRO A O 1
ATOM 4826 N N . ASP A 1 642 ? -5.278 -3.718 48.033 1.00 80.25 642 ASP A N 1
ATOM 4827 C CA . ASP A 1 642 ? -5.391 -3.912 49.485 1.00 80.25 642 ASP A CA 1
ATOM 4828 C C . ASP A 1 642 ? -6.594 -4.800 49.855 1.00 80.25 642 ASP A C 1
ATOM 4830 O O . ASP A 1 642 ? -7.736 -4.558 49.453 1.00 80.25 642 ASP A O 1
ATOM 4834 N N . ALA A 1 643 ? -6.342 -5.819 50.680 1.00 75.31 643 ALA A N 1
ATOM 4835 C CA . ALA A 1 643 ? -7.360 -6.741 51.175 1.00 75.31 643 ALA A CA 1
ATOM 4836 C C . ALA A 1 643 ? -8.418 -6.032 52.036 1.00 75.31 643 ALA A C 1
ATOM 4838 O O . ALA A 1 643 ? -9.589 -6.410 51.994 1.00 75.31 643 ALA A O 1
ATOM 4839 N N . ALA A 1 644 ? -8.032 -4.987 52.780 1.00 76.75 644 ALA A N 1
ATOM 4840 C CA . ALA A 1 644 ? -8.964 -4.247 53.628 1.00 76.75 644 ALA A CA 1
ATOM 4841 C C . ALA A 1 644 ? -9.984 -3.436 52.805 1.00 76.75 644 ALA A C 1
ATOM 4843 O O . ALA A 1 644 ? -11.167 -3.396 53.144 1.00 76.75 644 ALA A O 1
ATOM 4844 N N . GLU A 1 645 ? -9.560 -2.828 51.694 1.00 78.56 645 GLU A N 1
ATOM 4845 C CA . GLU A 1 645 ? -10.447 -2.060 50.807 1.00 78.56 645 GLU A CA 1
ATOM 4846 C C . GLU A 1 645 ? -11.445 -2.970 50.088 1.00 78.56 645 GLU A C 1
ATOM 4848 O O . GLU A 1 645 ? -12.636 -2.663 50.006 1.00 78.56 645 GLU A O 1
ATOM 4853 N N . LEU A 1 646 ? -10.980 -4.144 49.655 1.00 81.56 646 LEU A N 1
ATOM 4854 C CA . LEU A 1 646 ? -11.832 -5.167 49.061 1.00 81.56 646 LEU A CA 1
ATOM 4855 C C . LEU A 1 646 ? -12.902 -5.674 50.040 1.00 81.56 646 LEU A C 1
ATOM 4857 O O . LEU A 1 646 ? -14.031 -5.919 49.618 1.00 81.56 646 LEU A O 1
ATOM 4861 N N . THR A 1 647 ? -12.597 -5.793 51.339 1.00 80.94 647 THR A N 1
ATOM 4862 C CA . THR A 1 647 ? -13.610 -6.194 52.333 1.00 80.94 647 THR A CA 1
ATOM 4863 C C . THR A 1 647 ? -14.690 -5.148 52.575 1.00 80.94 647 THR A C 1
ATOM 4865 O O . THR A 1 647 ? -15.837 -5.525 52.788 1.00 80.94 647 THR A O 1
ATOM 4868 N N . VAL A 1 648 ? -14.373 -3.853 52.476 1.00 81.50 648 VAL A N 1
ATOM 4869 C CA . VAL A 1 648 ? -15.375 -2.777 52.601 1.00 81.50 648 VAL A CA 1
ATOM 4870 C C . VAL A 1 648 ? -16.340 -2.798 51.411 1.00 81.50 648 VAL A C 1
ATOM 4872 O O . VAL A 1 648 ? -17.549 -2.649 51.583 1.00 81.50 648 VAL A O 1
ATOM 4875 N N . VAL A 1 649 ? -15.825 -3.051 50.203 1.00 82.25 649 VAL A N 1
ATOM 4876 C CA . VAL A 1 649 ? -16.655 -3.246 49.001 1.00 82.25 649 VAL A CA 1
ATOM 4877 C C . VAL A 1 649 ? -17.519 -4.504 49.129 1.00 82.25 649 VAL A C 1
ATOM 4879 O O . VAL A 1 649 ? -18.704 -4.465 48.803 1.00 82.25 649 VAL A O 1
ATOM 4882 N N . LEU A 1 650 ? -16.954 -5.604 49.639 1.00 81.81 650 LEU A N 1
ATOM 4883 C CA . LEU A 1 650 ? -17.684 -6.853 49.870 1.00 81.81 650 LEU A CA 1
ATOM 4884 C C . LEU A 1 650 ? -18.803 -6.684 50.909 1.00 81.81 650 LEU A C 1
ATOM 4886 O O . LEU A 1 650 ? -19.892 -7.213 50.713 1.00 81.81 650 LEU A O 1
ATOM 4890 N N . GLN A 1 651 ? -18.566 -5.915 51.974 1.00 84.38 651 GLN A N 1
ATOM 4891 C CA . GLN A 1 651 ? -19.575 -5.603 52.986 1.00 84.38 651 GLN A CA 1
ATOM 4892 C C . GLN A 1 651 ? -20.718 -4.756 52.410 1.00 84.38 651 GLN A C 1
ATOM 4894 O O . GLN A 1 651 ? -21.882 -5.068 52.637 1.00 84.38 651 GLN A O 1
ATOM 4899 N N . ALA A 1 652 ? -20.408 -3.734 51.607 1.00 81.62 652 ALA A N 1
ATOM 4900 C CA . ALA A 1 652 ? -21.434 -2.929 50.944 1.00 81.62 652 ALA A CA 1
ATOM 4901 C C . ALA A 1 652 ? -22.279 -3.761 49.958 1.00 81.62 652 ALA A C 1
ATOM 4903 O O . ALA A 1 652 ? -23.489 -3.574 49.874 1.00 81.62 652 ALA A O 1
ATOM 4904 N N . LEU A 1 653 ? -21.664 -4.710 49.240 1.00 80.94 653 LEU A N 1
ATOM 4905 C CA . LEU A 1 653 ? -22.390 -5.659 48.387 1.00 80.94 653 LEU A CA 1
ATOM 4906 C C . LEU A 1 653 ? -23.261 -6.618 49.208 1.00 80.94 653 LEU A C 1
ATOM 4908 O O . LEU A 1 653 ? -24.394 -6.878 48.819 1.00 80.94 653 LEU A O 1
ATOM 4912 N N . HIS A 1 654 ? -22.759 -7.111 50.341 1.00 82.56 654 HIS A N 1
ATOM 4913 C CA . HIS A 1 654 ? -23.517 -7.958 51.263 1.00 82.56 654 HIS A CA 1
ATOM 4914 C C . HIS A 1 654 ? -24.769 -7.240 51.792 1.00 82.56 654 HIS A C 1
ATOM 4916 O O . HIS A 1 654 ? -25.860 -7.794 51.723 1.00 82.56 654 HIS A O 1
ATOM 4922 N N . GLU A 1 655 ? -24.649 -5.984 52.236 1.00 82.56 655 GLU A N 1
ATOM 4923 C CA . GLU A 1 655 ? -25.794 -5.174 52.689 1.00 82.56 655 GLU A CA 1
ATOM 4924 C C . GLU A 1 655 ? -26.867 -5.023 51.600 1.00 82.56 655 GLU A C 1
ATOM 4926 O O . GLU A 1 655 ? -28.063 -5.038 51.889 1.00 82.56 655 GLU A O 1
ATOM 4931 N N . MET A 1 656 ? -26.450 -4.913 50.337 1.00 80.50 656 MET A N 1
ATOM 4932 C CA . MET A 1 656 ? -27.372 -4.831 49.205 1.00 80.50 656 MET A CA 1
ATOM 4933 C C . MET A 1 656 ? -28.049 -6.167 48.901 1.00 80.50 656 MET A C 1
ATOM 4935 O O . MET A 1 656 ? -29.220 -6.160 48.538 1.00 80.50 656 MET A O 1
ATOM 4939 N N . VAL A 1 657 ? -27.342 -7.292 49.043 1.00 80.69 657 VAL A N 1
ATOM 4940 C CA . VAL A 1 657 ? -27.923 -8.636 48.883 1.00 80.69 657 VAL A CA 1
ATOM 4941 C C . VAL A 1 657 ? -28.940 -8.909 49.990 1.00 80.69 657 VAL A C 1
ATOM 4943 O O . VAL A 1 657 ? -30.057 -9.306 49.683 1.00 80.69 657 VAL A O 1
ATOM 4946 N N . ASN A 1 658 ? -28.622 -8.590 51.247 1.00 80.62 658 ASN A N 1
ATOM 4947 C CA . ASN A 1 658 ? -29.569 -8.753 52.354 1.00 80.62 658 ASN A CA 1
ATOM 4948 C C . ASN A 1 658 ? -30.827 -7.902 52.157 1.00 80.62 658 ASN A C 1
ATOM 4950 O O . ASN A 1 658 ? -31.933 -8.387 52.357 1.00 80.62 658 ASN A O 1
ATOM 4954 N N . ALA A 1 659 ? -30.676 -6.660 51.682 1.00 78.94 659 ALA A N 1
ATOM 4955 C CA . ALA A 1 659 ? -31.815 -5.795 51.381 1.00 78.94 659 ALA A CA 1
ATOM 4956 C C . ALA A 1 659 ? -32.736 -6.346 50.272 1.00 78.94 659 ALA A C 1
ATOM 4958 O O . ALA A 1 659 ? -33.900 -5.952 50.216 1.00 78.94 659 ALA A O 1
ATOM 4959 N N . TRP A 1 660 ? -32.223 -7.217 49.393 1.00 76.38 660 TRP A N 1
ATOM 4960 C CA . TRP A 1 660 ? -33.021 -7.948 48.405 1.00 76.38 660 TRP A CA 1
ATOM 4961 C C . TRP A 1 660 ? -33.662 -9.209 48.999 1.00 76.38 660 TRP A C 1
ATOM 4963 O O . TRP A 1 660 ? -34.833 -9.450 48.734 1.00 76.38 660 TRP A O 1
ATOM 4973 N N . CYS A 1 661 ? -32.938 -9.974 49.820 1.00 71.19 661 CYS A N 1
ATOM 4974 C CA . CYS A 1 661 ? -33.460 -11.187 50.464 1.00 71.19 661 CYS A CA 1
ATOM 4975 C C . CYS A 1 661 ? -34.533 -10.899 51.532 1.00 71.19 661 CYS A C 1
ATOM 4977 O O . CYS A 1 661 ? -35.407 -11.727 51.762 1.00 71.19 661 CYS A O 1
ATOM 4979 N N . ASP A 1 662 ? -34.498 -9.724 52.168 1.00 71.31 662 ASP A N 1
ATOM 4980 C CA . ASP A 1 662 ? -35.525 -9.281 53.123 1.00 71.31 662 ASP A CA 1
ATOM 4981 C C . ASP A 1 662 ? -36.820 -8.796 52.428 1.00 71.31 662 ASP A C 1
ATOM 4983 O O . ASP A 1 662 ? -37.804 -8.458 53.094 1.00 71.31 662 ASP A O 1
ATOM 4987 N N . GLU A 1 663 ? -36.843 -8.702 51.092 1.00 65.88 663 GLU A N 1
ATOM 4988 C CA . GLU A 1 663 ? -38.023 -8.277 50.341 1.00 65.88 663 GLU A CA 1
ATOM 4989 C C . GLU A 1 663 ? -38.955 -9.468 50.070 1.00 65.88 663 GLU A C 1
ATOM 4991 O O . GLU A 1 663 ? -38.759 -10.225 49.125 1.00 65.88 663 GLU A O 1
ATOM 4996 N N . ASP A 1 664 ? -40.010 -9.609 50.883 1.00 55.97 664 ASP A N 1
ATOM 4997 C CA . ASP A 1 664 ? -41.065 -10.611 50.679 1.00 55.97 664 ASP A CA 1
ATOM 4998 C C . ASP A 1 664 ? -41.613 -10.563 49.239 1.00 55.97 664 ASP A C 1
ATOM 5000 O O . ASP A 1 664 ? -42.270 -9.599 48.818 1.00 55.97 664 ASP A O 1
ATOM 5004 N N . VAL A 1 665 ? -41.386 -11.639 48.481 1.00 56.19 665 VAL A N 1
ATOM 5005 C CA . VAL A 1 665 ? -41.943 -11.816 47.138 1.00 56.19 665 VAL A CA 1
ATOM 5006 C C . VAL A 1 665 ? -43.448 -12.061 47.265 1.00 56.19 665 VAL A C 1
ATOM 5008 O O . VAL A 1 665 ? -43.919 -13.178 47.481 1.00 56.19 665 VAL A O 1
ATOM 5011 N N . LEU A 1 666 ? -44.239 -10.998 47.114 1.00 54.25 666 LEU A N 1
ATOM 5012 C CA . LEU A 1 666 ? -45.691 -11.094 46.976 1.00 54.25 666 LEU A CA 1
ATOM 5013 C C . LEU A 1 666 ? -46.027 -11.778 45.640 1.00 54.25 666 LEU A C 1
ATOM 5015 O O . LEU A 1 666 ? -46.154 -11.136 44.601 1.00 54.25 666 LEU A O 1
ATOM 5019 N N . LEU A 1 667 ? -46.188 -13.104 45.674 1.00 54.12 667 LEU A N 1
ATOM 5020 C CA . LEU A 1 667 ? -46.556 -13.936 44.517 1.00 54.12 667 LEU A CA 1
ATOM 5021 C C . LEU A 1 667 ? -47.955 -13.620 43.952 1.00 54.12 667 LEU A C 1
ATOM 5023 O O . LEU A 1 667 ? -48.295 -14.049 42.849 1.00 54.12 667 LEU A O 1
ATOM 5027 N N . LEU A 1 668 ? -48.777 -12.874 44.697 1.00 52.00 668 LEU A N 1
ATOM 5028 C CA . LEU A 1 668 ? -50.117 -12.464 44.294 1.00 52.00 668 LEU A CA 1
ATOM 5029 C C . LEU A 1 668 ? -50.149 -10.951 44.026 1.00 52.00 668 LEU A C 1
ATOM 5031 O O . LEU A 1 668 ? -49.818 -10.170 44.917 1.00 52.00 668 LEU A O 1
ATOM 5035 N N . PRO A 1 669 ? -50.580 -10.503 42.832 1.00 56.09 669 PRO A N 1
ATOM 5036 C CA . PRO A 1 669 ? -50.804 -9.087 42.582 1.00 56.09 669 PRO A CA 1
ATOM 5037 C C . PRO A 1 669 ? -51.986 -8.602 43.431 1.00 56.09 669 PRO A C 1
ATOM 5039 O O . PRO A 1 669 ? -53.105 -9.089 43.274 1.00 56.09 669 PRO A O 1
ATOM 5042 N N . ASP A 1 670 ? -51.765 -7.593 44.277 1.00 52.69 670 ASP A N 1
ATOM 5043 C CA . ASP A 1 670 ? -52.795 -7.000 45.150 1.00 52.69 670 ASP A CA 1
ATOM 5044 C C . ASP A 1 670 ? -54.009 -6.441 44.379 1.00 52.69 670 ASP A C 1
ATOM 5046 O O . ASP A 1 670 ? -55.065 -6.175 44.963 1.00 52.69 670 ASP A O 1
ATOM 5050 N N . ARG A 1 671 ? -53.880 -6.209 43.060 1.00 52.44 671 ARG A N 1
ATOM 5051 C CA . ARG A 1 671 ? -54.931 -5.621 42.216 1.00 52.44 671 ARG A CA 1
ATOM 5052 C C . ARG A 1 671 ? -54.944 -6.196 40.797 1.00 52.44 671 ARG A C 1
ATOM 5054 O O . ARG A 1 671 ? -54.018 -6.001 40.013 1.00 52.44 671 ARG A O 1
ATOM 5061 N N . THR A 1 672 ? -56.066 -6.797 40.411 1.00 56.03 672 THR A N 1
ATOM 5062 C CA . THR A 1 672 ? -56.415 -7.052 39.004 1.00 56.03 672 THR A CA 1
ATOM 5063 C C . THR A 1 672 ? -57.215 -5.869 38.460 1.00 56.03 672 THR A C 1
ATOM 5065 O O . THR A 1 672 ? -58.262 -5.534 39.022 1.00 56.03 672 THR A O 1
ATOM 5068 N N . LYS A 1 673 ? -56.772 -5.234 37.368 1.00 57.44 673 LYS A N 1
ATOM 5069 C CA . LYS A 1 673 ? -57.591 -4.249 36.640 1.00 57.44 673 LYS A CA 1
ATOM 5070 C C . LYS A 1 673 ? -58.246 -4.933 35.446 1.00 57.44 673 LYS A C 1
ATOM 5072 O O . LYS A 1 673 ? -57.630 -5.752 34.774 1.00 57.44 673 LYS A O 1
ATOM 5077 N N . LYS A 1 674 ? -59.512 -4.599 35.187 1.00 56.22 674 LYS A N 1
ATOM 5078 C CA . LYS A 1 674 ? -60.142 -4.940 33.911 1.00 56.22 674 LYS A CA 1
ATOM 5079 C C . LYS A 1 674 ? -59.649 -3.946 32.868 1.00 56.22 674 LYS A C 1
ATOM 5081 O O . LYS A 1 674 ? -59.815 -2.742 33.060 1.00 56.22 674 LYS A O 1
ATOM 5086 N N . ASP A 1 675 ? -59.075 -4.450 31.787 1.00 57.16 675 ASP A N 1
ATOM 5087 C CA . ASP A 1 675 ? -58.842 -3.647 30.591 1.00 57.16 675 ASP A CA 1
ATOM 5088 C C . ASP A 1 675 ? -60.181 -3.105 30.056 1.00 57.16 675 ASP A C 1
ATOM 5090 O O . ASP A 1 675 ? -61.237 -3.688 30.336 1.00 57.16 675 ASP A O 1
ATOM 5094 N N . PRO A 1 676 ? -60.183 -2.023 29.250 1.00 55.78 676 PRO A N 1
ATOM 5095 C CA . PRO A 1 676 ? -61.401 -1.421 28.687 1.00 55.78 676 PRO A CA 1
ATOM 5096 C C . PRO A 1 676 ? -62.276 -2.388 27.861 1.00 55.78 676 PRO A C 1
ATOM 5098 O O . PRO A 1 676 ? -63.340 -1.997 27.399 1.00 55.78 676 PRO A O 1
ATOM 5101 N N . HIS A 1 677 ? -61.817 -3.623 27.637 1.00 51.19 677 HIS A N 1
ATOM 5102 C CA . HIS A 1 677 ? -62.449 -4.670 26.831 1.00 51.19 677 HIS A CA 1
ATOM 5103 C C . HIS A 1 677 ? -62.801 -5.928 27.665 1.00 51.19 677 HIS A C 1
ATOM 5105 O O . HIS A 1 677 ? -63.123 -6.972 27.109 1.00 51.19 677 HIS A O 1
ATOM 5111 N N . GLY A 1 678 ? -62.765 -5.846 29.006 1.00 56.00 678 GLY A N 1
ATOM 5112 C CA . GLY A 1 678 ? -63.331 -6.860 29.911 1.00 56.00 678 GLY A CA 1
ATOM 5113 C C . GLY A 1 678 ? -62.392 -7.982 30.381 1.00 56.00 678 GLY A C 1
ATOM 5114 O O . GLY A 1 678 ? -62.810 -8.785 31.216 1.00 56.00 678 GLY A O 1
ATOM 5115 N N . ALA A 1 679 ? -61.137 -8.024 29.923 1.00 56.22 679 ALA A N 1
ATOM 5116 C CA . ALA A 1 679 ? -60.131 -8.985 30.384 1.00 56.22 679 ALA A CA 1
ATOM 5117 C C . ALA A 1 679 ? -59.478 -8.534 31.706 1.00 56.22 679 ALA A C 1
ATOM 5119 O O . ALA A 1 679 ? -59.134 -7.363 31.862 1.00 56.22 679 ALA A O 1
ATOM 5120 N N . LEU A 1 680 ? -59.320 -9.452 32.666 1.00 57.47 680 LEU A N 1
ATOM 5121 C CA . LEU A 1 680 ? -58.630 -9.200 33.936 1.00 57.47 680 LEU A CA 1
ATOM 5122 C C . LEU A 1 680 ? -57.118 -9.288 33.719 1.00 57.47 680 LEU A C 1
ATOM 5124 O O . LEU A 1 680 ? -56.606 -10.384 33.518 1.00 57.47 680 LEU A O 1
ATOM 5128 N N . VAL A 1 681 ? -56.420 -8.156 33.790 1.00 58.69 681 VAL A N 1
ATOM 5129 C CA . VAL A 1 681 ? -54.957 -8.093 33.722 1.00 58.69 681 VAL A CA 1
ATOM 5130 C C . VAL A 1 681 ? -54.408 -7.798 35.126 1.00 58.69 681 VAL A C 1
ATOM 5132 O O . VAL A 1 681 ? -54.882 -6.866 35.793 1.00 58.69 681 VAL A O 1
ATOM 5135 N N . PRO A 1 682 ? -53.436 -8.583 35.625 1.00 55.62 682 PRO A N 1
ATOM 5136 C CA . PRO A 1 682 ? -52.763 -8.279 36.881 1.00 55.62 682 PRO A CA 1
ATOM 5137 C C . PRO A 1 682 ? -51.939 -6.995 36.727 1.00 55.62 682 PRO A C 1
ATOM 5139 O O . PRO A 1 682 ? -51.108 -6.884 35.826 1.00 55.62 682 PRO A O 1
ATOM 5142 N N . VAL A 1 683 ? -52.166 -6.009 37.599 1.00 53.38 683 VAL A N 1
ATOM 5143 C CA . VAL A 1 683 ? -51.327 -4.806 37.640 1.00 53.38 683 VAL A CA 1
ATOM 5144 C C . VAL A 1 683 ? -50.078 -5.153 38.433 1.00 53.38 683 VAL A C 1
ATOM 5146 O O . VAL A 1 683 ? -50.078 -5.101 39.660 1.00 53.38 683 VAL A O 1
ATOM 5149 N N . ILE A 1 684 ? -49.018 -5.527 37.725 1.00 55.62 684 ILE A N 1
ATOM 5150 C CA . ILE A 1 684 ? -47.683 -5.618 38.309 1.00 55.62 684 ILE A CA 1
ATOM 5151 C C . ILE A 1 684 ? -47.171 -4.180 38.395 1.00 55.62 684 ILE A C 1
ATOM 5153 O O . ILE A 1 684 ? -46.689 -3.615 37.415 1.00 55.62 684 ILE A O 1
ATOM 5157 N N . GLU A 1 685 ? -47.371 -3.532 39.542 1.00 47.94 685 GLU A N 1
ATOM 5158 C CA . GLU A 1 685 ? -46.714 -2.256 39.811 1.00 47.94 685 GLU A CA 1
ATOM 5159 C C . GLU A 1 685 ? -45.229 -2.552 40.043 1.00 47.94 685 GLU A C 1
ATOM 5161 O O . GLU A 1 685 ? -44.836 -2.964 41.132 1.00 47.94 685 GLU A O 1
ATOM 5166 N N . GLU A 1 686 ? -44.393 -2.361 39.016 1.00 46.22 686 GLU A N 1
ATOM 5167 C CA . GLU A 1 686 ? -42.945 -2.254 39.202 1.00 46.22 686 GLU A CA 1
ATOM 5168 C C . GLU A 1 686 ? -42.689 -1.075 40.149 1.00 46.22 686 GLU A C 1
ATOM 5170 O O . GLU A 1 686 ? -42.631 0.089 39.737 1.00 46.22 686 GLU A O 1
ATOM 5175 N N . LYS A 1 687 ? -42.571 -1.350 41.453 1.00 45.94 687 LYS A N 1
ATOM 5176 C CA . LYS A 1 687 ? -42.069 -0.372 42.414 1.00 45.94 687 LYS A CA 1
ATOM 5177 C C . LYS A 1 687 ? -40.629 -0.067 42.020 1.00 45.94 687 LYS A C 1
ATOM 5179 O O . LYS A 1 687 ? -39.706 -0.772 42.410 1.00 45.94 687 LYS A O 1
ATOM 5184 N N . GLN A 1 688 ? -40.425 1.003 41.253 1.00 45.19 688 GLN A N 1
ATOM 5185 C CA . GLN A 1 688 ? -39.105 1.580 41.026 1.00 45.19 688 GLN A CA 1
ATOM 5186 C C . GLN A 1 688 ? -38.561 2.106 42.362 1.00 45.19 688 GLN A C 1
ATOM 5188 O O . GLN A 1 688 ? -38.682 3.289 42.685 1.00 45.19 688 GLN A O 1
ATOM 5193 N N . LYS A 1 689 ? -37.955 1.225 43.163 1.00 47.66 689 LYS A N 1
ATOM 5194 C CA . LYS A 1 689 ? -37.103 1.614 44.286 1.00 47.66 689 LYS A CA 1
ATOM 5195 C C . LYS A 1 689 ? -35.832 2.219 43.693 1.00 47.66 689 LYS A C 1
ATOM 5197 O O . LYS A 1 689 ? -34.866 1.520 43.419 1.00 47.66 689 LYS A O 1
ATOM 5202 N N . GLY A 1 690 ? -35.835 3.531 43.467 1.00 48.62 690 GLY A N 1
ATOM 5203 C CA . GLY A 1 690 ? -34.754 4.284 42.812 1.00 48.62 690 GLY A CA 1
ATOM 5204 C C . GLY A 1 690 ? -33.396 4.325 43.536 1.00 48.62 690 GLY A C 1
ATOM 5205 O O . GLY A 1 690 ? -32.611 5.229 43.260 1.00 48.62 690 GLY A O 1
ATOM 5206 N N . ALA A 1 691 ? -33.115 3.391 44.449 1.00 53.41 691 ALA A N 1
ATOM 5207 C CA . ALA A 1 691 ? -31.892 3.339 45.248 1.00 53.41 691 ALA A CA 1
ATOM 5208 C C . ALA A 1 691 ? -31.168 1.978 45.216 1.00 53.41 691 ALA A C 1
ATOM 5210 O O . ALA A 1 691 ? -29.961 1.955 45.434 1.00 53.41 691 ALA A O 1
ATOM 5211 N N . LEU A 1 692 ? -31.854 0.867 44.913 1.00 63.53 692 LEU A N 1
ATOM 5212 C CA . LEU A 1 692 ? -31.248 -0.471 44.893 1.00 63.53 692 LEU A CA 1
ATOM 5213 C C . LEU A 1 692 ? -31.062 -0.941 43.440 1.00 63.53 692 LEU A C 1
ATOM 5215 O O . LEU A 1 692 ? -32.017 -0.902 42.661 1.00 63.53 692 LEU A O 1
ATOM 5219 N N . PRO A 1 693 ? -29.847 -1.343 43.027 1.00 71.81 693 PRO A N 1
ATOM 5220 C CA . PRO A 1 693 ? -29.619 -1.888 41.698 1.00 71.81 693 PRO A CA 1
ATOM 5221 C C . PRO A 1 693 ? -30.207 -3.303 41.572 1.00 71.81 693 PRO A C 1
ATOM 5223 O O . PRO A 1 693 ? -30.334 -3.992 42.584 1.00 71.81 693 PRO A O 1
ATOM 5226 N N . PRO A 1 694 ? -30.532 -3.756 40.344 1.00 78.12 694 PRO A N 1
ATOM 5227 C CA . PRO A 1 694 ? -31.082 -5.091 40.108 1.00 78.12 694 PRO A CA 1
ATOM 5228 C C . PRO A 1 694 ? -30.174 -6.195 40.658 1.00 78.12 694 PRO A C 1
ATOM 5230 O O . PRO A 1 694 ? -28.961 -6.142 40.428 1.00 78.12 694 PRO A O 1
ATOM 5233 N N . LEU A 1 695 ? -30.767 -7.199 41.313 1.00 76.12 695 LEU A N 1
ATOM 5234 C CA . LEU A 1 695 ? -30.049 -8.321 41.928 1.00 76.12 695 LEU A CA 1
ATOM 5235 C C . LEU A 1 695 ? -29.101 -9.016 40.936 1.00 76.12 695 LEU A C 1
ATOM 5237 O O . LEU A 1 695 ? -27.928 -9.196 41.249 1.00 76.12 695 LEU A O 1
ATOM 5241 N N . ASP A 1 696 ? -29.542 -9.267 39.700 1.00 77.25 696 ASP A N 1
ATOM 5242 C CA . ASP A 1 696 ? -28.713 -9.869 38.642 1.00 77.25 696 ASP A CA 1
ATOM 5243 C C . ASP A 1 696 ? -27.395 -9.118 38.419 1.00 77.25 696 ASP A C 1
ATOM 5245 O O . ASP A 1 696 ? -26.330 -9.714 38.268 1.00 77.25 696 ASP A O 1
ATOM 5249 N N . LYS A 1 697 ? -27.443 -7.780 38.424 1.00 80.56 697 LYS A N 1
ATOM 5250 C CA . LYS A 1 697 ? -26.252 -6.950 38.217 1.00 80.56 697 LYS A CA 1
ATOM 5251 C C . LYS A 1 697 ? -25.337 -6.966 39.437 1.00 80.56 697 LYS A C 1
ATOM 5253 O O . LYS A 1 697 ? -24.118 -6.963 39.272 1.00 80.56 697 LYS A O 1
ATOM 5258 N N . VAL A 1 698 ? -25.912 -7.005 40.641 1.00 83.75 698 VAL A N 1
ATOM 5259 C CA . VAL A 1 698 ? -25.159 -7.151 41.897 1.00 83.75 698 VAL A CA 1
ATOM 5260 C C . VAL A 1 698 ? -24.429 -8.493 41.914 1.00 83.75 698 VAL A C 1
ATOM 5262 O O . VAL A 1 698 ? -23.235 -8.519 42.201 1.00 83.75 698 VAL A O 1
ATOM 5265 N N . LEU A 1 699 ? -25.102 -9.582 41.532 1.00 82.12 699 LEU A N 1
ATOM 5266 C CA . LEU A 1 699 ? -24.523 -10.926 41.477 1.00 82.12 699 LEU A CA 1
ATOM 5267 C C . LEU A 1 699 ? -23.422 -11.040 40.420 1.00 82.12 699 LEU A C 1
ATOM 5269 O O . LEU A 1 699 ? -22.357 -11.578 40.712 1.00 82.12 699 LEU A O 1
ATOM 5273 N N . VAL A 1 700 ? -23.620 -10.475 39.224 1.00 85.06 700 VAL A N 1
ATOM 5274 C CA . VAL A 1 700 ? -22.576 -10.434 38.184 1.00 85.06 700 VAL A CA 1
ATOM 5275 C C . VAL A 1 700 ? -21.356 -9.650 38.672 1.00 85.06 700 VAL A C 1
ATOM 5277 O O . VAL A 1 700 ? -20.222 -10.101 38.502 1.00 85.06 700 VAL A O 1
ATOM 5280 N N . PHE A 1 701 ? -21.562 -8.502 39.325 1.00 84.12 701 PHE A N 1
ATOM 5281 C CA . PHE A 1 701 ? -20.462 -7.722 39.889 1.00 84.12 701 PHE A CA 1
ATOM 5282 C C . PHE A 1 701 ? -19.741 -8.491 41.008 1.00 84.12 701 PHE A C 1
ATOM 5284 O O . PHE A 1 701 ? -18.512 -8.582 40.993 1.00 84.12 701 PHE A O 1
ATOM 5291 N N . LEU A 1 702 ? -20.485 -9.121 41.922 1.00 85.06 702 LEU A N 1
ATOM 5292 C CA . LEU A 1 702 ? -19.948 -9.962 42.994 1.00 85.06 702 LEU A CA 1
ATOM 5293 C C . LEU A 1 702 ? -19.133 -11.140 42.440 1.00 85.06 702 LEU A C 1
ATOM 5295 O O . LEU A 1 702 ? -18.016 -11.373 42.897 1.00 85.06 702 LEU A O 1
ATOM 5299 N N . GLN A 1 703 ? -19.632 -11.830 41.412 1.00 87.50 703 GLN A N 1
ATOM 5300 C CA . GLN A 1 703 ? -18.909 -12.904 40.733 1.00 87.50 703 GLN A CA 1
ATOM 5301 C C . GLN A 1 703 ? -17.587 -12.396 40.149 1.00 87.50 703 GLN A C 1
ATOM 5303 O O . GLN A 1 703 ? -16.538 -12.998 40.367 1.00 87.50 703 GLN A O 1
ATOM 5308 N N . THR A 1 704 ? -17.602 -11.258 39.447 1.00 85.44 704 THR A N 1
ATOM 5309 C CA . THR A 1 704 ? -16.370 -10.693 38.872 1.00 85.44 704 THR A CA 1
ATOM 5310 C C . THR A 1 704 ? -15.370 -10.228 39.930 1.00 85.44 704 THR A C 1
ATOM 5312 O O . THR A 1 704 ? -14.161 -10.367 39.716 1.00 85.44 704 THR A O 1
ATOM 5315 N N . LEU A 1 705 ? -15.853 -9.725 41.072 1.00 85.44 705 LEU A N 1
ATOM 5316 C CA . LEU A 1 705 ? -15.027 -9.366 42.219 1.00 85.44 705 LEU A CA 1
ATOM 5317 C C . LEU A 1 705 ? -14.347 -10.619 42.778 1.00 85.44 705 LEU A C 1
ATOM 5319 O O . LEU A 1 705 ? -13.118 -10.654 42.835 1.00 85.44 705 LEU A O 1
ATOM 5323 N N . LEU A 1 706 ? -15.117 -11.670 43.077 1.00 84.62 706 LEU A N 1
ATOM 5324 C CA . LEU A 1 706 ? -14.591 -12.948 43.560 1.00 84.62 706 LEU A CA 1
ATOM 5325 C C . LEU A 1 706 ? -13.580 -13.549 42.573 1.00 84.62 706 LEU A C 1
ATOM 5327 O O . LEU A 1 706 ? -12.453 -13.827 42.970 1.00 84.62 706 LEU A O 1
ATOM 5331 N N . ASP A 1 707 ? -13.894 -13.642 41.279 1.00 87.31 707 ASP A N 1
ATOM 5332 C CA . ASP A 1 707 ? -12.967 -14.149 40.252 1.00 87.31 707 ASP A CA 1
ATOM 5333 C C . ASP A 1 707 ? -11.622 -13.397 40.226 1.00 87.31 707 ASP A C 1
ATOM 5335 O O . ASP A 1 707 ? -10.568 -13.955 39.899 1.00 87.31 707 ASP A O 1
ATOM 5339 N N . SER A 1 708 ? -11.649 -12.095 40.522 1.00 85.06 708 SER A N 1
ATOM 5340 C CA . SER A 1 708 ? -10.462 -11.243 40.471 1.00 85.06 708 SER A CA 1
ATOM 5341 C C . SER A 1 708 ? -9.572 -11.371 41.710 1.00 85.06 708 SER A C 1
ATOM 5343 O O . SER A 1 708 ? -8.346 -11.362 41.544 1.00 85.06 708 SER A O 1
ATOM 5345 N N . SER A 1 709 ? -10.170 -11.514 42.901 1.00 82.88 709 SER A N 1
ATOM 5346 C CA . SER A 1 709 ? -9.520 -11.340 44.209 1.00 82.88 709 SER A CA 1
ATOM 5347 C C . SER A 1 709 ? -9.769 -12.479 45.214 1.00 82.88 709 SER A C 1
ATOM 5349 O O . SER A 1 709 ? -9.430 -12.341 46.389 1.00 82.88 709 SER A O 1
ATOM 5351 N N . PHE A 1 710 ? -10.279 -13.636 44.773 1.00 82.56 710 PHE A N 1
ATOM 5352 C CA . PHE A 1 710 ? -10.563 -14.793 45.638 1.00 82.56 710 PHE A CA 1
ATOM 5353 C C . PHE A 1 710 ? -9.376 -15.211 46.518 1.00 82.56 710 PHE A C 1
ATOM 5355 O O . PHE A 1 710 ? -9.531 -15.412 47.720 1.00 82.56 710 PHE A O 1
ATOM 5362 N N . LEU A 1 711 ? -8.171 -15.296 45.942 1.00 83.12 711 LEU A N 1
ATOM 5363 C CA . LEU A 1 711 ? -6.963 -15.657 46.694 1.00 83.12 711 LEU A CA 1
ATOM 5364 C C . LEU A 1 711 ? -6.648 -14.636 47.797 1.00 83.12 711 LEU A C 1
ATOM 5366 O O . LEU A 1 711 ? -6.258 -15.023 48.896 1.00 83.12 711 LEU A O 1
ATOM 5370 N N . THR A 1 712 ? -6.868 -13.349 47.528 1.00 81.00 712 THR A N 1
ATOM 5371 C CA . THR A 1 712 ? -6.675 -12.270 48.503 1.00 81.00 712 THR A CA 1
ATOM 5372 C C . THR A 1 712 ? -7.668 -12.398 49.659 1.00 81.00 712 THR A C 1
ATOM 5374 O O . THR A 1 712 ? -7.268 -12.308 50.821 1.00 81.00 712 THR A O 1
ATOM 5377 N N . PHE A 1 713 ? -8.937 -12.705 49.371 1.00 82.25 713 PHE A N 1
ATOM 5378 C CA . PHE A 1 713 ? -9.939 -12.962 50.409 1.00 82.25 713 PHE A CA 1
ATOM 5379 C C . PHE A 1 713 ? -9.599 -14.197 51.255 1.00 82.25 713 PHE A C 1
ATOM 5381 O O . PHE A 1 713 ? -9.650 -14.132 52.480 1.00 82.25 713 PHE A O 1
ATOM 5388 N N . LEU A 1 714 ? -9.131 -15.295 50.648 1.00 80.06 714 LEU A N 1
ATOM 5389 C CA . LEU A 1 714 ? -8.720 -16.481 51.411 1.00 80.06 714 LEU A CA 1
ATOM 5390 C C . LEU A 1 714 ? -7.611 -16.181 52.425 1.00 80.06 714 LEU A C 1
ATOM 5392 O O . LEU A 1 714 ? -7.637 -16.720 53.531 1.00 80.06 714 LEU A O 1
ATOM 5396 N N . THR A 1 715 ? -6.672 -15.296 52.087 1.00 83.31 715 THR A N 1
ATOM 5397 C CA . THR A 1 715 ? -5.593 -14.906 53.008 1.00 83.31 715 THR A CA 1
ATOM 5398 C C . THR A 1 715 ? -6.038 -13.961 54.128 1.00 83.31 715 THR A C 1
ATOM 5400 O O . THR A 1 715 ? -5.374 -13.894 55.162 1.00 83.31 715 THR A O 1
ATOM 5403 N N . TYR A 1 716 ? -7.158 -13.250 53.964 1.00 83.94 716 TYR A N 1
ATOM 5404 C CA . TYR A 1 716 ? -7.625 -12.238 54.910 1.00 83.94 716 TYR A CA 1
ATOM 5405 C C . TYR A 1 716 ? -8.811 -12.740 55.745 1.00 83.94 716 TYR A C 1
ATOM 5407 O O . TYR A 1 716 ? -9.956 -12.766 55.288 1.00 83.94 716 TYR A O 1
ATOM 5415 N N . LEU A 1 717 ? -8.532 -13.104 57.002 1.00 79.38 717 LEU A N 1
ATOM 5416 C CA . LEU A 1 717 ? -9.471 -13.744 57.936 1.00 79.38 717 LEU A CA 1
ATOM 5417 C C . LEU A 1 717 ? -10.840 -13.034 58.084 1.00 79.38 717 LEU A C 1
ATOM 5419 O O . LEU A 1 717 ? -11.856 -13.727 58.072 1.00 79.38 717 LEU A O 1
ATOM 5423 N N . PRO A 1 718 ? -10.921 -11.688 58.181 1.00 79.50 718 PRO A N 1
ATOM 5424 C CA . PRO A 1 718 ? -12.203 -10.990 58.347 1.00 79.50 718 PRO A CA 1
ATOM 5425 C C . PRO A 1 718 ? -13.180 -11.145 57.174 1.00 79.50 718 PRO A C 1
ATOM 5427 O O . PRO A 1 718 ? -14.385 -11.023 57.366 1.00 79.50 718 PRO A O 1
ATOM 5430 N N . SER A 1 719 ? -12.693 -11.460 55.970 1.00 82.00 719 SER A N 1
ATOM 5431 C CA . SER A 1 719 ? -13.569 -11.687 54.812 1.00 82.00 719 SER A CA 1
ATOM 5432 C C . SER A 1 719 ? -14.341 -13.011 54.892 1.00 82.00 719 SER A C 1
ATOM 5434 O O . SER A 1 719 ? -15.388 -13.152 54.264 1.00 82.00 719 SER A O 1
ATOM 5436 N N . HIS A 1 720 ? -13.868 -13.978 55.691 1.00 83.81 720 HIS A N 1
ATOM 5437 C CA . HIS A 1 720 ? -14.433 -15.332 55.744 1.00 83.81 720 HIS A CA 1
ATOM 5438 C C . HIS A 1 720 ? -15.830 -15.356 56.366 1.00 83.81 720 HIS A C 1
ATOM 5440 O O . HIS A 1 720 ? -16.664 -16.147 55.932 1.00 83.81 720 HIS A O 1
ATOM 5446 N N . ALA A 1 721 ? -16.088 -14.504 57.364 1.00 84.69 721 ALA A N 1
ATOM 5447 C CA . ALA A 1 721 ? -17.410 -14.379 57.977 1.00 84.69 721 ALA A CA 1
ATOM 5448 C C . ALA A 1 721 ? -18.427 -13.847 56.957 1.00 84.69 721 ALA A C 1
ATOM 5450 O O . ALA A 1 721 ? -19.427 -14.501 56.692 1.00 84.69 721 ALA A O 1
ATOM 5451 N N . ILE A 1 722 ? -18.079 -12.751 56.276 1.00 81.88 722 ILE A N 1
ATOM 5452 C CA . ILE A 1 722 ? -18.933 -12.118 55.263 1.00 81.88 722 ILE A CA 1
ATOM 5453 C C . ILE A 1 722 ? -19.232 -13.089 54.112 1.00 81.88 722 ILE A C 1
ATOM 5455 O O . ILE A 1 722 ? -20.368 -13.182 53.666 1.00 81.88 722 ILE A O 1
ATOM 5459 N N . LEU A 1 723 ? -18.241 -13.858 53.643 1.00 82.06 723 LEU A N 1
ATOM 5460 C CA . LEU A 1 723 ? -18.450 -14.852 52.583 1.00 82.06 723 LEU A CA 1
ATOM 5461 C C . LEU A 1 723 ? -19.383 -15.995 53.008 1.00 82.06 723 LEU A C 1
ATOM 5463 O O . LEU A 1 723 ? -20.173 -16.460 52.188 1.00 82.06 723 LEU A O 1
ATOM 5467 N N . ARG A 1 724 ? -19.303 -16.448 54.266 1.00 85.25 724 ARG A N 1
ATOM 5468 C CA . ARG A 1 724 ? -20.231 -17.458 54.801 1.00 85.25 724 ARG A CA 1
ATOM 5469 C C . ARG A 1 724 ? -21.643 -16.906 54.924 1.00 85.25 724 ARG A C 1
ATOM 5471 O O . ARG A 1 724 ? -22.580 -17.614 54.571 1.00 85.25 724 ARG A O 1
ATOM 5478 N N . ASP A 1 725 ? -21.777 -15.657 55.351 1.00 83.81 725 ASP A N 1
ATOM 5479 C CA . ASP A 1 725 ? -23.084 -15.024 55.478 1.00 83.81 725 ASP A CA 1
ATOM 5480 C C . ASP A 1 725 ? -23.716 -14.813 54.090 1.00 83.81 725 ASP A C 1
ATOM 5482 O O . ASP A 1 725 ? -24.860 -15.208 53.880 1.00 83.81 725 ASP A O 1
ATOM 5486 N N . ILE A 1 726 ? -22.958 -14.326 53.093 1.00 83.12 726 ILE A N 1
ATOM 5487 C CA . ILE A 1 726 ? -23.428 -14.241 51.693 1.00 83.12 726 ILE A CA 1
ATOM 5488 C C . ILE A 1 726 ? -23.890 -15.616 51.187 1.00 83.12 726 ILE A C 1
ATOM 5490 O O . ILE A 1 726 ? -24.962 -15.718 50.596 1.00 83.12 726 ILE A O 1
ATOM 5494 N N . LEU A 1 727 ? -23.106 -16.676 51.419 1.00 84.38 727 LEU A N 1
ATOM 5495 C CA . LEU A 1 727 ? -23.478 -18.031 51.002 1.00 84.38 727 LEU A CA 1
ATOM 5496 C C . LEU A 1 727 ? -24.798 -18.476 51.648 1.00 84.38 727 LEU A C 1
ATOM 5498 O O . LEU A 1 727 ? -25.656 -19.013 50.956 1.00 84.38 727 LEU A O 1
ATOM 5502 N N . SER A 1 728 ? -24.975 -18.199 52.943 1.00 84.88 728 SER A N 1
ATOM 5503 C CA . SER A 1 728 ? -26.188 -18.565 53.682 1.00 84.88 728 SER A CA 1
ATOM 5504 C C . SER A 1 728 ? -27.452 -17.857 53.183 1.00 84.88 728 SER A C 1
ATOM 5506 O O . SER A 1 728 ? -28.539 -18.414 53.306 1.00 84.88 728 SER A O 1
ATOM 5508 N N . HIS A 1 729 ? -27.314 -16.668 52.586 1.00 80.75 729 HIS A N 1
ATOM 5509 C CA . HIS A 1 729 ? -28.422 -15.933 51.972 1.00 80.75 729 HIS A CA 1
ATOM 5510 C C . HIS A 1 729 ? -28.694 -16.361 50.522 1.00 80.75 729 HIS A C 1
ATOM 5512 O O . HIS A 1 729 ? -29.844 -16.374 50.098 1.00 80.75 729 HIS A O 1
ATOM 5518 N N . LEU A 1 730 ? -27.667 -16.755 49.761 1.00 81.12 730 LEU A N 1
ATOM 5519 C CA . LEU A 1 730 ? -27.834 -17.176 48.363 1.00 81.12 730 LEU A CA 1
ATOM 5520 C C . LEU A 1 730 ? -28.357 -18.610 48.207 1.00 81.12 730 LEU A C 1
ATOM 5522 O O . LEU A 1 730 ? -29.046 -18.900 47.234 1.00 81.12 730 LEU A O 1
ATOM 5526 N N . GLU A 1 731 ? -28.037 -19.512 49.134 1.00 83.75 731 GLU A N 1
ATOM 5527 C CA . GLU A 1 731 ? -28.496 -20.908 49.102 1.00 83.75 731 GLU A CA 1
ATOM 5528 C C . GLU A 1 731 ? -30.036 -21.063 49.116 1.00 83.75 731 GLU A C 1
ATOM 5530 O O . GLU A 1 731 ? -30.557 -21.774 48.250 1.00 83.75 731 GLU A O 1
ATOM 5535 N N . PRO A 1 732 ? -30.802 -20.383 50.000 1.00 83.06 732 PRO A N 1
ATOM 5536 C CA . PRO A 1 732 ? -32.263 -20.438 49.956 1.00 83.06 732 PRO A CA 1
ATOM 5537 C C . PRO A 1 732 ? -32.842 -19.783 48.692 1.00 83.06 732 PRO A C 1
ATOM 5539 O O . PRO A 1 732 ? -33.774 -20.333 48.108 1.00 83.06 732 PRO A O 1
ATOM 5542 N N . GLU A 1 733 ? -32.266 -18.679 48.210 1.00 76.75 733 GLU A N 1
ATOM 5543 C CA . GLU A 1 733 ? -32.697 -18.020 46.963 1.00 76.75 733 GLU A CA 1
ATOM 5544 C C . GLU A 1 733 ? -32.489 -18.900 45.724 1.00 76.75 733 GLU A C 1
ATOM 5546 O O . GLU A 1 733 ? -33.321 -18.923 44.814 1.00 76.75 733 GLU A O 1
ATOM 5551 N N . LEU A 1 734 ? -31.400 -19.674 45.691 1.00 82.88 734 LEU A N 1
ATOM 5552 C CA . LEU A 1 734 ? -31.155 -20.641 44.624 1.00 82.88 734 LEU A CA 1
ATOM 5553 C C . LEU A 1 734 ? -32.226 -21.737 44.634 1.00 82.88 734 LEU A C 1
ATOM 5555 O O . LEU A 1 734 ? -32.806 -22.031 43.593 1.00 82.88 734 LEU A O 1
ATOM 5559 N N . SER A 1 735 ? -32.547 -22.277 45.816 1.00 82.19 735 SER A N 1
ATOM 5560 C CA . SER A 1 735 ? -33.605 -23.285 45.952 1.00 82.19 735 SER A CA 1
ATOM 5561 C C . SER A 1 735 ? -34.982 -22.749 45.546 1.00 82.19 735 SER A C 1
ATOM 5563 O O . SER A 1 735 ? -35.733 -23.431 44.854 1.00 82.19 735 SER A O 1
ATOM 5565 N N . PHE A 1 736 ? -35.281 -21.492 45.886 1.00 81.75 736 PHE A N 1
ATOM 5566 C CA . PHE A 1 736 ? -36.502 -20.821 45.452 1.00 81.75 736 PHE A CA 1
ATOM 5567 C C . PHE A 1 736 ? -36.533 -20.616 43.932 1.00 81.75 736 PHE A C 1
ATOM 5569 O O . PHE A 1 736 ? -37.566 -20.829 43.299 1.00 81.75 736 PHE A O 1
ATOM 5576 N N . THR A 1 737 ? -35.406 -20.240 43.324 1.00 81.75 737 THR A N 1
ATOM 5577 C CA . THR A 1 737 ? -35.299 -20.073 41.868 1.00 81.75 737 THR A CA 1
ATOM 5578 C C . THR A 1 737 ? -35.517 -21.399 41.140 1.00 81.75 737 THR A C 1
ATOM 5580 O O . THR A 1 737 ? -36.280 -21.431 40.174 1.00 81.75 737 THR A O 1
ATOM 5583 N N . ASP A 1 738 ? -34.926 -22.494 41.627 1.00 85.06 738 ASP A N 1
ATOM 5584 C CA . ASP A 1 738 ? -35.132 -23.843 41.085 1.00 85.06 738 ASP A CA 1
ATOM 5585 C C . ASP A 1 738 ? -36.617 -24.252 41.160 1.00 85.06 738 ASP A C 1
ATOM 5587 O O . ASP A 1 738 ? -37.189 -24.743 40.180 1.00 85.06 738 ASP A O 1
ATOM 5591 N N . ASP A 1 739 ? -37.283 -23.971 42.285 1.00 84.06 739 ASP A N 1
ATOM 5592 C CA . ASP A 1 739 ? -38.718 -24.218 42.459 1.00 84.06 739 ASP A CA 1
ATOM 5593 C C . ASP A 1 739 ? -39.572 -23.378 41.488 1.00 84.06 739 ASP A C 1
ATOM 5595 O O . ASP A 1 739 ? -40.537 -23.873 40.893 1.00 84.06 739 ASP A O 1
ATOM 5599 N N . VAL A 1 740 ? -39.210 -22.112 41.261 1.00 81.81 740 VAL A N 1
ATOM 5600 C CA . VAL A 1 740 ? -39.885 -21.230 40.295 1.00 81.81 740 VAL A CA 1
ATOM 5601 C C . VAL A 1 740 ? -39.636 -21.676 38.848 1.00 81.81 740 VAL A C 1
ATOM 5603 O O . VAL A 1 740 ? -40.551 -21.608 38.019 1.00 81.81 740 VAL A O 1
ATOM 5606 N N . GLU A 1 741 ? -38.448 -22.184 38.514 1.00 83.44 741 GLU A N 1
ATOM 5607 C CA . GLU A 1 741 ? -38.168 -22.748 37.189 1.00 83.44 741 GLU A CA 1
ATOM 5608 C C . GLU A 1 741 ? -39.020 -23.990 36.903 1.00 83.44 741 GLU A C 1
ATOM 5610 O O . GLU A 1 741 ? -39.548 -24.134 35.794 1.00 83.44 741 GLU A O 1
ATOM 5615 N N . LEU A 1 742 ? -39.252 -24.841 37.906 1.00 86.06 742 LEU A N 1
ATOM 5616 C CA . LEU A 1 742 ? -40.174 -25.974 37.788 1.00 86.06 742 LEU A CA 1
ATOM 5617 C C . LEU A 1 742 ? -41.616 -25.517 37.521 1.00 86.06 742 LEU A C 1
ATOM 5619 O O . LEU A 1 742 ? -42.340 -26.174 36.767 1.00 86.06 742 LEU A O 1
ATOM 5623 N N . LEU A 1 743 ? -42.030 -24.374 38.078 1.00 82.69 743 LEU A N 1
ATOM 5624 C CA . LEU A 1 743 ? -43.347 -23.770 37.842 1.00 82.69 743 LEU A CA 1
ATOM 5625 C C . LEU A 1 743 ? -43.467 -23.088 36.471 1.00 82.69 743 LEU A C 1
ATOM 5627 O O . LEU A 1 743 ? -44.580 -22.945 35.952 1.00 82.69 743 LEU A O 1
ATOM 5631 N N . ARG A 1 744 ? -42.351 -22.717 35.832 1.00 80.88 744 ARG A N 1
ATOM 5632 C CA . ARG A 1 744 ? -42.349 -22.075 34.509 1.00 80.88 744 ARG A CA 1
ATOM 5633 C C . ARG A 1 744 ? -42.987 -22.956 33.437 1.00 80.88 744 ARG A C 1
ATOM 5635 O O . ARG A 1 744 ? -43.812 -22.467 32.669 1.00 80.88 744 ARG A O 1
ATOM 5642 N N . GLY A 1 745 ? -42.648 -24.245 33.398 1.00 84.19 745 GLY A N 1
ATOM 5643 C CA . GLY A 1 745 ? -43.179 -25.188 32.404 1.00 84.19 745 GLY A CA 1
ATOM 5644 C C . GLY A 1 745 ? -44.711 -25.325 32.449 1.00 84.19 745 GLY A C 1
ATOM 5645 O O . GLY A 1 745 ? -45.363 -25.150 31.418 1.00 84.19 745 GLY A O 1
ATOM 5646 N N . PRO A 1 746 ? -45.311 -25.593 33.624 1.00 85.88 746 PRO A N 1
ATOM 5647 C CA . PRO A 1 746 ? -46.760 -25.660 33.796 1.00 85.88 746 PRO A CA 1
ATOM 5648 C C . PRO A 1 746 ? -47.490 -24.333 33.564 1.00 85.88 746 PRO A C 1
ATOM 5650 O O . PRO A 1 746 ? -48.605 -24.353 33.048 1.00 85.88 746 PRO A O 1
ATOM 5653 N N . LEU A 1 747 ? -46.900 -23.190 33.940 1.00 82.00 747 LEU A N 1
ATOM 5654 C CA . LEU A 1 747 ? -47.556 -21.876 33.869 1.00 82.00 747 LEU A CA 1
ATOM 5655 C C . LEU A 1 747 ? -47.450 -21.210 32.492 1.00 82.00 747 LEU A C 1
ATOM 5657 O O . LEU A 1 747 ? -48.334 -20.441 32.109 1.00 82.00 747 LEU A O 1
ATOM 5661 N N . GLU A 1 748 ? -46.413 -21.513 31.713 1.00 83.25 748 GLU A N 1
ATOM 5662 C CA . GLU A 1 748 ? -46.191 -20.905 30.400 1.00 83.25 748 GLU A CA 1
ATOM 5663 C C . GLU A 1 748 ? -47.373 -21.089 29.418 1.00 83.25 748 GLU A C 1
ATOM 5665 O O . GLU A 1 748 ? -47.758 -20.105 28.777 1.00 83.25 748 GLU A O 1
ATOM 5670 N N . PRO A 1 749 ? -48.030 -22.264 29.308 1.00 82.69 749 PRO A N 1
ATOM 5671 C CA . PRO A 1 749 ? -49.234 -22.429 28.493 1.00 82.69 749 PRO A CA 1
ATOM 5672 C C . PRO A 1 749 ? -50.394 -21.527 28.927 1.00 82.69 749 PRO A C 1
ATOM 5674 O O . PRO A 1 749 ? -51.103 -21.002 28.069 1.00 82.69 749 PRO A O 1
ATOM 5677 N N . PHE A 1 750 ? -50.572 -21.305 30.234 1.00 78.62 750 PHE A N 1
ATOM 5678 C CA . PHE A 1 750 ? -51.622 -20.428 30.760 1.00 78.62 750 PHE A CA 1
ATOM 5679 C C . PHE A 1 750 ? -51.321 -18.960 30.478 1.00 78.62 750 PHE A C 1
ATOM 5681 O O . PHE A 1 750 ? -52.219 -18.223 30.081 1.00 78.62 750 PHE A O 1
ATOM 5688 N N . VAL A 1 751 ? -50.058 -18.542 30.593 1.00 80.00 751 VAL A N 1
ATOM 5689 C CA . VAL A 1 751 ? -49.632 -17.186 30.221 1.00 80.00 751 VAL A CA 1
ATOM 5690 C C . VAL A 1 751 ? -49.775 -16.969 28.714 1.00 80.00 751 VAL A C 1
ATOM 5692 O O . VAL A 1 751 ? -50.285 -15.934 28.290 1.00 80.00 751 VAL A O 1
ATOM 5695 N N . ARG A 1 752 ? -49.399 -17.946 27.879 1.00 79.75 752 ARG A N 1
ATOM 5696 C CA . ARG A 1 752 ? -49.603 -17.896 26.418 1.00 79.75 752 ARG A CA 1
ATOM 5697 C C . ARG A 1 752 ? -51.084 -17.858 26.043 1.00 79.75 752 ARG A C 1
ATOM 5699 O O . ARG A 1 752 ? -51.462 -17.104 25.154 1.00 79.75 752 ARG A O 1
ATOM 5706 N N . ALA A 1 753 ? -51.930 -18.628 26.726 1.00 76.88 753 ALA A N 1
ATOM 5707 C CA . ALA A 1 753 ? -53.376 -18.575 26.537 1.00 76.88 753 ALA A CA 1
ATOM 5708 C C . ALA A 1 753 ? -53.935 -17.212 26.963 1.00 76.88 753 ALA A C 1
ATOM 5710 O O . ALA A 1 753 ? -54.687 -16.604 26.210 1.00 76.88 753 ALA A O 1
ATOM 5711 N N . HIS A 1 754 ? -53.511 -16.687 28.113 1.00 75.19 754 HIS A N 1
ATOM 5712 C CA . HIS A 1 754 ? -53.970 -15.401 28.621 1.00 75.19 754 HIS A CA 1
ATOM 5713 C C . HIS A 1 754 ? -53.530 -14.237 27.722 1.00 75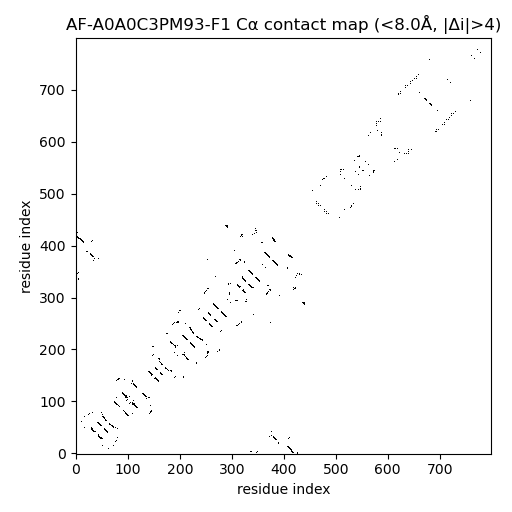.19 754 HIS A C 1
ATOM 5715 O O . HIS A 1 754 ? -54.361 -13.451 27.279 1.00 75.19 754 HIS A O 1
ATOM 5721 N N . THR A 1 755 ? -52.250 -14.165 27.356 1.00 75.44 755 THR A N 1
ATOM 5722 C CA . THR A 1 755 ? -51.733 -13.168 26.402 1.00 75.44 755 THR A CA 1
ATOM 5723 C C . THR A 1 755 ? -52.403 -13.278 25.037 1.00 75.44 755 THR A C 1
ATOM 5725 O O . THR A 1 755 ? -52.729 -12.249 24.453 1.00 75.44 755 THR A O 1
ATOM 5728 N N . LYS A 1 756 ? -52.695 -14.493 24.554 1.00 76.12 756 LYS A N 1
ATOM 5729 C CA . LYS A 1 756 ? -53.489 -14.703 23.339 1.00 76.12 756 LYS A CA 1
ATOM 5730 C C . LYS A 1 756 ? -54.913 -14.168 23.497 1.00 76.12 756 LYS A C 1
ATOM 5732 O O . LYS A 1 756 ? -55.354 -13.433 22.625 1.00 76.12 756 LYS A O 1
ATOM 5737 N N . THR A 1 757 ? -55.592 -14.432 24.616 1.00 71.00 757 THR A N 1
ATOM 5738 C CA . THR A 1 757 ? -56.935 -13.879 24.876 1.00 71.00 757 THR A CA 1
ATOM 5739 C C . THR A 1 757 ? -56.937 -12.356 25.013 1.00 71.00 757 THR A C 1
ATOM 5741 O O . THR A 1 757 ? -57.839 -11.706 24.496 1.00 71.00 757 THR A O 1
ATOM 5744 N N . VAL A 1 758 ? -55.917 -11.761 25.641 1.00 71.50 758 VAL A N 1
ATOM 5745 C CA . VAL A 1 758 ? -55.757 -10.300 25.745 1.00 71.50 758 VAL A CA 1
ATOM 5746 C C . VAL A 1 758 ? -55.454 -9.698 24.370 1.00 71.50 758 VAL A C 1
ATOM 5748 O O . VAL A 1 758 ? -56.017 -8.670 24.003 1.00 71.50 758 VAL A O 1
ATOM 5751 N N . HIS A 1 759 ? -54.616 -10.358 23.566 1.00 69.62 759 HIS A N 1
ATOM 5752 C CA . HIS A 1 759 ? -54.300 -9.927 22.208 1.00 69.62 759 HIS A CA 1
ATOM 5753 C C . HIS A 1 759 ? -55.523 -10.006 21.282 1.00 69.62 759 HIS A C 1
ATOM 5755 O O . HIS A 1 759 ? -55.806 -9.042 20.572 1.00 69.62 759 HIS A O 1
ATOM 5761 N N . GLU A 1 760 ? -56.283 -11.102 21.340 1.00 70.88 760 GLU A N 1
ATOM 5762 C CA . GLU A 1 760 ? -57.536 -11.297 20.600 1.00 70.88 760 GLU A CA 1
ATOM 5763 C C . GLU A 1 760 ? -58.630 -10.320 21.053 1.00 70.88 760 GLU A C 1
ATOM 5765 O O . GLU A 1 760 ? -59.377 -9.816 20.216 1.00 70.88 760 GLU A O 1
ATOM 5770 N N . ALA A 1 761 ? -58.690 -9.978 22.345 1.00 63.16 761 ALA A N 1
ATOM 5771 C CA . ALA A 1 761 ? -59.597 -8.956 22.865 1.00 63.16 761 ALA A CA 1
ATOM 5772 C C . ALA A 1 761 ? -59.204 -7.531 22.429 1.00 63.16 761 ALA A C 1
ATOM 5774 O O . ALA A 1 761 ? -60.084 -6.716 22.160 1.00 63.16 761 ALA A O 1
ATOM 5775 N N . ALA A 1 762 ? -57.905 -7.221 22.332 1.00 62.41 762 ALA A N 1
ATOM 5776 C CA . ALA A 1 762 ? -57.408 -5.888 21.972 1.00 62.41 762 ALA A CA 1
ATOM 5777 C C . ALA A 1 762 ? -57.358 -5.622 20.453 1.00 62.41 762 ALA A C 1
ATOM 5779 O O . ALA A 1 762 ? -57.513 -4.480 20.029 1.00 62.41 762 ALA A O 1
ATOM 5780 N N . HIS A 1 763 ? -57.121 -6.649 19.630 1.00 61.28 763 HIS A N 1
ATOM 5781 C CA . HIS A 1 763 ? -56.920 -6.506 18.177 1.00 61.28 763 HIS A CA 1
ATOM 5782 C C . HIS A 1 763 ? -58.028 -7.172 17.342 1.00 61.28 763 HIS A C 1
ATOM 5784 O O . HIS A 1 763 ? -58.014 -7.076 16.112 1.00 61.28 763 HIS A O 1
ATOM 5790 N N . GLY A 1 764 ? -58.995 -7.829 17.993 1.00 59.25 764 GLY A N 1
ATOM 5791 C CA . GLY A 1 764 ? -59.921 -8.752 17.342 1.00 59.25 764 GLY A CA 1
ATOM 5792 C C . GLY A 1 764 ? -59.217 -10.045 16.909 1.00 59.25 764 GLY A C 1
ATOM 5793 O O . GLY A 1 764 ? -57.989 -10.109 16.815 1.00 59.25 764 GLY A O 1
ATOM 5794 N N . ALA A 1 765 ? -59.990 -11.098 16.625 1.00 57.53 765 ALA A N 1
ATOM 5795 C CA . ALA A 1 765 ? -59.441 -12.331 16.060 1.00 57.53 765 ALA A CA 1
ATOM 5796 C C . ALA A 1 765 ? -58.653 -12.008 14.777 1.00 57.53 765 ALA A C 1
ATOM 5798 O O . ALA A 1 765 ? -59.164 -11.306 13.897 1.00 57.53 765 ALA A O 1
ATOM 5799 N N . GLN A 1 766 ? -57.410 -12.498 14.671 1.00 53.88 766 GLN A N 1
ATOM 5800 C CA . GLN A 1 766 ? -56.577 -12.269 13.488 1.00 53.88 766 GLN A CA 1
ATOM 5801 C C . GLN A 1 766 ? -57.361 -12.642 12.225 1.00 53.88 766 GLN A C 1
ATOM 5803 O O . GLN A 1 766 ? -57.776 -13.790 12.057 1.00 53.88 766 GLN A O 1
ATOM 5808 N N . LYS A 1 767 ? -57.570 -11.671 11.324 1.00 53.69 767 LYS A N 1
ATOM 5809 C CA . LYS A 1 767 ? -58.154 -11.960 10.012 1.00 53.69 767 LYS A CA 1
ATOM 5810 C C . LYS A 1 767 ? -57.223 -12.941 9.291 1.00 53.69 767 LYS A C 1
ATOM 5812 O O . LYS A 1 767 ? -56.053 -12.600 9.104 1.00 53.69 767 LYS A O 1
ATOM 5817 N N . PRO A 1 768 ? -57.708 -14.126 8.881 1.00 53.03 768 PRO A N 1
ATOM 5818 C CA . PRO A 1 768 ? -56.874 -15.095 8.192 1.00 53.03 768 PRO A CA 1
ATOM 5819 C C . PRO A 1 768 ? -56.352 -14.493 6.888 1.00 53.03 768 PRO A C 1
ATOM 5821 O O . PRO A 1 768 ? -57.068 -13.787 6.170 1.00 53.03 768 PRO A O 1
ATOM 5824 N N . ASP A 1 769 ? -55.080 -14.771 6.624 1.00 50.03 769 ASP A N 1
ATOM 5825 C CA . ASP A 1 769 ? -54.256 -14.157 5.592 1.00 50.03 769 ASP A CA 1
ATOM 5826 C C . ASP A 1 769 ? -54.990 -14.049 4.240 1.00 50.03 769 ASP A C 1
ATOM 5828 O O . ASP A 1 769 ? -55.463 -15.041 3.661 1.00 50.03 769 ASP A O 1
ATOM 5832 N N . LEU A 1 770 ? -55.109 -12.817 3.725 1.00 55.94 770 LEU A N 1
ATOM 5833 C CA . LEU A 1 770 ? -55.906 -12.493 2.535 1.00 55.94 770 LEU A CA 1
ATOM 5834 C C . LEU A 1 770 ? -55.346 -13.113 1.235 1.00 55.94 770 LEU A C 1
ATOM 5836 O O . LEU A 1 770 ? -56.041 -13.111 0.217 1.00 55.94 770 LEU A O 1
ATOM 5840 N N . LYS A 1 771 ? -54.173 -13.757 1.287 1.00 54.16 771 LYS A N 1
ATOM 5841 C CA . LYS A 1 771 ? -53.541 -14.478 0.168 1.00 54.16 771 LYS A CA 1
ATOM 5842 C C . LYS A 1 771 ? -53.924 -15.954 0.017 1.00 54.16 771 LYS A C 1
ATOM 5844 O O . LYS A 1 771 ? -53.584 -16.554 -0.999 1.00 54.16 771 LYS A O 1
ATOM 5849 N N . VAL A 1 772 ? -54.622 -16.551 0.983 1.00 59.12 772 VAL A N 1
ATOM 5850 C CA . VAL A 1 772 ? -55.058 -17.954 0.876 1.00 59.12 772 VAL A CA 1
ATOM 5851 C C . VAL A 1 772 ? -56.289 -18.079 -0.030 1.00 59.12 772 VAL A C 1
ATOM 5853 O O . VAL A 1 772 ? -57.294 -17.397 0.160 1.00 59.12 772 VAL A O 1
ATOM 5856 N N . ASP A 1 773 ? -56.197 -18.974 -1.012 1.00 61.50 773 ASP A N 1
ATOM 5857 C CA . ASP A 1 773 ? -57.219 -19.282 -2.014 1.00 61.50 773 ASP A CA 1
ATOM 5858 C C . ASP A 1 773 ? -58.615 -19.499 -1.381 1.00 61.50 773 ASP A C 1
ATOM 5860 O O . ASP A 1 773 ? -58.769 -20.242 -0.405 1.00 61.50 773 ASP A O 1
ATOM 5864 N N . TRP A 1 774 ? -59.655 -18.849 -1.914 1.00 65.62 774 TRP A N 1
ATOM 5865 C CA . TRP A 1 774 ? -60.984 -18.757 -1.275 1.00 65.62 774 TRP A CA 1
ATOM 5866 C C . TRP A 1 774 ? -61.646 -20.124 -1.032 1.00 65.62 774 TRP A C 1
ATOM 5868 O O . TRP A 1 774 ? -62.452 -20.282 -0.112 1.00 65.62 774 TRP A O 1
ATOM 5878 N N . ARG A 1 775 ? -61.283 -21.135 -1.832 1.00 69.06 775 ARG A N 1
ATOM 5879 C CA . ARG A 1 775 ? -61.747 -22.521 -1.674 1.00 69.06 775 ARG A CA 1
ATOM 5880 C C . ARG A 1 775 ? -61.208 -23.167 -0.402 1.00 69.06 775 ARG A C 1
ATOM 5882 O O . ARG A 1 775 ? -61.937 -23.905 0.256 1.00 69.06 775 ARG A O 1
ATOM 5889 N N . ARG A 1 776 ? -59.962 -22.858 -0.032 1.00 69.81 776 ARG A N 1
ATOM 5890 C CA . ARG A 1 776 ? -59.336 -23.361 1.194 1.00 69.81 776 ARG A CA 1
ATOM 5891 C C . ARG A 1 776 ? -59.944 -22.687 2.423 1.00 69.81 776 ARG A C 1
ATOM 5893 O O . ARG A 1 776 ? -60.304 -23.387 3.357 1.00 69.81 776 ARG A O 1
ATOM 5900 N N . ARG A 1 777 ? -60.232 -21.379 2.340 1.00 62.84 777 ARG A N 1
ATOM 5901 C CA . ARG A 1 777 ? -60.985 -20.652 3.381 1.00 62.84 777 ARG A CA 1
ATOM 5902 C C . ARG A 1 777 ? -62.379 -21.215 3.619 1.00 62.84 777 ARG A C 1
ATOM 5904 O O . ARG A 1 777 ? -62.793 -21.339 4.761 1.00 62.84 777 ARG A O 1
ATOM 5911 N N . ARG A 1 778 ? -63.118 -21.556 2.557 1.00 69.94 778 ARG A N 1
ATOM 5912 C CA . ARG A 1 778 ? -64.466 -22.131 2.698 1.00 69.94 778 ARG A CA 1
ATOM 5913 C C . ARG A 1 778 ? -64.425 -23.514 3.348 1.00 69.94 778 ARG A C 1
ATOM 5915 O O . ARG A 1 778 ? -65.318 -23.837 4.121 1.00 69.94 778 ARG A O 1
ATOM 5922 N N . LYS A 1 779 ? -63.391 -24.305 3.049 1.00 75.31 779 LYS A N 1
ATOM 5923 C CA . LYS A 1 779 ? -63.175 -25.615 3.666 1.00 75.31 779 LYS A CA 1
ATOM 5924 C C . LYS A 1 779 ? -62.773 -25.487 5.138 1.00 75.31 779 LYS A C 1
ATOM 5926 O O . LYS A 1 779 ? -63.408 -26.111 5.973 1.00 75.31 779 LYS A O 1
ATOM 5931 N N . GLU A 1 780 ? -61.813 -24.622 5.457 1.00 68.31 780 GLU A N 1
ATOM 5932 C CA . GLU A 1 780 ? -61.364 -24.367 6.834 1.00 68.31 780 GLU A CA 1
ATOM 5933 C C . GLU A 1 780 ? -62.471 -23.745 7.695 1.00 68.31 780 GLU A C 1
ATOM 5935 O O . GLU A 1 780 ? -62.641 -24.146 8.838 1.00 68.31 780 GLU A O 1
ATOM 5940 N N . ALA A 1 781 ? -63.286 -22.837 7.147 1.00 64.00 781 ALA A N 1
ATOM 5941 C CA . ALA A 1 781 ? -64.444 -22.284 7.850 1.00 64.00 781 ALA A CA 1
ATOM 5942 C C . ALA A 1 781 ? -65.537 -23.337 8.095 1.00 64.00 781 ALA A C 1
ATOM 5944 O O . ALA A 1 781 ? -66.192 -23.309 9.132 1.00 64.00 781 ALA A O 1
ATOM 5945 N N . HIS A 1 782 ? -65.731 -24.281 7.168 1.00 67.56 782 HIS A N 1
ATOM 5946 C CA . HIS A 1 782 ? -66.671 -25.386 7.355 1.00 67.56 782 HIS A CA 1
ATOM 5947 C C . HIS A 1 782 ? -66.149 -26.421 8.364 1.00 67.56 782 HIS A C 1
ATOM 5949 O O . HIS A 1 782 ? -66.924 -26.918 9.173 1.00 67.56 782 HIS A O 1
ATOM 5955 N N . GLU A 1 783 ? -64.843 -26.698 8.366 1.00 69.06 783 GLU A N 1
ATOM 5956 C CA . GLU A 1 783 ? -64.189 -27.572 9.349 1.00 69.06 783 GLU A CA 1
ATOM 5957 C C . GLU A 1 783 ? -64.164 -26.935 10.747 1.00 69.06 783 GLU A C 1
ATOM 5959 O O . GLU A 1 783 ? -64.490 -27.603 11.724 1.00 69.06 783 GLU A O 1
ATOM 5964 N N . GLN A 1 784 ? -63.876 -25.633 10.857 1.00 63.78 784 GLN A N 1
ATOM 5965 C CA . GLN A 1 784 ? -63.940 -24.897 12.124 1.00 63.78 784 GLN A CA 1
ATOM 5966 C C . GLN A 1 784 ? -65.371 -24.778 12.646 1.00 63.78 784 GLN A C 1
ATOM 5968 O O . GLN A 1 784 ? -65.584 -24.991 13.834 1.00 63.78 784 GLN A O 1
ATOM 5973 N N . ALA A 1 785 ? -66.359 -24.506 11.789 1.00 61.84 785 ALA A N 1
ATOM 5974 C CA . ALA A 1 785 ? -67.764 -24.516 12.195 1.00 61.84 785 ALA A CA 1
ATOM 5975 C C . ALA A 1 785 ? -68.224 -25.928 12.603 1.00 61.84 785 ALA A C 1
ATOM 5977 O O . ALA A 1 785 ? -68.932 -26.078 13.589 1.00 61.84 785 ALA A O 1
ATOM 5978 N N . GLY A 1 786 ? -67.772 -26.974 11.905 1.00 62.03 786 GLY A N 1
ATOM 5979 C CA . GLY A 1 786 ? -68.075 -28.363 12.256 1.00 62.03 786 GLY A CA 1
ATOM 5980 C C . GLY A 1 786 ? -67.431 -28.830 13.567 1.00 62.03 786 GLY A C 1
ATOM 5981 O O . GLY A 1 786 ? -67.999 -29.678 14.247 1.00 62.03 786 GLY A O 1
ATOM 5982 N N . MET A 1 787 ? -66.272 -28.273 13.939 1.00 58.38 787 MET A N 1
ATOM 5983 C CA . MET A 1 787 ? -65.579 -28.582 15.199 1.00 58.38 787 MET A CA 1
ATOM 5984 C C . MET A 1 787 ? -66.005 -27.693 16.377 1.00 58.38 787 MET A C 1
ATOM 5986 O O . MET A 1 787 ? -65.905 -28.129 17.521 1.00 58.38 787 MET A O 1
ATOM 5990 N N . ALA A 1 788 ? -66.453 -26.459 16.124 1.00 53.41 788 ALA A N 1
ATOM 5991 C CA . ALA A 1 788 ? -66.793 -25.481 17.163 1.00 53.41 788 ALA A CA 1
ATOM 5992 C C . ALA A 1 788 ? -68.259 -25.534 17.625 1.00 53.41 788 ALA A C 1
ATOM 5994 O O . ALA A 1 788 ? -68.588 -24.947 18.656 1.00 53.41 788 ALA A O 1
ATOM 5995 N N . VAL A 1 789 ? -69.143 -26.230 16.903 1.00 52.47 789 VAL A N 1
ATOM 5996 C CA . VAL A 1 789 ? -70.532 -26.423 17.342 1.00 52.47 789 VAL A CA 1
ATOM 5997 C C . VAL A 1 789 ? -70.561 -27.512 18.415 1.00 52.47 789 VAL A C 1
ATOM 5999 O O . VAL A 1 789 ? -70.629 -28.708 18.138 1.00 52.47 789 VAL A O 1
ATOM 6002 N N . GLY A 1 790 ? -70.490 -27.081 19.674 1.00 60.25 790 GLY A N 1
ATOM 6003 C CA . GLY A 1 790 ? -70.922 -27.900 20.802 1.00 60.25 790 GLY A CA 1
ATOM 6004 C C . GLY A 1 790 ? -72.409 -28.251 20.669 1.00 60.25 790 GLY A C 1
ATOM 6005 O O . GLY A 1 790 ? -73.163 -27.550 20.002 1.00 60.25 790 GLY A O 1
ATOM 6006 N N . VAL A 1 791 ? -72.838 -29.334 21.322 1.00 61.00 791 VAL A N 1
ATOM 6007 C CA . VAL A 1 791 ? -74.168 -29.975 21.176 1.00 61.00 791 VAL A CA 1
ATOM 6008 C C . VAL A 1 791 ? -75.369 -29.026 21.383 1.00 61.00 791 VAL A C 1
ATOM 6010 O O . VAL A 1 791 ? -76.483 -29.363 20.994 1.00 61.00 791 VAL A O 1
ATOM 6013 N N . TYR A 1 792 ? -75.164 -27.828 21.938 1.00 56.88 792 TYR A N 1
ATOM 6014 C CA . TYR A 1 792 ? -76.203 -26.820 22.127 1.00 56.88 792 TYR A CA 1
ATOM 6015 C C . TYR A 1 792 ? -75.710 -25.430 21.712 1.00 56.88 792 TYR A C 1
ATOM 6017 O O . TYR A 1 792 ? -74.727 -24.930 22.257 1.00 56.88 792 TYR A O 1
ATOM 6025 N N . GLN A 1 793 ? -76.435 -24.791 20.792 1.00 52.38 793 GLN A N 1
ATOM 6026 C CA . GLN A 1 793 ? -76.265 -23.386 20.426 1.00 52.38 793 GLN A CA 1
ATOM 6027 C C . GLN A 1 793 ? -77.612 -22.676 20.606 1.00 52.38 793 GLN A C 1
ATOM 6029 O O . GLN A 1 793 ? -78.630 -23.133 20.088 1.00 52.38 793 GLN A O 1
ATOM 6034 N N . ILE A 1 794 ? -77.625 -21.585 21.372 1.00 61.56 794 ILE A N 1
ATOM 6035 C CA . ILE A 1 794 ? -78.791 -20.709 21.522 1.00 61.56 794 ILE A CA 1
ATOM 6036 C C . ILE A 1 794 ? -78.516 -19.483 20.656 1.00 61.56 794 ILE A C 1
ATOM 6038 O O . ILE A 1 794 ? -77.617 -18.702 20.961 1.00 61.56 794 ILE A O 1
ATOM 6042 N N . GLU A 1 795 ? -79.254 -19.344 19.559 1.00 61.16 795 GLU A N 1
ATOM 6043 C CA . GLU A 1 795 ? -79.217 -18.153 18.712 1.00 61.16 795 GLU A CA 1
ATOM 6044 C C . GLU A 1 795 ? -80.407 -17.258 19.067 1.00 61.16 795 GLU A C 1
ATOM 6046 O O . GLU A 1 795 ? -81.564 -17.665 18.957 1.00 61.16 795 GLU A O 1
ATOM 6051 N N . GLU A 1 796 ? -80.123 -16.041 19.525 1.00 60.16 796 GLU A N 1
ATOM 6052 C CA . GLU A 1 796 ? -81.142 -15.031 19.794 1.00 60.16 796 GLU A CA 1
ATOM 6053 C C . GLU A 1 796 ? -81.375 -14.209 18.519 1.00 60.16 796 GLU A C 1
ATOM 6055 O O . GLU A 1 796 ? -80.520 -13.435 18.085 1.00 60.16 796 GLU A O 1
ATOM 6060 N N . LEU A 1 797 ? -82.529 -14.416 17.883 1.00 54.34 797 LEU A N 1
ATOM 6061 C CA . LEU A 1 797 ? -82.969 -13.635 16.729 1.00 54.34 797 LEU A CA 1
ATOM 6062 C C . LEU A 1 797 ? -83.625 -12.341 17.224 1.00 54.34 797 LEU A C 1
ATOM 6064 O O . LEU A 1 797 ? -84.758 -12.356 17.704 1.00 54.34 797 LEU A O 1
ATOM 6068 N N . LEU A 1 798 ? -82.913 -11.223 17.093 1.00 46.78 798 LEU A N 1
ATOM 6069 C CA . LEU A 1 798 ? -83.473 -9.884 17.278 1.00 46.78 798 LEU A CA 1
ATOM 6070 C C . LEU A 1 798 ? -84.171 -9.455 15.974 1.00 46.78 798 LEU A C 1
ATOM 6072 O O . LEU A 1 798 ? -83.520 -9.374 14.932 1.00 46.78 798 LEU A O 1
ATOM 6076 N N . LEU A 1 799 ? -85.491 -9.241 16.046 1.00 39.91 799 LEU A N 1
ATOM 6077 C CA . LEU A 1 799 ? -86.369 -8.800 14.947 1.00 39.91 799 LEU A CA 1
ATOM 6078 C C . LEU A 1 799 ? -86.227 -7.307 14.635 1.00 39.91 799 LEU A C 1
ATOM 6080 O O . LEU A 1 799 ? -86.211 -6.508 15.601 1.00 39.91 799 LEU A O 1
#

Foldseek 3Di:
DAWEWDDWDFLDKDFADPVQQAAPADQDQKAKAFDDDPADAPFGWMWMQGAQFGIFIAHPVVSDTLDTDGAHNFWGFQEHKDWDQDNQRKIKIKTFTQDHVPQDPVQRQQKMKIWIFHSPPPPDDPDRPTDIDIDGHPAHFNDKDQAPLCNQWIWTAHQQGKIFIAGSRRHTDDIDGDPFSKGWPDKDKDWPVLQPQQFCPPPDVGFMKMWIFIQGPQWTKIWIWTQDPVGIGTQDIATDPDRAQFLEKEAASQQWIWTQGLCQKIFIWGWHDPPSRDTYIDGLDDIFGWDQFPSNPPPDPDPLQLQSQQKYWYDQHEQWIWIWTFGDDPATWIKIWIARNNLRFTLYIDTGHDPPLADDDNQKYWHWYWYDDSPHQKIKIKIFIGNSNHRDDDDDDDDDDDPPRRHMITIIIIGIDDDNYDDPVSRPPRRVVCPNTTDDPVPPDPPDDPPDDPADPLLVVLLVQLLVCLVVLNVVSNVCSVVVSVVVVVVVCPVPDPDDQDPDDLVSQLSVCCSQLVDDPDLDDQRRHDPPVLLVCLVSLNDEQVSDDPGPLVSVVSNLPVVSVLSCLVRYQHHQLLSLVLLLLVLLVVVVVVVVCPPDPDDDDPDPDSPRDHSLQSLQSSLQHDDDLVRNLVSCVVRPVDLVSLLVSLVSLLVLLVVVLPDPDPPDQPDFDQDPLGATDRPPPPPPPVRHHDPVSSVSVVVSSCVNCVVSLVVDVVSVVSVVSSVVSVVVVVVVVVVVVVVCVVCVVVVVVSVVVVCCSVPNDPDPDPPDDVVVVVVVVVVCVVVVDDPDDDDDDDD

Radius of gyration: 39.47 Å; Cα contacts (8 Å, |Δi|>4): 1319; chains: 1; bounding box: 124×66×106 Å

InterPro domains:
  IPR042859 Nucleolar protein 11 [PTHR15633] (38-799)

Nearest PDB structures (foldseek):
  4fhn-assembly1_A  TM=6.250E-01  e=4.091E-05  Schizosaccharomyces pombe 972h-
  5a9q-assembly1_2  TM=4.431E-01  e=5.246E-05  Homo sapiens
  8hpo-assembly1_K  TM=4.802E-01  e=6.401E-05  Saccharomyces cerevisiae S288C
  7peq-assembly1_AK  TM=5.445E-01  e=6.967E-04  Homo sapiens
  6lk8-assembly1_f  TM=3.367E-01  e=4.680E-04  Xenopus laevis

pLDDT: mean 75.57, std 15.86, range [28.59, 95.19]

Secondary structure (DSSP, 8-state):
---EE---EEEEEEEPPGGGGSTTS-S-SEEEEEE--TTT-SS-EEEEEETTTEEEEEETTTTEEEEEEE--TT-EESS--EEEE-TT-EEEEEEEEEE-TT--GGGTTTEEEEEEEE-S--TT-S----EEEEEE-SS--SEEE--SS-TTEEEEE-TTS-EEEEETTS-EEEEE--SS-EEEEEEEEEETTT-TTS-TTSS-SSSEEEEEEEEETTEEEEEEEEEETTEEEEEEEEEPSS---EEEEEE-TTSEEEEEETTSEEEEEEEE-TTSS--EEE-SS--EEB-SBTTTS--S--TT-TTTTSEEEEE-SSSEEEEEEEBPTTS-EEEEEEEETTTTEEEEEEEEEPPTTS--BTTBPEEEEEEE-TT-SEEEEEEEEPPGGGS--S---S---------EEEEEEEEEE--SS--HHHHTT-HHHHGGGBPPTTTS-TTS-S-SSS--HHHHHHHHHHHHHHHTT-HHHHHHHHHHHHHHHHHTTTTS-TT------HHHHHHHHHHHS---SSTTS-----HHHHHHHHHTT---GGGSTT-HHHHHHTTT-HHHHHHHHHH-S---HHHHHHHHHHHHHHHHHHHHGGGS-----------PPPHHHHHHHHHHS---HHHHHHHHHHH---HHHHHHHHHHHHHHHHHHHTS----S-S-EEEPTTS-EEE-------TTS--HHHHHHHHHHHHHHHHHHHHH-TTHHHHHHHHHHHHHHHHHHHHHHHHHHHHHHHHHHHHHHHHHHHHH-SPPP-TTS-HHHHHHHHHHHHHHH--S--------

Solvent-accessible surface area (backbone atoms only — not comparable to full-atom values): 46027 Å² total; per-residue (Å²): 130,83,58,43,63,52,83,64,44,83,70,50,75,46,70,53,59,85,80,65,58,48,73,92,56,65,80,65,57,62,29,62,32,50,46,77,45,95,82,83,46,100,69,16,38,36,28,33,33,35,42,33,44,29,44,36,32,33,32,62,78,75,70,41,77,77,46,74,47,80,40,61,72,69,31,32,56,49,38,49,26,47,62,46,71,46,96,84,37,33,36,40,37,40,38,33,32,37,38,39,96,88,58,52,87,88,40,44,21,16,26,40,37,37,41,38,42,72,67,65,86,69,89,85,63,100,66,79,74,66,50,70,51,76,47,73,52,98,56,47,43,55,43,62,47,64,48,80,63,36,81,56,41,34,41,40,29,28,55,49,53,33,41,34,38,21,35,80,83,66,49,79,76,46,74,48,70,61,91,58,81,30,46,46,78,49,80,41,80,36,34,44,91,56,29,65,39,56,42,82,81,41,95,60,86,60,19,37,36,36,43,34,40,29,35,46,92,74,35,36,30,42,36,33,33,39,37,40,99,91,46,80,43,83,72,48,76,45,78,48,93,58,70,72,58,69,62,40,63,32,62,18,41,52,29,30,33,40,42,34,29,53,81,24,39,37,41,38,37,31,45,41,37,91,78,52,79,52,79,47,82,43,64,76,32,82,66,48,41,48,40,65,33,44,45,45,69,57,90,62,97,60,94,64,51,58,34,62,42,31,43,26,46,35,46,58,31,32,50,35,32,40,35,40,34,32,35,38,79,92,62,66,29,41,33,41,39,34,30,32,45,62,78,72,26,36,63,32,75,43,77,39,78,64,57,89,58,43,66,72,52,102,67,20,20,44,38,43,44,54,32,54,35,71,86,51,56,44,35,36,40,37,43,28,53,36,57,55,58,67,63,58,91,70,98,74,81,90,82,81,76,91,71,86,70,74,44,33,30,39,35,29,43,34,41,38,44,73,69,83,60,83,52,70,81,71,48,60,93,27,56,73,73,30,50,81,40,43,48,56,84,89,71,72,53,96,86,57,72,99,76,87,72,96,66,51,78,66,55,58,49,48,54,52,53,36,50,54,26,52,74,67,68,34,41,66,60,30,46,53,56,49,51,52,52,51,52,58,57,53,63,72,42,77,86,62,72,91,88,72,77,81,84,72,51,70,67,59,45,28,53,52,47,49,66,63,62,63,78,67,100,61,98,81,69,94,70,80,64,57,65,65,61,55,48,51,41,41,76,69,54,60,52,55,35,87,51,40,95,80,38,51,62,56,59,38,58,79,66,72,46,50,69,57,52,59,48,39,59,77,45,36,90,57,67,63,52,52,58,57,44,46,47,52,43,52,49,58,50,54,61,54,55,58,62,67,50,75,81,55,94,69,88,88,75,92,68,79,87,76,76,72,69,54,56,69,62,54,48,37,46,57,46,66,38,92,72,58,64,73,55,41,31,54,21,44,60,72,59,56,76,49,61,69,62,54,43,56,54,49,50,56,51,45,56,54,50,50,64,54,71,72,52,79,80,72,90,63,64,95,43,68,44,64,47,103,75,72,51,79,43,71,51,78,76,79,77,79,60,90,77,67,57,59,66,71,41,50,51,53,49,51,51,41,48,44,77,57,42,46,72,52,44,73,73,37,71,80,44,54,59,58,53,51,53,50,49,66,60,48,54,60,53,49,54,51,48,55,55,50,56,63,46,43,68,75,45,49,60,54,51,52,51,48,52,48,52,51,47,34,62,75,70,44,74,80,74,74,66,90,83,60,56,68,70,58,52,54,50,51,52,49,51,48,53,65,69,66,61,58,102,72,80,87,82,85,85,84,130

Mean predicted aligned error: 19.38 Å

Organism: Phlebiopsis gigantea (strain 11061_1 CR5-6) (NCBI:txid745531)